Protein AF-0000000070300425 (afdb_homodimer)

Organism: Porphyromonas gingivalis (strain ATCC BAA-308 / W83) (NCBI:txid242619)

pLDDT: mean 91.88, std 9.67, range [42.88, 98.62]

InterPro domains:
  IPR011990 Tetratricopeptide-like helical domain superfamily [G3DSA:1.25.40.10] (7-82)
  IPR011990 Tetratricopeptide-like helical domain superfamily [G3DSA:1.25.40.10] (100-403)
  IPR011990 Tetratricopeptide-like helical domain superfamily [SSF48452] (38-180)
  IPR011990 Tetratricopeptide-like helical domain superfamily [SSF48452] (193-283)
  IPR011990 Tetratricopeptide-like helical domain superfamily [SSF48452] (254-394)
  IPR019734 Tetratricopeptide repeat [PF13181] (54-85)
  IPR019734 Tetratricopeptide repeat [PS50005] (53-86)
  IPR019734 Tetratricopeptide repeat [SM00028] (53-86)
  IPR019734 Tetratricopeptide repeat [SM00028] (153-186)
  IPR019734 Tetratricopeptide repeat [SM00028] (257-291)
  IPR019734 Tetratricopeptide repeat [SM00028] (292-325)
  IPR019734 Tetratricopeptide repeat [SM00028] (330-363)
  IPR019734 Tetratricopeptide repeat [SM00028] (364-397)

Structure (mmCIF, N/CA/C/O backbone):
data_AF-0000000070300425-model_v1
#
loop_
_entity.id
_entity.type
_entity.pdbx_description
1 polymer 'TPR domain protein'
#
loop_
_atom_site.group_PDB
_atom_site.id
_atom_site.type_symbol
_atom_site.label_atom_id
_atom_site.label_alt_id
_atom_site.label_comp_id
_atom_site.label_asym_id
_atom_site.label_entity_id
_atom_site.label_seq_id
_atom_site.pdbx_PDB_ins_code
_atom_site.Cartn_x
_atom_site.Cartn_y
_atom_site.Cartn_z
_atom_site.occupancy
_atom_site.B_iso_or_equiv
_atom_site.auth_seq_id
_atom_site.auth_comp_id
_atom_site.auth_asym_id
_atom_site.auth_atom_id
_atom_site.pdbx_PDB_model_num
ATOM 1 N N . MET A 1 1 ? -12.008 -69.438 -26.641 1 59 1 MET A N 1
ATOM 2 C CA . MET A 1 1 ? -11.031 -68.812 -25.75 1 59 1 MET A CA 1
ATOM 3 C C . MET A 1 1 ? -10.109 -67.875 -26.531 1 59 1 MET A C 1
ATOM 5 O O . MET A 1 1 ? -9.734 -66.812 -26.047 1 59 1 MET A O 1
ATOM 9 N N . LYS A 1 2 ? -9.711 -68.125 -27.672 1 80.81 2 LYS A N 1
ATOM 10 C CA . LYS A 1 2 ? -8.812 -67.312 -28.5 1 80.81 2 LYS A CA 1
ATOM 11 C C . LYS A 1 2 ? -9.523 -66.062 -29.031 1 80.81 2 LYS A C 1
ATOM 13 O O . LYS A 1 2 ? -8.922 -65 -29.109 1 80.81 2 LYS A O 1
ATOM 18 N N . ARG A 1 3 ? -10.695 -66.188 -29.328 1 83.44 3 ARG A N 1
ATOM 19 C CA . ARG A 1 3 ? -11.43 -65 -29.859 1 83.44 3 ARG A CA 1
ATOM 20 C C . ARG A 1 3 ? -11.703 -64 -28.781 1 83.44 3 ARG A C 1
ATOM 22 O O . ARG A 1 3 ? -11.602 -62.781 -29.031 1 83.44 3 ARG A O 1
ATOM 29 N N . LEU A 1 4 ? -11.977 -64.438 -27.609 1 71.38 4 LEU A N 1
ATOM 30 C CA . LEU A 1 4 ? -12.203 -63.562 -26.484 1 71.38 4 LEU A CA 1
ATOM 31 C C . LEU A 1 4 ? -10.922 -62.844 -26.094 1 71.38 4 LEU A C 1
ATOM 33 O O . LEU A 1 4 ? -10.945 -61.656 -25.75 1 71.38 4 LEU A O 1
ATOM 37 N N . LEU A 1 5 ? -9.867 -63.625 -26.234 1 73.94 5 LEU A N 1
ATOM 38 C CA . LEU A 1 5 ? -8.57 -63.031 -25.891 1 73.94 5 LEU A CA 1
ATOM 39 C C . LEU A 1 5 ? -8.172 -61.969 -26.922 1 73.94 5 LEU A C 1
ATOM 41 O O . LEU A 1 5 ? -7.625 -60.938 -26.562 1 73.94 5 LEU A O 1
ATOM 45 N N . LEU A 1 6 ? -8.469 -62.281 -28.156 1 74.88 6 LEU A N 1
ATOM 46 C CA . LEU A 1 6 ? -8.156 -61.312 -29.219 1 74.88 6 LEU A CA 1
ATOM 47 C C . LEU A 1 6 ? -9 -60.062 -29.078 1 74.88 6 LEU A C 1
ATOM 49 O O . LEU A 1 6 ? -8.508 -58.938 -29.297 1 74.88 6 LEU A O 1
ATOM 53 N N . CYS A 1 7 ? -10.211 -60.188 -28.672 1 73.94 7 CYS A N 1
ATOM 54 C CA . CYS A 1 7 ? -11.094 -59.031 -28.453 1 73.94 7 CYS A CA 1
ATOM 55 C C . CYS A 1 7 ? -10.617 -58.219 -27.266 1 73.94 7 CYS A C 1
ATOM 57 O O . CYS A 1 7 ? -10.664 -56.969 -27.312 1 73.94 7 CYS A O 1
ATOM 59 N N . LEU A 1 8 ? -10.109 -58.875 -26.297 1 73.06 8 LEU A N 1
ATOM 60 C CA . LEU A 1 8 ? -9.594 -58.156 -25.125 1 73.06 8 LEU A CA 1
ATOM 61 C C . LEU A 1 8 ? -8.32 -57.406 -25.469 1 73.06 8 LEU A C 1
ATOM 63 O O . LEU A 1 8 ? -8.109 -56.281 -24.969 1 73.06 8 LEU A O 1
ATOM 67 N N . ILE A 1 9 ? -7.605 -57.969 -26.344 1 71.38 9 ILE A N 1
ATOM 68 C CA . ILE A 1 9 ? -6.375 -57.344 -26.766 1 71.38 9 ILE A CA 1
ATOM 69 C C . ILE A 1 9 ? -6.703 -56.125 -27.625 1 71.38 9 ILE A C 1
ATOM 71 O O . ILE A 1 9 ? -6.09 -55.062 -27.469 1 71.38 9 ILE A O 1
ATOM 75 N N . VAL A 1 10 ? -7.688 -56.188 -28.484 1 70 10 VAL A N 1
ATOM 76 C CA . VAL A 1 10 ? -8.086 -55.094 -29.344 1 70 10 VAL A CA 1
ATOM 77 C C . VAL A 1 10 ? -8.703 -53.969 -28.5 1 70 10 VAL A C 1
ATOM 79 O O . VAL A 1 10 ? -8.422 -52.781 -28.719 1 70 10 VAL A O 1
ATOM 82 N N . ILE A 1 11 ? -9.414 -54.312 -27.5 1 67.75 11 ILE A N 1
ATOM 83 C CA . ILE A 1 11 ? -10.031 -53.344 -26.609 1 67.75 11 ILE A CA 1
ATOM 84 C C . ILE A 1 11 ? -8.953 -52.656 -25.766 1 67.75 11 ILE A C 1
ATOM 86 O O . ILE A 1 11 ? -8.977 -51.438 -25.594 1 67.75 11 ILE A O 1
ATOM 90 N N . ALA A 1 12 ? -8.055 -53.438 -25.359 1 70.12 12 ALA A N 1
ATOM 91 C CA . ALA A 1 12 ? -6.957 -52.875 -24.578 1 70.12 12 ALA A CA 1
ATOM 92 C C . ALA A 1 12 ? -6.09 -51.969 -25.438 1 70.12 12 ALA A C 1
ATOM 94 O O . ALA A 1 12 ? -5.66 -50.906 -24.984 1 70.12 12 ALA A O 1
ATOM 95 N N . GLN A 1 13 ? -5.922 -52.312 -26.641 1 66.75 13 GLN A N 1
ATOM 96 C CA . GLN A 1 13 ? -5.137 -51.5 -27.547 1 66.75 13 GLN A CA 1
ATOM 97 C C . GLN A 1 13 ? -5.887 -50.219 -27.922 1 66.75 13 GLN A C 1
ATOM 99 O O . GLN A 1 13 ? -5.289 -49.156 -28.031 1 66.75 13 GLN A O 1
ATOM 104 N N . THR A 1 14 ? -7.148 -50.312 -28.078 1 65.19 14 THR A N 1
ATOM 105 C CA . THR A 1 14 ? -7.965 -49.156 -28.375 1 65.19 14 THR A CA 1
ATOM 106 C C . THR A 1 14 ? -8.016 -48.188 -27.172 1 65.19 14 THR A C 1
ATOM 108 O O . THR A 1 14 ? -7.941 -46.969 -27.344 1 65.19 14 THR A O 1
ATOM 111 N N . ILE A 1 15 ? -8.102 -48.75 -26.031 1 62.78 15 ILE A N 1
ATOM 112 C CA . ILE A 1 15 ? -8.109 -47.938 -24.828 1 62.78 15 ILE A CA 1
ATOM 113 C C . ILE A 1 15 ? -6.75 -47.281 -24.641 1 62.78 15 ILE A C 1
ATOM 115 O O . ILE A 1 15 ? -6.68 -46.094 -24.312 1 62.78 15 ILE A O 1
ATOM 119 N N . LEU A 1 16 ? -5.762 -48 -24.891 1 64.5 16 LEU A N 1
ATOM 120 C CA . LEU A 1 16 ? -4.418 -47.438 -24.781 1 64.5 16 LEU A CA 1
ATOM 121 C C . LEU A 1 16 ? -4.199 -46.344 -25.812 1 64.5 16 LEU A C 1
ATOM 123 O O . LEU A 1 16 ? -3.582 -45.312 -25.531 1 64.5 16 LEU A O 1
ATOM 127 N N . SER A 1 17 ? -4.715 -46.562 -27.031 1 66.75 17 SER A N 1
ATOM 128 C CA . SER A 1 17 ? -4.586 -45.562 -28.078 1 66.75 17 SER A CA 1
ATOM 129 C C . SER A 1 17 ? -5.414 -44.344 -27.781 1 66.75 17 SER A C 1
ATOM 131 O O . SER A 1 17 ? -4.973 -43.219 -28.016 1 66.75 17 SER A O 1
ATOM 133 N N . LEU A 1 18 ? -6.582 -44.562 -27.188 1 64.5 18 LEU A N 1
ATOM 134 C CA . LEU A 1 18 ? -7.441 -43.438 -26.844 1 64.5 18 LEU A CA 1
ATOM 135 C C . LEU A 1 18 ? -6.848 -42.656 -25.672 1 64.5 18 LEU A C 1
ATOM 137 O O . LEU A 1 18 ? -6.91 -41.438 -25.656 1 64.5 18 LEU A O 1
ATOM 141 N N . THR A 1 19 ? -6.25 -43.375 -24.797 1 70 19 THR A N 1
ATOM 142 C CA . THR A 1 19 ? -5.605 -42.719 -23.672 1 70 19 THR A CA 1
ATOM 143 C C . THR A 1 19 ? -4.387 -41.938 -24.141 1 70 19 THR A C 1
ATOM 145 O O . THR A 1 19 ? -4.145 -40.812 -23.656 1 70 19 THR A O 1
ATOM 148 N N . ALA A 1 20 ? -3.768 -42.5 -25.062 1 74.69 20 ALA A N 1
ATOM 149 C CA . ALA A 1 20 ? -2.596 -41.812 -25.594 1 74.69 20 ALA A CA 1
ATOM 150 C C . ALA A 1 20 ? -3 -40.562 -26.375 1 74.69 20 ALA A C 1
ATOM 152 O O . ALA A 1 20 ? -2.346 -39.531 -26.266 1 74.69 20 ALA A O 1
ATOM 153 N N . GLN A 1 21 ? -4.074 -40.656 -27.062 1 72.38 21 GLN A N 1
ATOM 154 C CA . GLN A 1 21 ? -4.551 -39.5 -27.812 1 72.38 21 GLN A CA 1
ATOM 155 C C . GLN A 1 21 ? -5.016 -38.375 -26.875 1 72.38 21 GLN A C 1
ATOM 157 O O . GLN A 1 21 ? -4.707 -37.219 -27.094 1 72.38 21 GLN A O 1
ATOM 162 N N . THR A 1 22 ? -5.637 -38.844 -25.906 1 79.75 22 THR A N 1
ATOM 163 C CA . THR A 1 22 ? -6.121 -37.844 -24.938 1 79.75 22 THR A CA 1
ATOM 164 C C . THR A 1 22 ? -4.957 -37.156 -24.234 1 79.75 22 THR A C 1
ATOM 166 O O . THR A 1 22 ? -4.992 -35.938 -24.016 1 79.75 22 THR A O 1
ATOM 169 N N . THR A 1 23 ? -3.971 -37.938 -24.031 1 84.19 23 THR A N 1
ATOM 170 C CA . THR A 1 23 ? -2.801 -37.375 -23.359 1 84.19 23 THR A CA 1
ATOM 171 C C . THR A 1 23 ? -2.1 -36.344 -24.281 1 84.19 23 THR A C 1
ATOM 173 O O . THR A 1 23 ? -1.625 -35.312 -23.812 1 84.19 23 THR A O 1
ATOM 176 N N . GLU A 1 24 ? -2.16 -36.688 -25.5 1 87.31 24 GLU A N 1
ATOM 177 C CA . GLU A 1 24 ? -1.528 -35.781 -26.453 1 87.31 24 GLU A CA 1
ATOM 178 C C . GLU A 1 24 ? -2.332 -34.5 -26.609 1 87.31 24 GLU A C 1
ATOM 180 O O . GLU A 1 24 ? -1.759 -33.406 -26.703 1 87.31 24 GLU A O 1
ATOM 185 N N . GLU A 1 25 ? -3.596 -34.688 -26.672 1 90.31 25 GLU A N 1
ATOM 186 C CA . GLU A 1 25 ? -4.465 -33.531 -26.797 1 90.31 25 GLU A CA 1
ATOM 187 C C . GLU A 1 25 ? -4.363 -32.625 -25.562 1 90.31 25 GLU A C 1
ATOM 189 O O . GLU A 1 25 ? -4.328 -31.406 -25.688 1 90.31 25 GLU A O 1
ATOM 194 N N . LEU A 1 26 ? -4.266 -33.25 -24.484 1 92.75 26 LEU A N 1
ATOM 195 C CA . LEU A 1 26 ? -4.113 -32.469 -23.234 1 92.75 26 LEU A CA 1
ATOM 196 C C . LEU A 1 26 ? -2.77 -31.766 -23.203 1 92.75 26 LEU A C 1
ATOM 198 O O . LEU A 1 26 ? -2.682 -30.625 -22.734 1 92.75 26 LEU A O 1
ATOM 202 N N . SER A 1 27 ? -1.812 -32.438 -23.656 1 92.94 27 SER A N 1
ATOM 203 C CA . SER A 1 27 ? -0.477 -31.859 -23.672 1 92.94 27 SER A CA 1
ATOM 204 C C . SER A 1 27 ? -0.431 -30.625 -24.578 1 92.94 27 SER A C 1
ATOM 206 O O . SER A 1 27 ? 0.225 -29.625 -24.25 1 92.94 27 SER A O 1
ATOM 208 N N . ARG A 1 28 ? -1.103 -30.734 -25.672 1 94.5 28 ARG A N 1
ATOM 209 C CA . ARG A 1 28 ? -1.159 -29.578 -26.562 1 94.5 28 ARG A CA 1
ATOM 210 C C . ARG A 1 28 ? -1.884 -28.406 -25.906 1 94.5 28 ARG A C 1
ATOM 212 O O . ARG A 1 28 ? -1.443 -27.266 -26 1 94.5 28 ARG A O 1
ATOM 219 N N . MET A 1 29 ? -2.998 -28.703 -25.297 1 95.31 29 MET A N 1
ATOM 220 C CA . MET A 1 29 ? -3.73 -27.656 -24.578 1 95.31 29 MET A CA 1
ATOM 221 C C . MET A 1 29 ? -2.844 -26.984 -23.531 1 95.31 29 MET A C 1
ATOM 223 O O . MET A 1 29 ? -2.816 -25.766 -23.438 1 95.31 29 MET A O 1
ATOM 227 N N . GLN A 1 30 ? -2.117 -27.781 -22.828 1 95.31 30 GLN A N 1
ATOM 228 C CA . GLN A 1 30 ? -1.201 -27.281 -21.812 1 95.31 30 GLN A CA 1
ATOM 229 C C . GLN A 1 30 ? -0.129 -26.391 -22.438 1 95.31 30 GLN A C 1
ATOM 231 O O . GLN A 1 30 ? 0.205 -25.344 -21.875 1 95.31 30 GLN A O 1
ATOM 236 N N . THR A 1 31 ? 0.365 -26.844 -23.5 1 95 31 THR A N 1
ATOM 237 C CA . THR A 1 31 ? 1.398 -26.078 -24.188 1 95 31 THR A CA 1
ATOM 238 C C . THR A 1 31 ? 0.866 -24.703 -24.609 1 95 31 THR A C 1
ATOM 240 O O . THR A 1 31 ? 1.552 -23.688 -24.453 1 95 31 THR A O 1
ATOM 243 N N . LEU A 1 32 ? -0.324 -24.688 -25.172 1 95.5 32 LEU A N 1
ATOM 244 C CA . LEU A 1 32 ? -0.948 -23.422 -25.562 1 95.5 32 LEU A CA 1
ATOM 245 C C . LEU A 1 32 ? -1.099 -22.5 -24.359 1 95.5 32 LEU A C 1
ATOM 247 O O . LEU A 1 32 ? -0.808 -21.297 -24.453 1 95.5 32 LEU A O 1
ATOM 251 N N . ILE A 1 33 ? -1.466 -23.016 -23.219 1 96.44 33 ILE A N 1
ATOM 252 C CA . ILE A 1 33 ? -1.649 -22.234 -22 1 96.44 33 ILE A CA 1
ATOM 253 C C . ILE A 1 33 ? -0.299 -21.703 -21.516 1 96.44 33 ILE A C 1
ATOM 255 O O . ILE A 1 33 ? -0.18 -20.531 -21.141 1 96.44 33 ILE A O 1
ATOM 259 N N . ASP A 1 34 ? 0.705 -22.547 -21.578 1 94.12 34 ASP A N 1
ATOM 260 C CA . ASP A 1 34 ? 2.041 -22.172 -21.141 1 94.12 34 ASP A CA 1
ATOM 261 C C . ASP A 1 34 ? 2.604 -21.031 -22 1 94.12 34 ASP A C 1
ATOM 263 O O . ASP A 1 34 ? 3.453 -20.266 -21.531 1 94.12 34 ASP A O 1
ATOM 267 N N . HIS A 1 35 ? 2.1 -20.922 -23.219 1 93.06 35 HIS A N 1
ATOM 268 C CA . HIS A 1 35 ? 2.549 -19.875 -24.125 1 93.06 35 HIS A CA 1
ATOM 269 C C . HIS A 1 35 ? 1.586 -18.688 -24.125 1 93.06 35 HIS A C 1
ATOM 271 O O . HIS A 1 35 ? 1.656 -17.828 -25 1 93.06 35 HIS A O 1
ATOM 277 N N . MET A 1 36 ? 0.632 -18.688 -23.25 1 95.25 36 MET A N 1
ATOM 278 C CA . MET A 1 36 ? -0.341 -17.625 -23.016 1 95.25 36 MET A CA 1
ATOM 279 C C . MET A 1 36 ? -1.354 -17.562 -24.141 1 95.25 36 MET A C 1
ATOM 281 O O . MET A 1 36 ? -2.023 -16.531 -24.312 1 95.25 36 MET A O 1
ATOM 285 N N . ALA A 1 37 ? -1.356 -18.594 -24.969 1 95.38 37 ALA A N 1
ATOM 286 C CA . ALA A 1 37 ? -2.346 -18.656 -26.047 1 95.38 37 ALA A CA 1
ATOM 287 C C . ALA A 1 37 ? -3.672 -19.203 -25.531 1 95.38 37 ALA A C 1
ATOM 289 O O . ALA A 1 37 ? -4.125 -20.266 -25.969 1 95.38 37 ALA A O 1
ATOM 290 N N . TYR A 1 38 ? -4.367 -18.469 -24.734 1 96.62 38 TYR A N 1
ATOM 291 C CA . TYR A 1 38 ? -5.512 -18.938 -23.969 1 96.62 38 TYR A CA 1
ATOM 292 C C . TYR A 1 38 ? -6.727 -19.156 -24.859 1 96.62 38 TYR A C 1
ATOM 294 O O . TYR A 1 38 ? -7.434 -20.156 -24.734 1 96.62 38 TYR A O 1
ATOM 302 N N . THR A 1 39 ? -6.977 -18.188 -25.766 1 94.94 39 THR A N 1
ATOM 303 C CA . THR A 1 39 ? -8.117 -18.297 -26.656 1 94.94 39 THR A CA 1
ATOM 304 C C . THR A 1 39 ? -7.98 -19.531 -27.547 1 94.94 39 THR A C 1
ATOM 306 O O . THR A 1 39 ? -8.938 -20.297 -27.719 1 94.94 39 THR A O 1
ATOM 309 N N . GLU A 1 40 ? -6.805 -19.734 -28.031 1 95.5 40 GLU A N 1
ATOM 310 C CA . GLU A 1 40 ? -6.535 -20.906 -28.859 1 95.5 40 GLU A CA 1
ATOM 311 C C . GLU A 1 40 ? -6.672 -22.203 -28.047 1 95.5 40 GLU A C 1
ATOM 313 O O . GLU A 1 40 ? -7.156 -23.219 -28.562 1 95.5 40 GLU A O 1
ATOM 318 N N . ALA A 1 41 ? -6.211 -22.141 -26.828 1 96.88 41 ALA A N 1
ATOM 319 C CA . ALA A 1 41 ? -6.316 -23.328 -25.969 1 96.88 41 ALA A CA 1
ATOM 320 C C . ALA A 1 41 ? -7.777 -23.719 -25.766 1 96.88 41 ALA A C 1
ATOM 322 O O . ALA A 1 41 ? -8.117 -24.906 -25.812 1 96.88 41 ALA A O 1
ATOM 323 N N . LEU A 1 42 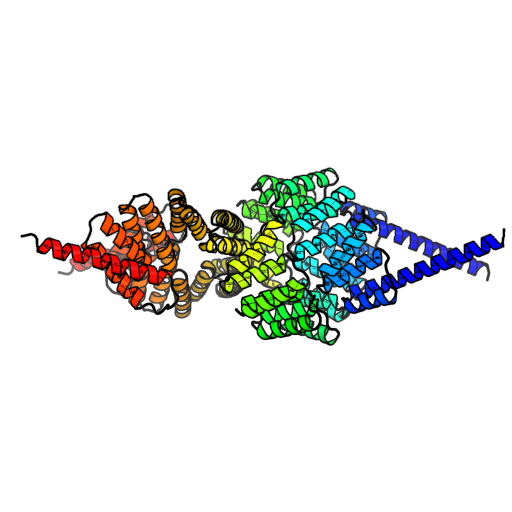? -8.641 -22.75 -25.547 1 96.25 42 LEU A N 1
ATOM 324 C CA . LEU A 1 42 ? -10.062 -23.031 -25.359 1 96.25 42 LEU A CA 1
ATOM 325 C C . LEU A 1 42 ? -10.68 -23.578 -26.641 1 96.25 42 LEU A C 1
ATOM 327 O O . LEU A 1 42 ? -11.461 -24.531 -26.594 1 96.25 42 LEU A O 1
ATOM 331 N N . ALA A 1 43 ? -10.305 -22.953 -27.781 1 95.81 43 ALA A N 1
ATOM 332 C CA . ALA A 1 43 ? -10.797 -23.438 -29.062 1 95.81 43 ALA A CA 1
ATOM 333 C C . ALA A 1 43 ? -10.344 -24.875 -29.312 1 95.81 43 ALA A C 1
ATOM 335 O O . ALA A 1 43 ? -11.125 -25.703 -29.812 1 95.81 43 ALA A O 1
ATOM 336 N N . TRP A 1 44 ? -9.102 -25.125 -28.984 1 95.5 44 TRP A N 1
ATOM 337 C CA . TRP A 1 44 ? -8.555 -26.469 -29.141 1 95.5 44 TRP A CA 1
ATOM 338 C C . TRP A 1 44 ? -9.32 -27.469 -28.266 1 95.5 44 TRP A C 1
ATOM 340 O O . TRP A 1 44 ? -9.719 -28.531 -28.75 1 95.5 44 TRP A O 1
ATOM 350 N N . ALA A 1 45 ? -9.547 -27.188 -27.016 1 95.19 45 ALA A N 1
ATOM 351 C CA . ALA A 1 45 ? -10.289 -28.047 -26.094 1 95.19 45 ALA A CA 1
ATOM 352 C C . ALA A 1 45 ? -11.688 -28.344 -26.625 1 95.19 45 ALA A C 1
ATOM 354 O O . ALA A 1 45 ? -12.172 -29.469 -26.531 1 95.19 45 ALA A O 1
ATOM 355 N N . ASP A 1 46 ? -12.336 -27.344 -27.219 1 94.44 46 ASP A N 1
ATOM 356 C CA . ASP A 1 46 ? -13.68 -27.5 -27.766 1 94.44 46 ASP A CA 1
ATOM 357 C C . ASP A 1 46 ? -13.664 -28.391 -29 1 94.44 46 ASP A C 1
ATOM 359 O O . ASP A 1 46 ? -14.547 -29.234 -29.172 1 94.44 46 ASP A O 1
ATOM 363 N N . SER A 1 47 ? -12.672 -28.156 -29.812 1 94.69 47 SER A N 1
ATOM 364 C CA . SER A 1 47 ? -12.578 -28.953 -31.031 1 94.69 47 SER A CA 1
ATOM 365 C C . SER A 1 47 ? -12.359 -30.422 -30.734 1 94.69 47 SER A C 1
ATOM 367 O O . SER A 1 47 ? -12.859 -31.297 -31.453 1 94.69 47 SER A O 1
ATOM 369 N N . CYS A 1 48 ? -11.672 -30.734 -29.594 1 93 48 CYS A N 1
ATOM 370 C CA . CYS A 1 48 ? -11.359 -32.094 -29.219 1 93 48 CYS A CA 1
ATOM 371 C C . CYS A 1 48 ? -12.375 -32.656 -28.234 1 93 48 CYS A C 1
ATOM 373 O O . CYS A 1 48 ? -12.281 -33.812 -27.797 1 93 48 CYS A O 1
ATOM 375 N N . SER A 1 49 ? -13.328 -31.812 -27.859 1 90.06 49 SER A N 1
ATOM 376 C CA . SER A 1 49 ? -14.352 -32.188 -26.891 1 90.06 49 SER A CA 1
ATOM 377 C C . SER A 1 49 ? -13.734 -32.75 -25.609 1 90.06 49 SER A C 1
ATOM 379 O O . SER A 1 49 ? -14.141 -33.812 -25.125 1 90.06 49 SER A O 1
ATOM 381 N N . LEU A 1 50 ? -12.672 -32.188 -25.156 1 87.5 50 LEU A N 1
ATOM 382 C CA . LEU A 1 50 ? -11.992 -32.594 -23.922 1 87.5 50 LEU A CA 1
ATOM 383 C C . LEU A 1 50 ? -12.82 -32.219 -22.703 1 87.5 50 LEU A C 1
ATOM 385 O O . LEU A 1 50 ? -13.086 -31.016 -22.469 1 87.5 50 LEU A O 1
ATOM 389 N N . GLN A 1 51 ? -13.211 -33.219 -21.875 1 87.19 51 GLN A N 1
ATOM 390 C CA . GLN A 1 51 ? -14.086 -32.906 -20.75 1 87.19 51 GLN A CA 1
ATOM 391 C C . GLN A 1 51 ? -13.617 -33.625 -19.484 1 87.19 51 GLN A C 1
ATOM 393 O O . GLN A 1 51 ? -14.305 -33.594 -18.453 1 87.19 51 GLN A O 1
ATOM 398 N N . ASP A 1 52 ? -12.453 -34.188 -19.594 1 90.56 52 ASP A N 1
ATOM 399 C CA . ASP A 1 52 ? -11.984 -34.844 -18.375 1 90.56 52 ASP A CA 1
ATOM 400 C C . ASP A 1 52 ? -11.5 -33.812 -17.344 1 90.56 52 ASP A C 1
ATOM 402 O O . ASP A 1 52 ? -11.461 -32.625 -17.641 1 90.56 52 ASP A O 1
ATOM 406 N N . GLU A 1 53 ? -11.266 -34.281 -16.188 1 93.69 53 GLU A N 1
ATOM 407 C CA . GLU A 1 53 ? -10.961 -33.406 -15.047 1 93.69 53 GLU A CA 1
ATOM 408 C C . GLU A 1 53 ? -9.75 -32.531 -15.328 1 93.69 53 GLU A C 1
ATOM 410 O O . GLU A 1 53 ? -9.766 -31.328 -15.039 1 93.69 53 GLU A O 1
ATOM 415 N N . GLN A 1 54 ? -8.711 -33.125 -15.891 1 94.19 54 GLN A N 1
ATOM 416 C CA . GLN A 1 54 ? -7.5 -32.375 -16.188 1 94.19 54 GLN A CA 1
ATOM 417 C C . GLN A 1 54 ? -7.77 -31.297 -17.234 1 94.19 54 GLN A C 1
ATOM 419 O O . GLN A 1 54 ? -7.285 -30.172 -17.125 1 94.19 54 GLN A O 1
ATOM 424 N N . ALA A 1 55 ? -8.516 -31.656 -18.219 1 95.88 55 ALA A N 1
ATOM 425 C CA . ALA A 1 55 ? -8.875 -30.688 -19.25 1 95.88 55 ALA A CA 1
ATOM 426 C C . ALA A 1 55 ? -9.695 -29.547 -18.672 1 95.88 55 ALA A C 1
ATOM 428 O O . ALA A 1 55 ? -9.523 -28.391 -19.078 1 95.88 55 ALA A O 1
ATOM 429 N N . LEU A 1 56 ? -10.578 -29.875 -17.781 1 97.19 56 LEU A N 1
ATOM 430 C CA . LEU A 1 56 ? -11.406 -28.859 -17.141 1 97.19 56 LEU A CA 1
ATOM 431 C C . LEU A 1 56 ? -10.555 -27.891 -16.328 1 97.19 56 LEU A C 1
ATOM 433 O O . LEU A 1 56 ? -10.805 -26.688 -16.328 1 97.19 56 LEU A O 1
ATOM 437 N N . HIS A 1 57 ? -9.57 -28.391 -15.609 1 97.56 57 HIS A N 1
ATOM 438 C CA . HIS A 1 57 ? -8.641 -27.531 -14.891 1 97.56 57 HIS A CA 1
ATOM 439 C C . HIS A 1 57 ? -7.949 -26.562 -15.844 1 97.56 57 HIS A C 1
ATOM 441 O O . HIS A 1 57 ? -7.848 -25.359 -15.555 1 97.56 57 HIS A O 1
ATOM 447 N N . LEU A 1 58 ? -7.523 -27.094 -16.953 1 97.81 58 LEU A N 1
ATOM 448 C CA . LEU A 1 58 ? -6.84 -26.266 -17.938 1 97.81 58 LEU A CA 1
ATOM 449 C C . LEU A 1 58 ? -7.793 -25.234 -18.531 1 97.81 58 LEU A C 1
ATOM 451 O O . LEU A 1 58 ? -7.406 -24.094 -18.766 1 97.81 58 LEU A O 1
ATOM 455 N N . ARG A 1 59 ? -8.984 -25.688 -18.797 1 97.81 59 ARG A N 1
ATOM 456 C CA . ARG A 1 59 ? -10 -24.766 -19.297 1 97.81 59 ARG A CA 1
ATOM 457 C C . ARG A 1 59 ? -10.234 -23.625 -18.328 1 97.81 59 ARG A C 1
ATOM 459 O O . ARG A 1 59 ? -10.258 -22.453 -18.719 1 97.81 59 ARG A O 1
ATOM 466 N N . ALA A 1 60 ? -10.414 -23.938 -17.016 1 98.25 60 ALA A N 1
ATOM 467 C CA . ALA A 1 60 ? -10.641 -22.922 -15.992 1 98.25 60 ALA A CA 1
ATOM 468 C C . ALA A 1 60 ? -9.461 -21.953 -15.906 1 98.25 60 ALA A C 1
ATOM 470 O O . ALA A 1 60 ? -9.656 -20.75 -15.742 1 98.25 60 ALA A O 1
ATOM 471 N N . LYS A 1 61 ? -8.273 -22.469 -16.031 1 97.94 61 LYS A N 1
ATOM 472 C CA . LYS A 1 61 ? -7.078 -21.625 -16 1 97.94 61 LYS A CA 1
ATOM 473 C C . LYS A 1 61 ? -7.07 -20.641 -17.156 1 97.94 61 LYS A C 1
ATOM 475 O O . LYS A 1 61 ? -6.816 -19.453 -16.969 1 97.94 61 LYS A O 1
ATOM 480 N N . ALA A 1 62 ? -7.32 -21.141 -18.344 1 97.88 62 ALA A N 1
ATOM 481 C CA . ALA A 1 62 ? -7.363 -20.281 -19.516 1 97.88 62 ALA A CA 1
ATOM 482 C C . ALA A 1 62 ? -8.414 -19.188 -19.359 1 97.88 62 ALA A C 1
ATOM 484 O O . ALA A 1 62 ? -8.148 -18.016 -19.641 1 97.88 62 ALA A O 1
ATOM 485 N N . LEU A 1 63 ? -9.625 -19.578 -18.891 1 97.94 63 LEU A N 1
ATOM 486 C CA . LEU A 1 63 ? -10.703 -18.625 -18.672 1 97.94 63 LEU A CA 1
ATOM 487 C C . LEU A 1 63 ? -10.297 -17.562 -17.656 1 97.94 63 LEU A C 1
ATOM 489 O O . LEU A 1 63 ? -10.586 -16.375 -17.844 1 97.94 63 LEU A O 1
ATOM 493 N N . SER A 1 64 ? -9.633 -17.969 -16.562 1 97.88 64 SER A N 1
ATOM 494 C CA . SER A 1 64 ? -9.18 -17.062 -15.516 1 97.88 64 SER A CA 1
ATOM 495 C C . SER A 1 64 ? -8.211 -16.016 -16.062 1 97.88 64 SER A C 1
ATOM 497 O O . SER A 1 64 ? -8.344 -14.828 -15.781 1 97.88 64 SER A O 1
ATOM 499 N N . GLU A 1 65 ? -7.293 -16.469 -16.938 1 96.5 65 GLU A N 1
ATOM 500 C CA . GLU A 1 65 ? -6.281 -15.562 -17.469 1 96.5 65 GLU A CA 1
ATOM 501 C C . GLU A 1 65 ? -6.887 -14.586 -18.484 1 96.5 65 GLU A C 1
ATOM 503 O O . GLU A 1 65 ? -6.375 -13.484 -18.672 1 96.5 65 GLU A O 1
ATOM 508 N N . LEU A 1 66 ? -8.008 -14.961 -19.062 1 96.31 66 LEU A N 1
ATOM 509 C CA . LEU A 1 66 ? -8.711 -14.109 -20.016 1 96.31 66 LEU A CA 1
ATOM 510 C C . LEU A 1 66 ? -9.641 -13.141 -19.281 1 96.31 66 LEU A C 1
ATOM 512 O O . LEU A 1 66 ? -10.266 -12.281 -19.922 1 96.31 66 LEU A O 1
ATOM 516 N N . GLY A 1 67 ? -9.727 -13.289 -17.984 1 95.81 67 GLY A N 1
ATOM 517 C CA . GLY A 1 67 ? -10.555 -12.406 -17.188 1 95.81 67 GLY A CA 1
ATOM 518 C C . GLY A 1 67 ? -12 -12.867 -17.078 1 95.81 67 GLY A C 1
ATOM 519 O O . GLY A 1 67 ? -12.836 -12.18 -16.5 1 95.81 67 GLY A O 1
ATOM 520 N N . ARG A 1 68 ? -12.281 -13.984 -17.688 1 96.69 68 ARG A N 1
ATOM 521 C CA . ARG A 1 68 ? -13.641 -14.523 -17.641 1 96.69 68 ARG A CA 1
ATOM 522 C C . ARG A 1 68 ? -13.867 -15.297 -16.344 1 96.69 68 ARG A C 1
ATOM 524 O O . ARG A 1 68 ? -14.141 -16.5 -16.375 1 96.69 68 ARG A O 1
ATOM 531 N N . HIS A 1 69 ? -13.797 -14.633 -15.188 1 96.81 69 HIS A N 1
ATOM 532 C CA . HIS A 1 69 ? -13.734 -15.195 -13.844 1 96.81 69 HIS A CA 1
ATOM 533 C C . HIS A 1 69 ? -15.016 -15.945 -13.492 1 96.81 69 HIS A C 1
ATOM 535 O O . HIS A 1 69 ? -14.961 -17.062 -12.969 1 96.81 69 HIS A O 1
ATOM 541 N N . PRO A 1 70 ? -16.219 -15.398 -13.883 1 94.94 70 PRO A N 1
ATOM 542 C CA . PRO A 1 70 ? -17.438 -16.156 -13.539 1 94.94 70 PRO A CA 1
ATOM 543 C C . PRO A 1 70 ? -17.5 -17.5 -14.242 1 94.94 70 PRO A C 1
ATOM 545 O O . PRO A 1 70 ? -17.891 -18.516 -13.633 1 94.94 70 PRO A O 1
ATOM 548 N N . GLU A 1 71 ? -17.094 -17.484 -15.531 1 96.75 71 GLU A N 1
ATOM 549 C CA . GLU A 1 71 ? -17.094 -18.75 -16.281 1 96.75 71 GLU A CA 1
ATOM 550 C C . GLU A 1 71 ? -16.062 -19.719 -15.703 1 96.75 71 GLU A C 1
ATOM 552 O O . GLU A 1 71 ? -16.328 -20.922 -15.586 1 96.75 71 GLU A O 1
ATOM 557 N N . ALA A 1 72 ? -14.852 -19.188 -15.406 1 98.06 72 ALA A N 1
ATOM 558 C CA . ALA A 1 72 ? -13.805 -20.016 -14.805 1 98.06 72 ALA A CA 1
ATOM 559 C C . ALA A 1 72 ? -14.289 -20.625 -13.492 1 98.06 72 ALA A C 1
ATOM 561 O O . ALA A 1 72 ? -14.078 -21.812 -13.25 1 98.06 72 ALA A O 1
ATOM 562 N N . PHE A 1 73 ? -14.961 -19.859 -12.68 1 97.38 73 PHE A N 1
ATOM 563 C CA . PHE A 1 73 ? -15.469 -20.328 -11.398 1 97.38 73 PHE A CA 1
ATOM 564 C C . PHE A 1 73 ? -16.5 -21.422 -11.594 1 97.38 73 PHE A C 1
ATOM 566 O O . PHE A 1 73 ? -16.5 -22.422 -10.859 1 97.38 73 PHE A O 1
ATOM 573 N N . ALA A 1 74 ? -17.375 -21.25 -12.578 1 97.19 74 ALA A N 1
ATOM 574 C CA . ALA A 1 74 ? -18.375 -22.266 -12.875 1 97.19 74 ALA A CA 1
ATOM 575 C C . ALA A 1 74 ? -17.719 -23.594 -13.234 1 97.19 74 ALA A C 1
ATOM 577 O O . ALA A 1 74 ? -18.219 -24.672 -12.875 1 97.19 74 ALA A O 1
ATOM 578 N N . VAL A 1 75 ? -16.625 -23.5 -13.961 1 98.31 75 VAL A N 1
ATOM 579 C CA . VAL A 1 75 ? -15.898 -24.703 -14.328 1 98.31 75 VAL A CA 1
ATOM 580 C C . VAL A 1 75 ? -15.328 -25.375 -13.07 1 98.31 75 VAL A C 1
ATOM 582 O O . VAL A 1 75 ? -15.43 -26.594 -12.906 1 98.31 75 VAL A O 1
ATOM 585 N N . TYR A 1 76 ? -14.742 -24.625 -12.148 1 98.25 76 TYR A N 1
ATOM 586 C CA . TYR A 1 76 ? -14.219 -25.203 -10.914 1 98.25 76 TYR A CA 1
ATOM 587 C C . TYR A 1 76 ? -15.336 -25.812 -10.078 1 98.25 76 TYR A C 1
ATOM 589 O O . TYR A 1 76 ? -15.141 -26.844 -9.438 1 98.25 76 TYR A O 1
ATOM 597 N N . GLN A 1 77 ? -16.516 -25.172 -10.094 1 97.5 77 GLN A N 1
ATOM 598 C CA . GLN A 1 77 ? -17.672 -25.75 -9.398 1 97.5 77 GLN A CA 1
ATOM 599 C C . GLN A 1 77 ? -18.047 -27.109 -10 1 97.5 77 GLN A C 1
ATOM 601 O O . GLN A 1 77 ? -18.391 -28.047 -9.281 1 97.5 77 GLN A O 1
ATOM 606 N N . ARG A 1 78 ? -18 -27.156 -11.281 1 97.69 78 ARG A N 1
ATOM 607 C CA . ARG A 1 78 ? -18.281 -28.422 -11.961 1 97.69 78 ARG A CA 1
ATOM 608 C C . ARG A 1 78 ? -17.281 -29.484 -11.547 1 97.69 78 ARG A C 1
ATOM 610 O O . ARG A 1 78 ? -17.656 -30.641 -11.297 1 97.69 78 ARG A O 1
ATOM 617 N N . ILE A 1 79 ? -16.016 -29.172 -11.453 1 98.12 79 ILE A N 1
ATOM 618 C CA . ILE A 1 79 ? -14.977 -30.109 -11.047 1 98.12 79 ILE A CA 1
ATOM 619 C C . ILE A 1 79 ? -15.273 -30.625 -9.641 1 98.12 79 ILE A C 1
ATOM 621 O O . ILE A 1 79 ? -15.18 -31.828 -9.383 1 98.12 79 ILE A O 1
ATOM 625 N N . VAL A 1 80 ? -15.656 -29.781 -8.734 1 97.5 80 VAL A N 1
ATOM 626 C CA . VAL A 1 80 ? -15.93 -30.156 -7.352 1 97.5 80 VAL A CA 1
ATOM 627 C C . VAL A 1 80 ? -17.125 -31.094 -7.301 1 97.5 80 VAL A C 1
ATOM 629 O O . VAL A 1 80 ? -17.156 -32.031 -6.5 1 97.5 80 VAL A O 1
ATOM 632 N N . ARG A 1 81 ? -18.125 -30.828 -8.172 1 96.75 81 ARG A N 1
ATOM 633 C CA . ARG A 1 81 ? -19.281 -31.719 -8.227 1 96.75 81 ARG A CA 1
ATOM 634 C C . ARG A 1 81 ? -18.875 -33.094 -8.742 1 96.75 81 ARG A C 1
ATOM 636 O O . ARG A 1 81 ? -19.375 -34.125 -8.242 1 96.75 81 ARG A O 1
ATOM 643 N N . MET A 1 82 ? -17.953 -33.094 -9.68 1 96.19 82 MET A N 1
ATOM 644 C CA . MET A 1 82 ? -17.484 -34.344 -10.258 1 96.19 82 MET A CA 1
ATOM 645 C C . MET A 1 82 ? -16.562 -35.094 -9.281 1 96.19 82 MET A C 1
ATOM 647 O O . MET A 1 82 ? -16.641 -36.312 -9.164 1 96.19 82 MET A O 1
ATOM 651 N N . ASP A 1 83 ? -15.727 -34.375 -8.617 1 96.75 83 ASP A N 1
ATOM 652 C CA . ASP A 1 83 ? -14.781 -34.938 -7.645 1 96.75 83 ASP A CA 1
ATOM 653 C C . ASP A 1 83 ? -14.672 -34.031 -6.418 1 96.75 83 ASP A C 1
ATOM 655 O O . ASP A 1 83 ? -13.828 -33.156 -6.367 1 96.75 83 ASP A O 1
ATOM 659 N N . PRO A 1 84 ? -15.398 -34.344 -5.449 1 96.12 84 PRO A N 1
ATOM 660 C CA . PRO A 1 84 ? -15.422 -33.5 -4.242 1 96.12 84 PRO A CA 1
ATOM 661 C C . PRO A 1 84 ? -14.102 -33.562 -3.475 1 96.12 84 PRO A C 1
ATOM 663 O O . PRO A 1 84 ? -13.906 -32.812 -2.52 1 96.12 84 PRO A O 1
ATOM 666 N N . HIS A 1 85 ? -13.195 -34.375 -3.887 1 96.5 85 HIS A N 1
ATOM 667 C CA . HIS A 1 85 ? -11.922 -34.469 -3.174 1 96.5 85 HIS A CA 1
ATOM 668 C C . HIS A 1 85 ? -10.812 -33.781 -3.943 1 96.5 85 HIS A C 1
ATOM 670 O O . HIS A 1 85 ? -9.633 -33.906 -3.594 1 96.5 85 HIS A O 1
ATOM 676 N N . ASP A 1 86 ? -11.164 -33.094 -4.973 1 96.94 86 ASP A N 1
ATOM 677 C CA . ASP A 1 86 ? -10.188 -32.312 -5.719 1 96.94 86 ASP A CA 1
ATOM 678 C C . ASP A 1 86 ? -9.844 -31.016 -4.984 1 96.94 86 ASP A C 1
ATOM 680 O O . ASP A 1 86 ? -10.5 -30 -5.195 1 96.94 86 ASP A O 1
ATOM 684 N N . ALA A 1 87 ? -8.82 -31 -4.18 1 97.31 87 ALA A N 1
ATOM 685 C CA . ALA A 1 87 ? -8.43 -29.859 -3.352 1 97.31 87 ALA A CA 1
ATOM 686 C C . ALA A 1 87 ? -8.008 -28.672 -4.211 1 97.31 87 ALA A C 1
ATOM 688 O O . ALA A 1 87 ? -8.227 -27.516 -3.838 1 97.31 87 ALA A O 1
ATOM 689 N N . VAL A 1 88 ? -7.406 -28.953 -5.344 1 97.5 88 VAL A N 1
ATOM 690 C CA . VAL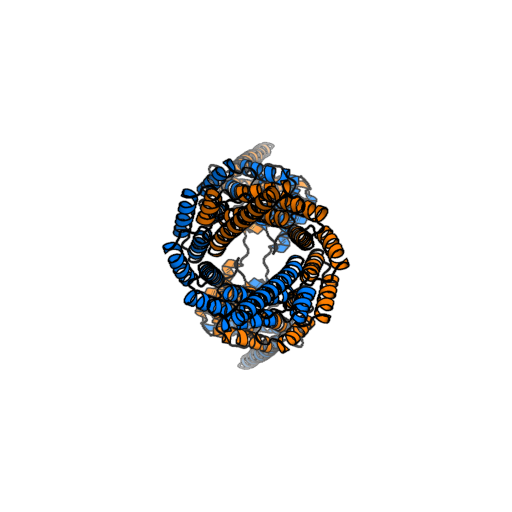 A 1 88 ? -6.895 -27.922 -6.23 1 97.5 88 VAL A CA 1
ATOM 691 C C . VAL A 1 88 ? -8.047 -27.078 -6.758 1 97.5 88 VAL A C 1
ATOM 693 O O . VAL A 1 88 ? -7.941 -25.844 -6.828 1 97.5 88 VAL A O 1
ATOM 696 N N . ALA A 1 89 ? -9.164 -27.688 -7.066 1 98.31 89 ALA A N 1
ATOM 697 C CA . ALA A 1 89 ? -10.328 -26.984 -7.582 1 98.31 89 ALA A CA 1
ATOM 698 C C . ALA A 1 89 ? -10.891 -26.016 -6.539 1 98.31 89 ALA A C 1
ATOM 700 O O . ALA A 1 89 ? -11.297 -24.906 -6.867 1 98.31 89 ALA A O 1
ATOM 701 N N . TYR A 1 90 ? -10.898 -26.406 -5.25 1 98.38 90 TYR A N 1
ATOM 702 C CA . TYR A 1 90 ? -11.336 -25.531 -4.176 1 98.38 90 TYR A CA 1
ATOM 703 C C . TYR A 1 90 ? -10.43 -24.297 -4.078 1 98.38 90 TYR A C 1
ATOM 705 O O . TYR A 1 90 ? -10.906 -23.172 -3.996 1 98.38 90 TYR A O 1
ATOM 713 N N . ARG A 1 91 ? -9.156 -24.531 -4.125 1 98.25 91 ARG A N 1
ATOM 714 C CA . ARG A 1 91 ? -8.172 -23.469 -3.936 1 98.25 91 ARG A CA 1
ATOM 715 C C . ARG A 1 91 ? -8.219 -22.469 -5.086 1 98.25 91 ARG A C 1
ATOM 717 O O . ARG A 1 91 ? -8.266 -21.25 -4.859 1 98.25 91 ARG A O 1
ATOM 724 N N . LEU A 1 92 ? -8.25 -23.016 -6.281 1 98.31 92 LEU A N 1
ATOM 725 C CA . LEU A 1 92 ? -8.211 -22.125 -7.441 1 98.31 92 LEU A CA 1
ATOM 726 C C . LEU A 1 92 ? -9.547 -21.422 -7.629 1 98.31 92 LEU A C 1
ATOM 728 O O . LEU A 1 92 ? -9.594 -20.266 -8.062 1 98.31 92 LEU A O 1
ATOM 732 N N . GLY A 1 93 ? -10.656 -22.156 -7.328 1 98.38 93 GLY A N 1
ATOM 733 C CA . GLY A 1 93 ? -11.945 -21.484 -7.312 1 98.38 93 GLY A CA 1
ATOM 734 C C . GLY A 1 93 ? -12.008 -20.344 -6.312 1 98.38 93 GLY A C 1
ATOM 735 O O . GLY A 1 93 ? -12.516 -19.266 -6.629 1 98.38 93 GLY A O 1
ATOM 736 N N . ALA A 1 94 ? -11.492 -20.547 -5.109 1 98.44 94 ALA A N 1
ATOM 737 C CA . ALA A 1 94 ? -11.461 -19.531 -4.066 1 98.44 94 ALA A CA 1
ATOM 738 C C . ALA A 1 94 ? -10.602 -18.344 -4.488 1 98.44 94 ALA A C 1
ATOM 740 O O . ALA A 1 94 ? -10.938 -17.188 -4.191 1 98.44 94 ALA A O 1
ATOM 741 N N . ALA A 1 95 ? -9.492 -18.625 -5.141 1 98.31 95 ALA A N 1
ATOM 742 C CA . ALA A 1 95 ? -8.609 -17.547 -5.594 1 98.31 95 ALA A CA 1
ATOM 743 C C . ALA A 1 95 ? -9.336 -16.594 -6.531 1 98.31 95 ALA A C 1
ATOM 745 O O . ALA A 1 95 ? -9.109 -15.383 -6.492 1 98.31 95 ALA A O 1
ATOM 746 N N . LEU A 1 96 ? -10.203 -17.109 -7.395 1 97.94 96 LEU A N 1
ATOM 747 C CA . LEU A 1 96 ? -10.992 -16.281 -8.289 1 97.94 96 LEU A CA 1
ATOM 748 C C . LEU A 1 96 ? -11.938 -15.375 -7.496 1 97.94 96 LEU A C 1
ATOM 750 O O . LEU A 1 96 ? -12.125 -14.211 -7.848 1 97.94 96 LEU A O 1
ATOM 754 N N . GLN A 1 97 ? -12.516 -15.961 -6.434 1 96.44 97 GLN A N 1
ATOM 755 C CA . GLN A 1 97 ? -13.414 -15.18 -5.594 1 96.44 97 GLN A CA 1
ATOM 756 C C . GLN A 1 97 ? -12.656 -14.07 -4.859 1 96.44 97 GLN A C 1
ATOM 758 O O . GLN A 1 97 ? -13.195 -12.984 -4.648 1 96.44 97 GLN A O 1
ATOM 763 N N . VAL A 1 98 ? -11.414 -14.312 -4.445 1 96.44 98 VAL A N 1
ATOM 764 C CA . VAL A 1 98 ? -10.578 -13.305 -3.816 1 96.44 98 VAL A CA 1
ATOM 765 C C . VAL A 1 98 ? -10.305 -12.164 -4.801 1 96.44 98 VAL A C 1
ATOM 767 O O . VAL A 1 98 ? -10.406 -10.992 -4.445 1 96.44 98 VAL A O 1
ATOM 770 N N . ASP A 1 99 ? -10.023 -12.523 -6.051 1 95.81 99 ASP A N 1
ATOM 771 C CA . ASP A 1 99 ? -9.805 -11.523 -7.086 1 95.81 99 ASP A CA 1
ATOM 772 C C . ASP A 1 99 ? -11.016 -10.594 -7.223 1 95.81 99 ASP A C 1
ATOM 774 O O . ASP A 1 99 ? -10.859 -9.391 -7.426 1 95.81 99 ASP A O 1
ATOM 778 N N . MET A 1 100 ? -12.172 -11.227 -7.094 1 94.75 100 MET A N 1
ATOM 779 C CA . MET A 1 100 ? -13.406 -10.469 -7.258 1 94.75 100 MET A CA 1
ATOM 780 C C . MET A 1 100 ? -13.852 -9.859 -5.934 1 94.75 100 MET A C 1
ATOM 782 O O . MET A 1 100 ? -14.961 -9.336 -5.824 1 94.75 100 MET A O 1
ATOM 786 N N . GLN A 1 101 ? -13.016 -10.023 -4.852 1 93.62 101 GLN A N 1
ATOM 787 C CA . GLN A 1 101 ? -13.172 -9.438 -3.525 1 93.62 101 GLN A CA 1
ATOM 788 C C . GLN A 1 101 ? -14.367 -10.039 -2.791 1 93.62 101 GLN A C 1
ATOM 790 O O . GLN A 1 101 ? -14.969 -9.391 -1.935 1 93.62 101 GLN A O 1
ATOM 795 N N . ASP A 1 102 ? -14.828 -11.133 -3.256 1 93.44 102 ASP A N 1
ATOM 796 C CA . ASP A 1 102 ? -15.828 -11.898 -2.516 1 93.44 102 ASP A CA 1
ATOM 797 C C . ASP A 1 102 ? -15.164 -12.836 -1.51 1 93.44 102 ASP A C 1
ATOM 799 O O . ASP A 1 102 ? -15.156 -14.055 -1.707 1 93.44 102 ASP A O 1
ATOM 803 N N . TYR A 1 103 ? -14.711 -12.32 -0.477 1 94 103 TYR A N 1
ATOM 804 C CA . TYR A 1 103 ? -13.906 -13.039 0.502 1 94 103 TYR A CA 1
ATOM 805 C C . TYR A 1 103 ? -14.742 -14.062 1.256 1 94 103 TYR A C 1
ATOM 807 O O . TYR A 1 103 ? -14.234 -15.109 1.666 1 94 103 TYR A O 1
ATOM 815 N N . ALA A 1 104 ? -16.016 -13.781 1.427 1 91.19 104 ALA A N 1
ATOM 816 C CA . ALA A 1 104 ? -16.891 -14.711 2.137 1 91.19 104 ALA A CA 1
ATOM 817 C C . ALA A 1 104 ? -17 -16.031 1.398 1 91.19 104 ALA A C 1
ATOM 819 O O . ALA A 1 104 ? -16.797 -17.094 1.985 1 91.19 104 ALA A O 1
ATOM 820 N N . THR A 1 105 ? -17.344 -15.914 0.121 1 93.94 105 THR A N 1
ATOM 821 C CA . THR A 1 105 ? -17.469 -17.125 -0.687 1 93.94 105 THR A CA 1
ATOM 822 C C . THR A 1 105 ? -16.125 -17.859 -0.769 1 93.94 105 THR A C 1
ATOM 824 O O . THR A 1 105 ? -16.078 -19.078 -0.712 1 93.94 105 THR A O 1
ATOM 827 N N . ALA A 1 106 ? -15.039 -17.109 -0.931 1 96.69 106 ALA A N 1
ATOM 828 C CA . ALA A 1 106 ? -13.703 -17.703 -0.973 1 96.69 106 ALA A CA 1
ATOM 829 C C . ALA A 1 106 ? -13.422 -18.484 0.304 1 96.69 106 ALA A C 1
ATOM 831 O O . ALA A 1 106 ? -12.961 -19.625 0.248 1 96.69 106 ALA A O 1
ATOM 832 N N . ALA A 1 107 ? -13.695 -17.906 1.453 1 95.88 107 ALA A N 1
ATOM 833 C CA . ALA A 1 107 ? -13.445 -18.562 2.736 1 95.88 107 ALA A CA 1
ATOM 834 C C . ALA A 1 107 ? -14.281 -19.828 2.883 1 95.88 107 ALA A C 1
ATOM 836 O O . ALA A 1 107 ? -13.789 -20.859 3.354 1 95.88 107 ALA A O 1
ATOM 837 N N . GLU A 1 108 ? -15.5 -19.719 2.473 1 95.44 108 GLU A N 1
ATOM 838 C CA . GLU A 1 108 ? -16.375 -20.891 2.553 1 95.44 108 GLU A CA 1
ATOM 839 C C . GLU A 1 108 ? -15.875 -22.031 1.685 1 95.44 108 GLU A C 1
ATOM 841 O O . GLU A 1 108 ? -15.852 -23.188 2.119 1 95.44 108 GLU A O 1
ATOM 846 N N . MET A 1 109 ? -15.492 -21.656 0.491 1 97.44 109 MET A N 1
ATOM 847 C CA . MET A 1 109 ? -14.984 -22.672 -0.425 1 97.44 109 MET A CA 1
ATOM 848 C C . MET A 1 109 ? -13.742 -23.344 0.145 1 97.44 109 MET A C 1
ATOM 850 O O . MET A 1 109 ? -13.617 -24.578 0.113 1 97.44 109 MET A O 1
ATOM 854 N N . LEU A 1 110 ? -12.852 -22.609 0.654 1 98.56 110 LEU A N 1
ATOM 855 C CA . LEU A 1 110 ? -11.625 -23.156 1.224 1 98.56 110 LEU A CA 1
ATOM 856 C C . LEU A 1 110 ? -11.922 -23.969 2.471 1 98.56 110 LEU A C 1
ATOM 858 O O . LEU A 1 110 ? -11.297 -25.016 2.693 1 98.56 110 LEU A O 1
ATOM 862 N N . HIS A 1 111 ? -12.875 -23.5 3.277 1 97.94 111 HIS A N 1
ATOM 863 C CA . HIS A 1 111 ? -13.266 -24.25 4.461 1 97.94 111 HIS A CA 1
ATOM 864 C C . HIS A 1 111 ? -13.82 -25.625 4.086 1 97.94 111 HIS A C 1
ATOM 866 O O . HIS A 1 111 ? -13.406 -26.641 4.645 1 97.94 111 HIS A O 1
ATOM 872 N N . GLN A 1 112 ? -14.703 -25.594 3.133 1 97.62 112 GLN A N 1
ATOM 873 C CA . GLN A 1 112 ? -15.281 -26.859 2.66 1 97.62 112 GLN A CA 1
ATOM 874 C C . GLN A 1 112 ? -14.203 -27.781 2.107 1 97.62 112 GLN A C 1
ATOM 876 O O . GLN A 1 112 ? -14.172 -28.969 2.439 1 97.62 112 GLN A O 1
ATOM 881 N N . GLY A 1 113 ? -13.383 -27.203 1.253 1 98.38 113 GLY A N 1
ATOM 882 C CA . GLY A 1 113 ? -12.297 -28 0.695 1 98.38 113 GLY A CA 1
ATOM 883 C C . GLY A 1 113 ? -11.375 -28.578 1.753 1 98.38 113 GLY A C 1
ATOM 884 O O . GLY A 1 113 ? -11.008 -29.75 1.683 1 98.38 113 GLY A O 1
ATOM 885 N N . TYR A 1 114 ? -11.016 -27.828 2.721 1 97.88 114 TYR A N 1
ATOM 886 C CA . TYR A 1 114 ? -10.109 -28.266 3.773 1 97.88 114 TYR A CA 1
ATOM 887 C C . TYR A 1 114 ? -10.758 -29.359 4.633 1 97.88 114 TYR A C 1
ATOM 889 O O . TYR A 1 114 ? -10.109 -30.328 5.004 1 97.88 114 TYR A O 1
ATOM 897 N N . GLU A 1 115 ? -12.031 -29.203 4.926 1 96.56 115 GLU A N 1
ATOM 898 C CA . GLU A 1 115 ? -12.758 -30.188 5.734 1 96.56 115 GLU A CA 1
ATOM 899 C C . GLU A 1 115 ? -12.875 -31.516 5.012 1 96.56 115 GLU A C 1
ATOM 901 O O . GLU A 1 115 ? -12.742 -32.594 5.629 1 96.56 115 GLU A O 1
ATOM 906 N N . ARG A 1 116 ? -13.07 -31.422 3.766 1 96.62 116 ARG A N 1
ATOM 907 C CA . ARG A 1 116 ? -13.305 -32.625 2.98 1 96.62 116 ARG A CA 1
ATOM 908 C C . ARG A 1 116 ? -12 -33.344 2.664 1 96.62 116 ARG A C 1
ATOM 910 O O . ARG A 1 116 ? -11.945 -34.562 2.637 1 96.62 116 ARG A O 1
ATOM 917 N N . THR A 1 117 ? -10.984 -32.562 2.438 1 96.5 117 THR A N 1
ATOM 918 C CA . THR A 1 117 ? -9.781 -33.188 1.875 1 96.5 117 THR A CA 1
ATOM 919 C C . THR A 1 117 ? -8.656 -33.188 2.902 1 96.5 117 THR A C 1
ATOM 921 O O . THR A 1 117 ? -7.676 -33.906 2.74 1 96.5 117 THR A O 1
ATOM 924 N N . SER A 1 118 ? -8.672 -32.406 3.908 1 94.75 118 SER A N 1
ATOM 925 C CA . SER A 1 118 ? -7.59 -32.219 4.871 1 94.75 118 SER A CA 1
ATOM 926 C C . SER A 1 118 ? -6.281 -31.859 4.168 1 94.75 118 SER A C 1
ATOM 928 O O . SER A 1 118 ? -5.203 -32.219 4.637 1 94.75 118 SER A O 1
ATOM 930 N N . ASP A 1 119 ? -6.438 -31.281 2.992 1 95.38 119 ASP A N 1
ATOM 931 C CA . ASP A 1 119 ? -5.289 -30.891 2.18 1 95.38 119 ASP A CA 1
ATOM 932 C C . ASP A 1 119 ? -4.559 -29.703 2.803 1 95.38 119 ASP A C 1
ATOM 934 O O . ASP A 1 119 ? -5.156 -28.641 3.023 1 95.38 119 ASP A O 1
ATOM 938 N N . ILE A 1 120 ? -3.244 -29.844 3.057 1 96.62 120 ILE A N 1
ATOM 939 C CA . ILE A 1 120 ? -2.465 -28.844 3.781 1 96.62 120 ILE A CA 1
ATOM 940 C C . ILE A 1 120 ? -2.434 -27.531 2.992 1 96.62 120 ILE A C 1
ATOM 942 O O . ILE A 1 120 ? -2.699 -26.469 3.543 1 96.62 120 ILE A O 1
ATOM 946 N N . PRO A 1 121 ? -2.184 -27.531 1.664 1 97.31 121 PRO A N 1
ATOM 947 C CA . PRO A 1 121 ? -2.199 -26.281 0.903 1 97.31 121 PRO A CA 1
ATOM 948 C C . PRO A 1 121 ? -3.541 -25.547 0.985 1 97.31 121 PRO A C 1
ATOM 950 O O . PRO A 1 121 ? -3.58 -24.312 1.042 1 97.31 121 PRO A O 1
ATOM 953 N N . THR A 1 122 ? -4.621 -26.312 0.987 1 98.19 122 THR A N 1
ATOM 954 C CA . THR A 1 122 ? -5.938 -25.703 1.117 1 98.19 122 THR A CA 1
ATOM 955 C C . THR A 1 122 ? -6.078 -25.016 2.469 1 98.19 122 THR A C 1
ATOM 957 O O . THR A 1 122 ? -6.586 -23.891 2.549 1 98.19 122 THR A O 1
ATOM 960 N N . GLY A 1 123 ? -5.652 -25.734 3.479 1 98.12 123 GLY A N 1
ATOM 961 C CA . GLY A 1 123 ? -5.652 -25.125 4.797 1 98.12 123 GLY A CA 1
ATOM 962 C C . GLY A 1 123 ? -4.797 -23.875 4.871 1 98.12 123 GLY A C 1
ATOM 963 O O . GLY A 1 123 ? -5.184 -22.891 5.504 1 98.12 123 GLY A O 1
ATOM 964 N N . TYR A 1 124 ? -3.639 -23.891 4.27 1 98.25 124 TYR A N 1
ATOM 965 C CA . TYR A 1 124 ? -2.732 -22.75 4.219 1 98.25 124 TYR A CA 1
ATOM 966 C C . TYR A 1 124 ? -3.395 -21.562 3.541 1 98.25 124 TYR A C 1
ATOM 968 O O . TYR A 1 124 ? -3.344 -20.438 4.051 1 98.25 124 TYR A O 1
ATOM 976 N N . ASP A 1 125 ? -4.035 -21.797 2.396 1 98.56 125 ASP A N 1
ATOM 977 C CA . ASP A 1 125 ? -4.719 -20.719 1.67 1 98.56 125 ASP A CA 1
ATOM 978 C C . ASP A 1 125 ? -5.871 -20.156 2.49 1 98.56 125 ASP A C 1
ATOM 980 O O . ASP A 1 125 ? -6.129 -18.953 2.453 1 98.56 125 ASP A O 1
ATOM 984 N N . LEU A 1 126 ? -6.566 -21.047 3.172 1 98.62 126 LEU A N 1
ATOM 985 C CA . LEU A 1 126 ? -7.641 -20.594 4.051 1 98.62 126 LEU A CA 1
ATOM 986 C C . LEU A 1 126 ? -7.098 -19.672 5.141 1 98.62 126 LEU A C 1
ATOM 988 O O . LEU A 1 126 ? -7.621 -18.578 5.355 1 98.62 126 LEU A O 1
ATOM 992 N N . ALA A 1 127 ? -6.031 -20.125 5.809 1 98.62 127 ALA A N 1
ATOM 993 C CA . ALA A 1 127 ? -5.434 -19.312 6.871 1 98.62 127 ALA A CA 1
ATOM 994 C C . ALA A 1 127 ? -4.953 -17.969 6.332 1 98.62 127 ALA A C 1
ATOM 996 O O . ALA A 1 127 ? -5.141 -16.938 6.977 1 98.62 127 ALA A O 1
ATOM 997 N N . LYS A 1 128 ? -4.312 -18 5.227 1 98.25 128 LYS A N 1
ATOM 998 C CA . LYS A 1 128 ? -3.824 -16.781 4.59 1 98.25 128 LYS A CA 1
ATOM 999 C C . LYS A 1 128 ? -4.965 -15.805 4.324 1 98.25 128 LYS A C 1
ATOM 1001 O O . LYS A 1 128 ? -4.844 -14.609 4.602 1 98.25 128 LYS A O 1
ATOM 1006 N N . LEU A 1 129 ? -6.086 -16.281 3.77 1 97.62 129 LEU A N 1
ATOM 1007 C CA . LEU A 1 129 ? -7.254 -15.453 3.512 1 97.62 129 LEU A CA 1
ATOM 1008 C C . LEU A 1 129 ? -7.82 -14.898 4.812 1 97.62 129 LEU A C 1
ATOM 1010 O O . LEU A 1 129 ? -8.188 -13.719 4.883 1 97.62 129 LEU A O 1
ATOM 1014 N N . LEU A 1 130 ? -7.855 -15.758 5.809 1 97.06 130 LEU A N 1
ATOM 1015 C CA . LEU A 1 130 ? -8.414 -15.352 7.094 1 97.06 130 LEU A CA 1
ATOM 1016 C C . LEU A 1 130 ? -7.586 -14.227 7.719 1 97.06 130 LEU A C 1
ATOM 1018 O O . LEU A 1 130 ? -8.141 -13.297 8.305 1 97.06 130 LEU A O 1
ATOM 1022 N N . VAL A 1 131 ? -6.246 -14.273 7.586 1 96.44 131 VAL A N 1
ATOM 1023 C CA . VAL A 1 131 ? -5.383 -13.195 8.047 1 96.44 131 VAL A CA 1
ATOM 1024 C C . VAL A 1 131 ? -5.688 -11.914 7.273 1 96.44 131 VAL A C 1
ATOM 1026 O O . VAL A 1 131 ? -5.781 -10.828 7.855 1 96.44 131 VAL A O 1
ATOM 1029 N N . HIS A 1 132 ? -5.906 -12.016 6.008 1 93.38 132 HIS A N 1
ATOM 1030 C CA . HIS A 1 132 ? -6.16 -10.883 5.125 1 93.38 132 HIS A CA 1
ATOM 1031 C C . HIS A 1 132 ? -7.449 -10.164 5.508 1 93.38 132 HIS A C 1
ATOM 1033 O O . HIS A 1 132 ? -7.508 -8.93 5.48 1 93.38 132 HIS A O 1
ATOM 1039 N N . ILE A 1 133 ? -8.453 -10.898 5.957 1 90.19 133 ILE A N 1
ATOM 1040 C CA . ILE A 1 133 ? -9.75 -10.273 6.215 1 90.19 133 ILE A CA 1
ATOM 1041 C C . ILE A 1 133 ? -9.898 -10.008 7.711 1 90.19 133 ILE A C 1
ATOM 1043 O O . ILE A 1 133 ? -11 -9.727 8.188 1 90.19 133 ILE A O 1
ATOM 1047 N N . GLY A 1 134 ? -8.859 -10.281 8.547 1 88.94 134 GLY A N 1
ATOM 1048 C CA . GLY A 1 134 ? -8.828 -9.867 9.945 1 88.94 134 GLY A CA 1
ATOM 1049 C C . GLY A 1 134 ? -9.359 -10.93 10.891 1 88.94 134 GLY A C 1
ATOM 1050 O O . GLY A 1 134 ? -9.719 -10.625 12.031 1 88.94 134 GLY A O 1
ATOM 1051 N N . GLN A 1 135 ? -9.555 -12.031 10.422 1 93.44 135 GLN A N 1
ATOM 1052 C CA . GLN A 1 135 ? -9.961 -13.141 11.281 1 93.44 135 GLN A CA 1
ATOM 1053 C C . GLN A 1 135 ? -8.758 -13.945 11.742 1 93.44 135 GLN A C 1
ATOM 1055 O O . GLN A 1 135 ? -8.688 -15.156 11.516 1 93.44 135 GLN A O 1
ATOM 1060 N N . ASP A 1 136 ? -7.918 -13.32 12.445 1 96.31 136 ASP A N 1
ATOM 1061 C CA . ASP A 1 136 ? -6.605 -13.828 12.828 1 96.31 136 ASP A CA 1
ATOM 1062 C C . ASP A 1 136 ? -6.727 -14.969 13.828 1 96.31 136 ASP A C 1
ATOM 1064 O O . ASP A 1 136 ? -5.934 -15.914 13.797 1 96.31 136 ASP A O 1
ATOM 1068 N N . SER A 1 137 ? -7.727 -14.906 14.742 1 96.88 137 SER A N 1
ATOM 1069 C CA . SER A 1 137 ? -7.891 -15.969 15.734 1 96.88 137 SER A CA 1
ATOM 1070 C C . SER A 1 137 ? -8.172 -17.312 15.062 1 96.88 137 SER A C 1
ATOM 1072 O O . SER A 1 137 ? -7.57 -18.328 15.422 1 96.88 137 SER A O 1
ATOM 1074 N N . THR A 1 138 ? -9.062 -17.266 14.102 1 97.31 138 THR A N 1
ATOM 1075 C CA . THR A 1 138 ? -9.375 -18.5 13.383 1 97.31 138 THR A CA 1
ATOM 1076 C C . THR A 1 138 ? -8.18 -18.969 12.562 1 97.31 138 THR A C 1
ATOM 1078 O O . THR A 1 138 ? -7.93 -20.172 12.445 1 97.31 138 THR A O 1
ATOM 1081 N N . ALA A 1 139 ? -7.441 -18.031 11.945 1 98.38 139 ALA A N 1
ATOM 1082 C CA . ALA A 1 139 ? -6.227 -18.375 11.211 1 98.38 139 ALA A CA 1
ATOM 1083 C C . ALA A 1 139 ? -5.227 -19.094 12.102 1 98.38 139 ALA A C 1
ATOM 1085 O O . ALA A 1 139 ? -4.57 -20.047 11.672 1 98.38 139 ALA A O 1
ATOM 1086 N N . LEU A 1 140 ? -5.121 -18.703 13.375 1 98.31 140 LEU A N 1
ATOM 1087 C CA . LEU A 1 140 ? -4.199 -19.312 14.32 1 98.31 140 LEU A CA 1
ATOM 1088 C C . LEU A 1 140 ? -4.602 -20.766 14.602 1 98.31 140 LEU A C 1
ATOM 1090 O O . LEU A 1 140 ? -3.744 -21.641 14.734 1 98.31 140 LEU A O 1
ATOM 1094 N N . VAL A 1 141 ? -5.887 -21 14.688 1 97.88 141 VAL A N 1
ATOM 1095 C CA . VAL A 1 141 ? -6.375 -22.344 14.93 1 97.88 141 VAL A CA 1
ATOM 1096 C C . VAL A 1 141 ? -5.992 -23.25 13.766 1 97.88 141 VAL A C 1
ATOM 1098 O O . VAL A 1 141 ? -5.477 -24.359 13.961 1 97.88 141 VAL A O 1
ATOM 1101 N N . ILE A 1 142 ? -6.203 -22.766 12.578 1 98.12 142 ILE A N 1
ATOM 1102 C CA . ILE A 1 142 ? -5.922 -23.547 11.383 1 98.12 142 ILE A CA 1
ATOM 1103 C C . ILE A 1 142 ? -4.418 -23.797 11.273 1 98.12 142 ILE A C 1
ATOM 1105 O O . ILE A 1 142 ? -3.984 -24.922 11.016 1 98.12 142 ILE A O 1
ATOM 1109 N N . THR A 1 143 ? -3.602 -22.75 11.414 1 98.25 143 THR A N 1
ATOM 1110 C CA . THR A 1 143 ? -2.154 -22.922 11.32 1 98.25 143 THR A CA 1
ATOM 1111 C C . THR A 1 143 ? -1.645 -23.859 12.406 1 98.25 143 THR A C 1
ATOM 1113 O O . THR A 1 143 ? -0.712 -24.641 12.172 1 98.25 143 THR A O 1
ATOM 1116 N N . ASP A 1 144 ? -2.217 -23.828 13.625 1 97.44 144 ASP A N 1
ATOM 1117 C CA . ASP A 1 144 ? -1.846 -24.75 14.695 1 97.44 144 ASP A CA 1
ATOM 1118 C C . ASP A 1 144 ? -2.119 -26.203 14.297 1 97.44 144 ASP A C 1
ATOM 1120 O O . ASP A 1 144 ? -1.284 -27.078 14.516 1 97.44 144 ASP A O 1
ATOM 1124 N N . ARG A 1 145 ? -3.254 -26.391 13.758 1 96.62 145 ARG A N 1
ATOM 1125 C CA . ARG A 1 145 ? -3.621 -27.734 13.305 1 96.62 145 ARG A CA 1
ATOM 1126 C C . ARG A 1 145 ? -2.615 -28.266 12.281 1 96.62 145 ARG A C 1
ATOM 1128 O O . ARG A 1 145 ? -2.189 -29.406 12.359 1 96.62 145 ARG A O 1
ATOM 1135 N N . ILE A 1 146 ? -2.227 -27.438 11.328 1 97.25 146 ILE A N 1
ATOM 1136 C CA . ILE A 1 146 ? -1.281 -27.844 10.297 1 97.25 146 ILE A CA 1
ATOM 1137 C C . ILE A 1 146 ? 0.086 -28.125 10.922 1 97.25 146 ILE A C 1
ATOM 1139 O O . ILE A 1 146 ? 0.716 -29.141 10.633 1 97.25 146 ILE A O 1
ATOM 1143 N N . LEU A 1 147 ? 0.545 -27.25 11.828 1 96.25 147 LEU A N 1
ATOM 1144 C CA . LEU A 1 147 ? 1.894 -27.297 12.383 1 96.25 147 LEU A CA 1
ATOM 1145 C C . LEU A 1 147 ? 2.029 -28.453 13.367 1 96.25 147 LEU A C 1
ATOM 1147 O O . LEU A 1 147 ? 3.143 -28.875 13.688 1 96.25 147 LEU A O 1
ATOM 1151 N N . ARG A 1 148 ? 0.952 -28.969 13.883 1 94.69 148 ARG A N 1
ATOM 1152 C CA . ARG A 1 148 ? 0.994 -30.172 14.719 1 94.69 148 ARG A CA 1
ATOM 1153 C C . ARG A 1 148 ? 1.368 -31.391 13.898 1 94.69 148 ARG A C 1
ATOM 1155 O O . ARG A 1 148 ? 1.941 -32.344 14.43 1 94.69 148 ARG A O 1
ATOM 1162 N N . GLN A 1 149 ? 1.03 -31.266 12.664 1 88.88 149 GLN A N 1
ATOM 1163 C CA . GLN A 1 149 ? 1.319 -32.406 11.773 1 88.88 149 GLN A CA 1
ATOM 1164 C C . GLN A 1 149 ? 2.734 -32.312 11.211 1 88.88 149 GLN A C 1
ATOM 1166 O O . GLN A 1 149 ? 3.428 -33.312 11.094 1 88.88 149 GLN A O 1
ATOM 1171 N N . ASP A 1 150 ? 3.121 -31.172 10.875 1 87.25 150 ASP A N 1
ATOM 1172 C CA . ASP A 1 150 ? 4.43 -30.953 10.266 1 87.25 150 ASP A CA 1
ATOM 1173 C C . ASP A 1 150 ? 4.906 -29.516 10.461 1 87.25 150 ASP A C 1
ATOM 1175 O O . ASP A 1 150 ? 4.094 -28.594 10.516 1 87.25 150 ASP A O 1
ATOM 1179 N N . SER A 1 151 ? 6.242 -29.484 10.617 1 89.69 151 SER A N 1
ATOM 1180 C CA . SER A 1 151 ? 6.836 -28.156 10.719 1 89.69 151 SER A CA 1
ATOM 1181 C C . SER A 1 151 ? 7.086 -27.562 9.336 1 89.69 151 SER A C 1
ATOM 1183 O O . SER A 1 151 ? 7.977 -28.016 8.617 1 89.69 151 SER A O 1
ATOM 1185 N N . LEU A 1 152 ? 6.273 -26.625 8.938 1 95.44 152 LEU A N 1
ATOM 1186 C CA . LEU A 1 152 ? 6.348 -26.031 7.613 1 95.44 152 LEU A CA 1
ATOM 1187 C C . LEU A 1 152 ? 6.652 -24.531 7.711 1 95.44 152 LEU A C 1
ATOM 1189 O O . LEU A 1 152 ? 5.832 -23.766 8.203 1 95.44 152 LEU A O 1
ATOM 1193 N N . PRO A 1 153 ? 7.816 -24.062 7.164 1 96.38 153 PRO A N 1
ATOM 1194 C CA . PRO A 1 153 ? 8.242 -22.672 7.305 1 96.38 153 PRO A CA 1
ATOM 1195 C C . PRO A 1 153 ? 7.207 -21.672 6.785 1 96.38 153 PRO A C 1
ATOM 1197 O O . PRO A 1 153 ? 6.914 -20.688 7.445 1 96.38 153 PRO A O 1
ATOM 1200 N N . PRO A 1 154 ? 6.547 -21.922 5.578 1 97.12 154 PRO A N 1
ATOM 1201 C CA . PRO A 1 154 ? 5.527 -20.969 5.121 1 97.12 154 PRO A CA 1
ATOM 1202 C C . PRO A 1 154 ? 4.383 -20.797 6.117 1 97.12 154 PRO A C 1
ATOM 1204 O O . PRO A 1 154 ? 3.879 -19.688 6.305 1 97.12 154 PRO A O 1
ATOM 1207 N N . VAL A 1 155 ? 4 -21.922 6.742 1 98.12 155 VAL A N 1
ATOM 1208 C CA . VAL A 1 155 ? 2.9 -21.875 7.699 1 98.12 155 VAL A CA 1
ATOM 1209 C C . VAL A 1 155 ? 3.352 -21.188 8.977 1 98.12 155 VAL A C 1
ATOM 1211 O O . VAL A 1 155 ? 2.576 -20.453 9.602 1 98.12 155 VAL A O 1
ATOM 1214 N N . ILE A 1 156 ? 4.617 -21.422 9.383 1 98.25 156 ILE A N 1
ATOM 1215 C CA . ILE A 1 156 ? 5.191 -20.75 10.547 1 98.25 156 ILE A CA 1
ATOM 1216 C C . ILE A 1 156 ? 5.18 -19.234 10.328 1 98.25 156 ILE A C 1
ATOM 1218 O O . ILE A 1 156 ? 4.762 -18.484 11.211 1 98.25 156 ILE A O 1
ATOM 1222 N N . ARG A 1 157 ? 5.605 -18.766 9.164 1 98.12 157 ARG A N 1
ATOM 1223 C CA . ARG A 1 157 ? 5.621 -17.344 8.844 1 98.12 157 ARG A CA 1
ATOM 1224 C C . ARG A 1 157 ? 4.211 -16.766 8.836 1 98.12 157 ARG A C 1
ATOM 1226 O O . ARG A 1 157 ? 3.984 -15.656 9.336 1 98.12 157 ARG A O 1
ATOM 1233 N N . LEU A 1 158 ? 3.271 -17.547 8.312 1 98.38 158 LEU A N 1
ATOM 1234 C CA . LEU A 1 158 ? 1.883 -17.094 8.281 1 98.38 158 LEU A CA 1
ATOM 1235 C C . LEU A 1 158 ? 1.324 -16.984 9.695 1 98.38 158 LEU A C 1
ATOM 1237 O O . LEU A 1 158 ? 0.613 -16.016 10.008 1 98.38 158 LEU A O 1
ATOM 1241 N N . ARG A 1 159 ? 1.635 -17.984 10.531 1 98.25 159 ARG A N 1
ATOM 1242 C CA . ARG A 1 159 ? 1.2 -17.922 11.922 1 98.25 159 ARG A CA 1
ATOM 1243 C C . ARG A 1 159 ? 1.789 -16.719 12.633 1 98.25 159 ARG A C 1
ATOM 1245 O O . ARG A 1 159 ? 1.099 -16.031 13.398 1 98.25 159 ARG A O 1
ATOM 1252 N N . ALA A 1 160 ? 3.074 -16.438 12.367 1 98.5 160 ALA A N 1
ATOM 1253 C CA . ALA A 1 160 ? 3.719 -15.273 12.953 1 98.5 160 ALA A CA 1
ATOM 1254 C C . ALA A 1 160 ? 3.01 -13.992 12.531 1 98.5 160 ALA A C 1
ATOM 1256 O O . ALA A 1 160 ? 2.814 -13.078 13.344 1 98.5 160 ALA A O 1
ATOM 1257 N N . LYS A 1 161 ? 2.648 -13.898 11.273 1 97.94 161 LYS A N 1
ATOM 1258 C CA . LYS A 1 161 ? 1.915 -12.734 10.781 1 97.94 161 LYS A CA 1
ATOM 1259 C C . LYS A 1 161 ? 0.583 -12.57 11.508 1 97.94 161 LYS A C 1
ATOM 1261 O O . LYS A 1 161 ? 0.21 -11.461 11.891 1 97.94 161 LYS A O 1
ATOM 1266 N N . ALA A 1 162 ? -0.143 -13.641 11.68 1 98.06 162 ALA A N 1
ATOM 1267 C CA . ALA A 1 162 ? -1.421 -13.625 12.391 1 98.06 162 ALA A CA 1
ATOM 1268 C C . ALA A 1 162 ? -1.242 -13.156 13.828 1 98.06 162 ALA A C 1
ATOM 1270 O O . ALA A 1 162 ? -2.031 -12.344 14.328 1 98.06 162 ALA A O 1
ATOM 1271 N N . LEU A 1 163 ? -0.194 -13.633 14.492 1 98.19 163 LEU A N 1
ATOM 1272 C CA . LEU A 1 163 ? 0.095 -13.242 15.867 1 98.19 163 LEU A CA 1
ATOM 1273 C C . LEU A 1 163 ? 0.391 -11.742 15.961 1 98.19 163 LEU A C 1
ATOM 1275 O O . LEU A 1 163 ? -0.087 -11.062 16.875 1 98.19 163 LEU A O 1
ATOM 1279 N N . ASN A 1 164 ? 1.188 -11.234 15.031 1 96.69 164 ASN A N 1
ATOM 1280 C CA . ASN A 1 164 ? 1.509 -9.812 15.008 1 96.69 164 ASN A CA 1
ATOM 1281 C C . ASN A 1 164 ? 0.257 -8.953 14.82 1 96.69 164 ASN A C 1
ATOM 1283 O O . ASN A 1 164 ? 0.1 -7.926 15.484 1 96.69 164 ASN A O 1
ATOM 1287 N N . LYS A 1 165 ? -0.639 -9.383 13.969 1 93.25 165 LYS A N 1
ATOM 1288 C CA . LYS A 1 165 ? -1.884 -8.664 13.719 1 93.25 165 LYS A CA 1
ATOM 1289 C C . LYS A 1 165 ? -2.756 -8.633 14.977 1 93.25 165 LYS A C 1
ATOM 1291 O O . LYS A 1 165 ? -3.502 -7.672 15.195 1 93.25 165 LYS A O 1
ATOM 1296 N N . ARG A 1 166 ? -2.605 -9.617 15.805 1 94.25 166 ARG A N 1
ATOM 1297 C CA . ARG A 1 166 ? -3.34 -9.68 17.062 1 94.25 166 ARG A CA 1
ATOM 1298 C C . ARG A 1 166 ? -2.596 -8.945 18.172 1 94.25 166 ARG A C 1
ATOM 1300 O O . ARG A 1 166 ? -2.877 -9.141 19.359 1 94.25 166 ARG A O 1
ATOM 1307 N N . GLN A 1 167 ? -1.574 -8.227 17.844 1 92.81 167 GLN A N 1
ATOM 1308 C CA . GLN A 1 167 ? -0.788 -7.402 18.75 1 92.81 167 GLN A CA 1
ATOM 1309 C C . GLN A 1 167 ? -0.02 -8.273 19.75 1 92.81 167 GLN A C 1
ATOM 1311 O O . GLN A 1 167 ? 0.034 -7.957 20.938 1 92.81 167 GLN A O 1
ATOM 1316 N N . GLN A 1 168 ? 0.349 -9.352 19.266 1 96.12 168 GLN A N 1
ATOM 1317 C CA . GLN A 1 168 ? 1.228 -10.227 20.031 1 96.12 168 GLN A CA 1
ATOM 1318 C C . GLN A 1 168 ? 2.568 -10.414 19.328 1 96.12 168 GLN A C 1
ATOM 1320 O O . GLN A 1 168 ? 2.957 -11.539 19.016 1 96.12 168 GLN A O 1
ATOM 1325 N N . PRO A 1 169 ? 3.266 -9.359 19.125 1 96.88 169 PRO A N 1
ATOM 1326 C CA . PRO A 1 169 ? 4.508 -9.445 18.344 1 96.88 169 PRO A CA 1
ATOM 1327 C C . PRO A 1 169 ? 5.582 -10.273 19.047 1 96.88 169 PRO A C 1
ATOM 1329 O O . PRO A 1 169 ? 6.418 -10.891 18.375 1 96.88 169 PRO A O 1
ATOM 1332 N N . SER A 1 170 ? 5.586 -10.32 20.422 1 97.56 170 SER A N 1
ATOM 1333 C CA . SER A 1 170 ? 6.594 -11.094 21.141 1 97.56 170 SER A CA 1
ATOM 1334 C C . SER A 1 170 ? 6.504 -12.578 20.797 1 97.56 170 SER A C 1
ATOM 1336 O O . SER A 1 170 ? 7.523 -13.234 20.578 1 97.56 170 SER A O 1
ATOM 1338 N N . GLN A 1 171 ? 5.262 -13.055 20.734 1 98 171 GLN A N 1
ATOM 1339 C CA . GLN A 1 171 ? 5.07 -14.453 20.375 1 98 171 GLN A CA 1
ATOM 1340 C C . GLN A 1 171 ? 5.457 -14.703 18.922 1 98 171 GLN A C 1
ATOM 1342 O O . GLN A 1 171 ? 6.027 -15.742 18.594 1 98 171 GLN A O 1
ATOM 1347 N N . ALA A 1 172 ? 5.113 -13.805 18 1 98.56 172 ALA A N 1
ATOM 1348 C CA . ALA A 1 172 ? 5.496 -13.898 16.594 1 98.56 172 ALA A CA 1
ATOM 1349 C C . ALA A 1 172 ? 7.016 -13.953 16.438 1 98.56 172 ALA A C 1
ATOM 1351 O O . ALA A 1 172 ? 7.543 -14.797 15.719 1 98.56 172 ALA A O 1
ATOM 1352 N N . ILE A 1 173 ? 7.691 -13.078 17.188 1 98.62 173 ILE A N 1
ATOM 1353 C CA . ILE A 1 173 ? 9.148 -13 17.141 1 98.62 173 ILE A CA 1
ATOM 1354 C C . ILE A 1 173 ? 9.75 -14.32 17.625 1 98.62 173 ILE A C 1
ATOM 1356 O O . ILE A 1 173 ? 10.656 -14.867 17 1 98.62 173 ILE A O 1
ATOM 1360 N N . ALA A 1 174 ? 9.234 -14.859 18.734 1 98.38 174 ALA A N 1
ATOM 1361 C CA . ALA A 1 174 ? 9.734 -16.125 19.266 1 98.38 174 ALA A CA 1
ATOM 1362 C C . ALA A 1 174 ? 9.609 -17.25 18.234 1 98.38 174 ALA A C 1
ATOM 1364 O O . ALA A 1 174 ? 10.523 -18.047 18.078 1 98.38 174 ALA A O 1
ATOM 1365 N N . LEU A 1 175 ? 8.484 -17.297 17.578 1 98 175 LEU A N 1
ATOM 1366 C CA . LEU A 1 175 ? 8.242 -18.328 16.562 1 98 175 LEU A CA 1
ATOM 1367 C C . LEU A 1 175 ? 9.242 -18.203 15.414 1 98 175 LEU A C 1
ATOM 1369 O O . LEU A 1 175 ? 9.805 -19.219 14.977 1 98 175 LEU A O 1
ATOM 1373 N N . LEU A 1 176 ? 9.477 -17.047 14.922 1 98.56 176 LEU A N 1
ATOM 1374 C CA . LEU A 1 176 ? 10.383 -16.812 13.805 1 98.56 176 LEU A CA 1
ATOM 1375 C C . LEU A 1 176 ? 11.828 -17.062 14.219 1 98.56 176 LEU A C 1
ATOM 1377 O O . LEU A 1 176 ? 12.633 -17.562 13.43 1 98.56 176 LEU A O 1
ATOM 1381 N N . GLU A 1 177 ? 12.164 -16.672 15.469 1 98.44 177 GLU A N 1
ATOM 1382 C CA . GLU A 1 177 ? 13.508 -16.953 15.977 1 98.44 177 GLU A CA 1
ATOM 1383 C C . GLU A 1 177 ? 13.789 -18.453 16.031 1 98.44 177 GLU A C 1
ATOM 1385 O O . GLU A 1 177 ? 14.883 -18.891 15.688 1 98.44 177 GLU A O 1
ATOM 1390 N N . GLU A 1 178 ? 12.805 -19.156 16.484 1 97.81 178 GLU A N 1
ATOM 1391 C CA . GLU A 1 178 ? 12.953 -20.609 16.516 1 97.81 178 GLU A CA 1
ATOM 1392 C C . GLU A 1 178 ? 13.188 -21.156 15.117 1 97.81 178 GLU A C 1
ATOM 1394 O O . GLU A 1 178 ? 14.031 -22.031 14.922 1 97.81 178 GLU A O 1
ATOM 1399 N N . GLN A 1 179 ? 12.406 -20.656 14.156 1 97.62 179 GLN A N 1
ATOM 1400 C CA . GLN A 1 179 ? 12.586 -21.109 12.781 1 97.62 179 GLN A CA 1
ATOM 1401 C C . GLN A 1 179 ? 13.984 -20.75 12.266 1 97.62 179 GLN A C 1
ATOM 1403 O O . GLN A 1 179 ? 14.609 -21.531 11.555 1 97.62 179 GLN A O 1
ATOM 1408 N N . MET A 1 180 ? 14.531 -19.594 12.641 1 96.94 180 MET A N 1
ATOM 1409 C CA . MET A 1 180 ? 15.875 -19.172 12.227 1 96.94 180 MET A CA 1
ATOM 1410 C C . MET A 1 180 ? 16.938 -20.062 12.852 1 96.94 180 MET A C 1
ATOM 1412 O O . MET A 1 180 ? 17.984 -20.297 12.25 1 96.94 180 MET A O 1
ATOM 1416 N N . LEU A 1 181 ? 16.656 -20.516 14.086 1 96.31 181 LEU A N 1
ATOM 1417 C CA . LEU A 1 181 ? 17.578 -21.453 14.727 1 96.31 181 LEU A CA 1
ATOM 1418 C C . LEU A 1 181 ? 17.594 -22.781 13.992 1 96.31 181 LEU A C 1
ATOM 1420 O O . LEU A 1 181 ? 18.656 -23.406 13.867 1 96.31 181 LEU A O 1
ATOM 1424 N N . ARG A 1 182 ? 16.469 -23.188 13.516 1 95 182 ARG A N 1
ATOM 1425 C CA . ARG A 1 182 ? 16.359 -24.438 12.766 1 95 182 ARG A CA 1
ATOM 1426 C C . ARG A 1 182 ? 17.031 -24.328 11.398 1 95 182 ARG A C 1
ATOM 1428 O O . ARG A 1 182 ? 17.703 -25.25 10.953 1 95 182 ARG A O 1
ATOM 1435 N N . ASP A 1 183 ? 16.797 -23.203 10.734 1 95.06 183 ASP A N 1
ATOM 1436 C CA . ASP A 1 183 ? 17.391 -22.938 9.422 1 95.06 183 ASP A CA 1
ATOM 1437 C C . ASP A 1 183 ? 17.797 -21.469 9.289 1 95.06 183 ASP A C 1
ATOM 1439 O O . ASP A 1 183 ? 16.984 -20.625 8.945 1 95.06 183 ASP A O 1
ATOM 1443 N N . SER A 1 184 ? 19.078 -21.219 9.375 1 94.19 184 SER A N 1
ATOM 1444 C CA . SER A 1 184 ? 19.594 -19.859 9.383 1 94.19 184 SER A CA 1
ATOM 1445 C C . SER A 1 184 ? 19.656 -19.281 7.973 1 94.19 184 SER A C 1
ATOM 1447 O O . SER A 1 184 ? 19.859 -18.078 7.801 1 94.19 184 SER A O 1
ATOM 1449 N N . THR A 1 185 ? 19.375 -20.078 6.953 1 93.56 185 THR A N 1
ATOM 1450 C CA . THR A 1 185 ? 19.469 -19.594 5.578 1 93.56 185 THR A CA 1
ATOM 1451 C C . THR A 1 185 ? 18.094 -19.25 5.031 1 93.56 185 THR A C 1
ATOM 1453 O O . THR A 1 185 ? 17.953 -18.891 3.861 1 93.56 185 THR A O 1
ATOM 1456 N N . ASP A 1 186 ? 17.062 -19.391 5.875 1 96.19 186 ASP A N 1
ATOM 1457 C CA . ASP A 1 186 ? 15.688 -19.078 5.508 1 96.19 186 ASP A CA 1
ATOM 1458 C C . ASP A 1 186 ? 15.492 -17.562 5.352 1 96.19 186 ASP A C 1
ATOM 1460 O O . ASP A 1 186 ? 15.133 -16.875 6.312 1 96.19 186 ASP A O 1
ATOM 1464 N N . PHE A 1 187 ? 15.664 -17.031 4.16 1 96.75 187 PHE A N 1
ATOM 1465 C CA . PHE A 1 187 ? 15.625 -15.609 3.82 1 96.75 187 PHE A CA 1
ATOM 1466 C C . PHE A 1 187 ? 14.258 -15.016 4.141 1 96.75 187 PHE A C 1
ATOM 1468 O O . PHE A 1 187 ? 14.164 -13.93 4.707 1 96.75 187 PHE A O 1
ATOM 1475 N N . LEU A 1 188 ? 13.18 -15.719 3.814 1 97.62 188 LEU A N 1
ATOM 1476 C CA . LEU A 1 188 ? 11.828 -15.203 3.986 1 97.62 188 LEU A CA 1
ATOM 1477 C C . LEU A 1 188 ? 11.508 -15 5.465 1 97.62 188 LEU A C 1
ATOM 1479 O O . LEU A 1 188 ? 10.93 -13.984 5.848 1 97.62 188 LEU A O 1
ATOM 1483 N N . THR A 1 189 ? 11.906 -15.969 6.266 1 98.06 189 THR A N 1
ATOM 1484 C CA . THR A 1 189 ? 11.711 -15.852 7.703 1 98.06 189 THR A CA 1
ATOM 1485 C C . THR A 1 189 ? 12.555 -14.703 8.266 1 98.06 189 THR A C 1
ATOM 1487 O O . THR A 1 189 ? 12.094 -13.961 9.133 1 98.06 189 THR A O 1
ATOM 1490 N N . LEU A 1 190 ? 13.781 -14.594 7.75 1 98.31 190 LEU A N 1
ATOM 1491 C CA . LEU A 1 190 ? 14.688 -13.555 8.219 1 98.31 190 LEU A CA 1
ATOM 1492 C C . LEU A 1 190 ? 14.094 -12.172 7.973 1 98.31 190 LEU A C 1
ATOM 1494 O O . LEU A 1 190 ? 14.141 -11.305 8.852 1 98.31 190 LEU A O 1
ATOM 1498 N N . ILE A 1 191 ? 13.547 -11.898 6.812 1 97.94 191 ILE A N 1
ATOM 1499 C CA . ILE A 1 191 ? 13.008 -10.594 6.469 1 97.94 191 ILE A CA 1
ATOM 1500 C C . ILE A 1 191 ? 11.797 -10.289 7.348 1 97.94 191 ILE A C 1
ATOM 1502 O O . ILE A 1 191 ? 11.633 -9.164 7.824 1 97.94 191 ILE A O 1
ATOM 1506 N N . ASP A 1 192 ? 10.945 -11.32 7.59 1 98.06 192 ASP A N 1
ATOM 1507 C CA . ASP A 1 192 ? 9.805 -11.141 8.484 1 98.06 192 ASP A CA 1
ATOM 1508 C C . ASP A 1 192 ? 10.266 -10.789 9.898 1 98.06 192 ASP A C 1
ATOM 1510 O O . ASP A 1 192 ? 9.703 -9.898 10.539 1 98.06 192 ASP A O 1
ATOM 1514 N N . LEU A 1 193 ? 11.266 -11.508 10.336 1 98.56 193 LEU A N 1
ATOM 1515 C CA . LEU A 1 193 ? 11.797 -11.305 11.68 1 98.56 193 LEU A CA 1
ATOM 1516 C C . LEU A 1 193 ? 12.406 -9.906 11.82 1 98.56 193 LEU A C 1
ATOM 1518 O O . LEU A 1 193 ? 12.125 -9.195 12.789 1 98.56 193 LEU A O 1
ATOM 1522 N N . ALA A 1 194 ? 13.203 -9.523 10.836 1 98.31 194 ALA A N 1
ATOM 1523 C CA . ALA A 1 194 ? 13.828 -8.203 10.844 1 98.31 194 ALA A CA 1
ATOM 1524 C C . ALA A 1 194 ? 12.773 -7.098 10.867 1 98.31 194 ALA A C 1
ATOM 1526 O O . ALA A 1 194 ? 12.898 -6.125 11.609 1 98.31 194 ALA A O 1
ATOM 1527 N N . THR A 1 195 ? 11.75 -7.238 10.102 1 97.06 195 THR A N 1
ATOM 1528 C CA . THR A 1 195 ? 10.664 -6.27 10.039 1 97.06 195 THR A CA 1
ATOM 1529 C C . THR A 1 195 ? 9.969 -6.145 11.391 1 97.06 195 THR A C 1
ATOM 1531 O O . THR A 1 195 ? 9.688 -5.035 11.852 1 97.06 195 THR A O 1
ATOM 1534 N N . LEU A 1 196 ? 9.75 -7.25 12.055 1 97.88 196 LEU A N 1
ATOM 1535 C CA . LEU A 1 196 ? 9.078 -7.242 13.352 1 97.88 196 LEU A CA 1
ATOM 1536 C C . LEU A 1 196 ? 9.953 -6.574 14.414 1 97.88 196 LEU A C 1
ATOM 1538 O O . LEU A 1 196 ? 9.453 -5.832 15.258 1 97.88 196 LEU A O 1
ATOM 1542 N N . TYR A 1 197 ? 11.266 -6.875 14.383 1 98.38 197 TYR A N 1
ATOM 1543 C CA . TYR A 1 197 ? 12.188 -6.199 15.297 1 98.38 197 TYR A CA 1
ATOM 1544 C C . TYR A 1 197 ? 12.086 -4.688 15.148 1 98.38 197 TYR A C 1
ATOM 1546 O O . TYR A 1 197 ? 12.07 -3.959 16.141 1 98.38 197 TYR A O 1
ATOM 1554 N N . GLY A 1 198 ? 11.992 -4.219 13.883 1 96.38 198 GLY A N 1
ATOM 1555 C CA . GLY A 1 198 ? 11.836 -2.793 13.641 1 96.38 198 GLY A CA 1
ATOM 1556 C C . GLY A 1 198 ? 10.547 -2.23 14.195 1 96.38 198 GLY A C 1
ATOM 1557 O O . GLY A 1 198 ? 10.531 -1.142 14.773 1 96.38 198 GLY A O 1
ATOM 1558 N N . GLN A 1 199 ? 9.531 -2.984 14.062 1 94.19 199 GLN A N 1
ATOM 1559 C CA . GLN A 1 199 ? 8.203 -2.559 14.508 1 94.19 199 GLN A CA 1
ATOM 1560 C C . GLN A 1 199 ? 8.164 -2.398 16.031 1 94.19 199 GLN A C 1
ATOM 1562 O O . GLN A 1 199 ? 7.539 -1.467 16.547 1 94.19 199 GLN A O 1
ATOM 1567 N N . VAL A 1 200 ? 8.836 -3.258 16.781 1 96 200 VAL A N 1
ATOM 1568 C CA . VAL A 1 200 ? 8.797 -3.219 18.234 1 96 200 VAL A CA 1
ATOM 1569 C C . VAL A 1 200 ? 10 -2.447 18.766 1 96 200 VAL A C 1
ATOM 1571 O O . VAL A 1 200 ? 10.32 -2.516 19.953 1 96 200 VAL A O 1
ATOM 1574 N N . GLU A 1 201 ? 10.797 -1.813 17.953 1 95.56 201 GLU A N 1
ATOM 1575 C CA . GLU A 1 201 ? 11.914 -0.925 18.266 1 95.56 201 GLU A CA 1
ATOM 1576 C C . GLU A 1 201 ? 13.07 -1.695 18.891 1 95.56 201 GLU A C 1
ATOM 1578 O O . GLU A 1 201 ? 13.742 -1.192 19.797 1 95.56 201 GLU A O 1
ATOM 1583 N N . GLU A 1 202 ? 13.102 -2.904 18.609 1 97.19 202 GLU A N 1
ATOM 1584 C CA . GLU A 1 202 ? 14.297 -3.684 18.953 1 97.19 202 GLU A CA 1
ATOM 1585 C C . GLU A 1 202 ? 15.344 -3.58 17.844 1 97.19 202 GLU A C 1
ATOM 1587 O O . GLU A 1 202 ? 15.695 -4.582 17.219 1 97.19 202 GLU A O 1
ATOM 1592 N N . THR A 1 203 ? 15.93 -2.496 17.734 1 97.94 203 THR A N 1
ATOM 1593 C CA . THR A 1 203 ? 16.766 -2.115 16.609 1 97.94 203 THR A CA 1
ATOM 1594 C C . THR A 1 203 ? 18.094 -2.889 16.625 1 97.94 203 THR A C 1
ATOM 1596 O O . THR A 1 203 ? 18.594 -3.295 15.578 1 97.94 203 THR A O 1
ATOM 1599 N N . ARG A 1 204 ? 18.672 -3 17.797 1 98.06 204 ARG A N 1
ATOM 1600 C CA . ARG A 1 204 ? 19.938 -3.699 17.891 1 98.06 204 ARG A CA 1
ATOM 1601 C C . ARG A 1 204 ? 19.797 -5.152 17.453 1 98.06 204 ARG A C 1
ATOM 1603 O O . ARG A 1 204 ? 20.688 -5.688 16.781 1 98.06 204 ARG A O 1
ATOM 1610 N N . ARG A 1 205 ? 18.734 -5.797 17.844 1 98.12 205 ARG A N 1
ATOM 1611 C CA . ARG A 1 205 ? 18.5 -7.172 17.422 1 98.12 205 ARG A CA 1
ATOM 1612 C C . ARG A 1 205 ? 18.266 -7.242 15.906 1 98.12 205 ARG A C 1
ATOM 1614 O O . ARG A 1 205 ? 18.734 -8.18 15.258 1 98.12 205 ARG A O 1
ATOM 1621 N N . GLN A 1 206 ? 17.5 -6.305 15.336 1 98.44 206 GLN A N 1
ATOM 1622 C CA . GLN A 1 206 ? 17.328 -6.203 13.883 1 98.44 206 GLN A CA 1
ATOM 1623 C C . GLN A 1 206 ? 18.688 -6.141 13.18 1 98.44 206 GLN A C 1
ATOM 1625 O O . GLN A 1 206 ? 18.922 -6.867 12.219 1 98.44 206 GLN A O 1
ATOM 1630 N N . GLU A 1 207 ? 19.531 -5.289 13.719 1 98.5 207 GLU A N 1
ATOM 1631 C CA . GLU A 1 207 ? 20.859 -5.125 13.148 1 98.5 207 GLU A CA 1
ATOM 1632 C C . GLU A 1 207 ? 21.656 -6.422 13.227 1 98.5 207 GLU A C 1
ATOM 1634 O O . GLU A 1 207 ? 22.281 -6.836 12.242 1 98.5 207 GLU A O 1
ATOM 1639 N N . GLN A 1 208 ? 21.625 -7.074 14.32 1 98.06 208 GLN A N 1
ATOM 1640 C CA . GLN A 1 208 ? 22.438 -8.273 14.547 1 98.06 208 GLN A CA 1
ATOM 1641 C C . GLN A 1 208 ? 22 -9.406 13.617 1 98.06 208 GLN A C 1
ATOM 1643 O O . GLN A 1 208 ? 22.844 -10.039 12.977 1 98.06 208 GLN A O 1
ATOM 1648 N N . VAL A 1 209 ? 20.719 -9.641 13.539 1 98 209 VAL A N 1
ATOM 1649 C CA . VAL A 1 209 ? 20.234 -10.773 12.758 1 98 209 VAL A CA 1
ATOM 1650 C C . VAL A 1 209 ? 20.5 -10.523 11.273 1 98 209 VAL A C 1
ATOM 1652 O O . VAL A 1 209 ? 20.844 -11.445 10.531 1 98 209 VAL A O 1
ATOM 1655 N N . THR A 1 210 ? 20.297 -9.328 10.758 1 98.25 210 THR A N 1
ATOM 1656 C CA . THR A 1 210 ? 20.562 -9 9.359 1 98.25 210 THR A CA 1
ATOM 1657 C C . THR A 1 210 ? 22.047 -9.062 9.055 1 98.25 210 THR A C 1
ATOM 1659 O O . THR A 1 210 ? 22.453 -9.594 8.023 1 98.25 210 THR A O 1
ATOM 1662 N N . ALA A 1 211 ? 22.859 -8.523 9.984 1 97.94 211 ALA A N 1
ATOM 1663 C CA . ALA A 1 211 ? 24.312 -8.578 9.812 1 97.94 211 ALA A CA 1
ATOM 1664 C C . ALA A 1 211 ? 24.797 -10.016 9.703 1 97.94 211 ALA A C 1
ATOM 1666 O O . ALA A 1 211 ? 25.641 -10.336 8.867 1 97.94 211 ALA A O 1
ATOM 1667 N N . ARG A 1 212 ? 24.281 -10.828 10.555 1 97.31 212 ARG A N 1
ATOM 1668 C CA . ARG A 1 212 ? 24.656 -12.242 10.539 1 97.31 212 ARG A CA 1
ATOM 1669 C C . ARG A 1 212 ? 24.281 -12.891 9.211 1 97.31 212 ARG A C 1
ATOM 1671 O O . ARG A 1 212 ? 25.078 -13.625 8.625 1 97.31 212 ARG A O 1
ATOM 1678 N N . TYR A 1 213 ? 23.078 -12.641 8.719 1 97.69 213 TYR A N 1
ATOM 1679 C CA . TYR A 1 213 ? 22.625 -13.234 7.457 1 97.69 213 TYR A CA 1
ATOM 1680 C C . TYR A 1 213 ? 23.5 -12.758 6.297 1 97.69 213 TYR A C 1
ATOM 1682 O O . TYR A 1 213 ? 23.781 -13.523 5.375 1 97.69 213 TYR A O 1
ATOM 1690 N N . LEU A 1 214 ? 23.969 -11.555 6.309 1 96.81 214 LEU A N 1
ATOM 1691 C CA . LEU A 1 214 ? 24.75 -10.961 5.23 1 96.81 214 LEU A CA 1
ATOM 1692 C C . LEU A 1 214 ? 26.141 -11.586 5.148 1 96.81 214 LEU A C 1
ATOM 1694 O O . LEU A 1 214 ? 26.844 -11.422 4.148 1 96.81 214 LEU A O 1
ATOM 1698 N N . GLN A 1 215 ? 26.516 -12.281 6.191 1 95.38 215 GLN A N 1
ATOM 1699 C CA . GLN A 1 215 ? 27.766 -13.023 6.125 1 95.38 215 GLN A CA 1
ATOM 1700 C C . GLN A 1 215 ? 27.672 -14.188 5.137 1 95.38 215 GLN A C 1
ATOM 1702 O O . GLN A 1 215 ? 28.672 -14.562 4.516 1 95.38 215 GLN A O 1
ATOM 1707 N N . THR A 1 216 ? 26.484 -14.727 5.027 1 91.5 216 THR A N 1
ATOM 1708 C CA . THR A 1 216 ? 26.234 -15.867 4.148 1 91.5 216 THR A CA 1
ATOM 1709 C C . THR A 1 216 ? 25.844 -15.391 2.748 1 91.5 216 THR A C 1
ATOM 1711 O O . THR A 1 216 ? 26.266 -15.984 1.75 1 91.5 216 THR A O 1
ATOM 1714 N N . ASP A 1 217 ? 25.094 -14.398 2.635 1 93.12 217 ASP A N 1
ATOM 1715 C CA . ASP A 1 217 ? 24.625 -13.805 1.393 1 93.12 217 ASP A CA 1
ATOM 1716 C C . ASP A 1 217 ? 24.812 -12.289 1.405 1 93.12 217 ASP A C 1
ATOM 1718 O O . ASP A 1 217 ? 23.859 -11.539 1.626 1 93.12 217 ASP A O 1
ATOM 1722 N N . SER A 1 218 ? 26 -11.859 0.965 1 92.62 218 SER A N 1
ATOM 1723 C CA . SER A 1 218 ? 26.469 -10.5 1.23 1 92.62 218 SER A CA 1
ATOM 1724 C C . SER A 1 218 ? 25.828 -9.5 0.273 1 92.62 218 SER A C 1
ATOM 1726 O O . SER A 1 218 ? 25.859 -8.297 0.519 1 92.62 218 SER A O 1
ATOM 1728 N N . LEU A 1 219 ? 25.188 -9.93 -0.747 1 90.81 219 LEU A N 1
ATOM 1729 C CA . LEU A 1 219 ? 24.703 -8.984 -1.746 1 90.81 219 LEU A CA 1
ATOM 1730 C C . LEU A 1 219 ? 23.172 -9.039 -1.843 1 90.81 219 LEU A C 1
ATOM 1732 O O . LEU A 1 219 ? 22.594 -8.562 -2.82 1 90.81 219 LEU A O 1
ATOM 1736 N N . ASN A 1 220 ? 22.578 -9.711 -0.812 1 94.62 220 ASN A N 1
ATOM 1737 C CA . ASN A 1 220 ? 21.125 -9.727 -0.771 1 94.62 220 ASN A CA 1
ATOM 1738 C C . ASN A 1 220 ? 20.547 -8.328 -0.544 1 94.62 220 ASN A C 1
ATOM 1740 O O . ASN A 1 220 ? 20.625 -7.797 0.565 1 94.62 220 ASN A O 1
ATOM 1744 N N . VAL A 1 221 ? 19.906 -7.762 -1.54 1 95.62 221 VAL A N 1
ATOM 1745 C CA . VAL A 1 221 ? 19.516 -6.355 -1.53 1 95.62 221 VAL A CA 1
ATOM 1746 C C . VAL A 1 221 ? 18.469 -6.125 -0.436 1 95.62 221 VAL A C 1
ATOM 1748 O O . VAL A 1 221 ? 18.562 -5.16 0.325 1 95.62 221 VAL A O 1
ATOM 1751 N N . ALA A 1 222 ? 17.469 -6.988 -0.299 1 96.25 222 ALA A N 1
ATOM 1752 C CA . ALA A 1 222 ? 16.422 -6.844 0.705 1 96.25 222 ALA A CA 1
ATOM 1753 C C . ALA A 1 222 ? 17.016 -6.805 2.113 1 96.25 222 ALA A C 1
ATOM 1755 O O . ALA A 1 222 ? 16.578 -6.008 2.951 1 96.25 222 ALA A O 1
ATOM 1756 N N . VAL A 1 223 ? 17.984 -7.66 2.338 1 97.5 223 VAL A N 1
ATOM 1757 C CA . VAL A 1 223 ? 18.594 -7.738 3.668 1 97.5 223 VAL A CA 1
ATOM 1758 C C . VAL A 1 223 ? 19.5 -6.539 3.898 1 97.5 223 VAL A C 1
ATOM 1760 O O . VAL A 1 223 ? 19.562 -6.008 5.012 1 97.5 223 VAL A O 1
ATOM 1763 N N . LEU A 1 224 ? 20.234 -6.121 2.84 1 97.25 224 LEU A N 1
ATOM 1764 C CA . LEU A 1 224 ? 21.047 -4.91 2.936 1 97.25 224 LEU A CA 1
ATOM 1765 C C . LEU A 1 224 ? 20.172 -3.707 3.309 1 97.25 224 LEU A C 1
ATOM 1767 O O . LEU A 1 224 ? 20.578 -2.893 4.148 1 97.25 224 LEU A O 1
ATOM 1771 N N . LEU A 1 225 ? 19.031 -3.588 2.707 1 97.19 225 LEU A N 1
ATOM 1772 C CA . LEU A 1 225 ? 18.109 -2.488 2.998 1 97.19 225 LEU A CA 1
ATOM 1773 C C . LEU A 1 225 ? 17.625 -2.551 4.441 1 97.19 225 LEU A C 1
ATOM 1775 O O . LEU A 1 225 ? 17.594 -1.529 5.133 1 97.19 225 LEU A O 1
ATOM 1779 N N . ALA A 1 226 ? 17.297 -3.756 4.906 1 97.69 226 ALA A N 1
ATOM 1780 C CA . ALA A 1 226 ? 16.844 -3.924 6.289 1 97.69 226 ALA A CA 1
ATOM 1781 C C . ALA A 1 226 ? 17.969 -3.572 7.27 1 97.69 226 ALA A C 1
ATOM 1783 O O . ALA A 1 226 ? 17.719 -2.93 8.289 1 97.69 226 ALA A O 1
ATOM 1784 N N . HIS A 1 227 ? 19.172 -3.998 6.945 1 98.31 227 HIS A N 1
ATOM 1785 C CA . HIS A 1 227 ? 20.328 -3.678 7.789 1 98.31 227 HIS A CA 1
ATOM 1786 C C . HIS A 1 227 ? 20.594 -2.178 7.809 1 98.31 227 HIS A C 1
ATOM 1788 O O . HIS A 1 227 ? 20.812 -1.596 8.875 1 98.31 227 HIS A O 1
ATOM 1794 N N . ALA A 1 228 ? 20.547 -1.6 6.648 1 97.88 228 ALA A N 1
ATOM 1795 C CA . ALA A 1 228 ? 20.766 -0.159 6.547 1 97.88 228 ALA A CA 1
ATOM 1796 C C . ALA A 1 228 ? 19.734 0.61 7.363 1 97.88 228 ALA A C 1
ATOM 1798 O O . ALA A 1 228 ? 20.062 1.601 8.016 1 97.88 228 ALA A O 1
ATOM 1799 N N . GLU A 1 229 ? 18.531 0.2 7.312 1 97.12 229 GLU A N 1
ATOM 1800 C CA . GLU A 1 229 ? 17.484 0.818 8.102 1 97.12 229 GLU A CA 1
ATOM 1801 C C . GLU A 1 229 ? 17.797 0.757 9.594 1 97.12 229 GLU A C 1
ATOM 1803 O O . GLU A 1 229 ? 17.641 1.749 10.312 1 97.12 229 GLU A O 1
ATOM 1808 N N . SER A 1 230 ? 18.203 -0.39 10.055 1 98.12 230 SER A N 1
ATOM 1809 C CA . SER A 1 230 ? 18.562 -0.535 11.469 1 98.12 230 SER A CA 1
ATOM 1810 C C . SER A 1 230 ? 19.719 0.382 11.844 1 98.12 230 SER A C 1
ATOM 1812 O O . SER A 1 230 ? 19.734 0.968 12.922 1 98.12 230 SER A O 1
ATOM 1814 N N . MET A 1 231 ? 20.688 0.534 10.953 1 98.12 231 MET A N 1
ATOM 1815 C CA . MET A 1 231 ? 21.828 1.408 11.203 1 98.12 231 MET A CA 1
ATOM 1816 C C . MET A 1 231 ? 21.391 2.867 11.289 1 98.12 231 MET A C 1
ATOM 1818 O O . MET A 1 231 ? 21.906 3.629 12.102 1 98.12 231 MET A O 1
ATOM 1822 N N . MET A 1 232 ? 20.453 3.209 10.445 1 97.12 232 MET A N 1
ATOM 1823 C CA . MET A 1 232 ? 19.922 4.566 10.508 1 97.12 232 MET A CA 1
ATOM 1824 C C . MET A 1 232 ? 19.219 4.816 11.844 1 97.12 232 MET A C 1
ATOM 1826 O O . MET A 1 232 ? 19.391 5.883 12.438 1 97.12 232 MET A O 1
ATOM 1830 N N . MET A 1 233 ? 18.516 3.865 12.359 1 96.44 233 MET A N 1
ATOM 1831 C CA . MET A 1 233 ? 17.812 3.986 13.633 1 96.44 233 MET A CA 1
ATOM 1832 C C . MET A 1 233 ? 18.812 4.07 14.789 1 96.44 233 MET A C 1
ATOM 1834 O O . MET A 1 233 ? 18.531 4.703 15.812 1 96.44 233 MET A O 1
ATOM 1838 N N . LEU A 1 234 ? 19.922 3.469 14.609 1 96.06 234 LEU A N 1
ATOM 1839 C CA . LEU A 1 234 ? 20.969 3.506 15.617 1 96.06 234 LEU A CA 1
ATOM 1840 C C . LEU A 1 234 ? 21.859 4.738 15.438 1 96.06 234 LEU A C 1
ATOM 1842 O O . LEU A 1 234 ? 22.875 4.887 16.125 1 96.06 234 LEU A O 1
ATOM 1846 N N . GLN A 1 235 ? 21.5 5.551 14.5 1 94.62 235 GLN A N 1
ATOM 1847 C CA . GLN A 1 235 ? 22.188 6.801 14.219 1 94.62 235 GLN A CA 1
ATOM 1848 C C . GLN A 1 235 ? 23.609 6.547 13.719 1 94.62 235 GLN A C 1
ATOM 1850 O O . GLN A 1 235 ? 24.531 7.305 14.039 1 94.62 235 GLN A O 1
ATOM 1855 N N . GLU A 1 236 ? 23.734 5.445 13.117 1 96.62 236 GLU A N 1
ATOM 1856 C CA . GLU A 1 236 ? 25 5.105 12.477 1 96.62 236 GLU A CA 1
ATOM 1857 C C . GLU A 1 236 ? 24.922 5.301 10.961 1 96.62 236 GLU A C 1
ATOM 1859 O O . GLU A 1 236 ? 24.953 4.328 10.203 1 96.62 236 GLU A O 1
ATOM 1864 N N . ALA A 1 237 ? 24.969 6.445 10.562 1 96.62 237 ALA A N 1
ATOM 1865 C CA . ALA A 1 237 ? 24.719 6.828 9.172 1 96.62 237 ALA A CA 1
ATOM 1866 C C . ALA A 1 237 ? 25.812 6.293 8.25 1 96.62 237 ALA A C 1
ATOM 1868 O O . ALA A 1 237 ? 25.547 5.902 7.117 1 96.62 237 ALA A O 1
ATOM 1869 N N . ASP A 1 238 ? 27.031 6.301 8.75 1 97.19 238 ASP A N 1
ATOM 1870 C CA . ASP A 1 238 ? 28.141 5.824 7.922 1 97.19 238 ASP A CA 1
ATOM 1871 C C . ASP A 1 238 ? 27.969 4.348 7.582 1 97.19 238 ASP A C 1
ATOM 1873 O O . ASP A 1 238 ? 28.172 3.943 6.434 1 97.19 238 ASP A O 1
ATOM 1877 N N . SER A 1 239 ? 27.641 3.627 8.578 1 97.31 239 SER A N 1
ATOM 1878 C CA . SER A 1 239 ? 27.422 2.203 8.359 1 97.31 239 SER A CA 1
ATOM 1879 C C . SER A 1 239 ? 26.25 1.973 7.402 1 97.31 239 SER A C 1
ATOM 1881 O O . SER A 1 239 ? 26.312 1.111 6.523 1 97.31 239 SER A O 1
ATOM 1883 N N . ALA A 1 240 ? 25.172 2.658 7.566 1 98.06 240 ALA A N 1
ATOM 1884 C CA . ALA A 1 240 ? 24.031 2.566 6.66 1 98.06 240 ALA A CA 1
ATOM 1885 C C . ALA A 1 240 ? 24.438 2.896 5.227 1 98.06 240 ALA A C 1
ATOM 1887 O O . ALA A 1 240 ? 24.016 2.223 4.285 1 98.06 240 ALA A O 1
ATOM 1888 N N . LEU A 1 241 ? 25.234 3.908 5.125 1 97.31 241 LEU A N 1
ATOM 1889 C CA . LEU A 1 241 ? 25.672 4.355 3.811 1 97.31 241 LEU A CA 1
ATOM 1890 C C . LEU A 1 241 ? 26.469 3.262 3.104 1 97.31 241 LEU A C 1
ATOM 1892 O O . LEU A 1 241 ? 26.359 3.092 1.888 1 97.31 241 LEU A O 1
ATOM 1896 N N . HIS A 1 242 ? 27.312 2.586 3.832 1 96.81 242 HIS A N 1
ATOM 1897 C CA . HIS A 1 242 ? 28.062 1.472 3.258 1 96.81 242 HIS A CA 1
ATOM 1898 C C . HIS A 1 242 ? 27.125 0.46 2.605 1 96.81 242 HIS A C 1
ATOM 1900 O O . HIS A 1 242 ? 27.359 0.014 1.482 1 96.81 242 HIS A O 1
ATOM 1906 N N . ASP A 1 243 ? 26.031 0.09 3.271 1 97.12 243 ASP A N 1
ATOM 1907 C CA . ASP A 1 243 ? 25.047 -0.83 2.73 1 97.12 243 ASP A CA 1
ATOM 1908 C C . ASP A 1 243 ? 24.391 -0.253 1.479 1 97.12 243 ASP A C 1
ATOM 1910 O O . ASP A 1 243 ? 24.281 -0.936 0.458 1 97.12 243 ASP A O 1
ATOM 1914 N N . TYR A 1 244 ? 23.938 0.996 1.53 1 96.75 244 TYR A N 1
ATOM 1915 C CA . TYR A 1 244 ? 23.281 1.633 0.4 1 96.75 244 TYR A CA 1
ATOM 1916 C C . TYR A 1 244 ? 24.203 1.717 -0.804 1 96.75 244 TYR A C 1
ATOM 1918 O O . TYR A 1 244 ? 23.781 1.525 -1.943 1 96.75 244 TYR A O 1
ATOM 1926 N N . GLU A 1 245 ? 25.422 2.016 -0.567 1 95.75 245 GLU A N 1
ATOM 1927 C CA . GLU A 1 245 ? 26.391 2.137 -1.662 1 95.75 245 GLU A CA 1
ATOM 1928 C C . GLU A 1 245 ? 26.641 0.786 -2.324 1 95.75 245 GLU A C 1
ATOM 1930 O O . GLU A 1 245 ? 26.891 0.716 -3.529 1 95.75 245 GLU A O 1
ATOM 1935 N N . ARG A 1 246 ? 26.641 -0.244 -1.544 1 94.06 246 ARG A N 1
ATOM 1936 C CA . ARG A 1 246 ? 26.719 -1.584 -2.115 1 94.06 246 ARG A CA 1
ATOM 1937 C C . ARG A 1 246 ? 25.547 -1.856 -3.057 1 94.06 246 ARG A C 1
ATOM 1939 O O . ARG A 1 246 ? 25.719 -2.521 -4.082 1 94.06 246 ARG A O 1
ATOM 1946 N N . ILE A 1 247 ? 24.359 -1.376 -2.738 1 94.12 247 ILE A N 1
ATOM 1947 C CA . ILE A 1 247 ? 23.156 -1.559 -3.541 1 94.12 247 ILE A CA 1
ATOM 1948 C C . ILE A 1 247 ? 23.234 -0.686 -4.793 1 94.12 247 ILE A C 1
ATOM 1950 O O . ILE A 1 247 ? 23.078 -1.181 -5.91 1 94.12 247 ILE A O 1
ATOM 1954 N N . ILE A 1 248 ? 23.531 0.593 -4.594 1 92.19 248 ILE A N 1
ATOM 1955 C CA . ILE A 1 248 ? 23.531 1.568 -5.68 1 92.19 248 ILE A CA 1
ATOM 1956 C C . ILE A 1 248 ? 24.672 1.266 -6.645 1 92.19 248 ILE A C 1
ATOM 1958 O O . ILE A 1 248 ? 24.531 1.461 -7.855 1 92.19 248 ILE A O 1
ATOM 1962 N N . GLY A 1 249 ? 25.734 0.815 -6.113 1 89.25 249 GLY A N 1
ATOM 1963 C CA . GLY A 1 249 ? 26.875 0.474 -6.941 1 89.25 249 GLY A CA 1
ATOM 1964 C C . GLY A 1 249 ? 26.578 -0.598 -7.969 1 89.25 249 GLY A C 1
ATOM 1965 O O . GLY A 1 249 ? 27.266 -0.699 -8.992 1 89.25 249 GLY A O 1
ATOM 1966 N N . ARG A 1 250 ? 25.578 -1.331 -7.75 1 84.56 250 ARG A N 1
ATOM 1967 C CA . ARG A 1 250 ? 25.188 -2.393 -8.672 1 84.56 250 ARG A CA 1
ATOM 1968 C C . ARG A 1 250 ? 24.188 -1.882 -9.703 1 84.56 250 ARG A C 1
ATOM 1970 O O . ARG A 1 250 ? 23.688 -2.654 -10.523 1 84.56 250 ARG A O 1
ATOM 1977 N N . GLY A 1 251 ? 23.922 -0.589 -9.641 1 76.56 251 GLY A N 1
ATOM 1978 C CA . GLY A 1 251 ? 23.25 0.046 -10.758 1 76.56 251 GLY A CA 1
ATOM 1979 C C . GLY A 1 251 ? 21.812 0.427 -10.453 1 76.56 251 GLY A C 1
ATOM 1980 O O . GLY A 1 251 ? 21.078 0.882 -11.336 1 76.56 251 GLY A O 1
ATOM 1981 N N . HIS A 1 252 ? 21.281 0.08 -9.305 1 78.25 252 HIS A N 1
ATOM 1982 C CA . HIS A 1 252 ? 19.891 0.489 -9.109 1 78.25 252 HIS A CA 1
ATOM 1983 C C . HIS A 1 252 ? 19.688 1.06 -7.711 1 78.25 252 HIS A C 1
ATOM 1985 O O . HIS A 1 252 ? 20.312 0.613 -6.75 1 78.25 252 HIS A O 1
ATOM 1991 N N . PHE A 1 253 ? 18.844 2.109 -7.691 1 83.5 253 PHE A N 1
ATOM 1992 C CA . PHE A 1 253 ? 18.391 2.688 -6.43 1 83.5 253 PHE A CA 1
ATOM 1993 C C . PHE A 1 253 ? 17.281 1.839 -5.812 1 83.5 253 PHE A C 1
ATOM 1995 O O . PHE A 1 253 ? 16.625 1.056 -6.504 1 83.5 253 PHE A O 1
ATOM 2002 N N . PRO A 1 254 ? 17.203 1.961 -4.461 1 90.06 254 PRO A N 1
ATOM 2003 C CA . PRO A 1 254 ? 15.992 1.381 -3.879 1 90.06 254 PRO A CA 1
ATOM 2004 C C . PRO A 1 254 ? 14.719 1.907 -4.531 1 90.06 254 PRO A C 1
ATOM 2006 O O . PRO A 1 254 ? 14.75 2.9 -5.262 1 90.06 254 PRO A O 1
ATOM 2009 N N . THR A 1 255 ? 13.617 1.225 -4.301 1 87.94 255 THR A N 1
ATOM 2010 C CA . THR A 1 255 ? 12.414 1.608 -5.031 1 87.94 255 THR A CA 1
ATOM 2011 C C . THR A 1 255 ? 11.336 2.117 -4.074 1 87.94 255 THR A C 1
ATOM 2013 O O . THR A 1 255 ? 10.523 2.969 -4.445 1 87.94 255 THR A O 1
ATOM 2016 N N . SER A 1 256 ? 11.297 1.682 -2.938 1 90.25 256 SER A N 1
ATOM 2017 C CA . SER A 1 256 ? 10.25 2.078 -2.002 1 90.25 256 SER A CA 1
ATOM 2018 C C . SER A 1 256 ? 10.523 3.463 -1.424 1 90.25 256 SER A C 1
ATOM 2020 O O . SER A 1 256 ? 11.68 3.869 -1.288 1 90.25 256 SER A O 1
ATOM 2022 N N . PHE A 1 257 ? 9.484 4.215 -1.024 1 92.44 257 PHE A N 1
ATOM 2023 C CA . PHE A 1 257 ? 9.609 5.531 -0.405 1 92.44 257 PHE A CA 1
ATOM 2024 C C . PHE A 1 257 ? 10.508 5.465 0.824 1 92.44 257 PHE A C 1
ATOM 2026 O O . PHE A 1 257 ? 11.453 6.246 0.951 1 92.44 257 PHE A O 1
ATOM 2033 N N . LYS A 1 258 ? 10.234 4.57 1.658 1 92 258 LYS A N 1
ATOM 2034 C CA . LYS A 1 258 ? 10.945 4.461 2.928 1 92 258 LYS A CA 1
ATOM 2035 C C . LYS A 1 258 ? 12.438 4.277 2.707 1 92 258 LYS A C 1
ATOM 2037 O O . LYS A 1 258 ? 13.25 4.988 3.305 1 92 258 LYS A O 1
ATOM 2042 N N . ASP A 1 259 ? 12.758 3.363 1.838 1 94.69 259 ASP A N 1
ATOM 2043 C CA . ASP A 1 259 ? 14.164 3.059 1.594 1 94.69 259 ASP A CA 1
ATOM 2044 C C . ASP A 1 259 ? 14.875 4.23 0.917 1 94.69 259 ASP A C 1
ATOM 2046 O O . ASP A 1 259 ? 16.016 4.547 1.246 1 94.69 259 ASP A O 1
ATOM 2050 N N . LEU A 1 260 ? 14.195 4.836 -0.032 1 95.19 260 LEU A N 1
ATOM 2051 C CA . LEU A 1 260 ? 14.758 6 -0.704 1 95.19 260 LEU A CA 1
ATOM 2052 C C . LEU A 1 260 ? 14.977 7.141 0.282 1 95.19 260 LEU A C 1
ATOM 2054 O O . LEU A 1 260 ? 16.016 7.816 0.234 1 95.19 260 LEU A O 1
ATOM 2058 N N . PHE A 1 261 ? 14.062 7.332 1.162 1 96.38 261 PHE A N 1
ATOM 2059 C CA . PHE A 1 261 ? 14.156 8.406 2.139 1 96.38 261 PHE A CA 1
ATOM 2060 C C . PHE A 1 261 ? 15.328 8.18 3.082 1 96.38 261 PHE A C 1
ATOM 2062 O O . PHE A 1 261 ? 16.141 9.086 3.293 1 96.38 261 PHE A O 1
ATOM 2069 N N . TYR A 1 262 ? 15.469 7.02 3.613 1 96.56 262 TYR A N 1
ATOM 2070 C CA . TYR A 1 262 ? 16.562 6.727 4.539 1 96.56 262 TYR A CA 1
ATOM 2071 C C . TYR A 1 262 ? 17.906 6.766 3.824 1 96.56 262 TYR A C 1
ATOM 2073 O O . TYR A 1 262 ? 18.906 7.176 4.406 1 96.56 262 TYR A O 1
ATOM 2081 N N . CYS A 1 263 ? 17.875 6.266 2.637 1 97.12 263 CYS A N 1
ATOM 2082 C CA . CYS A 1 263 ? 19.078 6.383 1.836 1 97.12 263 CYS A CA 1
ATOM 2083 C C . CYS A 1 263 ? 19.5 7.84 1.689 1 97.12 263 CYS A C 1
ATOM 2085 O O . CYS A 1 263 ? 20.672 8.18 1.904 1 97.12 263 CYS A O 1
ATOM 2087 N N . GLY A 1 264 ? 18.531 8.68 1.345 1 97.5 264 GLY A N 1
ATOM 2088 C CA . GLY A 1 264 ? 18.797 10.109 1.264 1 97.5 264 GLY A CA 1
ATOM 2089 C C . GLY A 1 264 ? 19.297 10.695 2.566 1 97.5 264 GLY A C 1
ATOM 2090 O O . GLY A 1 264 ? 20.25 11.484 2.572 1 97.5 264 GLY A O 1
ATOM 2091 N N . LEU A 1 265 ? 18.688 10.297 3.621 1 97.56 265 LEU A N 1
ATOM 2092 C CA . LEU A 1 265 ? 19.094 10.781 4.938 1 97.56 265 LEU A CA 1
ATOM 2093 C C . LEU A 1 265 ? 20.531 10.367 5.254 1 97.56 265 LEU A C 1
ATOM 2095 O O . LEU A 1 265 ? 21.281 11.141 5.84 1 97.56 265 LEU A O 1
ATOM 2099 N N . ALA A 1 266 ? 20.891 9.172 4.945 1 97.75 266 ALA A N 1
ATOM 2100 C CA . ALA A 1 266 ? 22.25 8.695 5.172 1 97.75 266 ALA A CA 1
ATOM 2101 C C . ALA A 1 266 ? 23.266 9.547 4.406 1 97.75 266 ALA A C 1
ATOM 2103 O O . ALA A 1 266 ? 24.25 10 4.973 1 97.75 266 ALA A O 1
ATOM 2104 N N . TYR A 1 267 ? 23.031 9.773 3.141 1 97.75 267 TYR A N 1
ATOM 2105 C CA . TYR A 1 267 ? 23.906 10.617 2.332 1 97.75 267 TYR A CA 1
ATOM 2106 C C . TYR A 1 267 ? 23.953 12.039 2.877 1 97.75 267 TYR A C 1
ATOM 2108 O O . TYR A 1 267 ? 25 12.672 2.895 1 97.75 267 TYR A O 1
ATOM 2116 N N . TYR A 1 268 ? 22.766 12.531 3.295 1 97.56 268 TYR A N 1
ATOM 2117 C CA . TYR A 1 268 ? 22.672 13.891 3.826 1 97.56 268 TYR A CA 1
ATOM 2118 C C . TYR A 1 268 ? 23.547 14.047 5.066 1 97.56 268 TYR A C 1
ATOM 2120 O O . TYR A 1 268 ? 24.328 15 5.172 1 97.56 268 TYR A O 1
ATOM 2128 N N . LYS A 1 269 ? 23.453 13.117 6 1 95.88 269 LYS A N 1
ATOM 2129 C CA . LYS A 1 269 ? 24.172 13.172 7.27 1 95.88 269 LYS A CA 1
ATOM 2130 C C . LYS A 1 269 ? 25.672 13.039 7.055 1 95.88 269 LYS A C 1
ATOM 2132 O O . LYS A 1 269 ? 26.469 13.547 7.852 1 95.88 269 LYS A O 1
ATOM 2137 N N . THR A 1 270 ? 26.047 12.414 5.965 1 95.69 270 THR A N 1
ATOM 2138 C CA . THR A 1 270 ? 27.469 12.211 5.695 1 95.69 270 THR A CA 1
ATOM 2139 C C . THR A 1 270 ? 28 13.312 4.785 1 95.69 270 THR A C 1
ATOM 2141 O O . THR A 1 270 ? 29.156 13.25 4.34 1 95.69 270 THR A O 1
ATOM 2144 N N . GLY A 1 271 ? 27.172 14.227 4.426 1 95.94 271 GLY A N 1
ATOM 2145 C CA . GLY A 1 271 ? 27.625 15.43 3.742 1 95.94 271 GLY A CA 1
ATOM 2146 C C . GLY A 1 271 ? 27.562 15.312 2.23 1 95.94 271 GLY A C 1
ATOM 2147 O O . GLY A 1 271 ? 28.031 16.203 1.517 1 95.94 271 GLY A O 1
ATOM 2148 N N . ARG A 1 272 ? 27.156 14.273 1.727 1 96.12 272 ARG A N 1
ATOM 2149 C CA . ARG A 1 272 ? 27 14.094 0.286 1 96.12 272 ARG A CA 1
ATOM 2150 C C . ARG A 1 272 ? 25.625 14.562 -0.18 1 96.12 272 ARG A C 1
ATOM 2152 O O . ARG A 1 272 ? 24.797 13.75 -0.566 1 96.12 272 ARG A O 1
ATOM 2159 N N . TRP A 1 273 ? 25.438 15.781 -0.269 1 97.62 273 TRP A N 1
ATOM 2160 C CA . TRP A 1 273 ? 24.109 16.406 -0.362 1 97.62 273 TRP A CA 1
ATOM 2161 C C . TRP A 1 273 ? 23.547 16.266 -1.771 1 97.62 273 TRP A C 1
ATOM 2163 O O . TRP A 1 273 ? 22.328 16.203 -1.954 1 97.62 273 TRP A O 1
ATOM 2173 N N . ALA A 1 274 ? 24.438 16.188 -2.797 1 96.38 274 ALA A N 1
ATOM 2174 C CA . ALA A 1 274 ? 23.938 16.047 -4.164 1 96.38 274 ALA A CA 1
ATOM 2175 C C . ALA A 1 274 ? 23.234 14.711 -4.363 1 96.38 274 ALA A C 1
ATOM 2177 O O . ALA A 1 274 ? 22.141 14.664 -4.922 1 96.38 274 ALA A O 1
ATOM 2178 N N . VAL A 1 275 ? 23.938 13.695 -3.893 1 95.81 275 VAL A N 1
ATOM 2179 C CA . VAL A 1 275 ? 23.344 12.367 -4.02 1 95.81 275 VAL A CA 1
ATOM 2180 C C . VAL A 1 275 ? 22.109 12.266 -3.127 1 95.81 275 VAL A C 1
ATOM 2182 O O . VAL A 1 275 ? 21.109 11.648 -3.508 1 95.81 275 VAL A O 1
ATOM 2185 N N . ALA A 1 276 ? 22.141 12.828 -1.966 1 97.75 276 ALA A N 1
ATOM 2186 C CA . ALA A 1 276 ? 20.984 12.859 -1.067 1 97.75 276 ALA A CA 1
ATOM 2187 C C . ALA A 1 276 ? 19.781 13.477 -1.755 1 97.75 276 ALA A C 1
ATOM 2189 O O . ALA A 1 276 ? 18.656 12.953 -1.653 1 97.75 276 ALA A O 1
ATOM 2190 N N . GLU A 1 277 ? 20.031 14.586 -2.389 1 97.56 277 GLU A N 1
ATOM 2191 C CA . GLU A 1 277 ? 18.969 15.281 -3.096 1 97.56 277 GLU A CA 1
ATOM 2192 C C . GLU A 1 277 ? 18.281 14.359 -4.109 1 97.56 277 GLU A C 1
ATOM 2194 O O . GLU A 1 277 ? 17.062 14.352 -4.23 1 97.56 277 GLU A O 1
ATOM 2199 N N . GLU A 1 278 ? 19.156 13.688 -4.84 1 95.5 278 GLU A N 1
ATOM 2200 C CA . GLU A 1 278 ? 18.609 12.758 -5.82 1 95.5 278 GLU A CA 1
ATOM 2201 C C . GLU A 1 278 ? 17.75 11.695 -5.148 1 95.5 278 GLU A C 1
ATOM 2203 O O . GLU A 1 278 ? 16.656 11.375 -5.645 1 95.5 278 GLU A O 1
ATOM 2208 N N . CYS A 1 279 ? 18.125 11.133 -4.066 1 96.25 279 CYS A N 1
ATOM 2209 C CA . CYS A 1 279 ? 17.359 10.148 -3.309 1 96.25 279 CYS A CA 1
ATOM 2210 C C . CYS A 1 279 ? 16.031 10.727 -2.848 1 96.25 279 CYS A C 1
ATOM 2212 O O . CYS A 1 279 ? 14.992 10.102 -3.006 1 96.25 279 CYS A O 1
ATOM 2214 N N . PHE A 1 280 ? 16.047 11.945 -2.305 1 96.81 280 PHE A N 1
ATOM 2215 C CA . PHE A 1 280 ? 14.836 12.57 -1.806 1 96.81 280 PHE A CA 1
ATOM 2216 C C . PHE A 1 280 ? 13.875 12.875 -2.949 1 96.81 280 PHE A C 1
ATOM 2218 O O . PHE A 1 280 ? 12.656 12.781 -2.785 1 96.81 280 PHE A O 1
ATOM 2225 N N . ARG A 1 281 ? 14.453 13.344 -4.059 1 95.06 281 ARG A N 1
ATOM 2226 C CA . ARG A 1 281 ? 13.617 13.594 -5.227 1 95.06 281 ARG A CA 1
ATOM 2227 C C . ARG A 1 281 ? 12.859 12.336 -5.641 1 95.06 281 ARG A C 1
ATOM 2229 O O . ARG A 1 281 ? 11.648 12.383 -5.859 1 95.06 281 ARG A O 1
ATOM 2236 N N . ARG A 1 282 ? 13.562 11.25 -5.711 1 92.5 282 ARG A N 1
ATOM 2237 C CA . ARG A 1 282 ? 12.945 9.977 -6.062 1 92.5 282 ARG A CA 1
ATOM 2238 C C . ARG A 1 282 ? 11.922 9.555 -5.008 1 92.5 282 ARG A C 1
ATOM 2240 O O . ARG A 1 282 ? 10.867 9.016 -5.34 1 92.5 282 ARG A O 1
ATOM 2247 N N . ALA A 1 283 ? 12.242 9.711 -3.762 1 94.31 283 ALA A N 1
ATOM 2248 C CA . ALA A 1 283 ? 11.312 9.406 -2.678 1 94.31 283 ALA A CA 1
ATOM 2249 C C . ALA A 1 283 ? 10.031 10.219 -2.809 1 94.31 283 ALA A C 1
ATOM 2251 O O . ALA A 1 283 ? 8.93 9.688 -2.643 1 94.31 283 ALA A O 1
ATOM 2252 N N . ASP A 1 284 ? 10.156 11.523 -3.088 1 92.62 284 ASP A N 1
ATOM 2253 C CA . ASP A 1 284 ? 9.008 12.414 -3.246 1 92.62 284 ASP A CA 1
ATOM 2254 C C . ASP A 1 284 ? 8.109 11.945 -4.383 1 92.62 284 ASP A C 1
ATOM 2256 O O . ASP A 1 284 ? 6.879 12.008 -4.277 1 92.62 284 ASP A O 1
ATOM 2260 N N . GLU A 1 285 ? 8.711 11.477 -5.414 1 86.94 285 GLU A N 1
ATOM 2261 C CA . GLU A 1 285 ? 7.973 10.992 -6.578 1 86.94 285 GLU A CA 1
ATOM 2262 C C . GLU A 1 285 ? 7.23 9.695 -6.258 1 86.94 285 GLU A C 1
ATOM 2264 O O . GLU A 1 285 ? 6.164 9.43 -6.82 1 86.94 285 GLU A O 1
ATOM 2269 N N . SER A 1 286 ? 7.793 8.922 -5.395 1 85.44 286 SER A N 1
ATOM 2270 C CA . SER A 1 286 ? 7.234 7.613 -5.09 1 85.44 286 SER A CA 1
ATOM 2271 C C . SER A 1 286 ? 6.195 7.695 -3.977 1 85.44 286 SER A C 1
ATOM 2273 O O . SER A 1 286 ? 5.461 6.738 -3.732 1 85.44 286 SER A O 1
ATOM 2275 N N . ALA A 1 287 ? 6.137 8.82 -3.373 1 80.44 287 ALA A N 1
ATOM 2276 C CA . ALA A 1 287 ? 5.246 8.961 -2.223 1 80.44 287 ALA A CA 1
ATOM 2277 C C . ALA A 1 287 ? 3.787 9.023 -2.666 1 80.44 287 ALA A C 1
ATOM 2279 O O . ALA A 1 287 ? 3.475 9.602 -3.709 1 80.44 287 ALA A O 1
ATOM 2280 N N . PHE A 1 288 ? 2.949 8.336 -1.912 1 67 288 PHE A N 1
ATOM 2281 C CA . PHE A 1 288 ? 1.518 8.359 -2.191 1 67 288 PHE A CA 1
ATOM 2282 C C . PHE A 1 288 ? 0.94 9.75 -1.948 1 67 288 PHE A C 1
ATOM 2284 O O . PHE A 1 288 ? 0.099 10.219 -2.715 1 67 288 PHE A O 1
ATOM 2291 N N . GLN A 1 289 ? 1.334 10.336 -0.872 1 70.44 289 GLN A N 1
ATOM 2292 C CA . GLN A 1 289 ? 0.924 11.688 -0.512 1 70.44 289 GLN A CA 1
ATOM 2293 C C . GLN A 1 289 ? 2.135 12.57 -0.214 1 70.44 289 GLN A C 1
ATOM 2295 O O . GLN A 1 289 ? 3.238 12.062 -0 1 70.44 289 GLN A O 1
ATOM 2300 N N . GLN A 1 290 ? 1.82 13.773 -0.289 1 74.44 290 GLN A N 1
ATOM 2301 C CA . GLN A 1 290 ? 2.887 14.719 0.034 1 74.44 290 GLN A CA 1
ATOM 2302 C C . GLN A 1 290 ? 3.436 14.469 1.436 1 74.44 290 GLN A C 1
ATOM 2304 O O . GLN A 1 290 ? 2.67 14.258 2.379 1 74.44 290 GLN A O 1
ATOM 2309 N N . ASN A 1 291 ? 4.773 14.344 1.411 1 83.56 291 ASN A N 1
ATOM 2310 C CA . ASN A 1 291 ? 5.461 14.047 2.666 1 83.56 291 ASN A CA 1
ATOM 2311 C C . ASN A 1 291 ? 6.289 15.242 3.141 1 83.56 291 ASN A C 1
ATOM 2313 O O . ASN A 1 291 ? 7.168 15.719 2.422 1 83.56 291 ASN A O 1
ATOM 2317 N N . TYR A 1 292 ? 6 15.766 4.285 1 87.5 292 TYR A N 1
ATOM 2318 C CA . TYR A 1 292 ? 6.668 16.938 4.863 1 87.5 292 TYR A CA 1
ATOM 2319 C C . TYR A 1 292 ? 8.18 16.734 4.883 1 87.5 292 TYR A C 1
ATOM 2321 O O . TYR A 1 292 ? 8.93 17.609 4.445 1 87.5 292 TYR A O 1
ATOM 2329 N N . LEU A 1 293 ? 8.633 15.602 5.359 1 91.81 293 LEU A N 1
ATOM 2330 C CA . LEU A 1 293 ? 10.055 15.383 5.602 1 91.81 293 LEU A CA 1
ATOM 2331 C C . LEU A 1 293 ? 10.836 15.367 4.293 1 91.81 293 LEU A C 1
ATOM 2333 O O . LEU A 1 293 ? 11.93 15.93 4.207 1 91.81 293 LEU A O 1
ATOM 2337 N N . THR A 1 294 ? 10.25 14.695 3.377 1 94.25 294 THR A N 1
ATOM 2338 C CA . THR A 1 294 ? 10.938 14.625 2.09 1 94.25 294 THR A CA 1
ATOM 2339 C C . THR A 1 294 ? 11.109 16.016 1.492 1 94.25 294 THR A C 1
ATOM 2341 O O . THR A 1 294 ? 12.195 16.375 1.029 1 94.25 294 THR A O 1
ATOM 2344 N N . LYS A 1 295 ? 10.109 16.828 1.489 1 94.5 295 LYS A N 1
ATOM 2345 C CA . LYS A 1 295 ? 10.172 18.188 0.953 1 94.5 295 LYS A CA 1
ATOM 2346 C C . LYS A 1 295 ? 11.109 19.062 1.778 1 94.5 295 LYS A C 1
ATOM 2348 O O . LYS A 1 295 ? 11.852 19.891 1.227 1 94.5 295 LYS A O 1
ATOM 2353 N N . TYR A 1 296 ? 11.023 18.875 3.051 1 95.44 296 TYR A N 1
ATOM 2354 C CA . TYR A 1 296 ? 11.914 19.609 3.941 1 95.44 296 TYR A CA 1
ATOM 2355 C C . TYR A 1 296 ? 13.375 19.328 3.615 1 95.44 296 TYR A C 1
ATOM 2357 O O . TYR A 1 296 ? 14.18 20.25 3.451 1 95.44 296 TYR A O 1
ATOM 2365 N N . TYR A 1 297 ? 13.742 18.109 3.436 1 96.81 297 TYR A N 1
ATOM 2366 C CA . TYR A 1 297 ? 15.133 17.734 3.213 1 96.81 297 TYR A CA 1
ATOM 2367 C C . TYR A 1 297 ? 15.578 18.109 1.801 1 96.81 297 TYR A C 1
ATOM 2369 O O . TYR A 1 297 ? 16.766 18.344 1.561 1 96.81 297 TYR A O 1
ATOM 2377 N N . LEU A 1 298 ? 14.656 18.141 0.893 1 96.69 298 LEU A N 1
ATOM 2378 C CA . LEU A 1 298 ? 14.992 18.672 -0.42 1 96.69 298 LEU A CA 1
ATOM 2379 C C . LEU A 1 298 ? 15.445 20.125 -0.31 1 96.69 298 LEU A C 1
ATOM 2381 O O . LEU A 1 298 ? 16.438 20.516 -0.919 1 96.69 298 LEU A O 1
ATOM 2385 N N . GLY A 1 299 ? 14.664 20.875 0.473 1 96.75 299 GLY A N 1
ATOM 2386 C CA . GLY A 1 299 ? 15.086 22.234 0.736 1 96.75 299 GLY A CA 1
ATOM 2387 C C . GLY A 1 299 ? 16.422 22.328 1.44 1 96.75 299 GLY A C 1
ATOM 2388 O O . GLY A 1 299 ? 17.266 23.156 1.081 1 96.75 299 GLY A O 1
ATOM 2389 N N . MET A 1 300 ? 16.641 21.422 2.367 1 96.75 300 MET A N 1
ATOM 2390 C CA . MET A 1 300 ? 17.891 21.406 3.143 1 96.75 300 MET A CA 1
ATOM 2391 C C . MET A 1 300 ? 19.078 21.062 2.254 1 96.75 300 MET A C 1
ATOM 2393 O O . MET A 1 300 ? 20.172 21.609 2.441 1 96.75 300 MET A O 1
ATOM 2397 N N . CYS A 1 301 ? 18.891 20.156 1.387 1 97.56 301 CYS A N 1
ATOM 2398 C CA . CYS A 1 301 ? 19.969 19.812 0.468 1 97.56 301 CYS A CA 1
ATOM 2399 C C . CYS A 1 301 ? 20.391 21.016 -0.351 1 97.56 301 CYS A C 1
ATOM 2401 O O . CYS A 1 301 ? 21.594 21.281 -0.518 1 97.56 301 CYS A O 1
ATOM 2403 N N . ALA A 1 302 ? 19.438 21.719 -0.895 1 97.31 302 ALA A N 1
ATOM 2404 C CA . ALA A 1 302 ? 19.75 22.938 -1.634 1 97.31 302 ALA A CA 1
ATOM 2405 C C . ALA A 1 302 ? 20.5 23.938 -0.755 1 97.31 302 ALA A C 1
ATOM 2407 O O . ALA A 1 302 ? 21.484 24.547 -1.191 1 97.31 302 ALA A O 1
ATOM 2408 N N . TYR A 1 303 ? 20.062 24.078 0.457 1 96.44 303 TYR A N 1
ATOM 2409 C CA . TYR A 1 303 ? 20.703 24.984 1.401 1 96.44 303 TYR A CA 1
ATOM 2410 C C . TYR A 1 303 ? 22.141 24.578 1.646 1 96.44 303 TYR A C 1
ATOM 2412 O O . TYR A 1 303 ? 23.047 25.422 1.604 1 96.44 303 TYR A O 1
ATOM 2420 N N . ARG A 1 304 ? 22.375 23.312 1.881 1 96.44 304 ARG A N 1
ATOM 2421 C CA . ARG A 1 304 ? 23.719 22.812 2.178 1 96.44 304 ARG A CA 1
ATOM 2422 C C . ARG A 1 304 ? 24.641 22.984 0.978 1 96.44 304 ARG A C 1
ATOM 2424 O O . ARG A 1 304 ? 25.859 23.141 1.139 1 96.44 304 ARG A O 1
ATOM 2431 N N . GLN A 1 305 ? 24.078 22.984 -0.159 1 96.62 305 GLN A N 1
ATOM 2432 C CA . GLN A 1 305 ? 24.844 23.172 -1.388 1 96.62 305 GLN A CA 1
ATOM 2433 C C . GLN A 1 305 ? 25 24.656 -1.724 1 96.62 305 GLN A C 1
ATOM 2435 O O . GLN A 1 305 ? 25.453 25 -2.814 1 96.62 305 GLN A O 1
ATOM 2440 N N . LYS A 1 306 ? 24.453 25.484 -0.848 1 96 306 LYS A N 1
ATOM 2441 C CA . LYS A 1 306 ? 24.578 26.938 -0.916 1 96 306 LYS A CA 1
ATOM 2442 C C . LYS A 1 306 ? 23.766 27.516 -2.08 1 96 306 LYS A C 1
ATOM 2444 O O . LYS A 1 306 ? 24.172 28.5 -2.691 1 96 306 LYS A O 1
ATOM 2449 N N . LEU A 1 307 ? 22.875 26.781 -2.521 1 96.25 307 LEU A N 1
ATOM 2450 C CA . LEU A 1 307 ? 21.891 27.266 -3.477 1 96.25 307 LEU A CA 1
ATOM 2451 C C . LEU A 1 307 ? 20.719 27.938 -2.758 1 96.25 307 LEU A C 1
ATOM 2453 O O . LEU A 1 307 ? 19.594 27.422 -2.768 1 96.25 307 LEU A O 1
ATOM 2457 N N . TRP A 1 308 ? 20.922 29.094 -2.211 1 94.62 308 TRP A N 1
ATOM 2458 C CA . TRP A 1 308 ? 20.031 29.766 -1.26 1 94.62 308 TRP A CA 1
ATOM 2459 C C . TRP A 1 308 ? 18.703 30.094 -1.906 1 94.62 308 TRP A C 1
ATOM 2461 O O . TRP A 1 308 ? 17.641 29.922 -1.287 1 94.62 308 TRP A O 1
ATOM 2471 N N . GLU A 1 309 ? 18.734 30.531 -3.107 1 94.69 309 GLU A N 1
ATOM 2472 C CA . GLU A 1 309 ? 17.5 30.906 -3.791 1 94.69 309 GLU A CA 1
ATOM 2473 C C . GLU A 1 309 ? 16.594 29.672 -4 1 94.69 309 GLU A C 1
ATOM 2475 O O . GLU A 1 309 ? 15.391 29.734 -3.76 1 94.69 309 GLU A O 1
ATOM 2480 N N . GLU A 1 310 ? 17.297 28.656 -4.457 1 96.31 310 GLU A N 1
ATOM 2481 C CA . GLU A 1 310 ? 16.547 27.422 -4.676 1 96.31 310 GLU A CA 1
ATOM 2482 C C . GLU A 1 310 ? 16.031 26.859 -3.361 1 96.31 310 GLU A C 1
ATOM 2484 O O . GLU A 1 310 ? 14.898 26.359 -3.301 1 96.31 310 GLU A O 1
ATOM 2489 N N . ALA A 1 311 ? 16.75 26.812 -2.326 1 96.88 311 ALA A N 1
ATOM 2490 C CA . ALA A 1 311 ? 16.328 26.359 -1.005 1 96.88 311 ALA A CA 1
ATOM 2491 C C . ALA A 1 311 ? 15.117 27.141 -0.515 1 96.88 311 ALA A C 1
ATOM 2493 O O . ALA A 1 311 ? 14.148 26.547 -0.032 1 96.88 311 ALA A O 1
ATOM 2494 N N . GLU A 1 312 ? 15.164 28.453 -0.669 1 95.56 312 GLU A N 1
ATOM 2495 C CA . GLU A 1 312 ? 14.07 29.328 -0.253 1 95.56 312 GLU A CA 1
ATOM 2496 C C . GLU A 1 312 ? 12.789 29 -1.008 1 95.56 312 GLU A C 1
ATOM 2498 O O . GLU A 1 312 ? 11.711 28.922 -0.412 1 95.56 312 GLU A O 1
ATOM 2503 N N . LYS A 1 313 ? 12.969 28.875 -2.27 1 96 313 LYS A N 1
ATOM 2504 C CA . LYS A 1 313 ? 11.812 28.547 -3.094 1 96 313 LYS A CA 1
ATOM 2505 C C . LYS A 1 313 ? 11.164 27.25 -2.633 1 96 313 LYS A C 1
ATOM 2507 O O . LYS A 1 313 ? 9.938 27.188 -2.473 1 96 313 LYS A O 1
ATOM 2512 N N . ARG A 1 314 ? 11.914 26.219 -2.381 1 96.12 314 ARG A N 1
ATOM 2513 C CA . ARG A 1 314 ? 11.422 24.906 -1.958 1 96.12 314 ARG A CA 1
ATOM 2514 C C . ARG A 1 314 ? 10.797 24.984 -0.568 1 96.12 314 ARG A C 1
ATOM 2516 O O . ARG A 1 314 ? 9.727 24.406 -0.329 1 96.12 314 ARG A O 1
ATOM 2523 N N . LEU A 1 315 ? 11.391 25.672 0.276 1 95.88 315 LEU A N 1
ATOM 2524 C CA . LEU A 1 315 ? 10.906 25.781 1.647 1 95.88 315 LEU A CA 1
ATOM 2525 C C . LEU A 1 315 ? 9.633 26.609 1.708 1 95.88 315 LEU A C 1
ATOM 2527 O O . LEU A 1 315 ? 8.758 26.359 2.539 1 95.88 315 LEU A O 1
ATOM 2531 N N . GLN A 1 316 ? 9.562 27.625 0.847 1 94.38 316 GLN A N 1
ATOM 2532 C CA . GLN A 1 316 ? 8.336 28.422 0.771 1 94.38 316 GLN A CA 1
ATOM 2533 C C . GLN A 1 316 ? 7.156 27.547 0.328 1 94.38 316 GLN A C 1
ATOM 2535 O O . GLN A 1 316 ? 6.062 27.656 0.882 1 94.38 316 GLN A O 1
ATOM 2540 N N . LYS A 1 317 ? 7.426 26.781 -0.687 1 93.25 317 LYS A N 1
ATOM 2541 C CA . LYS A 1 317 ? 6.387 25.859 -1.13 1 93.25 317 LYS A CA 1
ATOM 2542 C C . LYS A 1 317 ? 5.98 24.906 -0.005 1 93.25 317 LYS A C 1
ATOM 2544 O O . LYS A 1 317 ? 4.797 24.594 0.153 1 93.25 317 LYS A O 1
ATOM 2549 N N . LEU A 1 318 ? 6.926 24.406 0.737 1 92.88 318 LEU A N 1
ATOM 2550 C CA . LEU A 1 318 ? 6.66 23.547 1.885 1 92.88 318 LEU A CA 1
ATOM 2551 C C . LEU A 1 318 ? 5.828 24.281 2.932 1 92.88 318 LEU A C 1
ATOM 2553 O O . LEU A 1 318 ? 4.898 23.703 3.5 1 92.88 318 LEU A O 1
ATOM 2557 N N . LEU A 1 319 ? 6.195 25.531 3.217 1 90.75 319 LEU A N 1
ATOM 2558 C CA . LEU A 1 319 ? 5.453 26.344 4.18 1 90.75 319 LEU A CA 1
ATOM 2559 C C . LEU A 1 319 ? 3.986 26.453 3.783 1 90.75 319 LEU A C 1
ATOM 2561 O O . LEU A 1 319 ? 3.098 26.312 4.625 1 90.75 319 LEU A O 1
ATOM 2565 N N . ASP A 1 320 ? 3.766 26.641 2.529 1 86.88 320 ASP A N 1
ATOM 2566 C CA . ASP A 1 320 ? 2.404 26.734 2.014 1 86.88 320 ASP A CA 1
ATOM 2567 C C . ASP A 1 320 ? 1.631 25.453 2.256 1 86.88 320 ASP A C 1
ATOM 2569 O O . ASP A 1 320 ? 0.425 25.484 2.51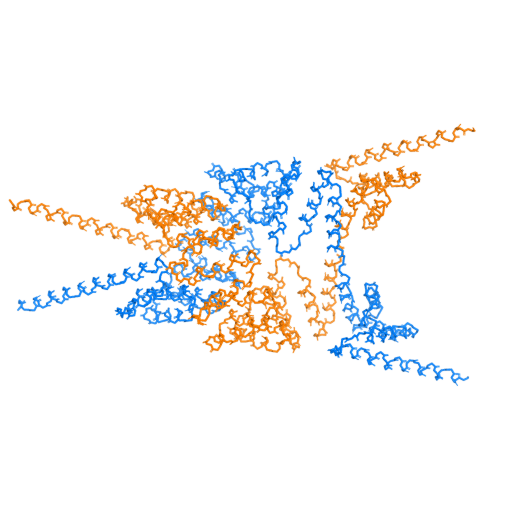 1 86.88 320 ASP A O 1
ATOM 2573 N N . LEU A 1 321 ? 2.367 24.406 2.154 1 83.25 321 LEU A N 1
ATOM 2574 C CA . LEU A 1 321 ? 1.751 23.094 2.297 1 83.25 321 LEU A CA 1
ATOM 2575 C C . LEU A 1 321 ? 1.375 22.812 3.75 1 83.25 321 LEU A C 1
ATOM 2577 O O . LEU A 1 321 ? 0.344 22.203 4.023 1 83.25 321 LEU A O 1
ATOM 2581 N N . ILE A 1 322 ? 2.166 23.203 4.707 1 83.19 322 ILE A N 1
ATOM 2582 C CA . ILE A 1 322 ? 1.97 22.766 6.082 1 83.19 322 ILE A CA 1
ATOM 2583 C C . ILE A 1 322 ? 1.202 23.828 6.863 1 83.19 322 ILE A C 1
ATOM 2585 O O . ILE A 1 322 ? 0.794 23.594 8.008 1 83.19 322 ILE A O 1
ATOM 2589 N N . GLU A 1 323 ? 1.052 24.922 6.367 1 80.31 323 GLU A N 1
ATOM 2590 C CA . GLU A 1 323 ? 0.236 25.938 7.027 1 80.31 323 GLU A CA 1
ATOM 2591 C C . GLU A 1 323 ? -1.167 25.422 7.32 1 80.31 323 GLU A C 1
ATOM 2593 O O . GLU A 1 323 ? -1.714 24.625 6.547 1 80.31 323 GLU A O 1
ATOM 2598 N N . PRO A 1 324 ? -1.53 25.703 8.523 1 73.19 324 PRO A N 1
ATOM 2599 C CA . PRO A 1 324 ? -2.83 25.188 8.961 1 73.19 324 PRO A CA 1
ATOM 2600 C C . PRO A 1 324 ? -3.938 25.438 7.941 1 73.19 324 PRO A C 1
ATOM 2602 O O . PRO A 1 324 ? -3.98 26.5 7.324 1 73.19 324 PRO A O 1
ATOM 2605 N N . LYS A 1 325 ? -4.57 24.328 7.699 1 73.81 325 LYS A N 1
ATOM 2606 C CA . LYS A 1 325 ? -5.758 24.453 6.863 1 73.81 325 LYS A CA 1
ATOM 2607 C C . LYS A 1 325 ? -6.93 25.016 7.652 1 73.81 325 LYS A C 1
ATOM 2609 O O . LYS A 1 325 ? -7.625 24.297 8.367 1 73.81 325 LYS A O 1
ATOM 2614 N N . THR A 1 326 ? -7.176 26.25 7.527 1 81.44 326 THR A N 1
ATOM 2615 C CA . THR A 1 326 ? -8.133 27 8.336 1 81.44 326 THR A CA 1
ATOM 2616 C C . THR A 1 326 ? -9.547 26.453 8.141 1 81.44 326 THR A C 1
ATOM 2618 O O . THR A 1 326 ? -10.383 26.547 9.047 1 81.44 326 THR A O 1
ATOM 2621 N N . ASP A 1 327 ? -9.758 25.797 7.094 1 86.38 327 ASP A N 1
ATOM 2622 C CA . ASP A 1 327 ? -11.086 25.25 6.828 1 86.38 327 ASP A CA 1
ATOM 2623 C C . ASP A 1 327 ? -11.406 24.094 7.773 1 86.38 327 ASP A C 1
ATOM 2625 O O . ASP A 1 327 ? -12.5 24.047 8.344 1 86.38 327 ASP A O 1
ATOM 2629 N N . ARG A 1 328 ? -10.43 23.203 7.988 1 87.5 328 ARG A N 1
ATOM 2630 C CA . ARG A 1 328 ? -10.633 22.062 8.875 1 87.5 328 ARG A CA 1
ATOM 2631 C C . ARG A 1 328 ? -10.828 22.516 10.32 1 87.5 328 ARG A C 1
ATOM 2633 O O . ARG A 1 328 ? -11.695 22 11.023 1 87.5 328 ARG A O 1
ATOM 2640 N N . LEU A 1 329 ? -10.031 23.484 10.711 1 90.12 329 LEU A N 1
ATOM 2641 C CA . LEU A 1 329 ? -10.156 24.016 12.062 1 90.12 329 LEU A CA 1
ATOM 2642 C C . LEU A 1 329 ? -11.523 24.672 12.266 1 90.12 329 LEU A C 1
ATOM 2644 O O . LEU A 1 329 ? -12.148 24.484 13.305 1 90.12 329 LEU A O 1
ATOM 2648 N N . THR A 1 330 ? -11.945 25.375 11.25 1 93.62 330 THR A N 1
ATOM 2649 C CA . THR A 1 330 ? -13.25 26.031 11.297 1 93.62 330 THR A CA 1
ATOM 2650 C C . THR A 1 330 ? -14.359 25 11.492 1 93.62 330 THR A C 1
ATOM 2652 O O . THR A 1 330 ? -15.219 25.156 12.367 1 93.62 330 THR A O 1
ATOM 2655 N N . ASP A 1 331 ? -14.32 23.938 10.742 1 93 331 ASP A N 1
ATOM 2656 C CA . ASP A 1 331 ? -15.352 22.891 10.789 1 93 331 ASP A CA 1
ATOM 2657 C C . ASP A 1 331 ? -15.391 22.234 12.164 1 93 331 ASP A C 1
ATOM 2659 O O . ASP A 1 331 ? -16.469 22.062 12.75 1 93 331 ASP A O 1
ATOM 2663 N N . VAL A 1 332 ? -14.242 21.891 12.664 1 94.69 332 VAL A N 1
ATOM 2664 C CA . VAL A 1 332 ? -14.172 21.172 13.922 1 94.69 332 VAL A CA 1
ATOM 2665 C C . VAL A 1 332 ? -14.633 22.062 15.07 1 94.69 332 VAL A C 1
ATOM 2667 O O . VAL A 1 332 ? -15.445 21.656 15.898 1 94.69 332 VAL A O 1
ATOM 2670 N N . HIS A 1 333 ? -14.18 23.328 15.086 1 95.25 333 HIS A N 1
ATOM 2671 C CA . HIS A 1 333 ? -14.617 24.266 16.125 1 95.25 333 HIS A CA 1
ATOM 2672 C C . HIS A 1 333 ? -16.109 24.516 16.031 1 95.25 333 HIS A C 1
ATOM 2674 O O . HIS A 1 333 ? -16.781 24.656 17.062 1 95.25 333 HIS A O 1
ATOM 2680 N N . THR A 1 334 ? -16.609 24.641 14.844 1 95.94 334 THR A N 1
ATOM 2681 C CA . THR A 1 334 ? -18.031 24.844 14.672 1 95.94 334 THR A CA 1
ATOM 2682 C C . THR A 1 334 ? -18.812 23.688 15.281 1 95.94 334 THR A C 1
ATOM 2684 O O . THR A 1 334 ? -19.781 23.891 16.016 1 95.94 334 THR A O 1
ATOM 2687 N N . MET A 1 335 ? -18.391 22.516 15.008 1 95.81 335 MET A N 1
ATOM 2688 C CA . MET A 1 335 ? -19.094 21.344 15.508 1 95.81 335 MET A CA 1
ATOM 2689 C C . MET A 1 335 ? -18.938 21.219 17.016 1 95.81 335 MET A C 1
ATOM 2691 O O . MET A 1 335 ? -19.859 20.797 17.703 1 95.81 335 MET A O 1
ATOM 2695 N N . LEU A 1 336 ? -17.734 21.516 17.531 1 96.19 336 LEU A N 1
ATOM 2696 C CA . LEU A 1 336 ? -17.547 21.531 18.969 1 96.19 336 LEU A CA 1
ATOM 2697 C C . LEU A 1 336 ? -18.5 22.531 19.641 1 96.19 336 LEU A C 1
ATOM 2699 O O . LEU A 1 336 ? -19.078 22.234 20.688 1 96.19 336 LEU A O 1
ATOM 2703 N N . GLY A 1 337 ? -18.562 23.688 18.984 1 96.38 337 GLY A N 1
ATOM 2704 C CA . GLY A 1 337 ? -19.516 24.672 19.469 1 96.38 337 GLY A CA 1
ATOM 2705 C C . GLY A 1 337 ? -20.938 24.172 19.484 1 96.38 337 GLY A C 1
ATOM 2706 O O . GLY A 1 337 ? -21.672 24.406 20.453 1 96.38 337 GLY A O 1
ATOM 2707 N N . ARG A 1 338 ? -21.375 23.484 18.453 1 95.06 338 ARG A N 1
ATOM 2708 C CA . ARG A 1 338 ? -22.703 22.906 18.375 1 95.06 338 ARG A CA 1
ATOM 2709 C C . ARG A 1 338 ? -22.938 21.891 19.5 1 95.06 338 ARG A C 1
ATOM 2711 O O . ARG A 1 338 ? -23.984 21.906 20.141 1 95.06 338 ARG A O 1
ATOM 2718 N N . CYS A 1 339 ? -22.016 21.016 19.688 1 95.56 339 CYS A N 1
ATOM 2719 C CA . CYS A 1 339 ? -22.125 20 20.719 1 95.56 339 CYS A CA 1
ATOM 2720 C C . CYS A 1 339 ? -22.25 20.625 22.094 1 95.56 339 CYS A C 1
ATOM 2722 O O . CYS A 1 339 ? -23.094 20.234 22.891 1 95.56 339 CYS A O 1
ATOM 2724 N N . ALA A 1 340 ? -21.422 21.641 22.359 1 95.94 340 ALA A N 1
ATOM 2725 C CA . ALA A 1 340 ? -21.453 22.312 23.656 1 95.94 340 ALA A CA 1
ATOM 2726 C C . ALA A 1 340 ? -22.797 23 23.875 1 95.94 340 ALA A C 1
ATOM 2728 O O . ALA A 1 340 ? -23.359 22.953 24.969 1 95.94 340 ALA A O 1
ATOM 2729 N N . ASN A 1 341 ? -23.266 23.625 22.844 1 94.88 341 ASN A N 1
ATOM 2730 C CA . ASN A 1 341 ? -24.531 24.344 22.938 1 94.88 341 ASN A CA 1
ATOM 2731 C C . ASN A 1 341 ? -25.688 23.391 23.234 1 94.88 341 ASN A C 1
ATOM 2733 O O . ASN A 1 341 ? -26.562 23.688 24.047 1 94.88 341 ASN A O 1
ATOM 2737 N N . GLU A 1 342 ? -25.703 22.234 22.594 1 94.12 342 GLU A N 1
ATOM 2738 C CA . GLU A 1 342 ? -26.75 21.25 22.812 1 94.12 342 GLU A CA 1
ATOM 2739 C C . GLU A 1 342 ? -26.719 20.688 24.234 1 94.12 342 GLU A C 1
ATOM 2741 O O . GLU A 1 342 ? -27.734 20.266 24.766 1 94.12 342 GLU A O 1
ATOM 2746 N N . GLN A 1 343 ? -25.609 20.766 24.828 1 95.12 343 GLN A N 1
ATOM 2747 C CA . GLN A 1 343 ? -25.422 20.281 26.203 1 95.12 343 GLN A CA 1
ATOM 2748 C C . GLN A 1 343 ? -25.703 21.391 27.219 1 95.12 343 GLN A C 1
ATOM 2750 O O . GLN A 1 343 ? -25.562 21.188 28.422 1 95.12 343 GLN A O 1
ATOM 2755 N N . GLY A 1 344 ? -25.984 22.578 26.75 1 93.69 344 GLY A N 1
ATOM 2756 C CA . GLY A 1 344 ? -26.297 23.703 27.609 1 93.69 344 GLY A CA 1
ATOM 2757 C C . GLY A 1 344 ? -25.078 24.469 28.078 1 93.69 344 GLY A C 1
ATOM 2758 O O . GLY A 1 344 ? -25.188 25.375 28.906 1 93.69 344 GLY A O 1
ATOM 2759 N N . ARG A 1 345 ? -23.969 24.109 27.641 1 95.81 345 ARG A N 1
ATOM 2760 C CA . ARG A 1 345 ? -22.734 24.812 27.969 1 95.81 345 ARG A CA 1
ATOM 2761 C C . ARG A 1 345 ? -22.469 25.953 27 1 95.81 345 ARG A C 1
ATOM 2763 O O . ARG A 1 345 ? -21.516 25.906 26.219 1 95.81 345 ARG A O 1
ATOM 2770 N N . THR A 1 346 ? -23.156 27.016 27.078 1 96 346 THR A N 1
ATOM 2771 C CA . THR A 1 346 ? -23.219 28.094 26.094 1 96 346 THR A CA 1
ATOM 2772 C C . THR A 1 346 ? -21.906 28.875 26.047 1 96 346 THR A C 1
ATOM 2774 O O . THR A 1 346 ? -21.469 29.312 24.984 1 96 346 THR A O 1
ATOM 2777 N N . GLU A 1 347 ? -21.25 29.047 27.141 1 94.44 347 GLU A N 1
ATOM 2778 C CA . GLU A 1 347 ? -20 29.797 27.156 1 94.44 347 GLU A CA 1
ATOM 2779 C C . GLU A 1 347 ? -18.906 29.062 26.391 1 94.44 347 GLU A C 1
ATOM 2781 O O . GLU A 1 347 ? -18.141 29.688 25.641 1 94.44 347 GLU A O 1
ATOM 2786 N N . THR A 1 348 ? -18.891 27.797 26.688 1 95.44 348 THR A N 1
ATOM 2787 C CA . THR A 1 348 ? -17.938 26.984 25.953 1 95.44 348 THR A CA 1
ATOM 2788 C C . THR A 1 348 ? -18.234 27.016 24.453 1 95.44 348 THR A C 1
ATOM 2790 O O . THR A 1 348 ? -17.312 27.078 23.625 1 95.44 348 THR A O 1
ATOM 2793 N N . ALA A 1 349 ? -19.453 26.969 24.094 1 97 349 ALA A N 1
ATOM 2794 C CA . ALA A 1 349 ? -19.875 27.031 22.703 1 97 349 ALA A CA 1
ATOM 2795 C C . ALA A 1 349 ? -19.406 28.344 22.062 1 97 349 ALA A C 1
ATOM 2797 O O . ALA A 1 349 ? -18.875 28.328 20.953 1 97 349 ALA A O 1
ATOM 2798 N N . ILE A 1 350 ? -19.641 29.438 22.781 1 96.12 350 ILE A N 1
ATOM 2799 C CA . ILE A 1 350 ? -19.25 30.75 22.281 1 96.12 350 ILE A CA 1
ATOM 2800 C C . ILE A 1 350 ? -17.75 30.781 22.016 1 96.12 350 ILE A C 1
ATOM 2802 O O . ILE A 1 350 ? -17.312 31.297 20.984 1 96.12 350 ILE A O 1
ATOM 2806 N N . SER A 1 351 ? -17.016 30.219 22.906 1 95.88 351 SER A N 1
ATOM 2807 C CA . SER A 1 351 ? -15.57 30.188 22.75 1 95.88 351 SER A CA 1
ATOM 2808 C C . SER A 1 351 ? -15.164 29.469 21.469 1 95.88 351 SER A C 1
ATOM 2810 O O . SER A 1 351 ? -14.375 30 20.688 1 95.88 351 SER A O 1
ATOM 2812 N N . HIS A 1 352 ? -15.672 28.297 21.234 1 96.38 352 HIS A N 1
ATOM 2813 C CA . HIS A 1 352 ? -15.367 27.531 20.031 1 96.38 352 HIS A CA 1
ATOM 2814 C C . HIS A 1 352 ? -15.82 28.266 18.781 1 96.38 352 HIS A C 1
ATOM 2816 O O . HIS A 1 352 ? -15.102 28.281 17.781 1 96.38 352 HIS A O 1
ATOM 2822 N N . LEU A 1 353 ? -16.922 28.859 18.812 1 96.88 353 LEU A N 1
ATOM 2823 C CA . LEU A 1 353 ? -17.484 29.531 17.641 1 96.88 353 LEU A CA 1
ATOM 2824 C C . LEU A 1 353 ? -16.688 30.797 17.312 1 96.88 353 LEU A C 1
ATOM 2826 O O . LEU A 1 353 ? -16.562 31.156 16.141 1 96.88 353 LEU A O 1
ATOM 2830 N N . ARG A 1 354 ? -16.172 31.406 18.312 1 95.06 354 ARG A N 1
ATOM 2831 C CA . ARG A 1 354 ? -15.289 32.531 18.078 1 95.06 354 ARG A CA 1
ATOM 2832 C C . ARG A 1 354 ? -14.023 32.125 17.359 1 95.06 354 ARG A C 1
ATOM 2834 O O . ARG A 1 354 ? -13.57 32.781 16.438 1 95.06 354 ARG A O 1
ATOM 2841 N N . TYR A 1 355 ? -13.523 30.969 17.812 1 92.5 355 TYR A N 1
ATOM 2842 C CA . TYR A 1 355 ? -12.359 30.438 17.125 1 92.5 355 TYR A CA 1
ATOM 2843 C C . TYR A 1 355 ? -12.688 30.109 15.672 1 92.5 355 TYR A C 1
ATOM 2845 O O . TYR A 1 355 ? -11.906 30.438 14.773 1 92.5 355 TYR A O 1
ATOM 2853 N N . ALA A 1 356 ? -13.812 29.531 15.406 1 94.44 356 ALA A N 1
ATOM 2854 C CA . ALA A 1 356 ? -14.227 29.188 14.055 1 94.44 356 ALA A CA 1
ATOM 2855 C C . ALA A 1 356 ? -14.297 30.422 13.164 1 94.44 356 ALA A C 1
ATOM 2857 O O . ALA A 1 356 ? -13.828 30.422 12.031 1 94.44 356 ALA A O 1
ATOM 2858 N N . ILE A 1 357 ? -14.805 31.5 13.711 1 93.44 357 ILE A N 1
ATOM 2859 C CA . ILE A 1 357 ? -15 32.719 12.961 1 93.44 357 ILE A CA 1
ATOM 2860 C C . ILE A 1 357 ? -13.648 33.406 12.75 1 93.44 357 ILE A C 1
ATOM 2862 O O . ILE A 1 357 ? -13.422 34.062 11.719 1 93.44 357 ILE A O 1
ATOM 2866 N N . GLU A 1 358 ? -12.797 33.219 13.734 1 90.94 358 GLU A N 1
ATOM 2867 C CA . GLU A 1 358 ? -11.445 33.75 13.586 1 90.94 358 GLU A CA 1
ATOM 2868 C C . GLU A 1 358 ? -10.727 33.125 12.398 1 90.94 358 GLU A C 1
ATOM 2870 O O . GLU A 1 358 ? -9.992 33.781 11.672 1 90.94 358 GLU A O 1
ATOM 2875 N N . TYR A 1 359 ? -10.945 31.891 12.258 1 88.75 359 TYR A N 1
ATOM 2876 C CA . TYR A 1 359 ? -10.297 31.156 11.18 1 88.75 359 TYR A CA 1
ATOM 2877 C C . TYR A 1 359 ? -10.977 31.438 9.844 1 88.75 359 TYR A C 1
ATOM 2879 O O . TYR A 1 359 ? -10.312 31.516 8.805 1 88.75 359 TYR A O 1
ATOM 2887 N N . ASP A 1 360 ? -12.266 31.562 9.852 1 90.5 360 ASP A N 1
ATOM 2888 C CA . ASP A 1 360 ? -13.055 31.875 8.664 1 90.5 360 ASP A CA 1
ATOM 2889 C C . ASP A 1 360 ? -14.195 32.844 9 1 90.5 360 ASP A C 1
ATOM 2891 O O . ASP A 1 360 ? -15.305 32.406 9.32 1 90.5 360 ASP A O 1
ATOM 2895 N N . SER A 1 361 ? -13.914 34.031 8.789 1 87.38 361 SER A N 1
ATOM 2896 C CA . SER A 1 361 ? -14.844 35.062 9.188 1 87.38 361 SER A CA 1
ATOM 2897 C C . SER A 1 361 ? -16.156 34.969 8.406 1 87.38 361 SER A C 1
ATOM 2899 O O . SER A 1 361 ? -17.188 35.469 8.844 1 87.38 361 SER A O 1
ATOM 2901 N N . GLY A 1 362 ? -16.156 34.312 7.293 1 83.31 362 GLY A N 1
ATOM 2902 C CA . GLY A 1 362 ? -17.328 34.188 6.449 1 83.31 362 GLY A CA 1
ATOM 2903 C C . GLY A 1 362 ? -18.125 32.938 6.672 1 83.31 362 GLY A C 1
ATOM 2904 O O . GLY A 1 362 ? -19.062 32.625 5.934 1 83.31 362 GLY A O 1
ATOM 2905 N N . ASN A 1 363 ? -17.766 32.188 7.641 1 91.25 363 ASN A N 1
ATOM 2906 C CA . ASN A 1 363 ? -18.484 30.922 7.883 1 91.25 363 ASN A CA 1
ATOM 2907 C C . ASN A 1 363 ? -19.875 31.188 8.445 1 91.25 363 ASN A C 1
ATOM 2909 O O . ASN A 1 363 ? -20.031 31.391 9.648 1 91.25 363 ASN A O 1
ATOM 2913 N N . SER A 1 364 ? -20.859 31.062 7.602 1 92.12 364 SER A N 1
ATOM 2914 C CA . SER A 1 364 ? -22.219 31.438 7.934 1 92.12 364 SER A CA 1
ATOM 2915 C C . SER A 1 364 ? -22.797 30.531 9.023 1 92.12 364 SER A C 1
ATOM 2917 O O . SER A 1 364 ? -23.609 30.969 9.836 1 92.12 364 SER A O 1
ATOM 2919 N N . GLU A 1 365 ? -22.344 29.359 9 1 92.56 365 GLU A N 1
ATOM 2920 C CA . GLU A 1 365 ? -22.859 28.438 10.008 1 92.56 365 GLU A CA 1
ATOM 2921 C C . GLU A 1 365 ? -22.375 28.812 11.398 1 92.56 365 GLU A C 1
ATOM 2923 O O . GLU A 1 365 ? -23.156 28.844 12.344 1 92.56 365 GLU A O 1
ATOM 2928 N N . ALA A 1 366 ? -21.156 29.062 11.523 1 95.31 366 ALA A N 1
ATOM 2929 C CA . ALA A 1 366 ? -20.594 29.484 12.805 1 95.31 366 ALA A CA 1
ATOM 2930 C C . ALA A 1 366 ? -21.203 30.797 13.273 1 95.31 366 ALA A C 1
ATOM 2932 O O . ALA A 1 366 ? -21.516 30.953 14.461 1 95.31 366 ALA A O 1
ATOM 2933 N N . CYS A 1 367 ? -21.391 31.672 12.312 1 95.62 367 CYS A N 1
ATOM 2934 C CA . CYS A 1 367 ? -22 32.969 12.648 1 95.62 367 CYS A CA 1
ATOM 2935 C C . CYS A 1 367 ? -23.422 32.781 13.164 1 95.62 367 CYS A C 1
ATOM 2937 O O . CYS A 1 367 ? -23.812 33.406 14.148 1 95.62 367 CYS A O 1
ATOM 2939 N N . LEU A 1 368 ? -24.156 31.984 12.516 1 95.62 368 LEU A N 1
ATOM 2940 C CA . LEU A 1 368 ? -25.531 31.719 12.93 1 95.62 368 LEU A CA 1
ATOM 2941 C C . LEU A 1 368 ? -25.578 31.125 14.328 1 95.62 368 LEU A C 1
ATOM 2943 O O . LEU A 1 368 ? -26.375 31.547 15.172 1 95.62 368 LEU A O 1
ATOM 2947 N N . LEU A 1 369 ? -24.781 30.203 14.57 1 95.69 369 LEU A N 1
ATOM 2948 C CA . LEU A 1 369 ? -24.75 29.531 15.867 1 95.69 369 LEU A CA 1
ATOM 2949 C C . LEU A 1 369 ? -24.328 30.5 16.969 1 95.69 369 LEU A C 1
ATOM 2951 O O . LEU A 1 369 ? -24.859 30.453 18.078 1 95.69 369 LEU A O 1
ATOM 2955 N N . LEU A 1 370 ? -23.328 31.281 16.641 1 96.75 370 LEU A N 1
ATOM 2956 C CA . LEU A 1 370 ? -22.875 32.25 17.625 1 96.75 370 LEU A CA 1
ATOM 2957 C C . LEU A 1 370 ? -23.969 33.281 17.938 1 96.75 370 LEU A C 1
ATOM 2959 O O . LEU A 1 370 ? -24.141 33.656 19.094 1 96.75 370 LEU A O 1
ATOM 2963 N N . ALA A 1 371 ? -24.719 33.656 16.922 1 96.44 371 ALA A N 1
ATOM 2964 C CA . ALA A 1 371 ? -25.859 34.531 17.141 1 96.44 371 ALA A CA 1
ATOM 2965 C C . ALA A 1 371 ? -26.875 33.906 18.078 1 96.44 371 ALA A C 1
ATOM 2967 O O . ALA A 1 371 ? -27.391 34.594 18.984 1 96.44 371 ALA A O 1
ATOM 2968 N N . GLN A 1 372 ? -27.156 32.75 17.844 1 95.31 372 GLN A N 1
ATOM 2969 C CA . GLN A 1 372 ? -28.109 32 18.688 1 95.31 372 GLN A CA 1
ATOM 2970 C C . GLN A 1 372 ? -27.609 31.938 20.125 1 95.31 372 GLN A C 1
ATOM 2972 O O . GLN A 1 372 ? -28.406 32.094 21.062 1 95.31 372 GLN A O 1
ATOM 2977 N N . CYS A 1 373 ? -26.391 31.672 20.281 1 96.44 373 CYS A N 1
ATOM 2978 C CA . CYS A 1 373 ? -25.812 31.625 21.625 1 96.44 373 CYS A CA 1
ATOM 2979 C C . CYS A 1 373 ? -25.906 32.969 22.297 1 96.44 373 CYS A C 1
ATOM 2981 O O . CYS A 1 373 ? -26.188 33.062 23.5 1 96.44 373 CYS A O 1
ATOM 2983 N N . PHE A 1 374 ? -25.656 34 21.547 1 96.19 374 PHE A N 1
ATOM 2984 C CA . PHE A 1 374 ? -25.75 35.344 22.078 1 96.19 374 PHE A CA 1
ATOM 2985 C C . PHE A 1 374 ? -27.188 35.656 22.5 1 96.19 374 PHE A C 1
ATOM 2987 O O . PHE A 1 374 ? -27.406 36.312 23.531 1 96.19 374 PHE A O 1
ATOM 2994 N N . GLU A 1 375 ? -28.125 35.188 21.734 1 94.44 375 GLU A N 1
ATOM 2995 C CA . GLU A 1 375 ? -29.516 35.375 22.125 1 94.44 375 GLU A CA 1
ATOM 2996 C C . GLU A 1 375 ? -29.812 34.688 23.453 1 94.44 375 GLU A C 1
ATOM 2998 O O . GLU A 1 375 ? -30.484 35.25 24.328 1 94.44 375 GLU A O 1
ATOM 3003 N N . LYS A 1 376 ? -29.312 33.531 23.578 1 93.88 376 LYS A N 1
ATOM 3004 C CA . LYS A 1 376 ? -29.531 32.719 24.781 1 93.88 376 LYS A CA 1
ATOM 3005 C C . LYS A 1 376 ? -28.922 33.406 26 1 93.88 376 LYS A C 1
ATOM 3007 O O . LYS A 1 376 ? -29.422 33.25 27.109 1 93.88 376 LYS A O 1
ATOM 3012 N N . THR A 1 377 ? -27.828 34.062 25.812 1 94.56 377 THR A N 1
ATOM 3013 C CA . THR A 1 377 ? -27.109 34.688 26.922 1 94.56 377 THR A CA 1
ATOM 3014 C C . THR A 1 377 ? -27.516 36.125 27.094 1 94.56 377 THR A C 1
ATOM 3016 O O . THR A 1 377 ? -27 36.844 27.984 1 94.56 377 THR A O 1
ATOM 3019 N N . GLY A 1 378 ? -28.328 36.688 26.25 1 92 378 GLY A N 1
ATOM 3020 C CA . GLY A 1 378 ? -28.875 38.031 26.391 1 92 378 GLY A CA 1
ATOM 3021 C C . GLY A 1 378 ? -28.016 39.094 25.719 1 92 378 GLY A C 1
ATOM 3022 O O . GLY A 1 378 ? -28.25 40.281 25.922 1 92 378 GLY A O 1
ATOM 3023 N N . ASN A 1 379 ? -27.016 38.656 25.016 1 94.19 379 ASN A N 1
ATOM 3024 C CA . ASN A 1 379 ? -26.203 39.594 24.266 1 94.19 379 ASN A CA 1
ATOM 3025 C C . ASN A 1 379 ? -26.875 39.969 22.938 1 94.19 379 ASN A C 1
ATOM 3027 O O . ASN A 1 379 ? -26.469 39.5 21.875 1 94.19 379 ASN A O 1
ATOM 3031 N N . ARG A 1 380 ? -27.719 40.875 23.031 1 93.06 380 ARG A N 1
ATOM 3032 C CA . ARG A 1 380 ? -28.562 41.25 21.906 1 93.06 380 ARG A CA 1
ATOM 3033 C C . ARG A 1 380 ? -27.734 41.875 20.781 1 93.06 380 ARG A C 1
ATOM 3035 O O . ARG A 1 380 ? -27.922 41.562 19.609 1 93.06 380 ARG A O 1
ATOM 3042 N N . THR A 1 381 ? -26.844 42.812 21.109 1 94.25 381 THR A N 1
ATOM 3043 C CA . THR A 1 381 ? -26.016 43.5 20.109 1 94.25 381 THR A CA 1
ATOM 3044 C C . THR A 1 381 ? -25.172 42.5 19.344 1 94.25 381 THR A C 1
ATOM 3046 O O . THR A 1 381 ? -25.047 42.562 18.125 1 94.25 381 THR A O 1
ATOM 3049 N N . GLY A 1 382 ? -24.609 41.625 20.125 1 94.94 382 GLY A N 1
ATOM 3050 C CA . GLY A 1 382 ? -23.797 40.594 19.484 1 94.94 382 GLY A CA 1
ATOM 3051 C C . GLY A 1 382 ? -24.594 39.719 18.531 1 94.94 382 GLY A C 1
ATOM 3052 O O . GLY A 1 382 ? -24.125 39.344 17.453 1 94.94 382 GLY A O 1
ATOM 3053 N N . ALA A 1 383 ? -25.734 39.344 18.922 1 96 383 ALA A N 1
ATOM 3054 C CA . ALA A 1 383 ? -26.609 38.5 18.109 1 96 383 ALA A CA 1
ATOM 3055 C C . ALA A 1 383 ? -26.953 39.188 16.781 1 96 383 ALA A C 1
ATOM 3057 O O . ALA A 1 383 ? -26.859 38.562 15.719 1 96 383 ALA A O 1
ATOM 3058 N N . ILE A 1 384 ? -27.375 40.406 16.906 1 94.62 384 ILE A N 1
ATOM 3059 C CA . ILE A 1 384 ? -27.75 41.188 15.719 1 94.62 384 ILE A CA 1
ATOM 3060 C C . ILE A 1 384 ? -26.562 41.281 14.758 1 94.62 384 ILE A C 1
ATOM 3062 O O . ILE A 1 384 ? -26.719 41.062 13.555 1 94.62 384 ILE A O 1
ATOM 3066 N N . HIS A 1 385 ? -25.422 41.562 15.305 1 95 385 HIS A N 1
ATOM 3067 C CA . HIS A 1 385 ? -24.203 41.656 14.492 1 95 385 HIS A CA 1
ATOM 3068 C C . HIS A 1 385 ? -23.938 40.344 13.734 1 95 385 HIS A C 1
ATOM 3070 O O . HIS A 1 385 ? -23.641 40.375 12.539 1 95 385 HIS A O 1
ATOM 3076 N N . MET A 1 386 ? -24.062 39.312 14.414 1 95.44 386 MET A N 1
ATOM 3077 C CA . MET A 1 386 ? -23.75 38 13.812 1 95.44 386 MET A CA 1
ATOM 3078 C C . MET A 1 386 ? -24.812 37.594 12.789 1 95.44 386 MET A C 1
ATOM 3080 O O . MET A 1 386 ? -24.5 37.031 11.75 1 95.44 386 MET A O 1
ATOM 3084 N N . TYR A 1 387 ? -26.047 37.844 13.055 1 94.69 387 TYR A N 1
ATOM 3085 C CA . TYR A 1 387 ? -27.094 37.562 12.078 1 94.69 387 TYR A CA 1
ATOM 3086 C C . TYR A 1 387 ? -26.891 38.375 10.805 1 94.69 387 TYR A C 1
ATOM 3088 O O . TYR A 1 387 ? -27.141 37.875 9.703 1 94.69 387 TYR A O 1
ATOM 3096 N N . ARG A 1 388 ? -26.484 39.562 10.93 1 93.44 388 ARG A N 1
ATOM 3097 C CA . ARG A 1 388 ? -26.203 40.375 9.766 1 93.44 388 ARG A CA 1
ATOM 3098 C C . ARG A 1 388 ? -25.078 39.812 8.922 1 93.44 388 ARG A C 1
ATOM 3100 O O . ARG A 1 388 ? -25.125 39.844 7.691 1 93.44 388 ARG A O 1
ATOM 3107 N N . ARG A 1 389 ? -24.156 39.312 9.594 1 93.38 389 ARG A N 1
ATOM 3108 C CA . ARG A 1 389 ? -23.047 38.688 8.891 1 93.38 389 ARG A CA 1
ATOM 3109 C C . ARG A 1 389 ? -23.516 37.469 8.07 1 93.38 389 ARG A C 1
ATOM 3111 O O . ARG A 1 389 ? -23.016 37.25 6.965 1 93.38 389 ARG A O 1
ATOM 3118 N N . VAL A 1 390 ? -24.391 36.719 8.609 1 93.62 390 VAL A N 1
ATOM 3119 C CA . VAL A 1 390 ? -24.953 35.562 7.902 1 93.62 390 VAL A CA 1
ATOM 3120 C C . VAL A 1 390 ? -25.672 36.062 6.641 1 93.62 390 VAL A C 1
ATOM 3122 O O . VAL A 1 390 ? -25.5 35.469 5.566 1 93.62 390 VAL A O 1
ATOM 3125 N N . LEU A 1 391 ? -26.422 37.094 6.773 1 90.69 391 LEU A N 1
ATOM 3126 C CA . LEU A 1 391 ? -27.172 37.656 5.648 1 90.69 391 LEU A CA 1
ATOM 3127 C C . LEU A 1 391 ? -26.234 38.125 4.547 1 90.69 391 LEU A C 1
ATOM 3129 O O . LEU A 1 391 ? -26.469 37.844 3.369 1 90.69 391 LEU A O 1
ATOM 3133 N N . ASP A 1 392 ? -25.25 38.781 4.953 1 88.81 392 ASP A N 1
ATOM 3134 C CA . ASP A 1 392 ? -24.312 39.344 3.99 1 88.81 392 ASP A CA 1
ATOM 3135 C C . ASP A 1 392 ? -23.594 38.219 3.227 1 88.81 392 ASP A C 1
ATOM 3137 O O . ASP A 1 392 ? -23.438 38.312 2.006 1 88.81 392 ASP A O 1
ATOM 3141 N N . LYS A 1 393 ? -23.234 37.219 3.945 1 87.56 393 LYS A N 1
ATOM 3142 C CA . LYS A 1 393 ? -22.469 36.125 3.334 1 87.56 393 LYS A CA 1
ATOM 3143 C C . LYS A 1 393 ? -23.359 35.281 2.406 1 87.56 393 LYS A C 1
ATOM 3145 O O . LYS A 1 393 ? -22.969 34.969 1.285 1 87.56 393 LYS A O 1
ATOM 3150 N N . GLU A 1 394 ? -24.484 34.969 2.838 1 85.19 394 GLU A N 1
ATOM 3151 C CA . GLU A 1 394 ? -25.359 34.094 2.082 1 85.19 394 GLU A CA 1
ATOM 3152 C C . GLU A 1 394 ? -25.984 34.812 0.881 1 85.19 394 GLU A C 1
ATOM 3154 O O . GLU A 1 394 ? -26.281 34.188 -0.135 1 85.19 394 GLU A O 1
ATOM 3159 N N . ARG A 1 395 ? -26.141 36 1.026 1 78.69 395 ARG A N 1
ATOM 3160 C CA . ARG A 1 395 ? -26.625 36.781 -0.115 1 78.69 395 ARG A CA 1
ATOM 3161 C C . ARG A 1 395 ? -25.578 36.812 -1.227 1 78.69 395 ARG A C 1
ATOM 3163 O O . ARG A 1 395 ? -25.922 36.812 -2.41 1 78.69 395 ARG A O 1
ATOM 3170 N N . ALA A 1 396 ? -24.422 36.812 -0.751 1 76.25 396 ALA A N 1
ATOM 3171 C CA . ALA A 1 396 ? -23.328 36.875 -1.714 1 76.25 396 ALA A CA 1
ATOM 3172 C C . ALA A 1 396 ? -23.078 35.5 -2.336 1 76.25 396 ALA A C 1
ATOM 3174 O O . ALA A 1 396 ? -22.516 35.406 -3.432 1 76.25 396 ALA A O 1
ATOM 3175 N N . SER A 1 397 ? -23.484 34.562 -1.617 1 73.31 397 SER A N 1
ATOM 3176 C CA . SER A 1 397 ? -23.203 33.219 -2.096 1 73.31 397 SER A CA 1
ATOM 3177 C C . SER A 1 397 ? -24.078 32.844 -3.289 1 73.31 397 SER A C 1
ATOM 3179 O O . SER A 1 397 ? -25.25 33.188 -3.33 1 73.31 397 SER A O 1
ATOM 3181 N N . THR A 1 398 ? -23.516 32.625 -4.336 1 59.78 398 THR A N 1
ATOM 3182 C CA . THR A 1 398 ? -24.156 32.312 -5.609 1 59.78 398 THR A CA 1
ATOM 3183 C C . THR A 1 398 ? -24.609 30.859 -5.645 1 59.78 398 THR A C 1
ATOM 3185 O O . THR A 1 398 ? -25.156 30.391 -6.648 1 59.78 398 THR A O 1
ATOM 3188 N N . ALA A 1 399 ? -24.328 30.172 -4.543 1 62.09 399 ALA A N 1
ATOM 3189 C CA . ALA A 1 399 ? -24.625 28.75 -4.688 1 62.09 399 ALA A CA 1
ATOM 3190 C C . ALA A 1 399 ? -26.125 28.5 -4.688 1 62.09 399 ALA A C 1
ATOM 3192 O O . ALA A 1 399 ? -26.766 28.547 -3.639 1 62.09 399 ALA A O 1
ATOM 3193 N N . LYS A 1 400 ? -26.844 28.734 -5.766 1 54.66 400 LYS A N 1
ATOM 3194 C CA . LYS A 1 400 ? -28.281 28.625 -6.02 1 54.66 400 LYS A CA 1
ATOM 3195 C C . LYS A 1 400 ? -28.859 27.344 -5.398 1 54.66 400 LYS A C 1
ATOM 3197 O O . LYS A 1 400 ? -30 27.328 -4.953 1 54.66 400 LYS A O 1
ATOM 3202 N N . ASN A 1 401 ? -27.984 26.312 -5.238 1 60.47 401 ASN A N 1
ATOM 3203 C CA . ASN A 1 401 ? -28.594 25.031 -4.863 1 60.47 401 ASN A CA 1
ATOM 3204 C C . ASN A 1 401 ? -28.109 24.562 -3.496 1 60.47 401 ASN A C 1
ATOM 3206 O O . ASN A 1 401 ? -28.172 23.375 -3.184 1 60.47 401 ASN A O 1
ATOM 3210 N N . ASP A 1 402 ? -27.75 25.531 -2.672 1 73.5 402 ASP A N 1
ATOM 3211 C CA . ASP A 1 402 ? -27.312 25.188 -1.322 1 73.5 402 ASP A CA 1
ATOM 3212 C C . ASP A 1 402 ? -28.484 25.281 -0.333 1 73.5 402 ASP A C 1
ATOM 3214 O O . ASP A 1 402 ? -28.734 26.344 0.236 1 73.5 402 ASP A O 1
ATOM 3218 N N . ILE A 1 403 ? -29.219 24.172 -0.108 1 77.38 403 ILE A N 1
ATOM 3219 C CA . ILE A 1 403 ? -30.406 24.141 0.732 1 77.38 403 ILE A CA 1
ATOM 3220 C C . ILE A 1 403 ? -30.062 24.594 2.146 1 77.38 403 ILE A C 1
ATOM 3222 O O . ILE A 1 403 ? -30.812 25.344 2.768 1 77.38 403 ILE A O 1
ATOM 3226 N N . GLU A 1 404 ? -28.891 24.203 2.5 1 81.56 404 GLU A N 1
ATOM 3227 C CA . GLU A 1 404 ? -28.5 24.578 3.857 1 81.56 404 GLU A CA 1
ATOM 3228 C C . GLU A 1 404 ? -28.219 26.078 3.957 1 81.56 404 GLU A C 1
ATOM 3230 O O . GLU A 1 404 ? -28.547 26.703 4.961 1 81.56 404 GLU A O 1
ATOM 3235 N N . GLY A 1 405 ? -27.719 26.578 2.865 1 82.69 405 GLY A N 1
ATOM 3236 C CA . GLY A 1 405 ? -27.469 28.016 2.834 1 82.69 405 GLY A CA 1
ATOM 3237 C C . GLY A 1 405 ? -28.75 28.828 2.865 1 82.69 405 GLY A C 1
ATOM 3238 O O . GLY A 1 405 ? -28.828 29.844 3.57 1 82.69 405 GLY A O 1
ATOM 3239 N N . PHE A 1 406 ? -29.734 28.344 2.266 1 83.38 406 PHE A N 1
ATOM 3240 C CA . PHE A 1 406 ? -31.016 29.016 2.238 1 83.38 406 PHE A CA 1
ATOM 3241 C C . PHE A 1 406 ? -31.688 28.984 3.611 1 83.38 406 PHE A C 1
ATOM 3243 O O . PHE A 1 406 ? -32.312 29.953 4.039 1 83.38 406 PHE A O 1
ATOM 3250 N N . ARG A 1 407 ? -31.562 27.891 4.203 1 86.75 407 ARG A N 1
ATOM 3251 C CA . ARG A 1 407 ? -32.125 27.734 5.531 1 86.75 407 ARG A CA 1
ATOM 3252 C C . ARG A 1 407 ? -31.484 28.703 6.523 1 86.75 407 ARG A C 1
ATOM 3254 O O . ARG A 1 407 ? -32.188 29.328 7.332 1 86.75 407 ARG A O 1
ATOM 3261 N N . ARG A 1 408 ? -30.188 28.844 6.426 1 89.62 408 ARG A N 1
ATOM 3262 C CA . ARG A 1 408 ? -29.469 29.75 7.316 1 89.62 408 ARG A CA 1
ATOM 3263 C C . ARG A 1 408 ? -29.891 31.203 7.059 1 89.62 408 ARG A C 1
ATOM 3265 O O . ARG A 1 408 ? -30.047 31.969 8 1 89.62 408 ARG A O 1
ATOM 3272 N N . LEU A 1 409 ? -30.062 31.469 5.812 1 89.19 409 LEU A N 1
ATOM 3273 C CA . LEU A 1 409 ? -30.484 32.812 5.418 1 89.19 409 LEU A CA 1
ATOM 3274 C C . LEU A 1 409 ? -31.875 33.125 5.969 1 89.19 409 LEU A C 1
ATOM 3276 O O . LEU A 1 409 ? -32.094 34.219 6.523 1 89.19 409 LEU A O 1
ATOM 3280 N N . ALA A 1 410 ? -32.75 32.219 5.824 1 90.81 410 ALA A N 1
ATOM 3281 C CA . ALA A 1 410 ? -34.125 32.406 6.285 1 90.81 410 ALA A CA 1
ATOM 3282 C C . ALA A 1 410 ? -34.188 32.562 7.801 1 90.81 410 ALA A C 1
ATOM 3284 O O . ALA A 1 410 ? -34.906 33.406 8.312 1 90.81 410 ALA A O 1
ATOM 3285 N N . GLU A 1 411 ? -33.438 31.781 8.43 1 91.94 411 GLU A N 1
ATOM 3286 C CA . GLU A 1 411 ? -33.438 31.844 9.891 1 91.94 411 GLU A CA 1
ATOM 3287 C C . GLU A 1 411 ? -32.844 33.156 10.391 1 91.94 411 GLU A C 1
ATOM 3289 O O . GLU A 1 411 ? -33.406 33.781 11.297 1 91.94 411 GLU A O 1
ATOM 3294 N N . ALA A 1 412 ? -31.75 33.562 9.812 1 92.94 412 ALA A N 1
ATOM 3295 C CA . ALA A 1 412 ? -31.109 34.812 10.219 1 92.94 412 ALA A CA 1
ATOM 3296 C C . ALA A 1 412 ? -32.031 36 9.977 1 92.94 412 ALA A C 1
ATOM 3298 O O . ALA A 1 412 ? -32.125 36.906 10.812 1 92.94 412 ALA A O 1
ATOM 3299 N N . ARG A 1 413 ? -32.719 35.969 8.906 1 91.5 413 ARG A N 1
ATOM 3300 C CA . ARG A 1 413 ? -33.656 37.062 8.57 1 91.5 413 ARG A CA 1
ATOM 3301 C C . ARG A 1 413 ? -34.812 37.094 9.555 1 91.5 413 ARG A C 1
ATOM 3303 O O . ARG A 1 413 ? -35.188 38.188 10.008 1 91.5 413 ARG A O 1
ATOM 3310 N N . SER A 1 414 ? -35.344 35.969 9.758 1 93.69 414 SER A N 1
ATOM 3311 C CA . SER A 1 414 ? -36.469 35.906 10.672 1 93.69 414 SER A CA 1
ATOM 3312 C C . SER A 1 414 ? -36.062 36.375 12.07 1 93.69 414 SER A C 1
ATOM 3314 O O . SER A 1 414 ? -36.781 37.156 12.688 1 93.69 414 SER A O 1
ATOM 3316 N N . ARG A 1 415 ? -35 35.969 12.57 1 93.12 415 ARG A N 1
ATOM 3317 C CA . ARG A 1 415 ? -34.562 36.312 13.914 1 93.12 415 ARG A CA 1
ATOM 3318 C C . ARG A 1 415 ? -34.188 37.781 14.023 1 93.12 415 ARG A C 1
ATOM 3320 O O . ARG A 1 415 ? -34.438 38.438 15.039 1 93.12 415 ARG A O 1
ATOM 3327 N N . LEU A 1 416 ? -33.562 38.25 12.992 1 91.88 416 LEU A N 1
ATOM 3328 C CA . LEU A 1 416 ? -33.188 39.656 12.969 1 91.88 416 LEU A CA 1
ATOM 3329 C C . LEU A 1 416 ? -34.438 40.531 13.016 1 91.88 416 LEU A C 1
ATOM 3331 O O . LEU A 1 416 ? -34.438 41.594 13.688 1 91.88 416 LEU A O 1
ATOM 3335 N N . SER A 1 417 ? -35.469 40.094 12.328 1 90.81 417 SER A N 1
ATOM 3336 C CA . SER A 1 417 ? -36.719 40.844 12.328 1 90.81 417 SER A CA 1
ATOM 3337 C C . SER A 1 417 ? -37.344 40.844 13.711 1 90.81 417 SER A C 1
ATOM 3339 O O . SER A 1 417 ? -37.875 41.875 14.148 1 90.81 417 SER A O 1
ATOM 3341 N N . LEU A 1 418 ? -37.25 39.781 14.383 1 90.38 418 LEU A N 1
ATOM 3342 C CA . LEU A 1 418 ? -37.844 39.656 15.711 1 90.38 418 LEU A CA 1
ATOM 3343 C C . LEU A 1 418 ? -37.062 40.469 16.734 1 90.38 418 LEU A C 1
ATOM 3345 O O . LEU A 1 418 ? -37.656 41.094 17.609 1 90.38 418 LEU A O 1
ATOM 3349 N N . LEU A 1 419 ? -35.812 40.5 16.625 1 90.69 419 LEU A N 1
ATOM 3350 C CA . LEU A 1 419 ? -34.938 41.219 17.578 1 90.69 419 LEU A CA 1
ATOM 3351 C C . LEU A 1 419 ? -35.062 42.719 17.375 1 90.69 419 LEU A C 1
ATOM 3353 O O . LEU A 1 419 ? -34.938 43.5 18.328 1 90.69 419 LEU A O 1
ATOM 3357 N N . LYS A 1 420 ? -35.25 43.125 16.172 1 84.56 420 LYS A N 1
ATOM 3358 C CA . LYS A 1 420 ? -35.438 44.562 15.883 1 84.56 420 LYS A CA 1
ATOM 3359 C C . LYS A 1 420 ? -36.812 45.031 16.297 1 84.56 420 LYS A C 1
ATOM 3361 O O . LYS A 1 420 ? -36.969 46.188 16.719 1 84.56 420 LYS A O 1
ATOM 3366 N N . ALA A 1 421 ? -37.812 44.219 16.188 1 78.81 421 ALA A N 1
ATOM 3367 C CA . ALA A 1 421 ? -39.156 44.562 16.609 1 78.81 421 ALA A CA 1
ATOM 3368 C C . ALA A 1 421 ? -39.219 44.75 18.109 1 78.81 421 ALA A C 1
ATOM 3370 O O . ALA A 1 421 ? -39.906 45.688 18.594 1 78.81 421 ALA A O 1
ATOM 3371 N N . ASP A 1 422 ? -38.469 44.094 18.812 1 72.19 422 ASP A N 1
ATOM 3372 C CA . ASP A 1 422 ? -38.438 44.219 20.266 1 72.19 422 ASP A CA 1
ATOM 3373 C C . ASP A 1 422 ? -37.781 45.531 20.688 1 72.19 422 ASP A C 1
ATOM 3375 O O . ASP A 1 422 ? -38.188 46.094 21.703 1 72.19 422 ASP A O 1
ATOM 3379 N N . ASP A 1 423 ? -36.969 46.062 19.891 1 66.25 423 ASP A N 1
ATOM 3380 C CA . ASP A 1 423 ? -36.344 47.344 20.188 1 66.25 423 ASP A CA 1
ATOM 3381 C C . ASP A 1 423 ? -37.312 48.5 19.969 1 66.25 423 ASP A C 1
ATOM 3383 O O . ASP A 1 423 ? -37.312 49.469 20.719 1 66.25 423 ASP A O 1
ATOM 3387 N N . SER A 1 424 ? -38.156 48.344 18.906 1 63 424 SER A N 1
ATOM 3388 C CA . SER A 1 424 ? -39.156 49.375 18.656 1 63 424 SER A CA 1
ATOM 3389 C C . SER A 1 424 ? -40.219 49.406 19.734 1 63 424 SER A C 1
ATOM 3391 O O . SER A 1 424 ? -40.75 50.469 20.094 1 63 424 SER A O 1
ATOM 3393 N N . GLU A 1 425 ? -40.531 48.281 20.266 1 57.41 425 GLU A N 1
ATOM 3394 C CA . GLU A 1 425 ? -41.531 48.25 21.312 1 57.41 425 GLU A CA 1
ATOM 3395 C C . GLU A 1 425 ? -40.969 48.75 22.641 1 57.41 425 GLU A C 1
ATOM 3397 O O . GLU A 1 425 ? -41.656 49.406 23.422 1 57.41 425 GLU A O 1
ATOM 3402 N N . ASP A 1 426 ? -39.75 48.5 22.859 1 55.66 426 ASP A N 1
ATOM 3403 C CA . ASP A 1 426 ? -39.156 48.969 24.109 1 55.66 426 ASP A CA 1
ATOM 3404 C C . ASP A 1 426 ? -38.938 50.5 24.094 1 55.66 426 ASP A C 1
ATOM 3406 O O . ASP A 1 426 ? -38.906 51.125 25.141 1 55.66 426 ASP A O 1
ATOM 3410 N N . GLU A 1 427 ? -38.75 51.094 22.984 1 52.06 427 GLU A N 1
ATOM 3411 C CA . GLU A 1 427 ? -38.656 52.562 22.906 1 52.06 427 GLU A CA 1
ATOM 3412 C C . GLU A 1 427 ? -40.031 53.219 23.109 1 52.06 427 GLU A C 1
ATOM 3414 O O . GLU A 1 427 ? -40.125 54.406 23.422 1 52.06 427 GLU A O 1
ATOM 3419 N N . GLU A 1 428 ? -41.094 52.469 22.859 1 48.22 428 GLU A N 1
ATOM 3420 C CA . GLU A 1 428 ? -42.406 53.125 23.031 1 48.22 428 GLU A CA 1
ATOM 3421 C C . GLU A 1 428 ? -42.875 53 24.469 1 48.22 428 GLU A C 1
ATOM 342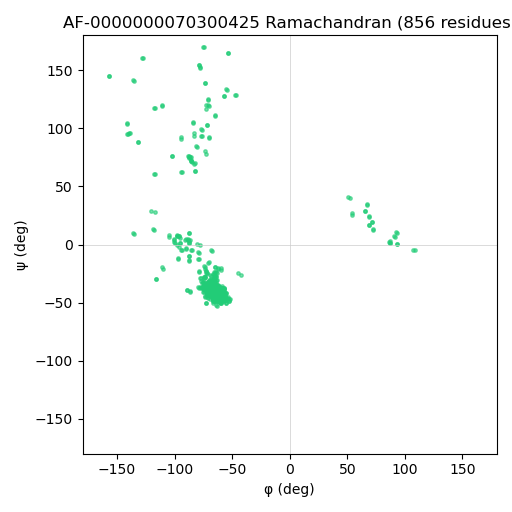3 O O . GLU A 1 428 ? -43.938 53.531 24.812 1 48.22 428 GLU A O 1
ATOM 3428 N N . THR A 1 429 ? -42.312 52.188 25.281 1 43.84 429 THR A N 1
ATOM 3429 C CA . THR A 1 429 ? -42.781 52.312 26.656 1 43.84 429 THR A CA 1
ATOM 3430 C C . THR A 1 429 ? -42.062 53.438 27.375 1 43.84 429 THR A C 1
ATOM 3432 O O . THR A 1 429 ? -40.844 53.406 27.578 1 43.84 429 THR A O 1
ATOM 3435 N N . PRO A 1 430 ? -42.75 54.75 27.406 1 44.25 430 PRO A N 1
ATOM 3436 C CA . PRO A 1 430 ? -42.312 55.844 28.266 1 44.25 430 PRO A CA 1
ATOM 3437 C C . PRO A 1 430 ? -42.375 55.469 29.75 1 44.25 430 PRO A C 1
ATOM 3439 O O . PRO A 1 430 ? -43.156 54.625 30.156 1 44.25 430 PRO A O 1
ATOM 3442 N N . MET B 1 1 ? 22.484 -62.5 -35.781 1 58.41 1 MET B N 1
ATOM 3443 C CA . MET B 1 1 ? 21.375 -61.562 -35.938 1 58.41 1 MET B CA 1
ATOM 3444 C C . MET B 1 1 ? 20.391 -61.688 -34.781 1 58.41 1 MET B C 1
ATOM 3446 O O . MET B 1 1 ? 19.859 -60.688 -34.281 1 58.41 1 MET B O 1
ATOM 3450 N N . LYS B 1 2 ? 20.109 -62.781 -34.25 1 80.88 2 LYS B N 1
ATOM 3451 C CA . LYS B 1 2 ? 19.172 -63.031 -33.156 1 80.88 2 LYS B CA 1
ATOM 3452 C C . LYS B 1 2 ? 19.75 -62.562 -31.828 1 80.88 2 LYS B C 1
ATOM 3454 O O . LYS B 1 2 ? 19.031 -62 -30.984 1 80.88 2 LYS B O 1
ATOM 3459 N N . ARG B 1 3 ? 20.938 -62.656 -31.641 1 81.19 3 ARG B N 1
ATOM 3460 C CA . ARG B 1 3 ? 21.547 -62.25 -30.375 1 81.19 3 ARG B CA 1
ATOM 3461 C C . ARG B 1 3 ? 21.625 -60.75 -30.266 1 81.19 3 ARG B C 1
ATOM 3463 O O . ARG B 1 3 ? 21.391 -60.188 -29.188 1 81.19 3 ARG B O 1
ATOM 3470 N N . LEU B 1 4 ? 21.891 -60.094 -31.359 1 70.62 4 LEU B N 1
ATOM 3471 C CA . LEU B 1 4 ? 21.922 -58.625 -31.391 1 70.62 4 LEU B CA 1
ATOM 3472 C C . LEU B 1 4 ? 20.531 -58.062 -31.172 1 70.62 4 LEU B C 1
ATOM 3474 O O . LEU B 1 4 ? 20.391 -57.031 -30.484 1 70.62 4 LEU B O 1
ATOM 3478 N N . LEU B 1 5 ? 19.609 -58.781 -31.719 1 72.88 5 LEU B N 1
ATOM 3479 C CA . LEU B 1 5 ? 18.234 -58.344 -31.562 1 72.88 5 LEU B CA 1
ATOM 3480 C C . LEU B 1 5 ? 17.766 -58.5 -30.125 1 72.88 5 LEU B C 1
ATOM 3482 O O . LEU B 1 5 ? 17.062 -57.656 -29.594 1 72.88 5 LEU B O 1
ATOM 3486 N N . LEU B 1 6 ? 18.172 -59.594 -29.547 1 74.06 6 LEU B N 1
ATOM 3487 C CA . LEU B 1 6 ? 17.812 -59.812 -28.141 1 74.06 6 LEU B CA 1
ATOM 3488 C C . LEU B 1 6 ? 18.469 -58.812 -27.234 1 74.06 6 LEU B C 1
ATOM 3490 O O . LEU B 1 6 ? 17.859 -58.344 -26.266 1 74.06 6 LEU B O 1
ATOM 3494 N N . CYS B 1 7 ? 19.656 -58.438 -27.516 1 73.31 7 CYS B N 1
ATOM 3495 C CA . CYS B 1 7 ? 20.375 -57.406 -26.75 1 73.31 7 CYS B CA 1
ATOM 3496 C C . CYS B 1 7 ? 19.719 -56.062 -26.891 1 73.31 7 CYS B C 1
ATOM 3498 O O . CYS B 1 7 ? 19.609 -55.281 -25.922 1 73.31 7 CYS B O 1
ATOM 3500 N N . LEU B 1 8 ? 19.25 -55.781 -28.047 1 72.31 8 LEU B N 1
ATOM 3501 C CA . LEU B 1 8 ? 18.578 -54.531 -28.312 1 72.31 8 LEU B CA 1
ATOM 3502 C C . LEU B 1 8 ? 17.234 -54.469 -27.578 1 72.31 8 LEU B C 1
ATOM 3504 O O . LEU B 1 8 ? 16.859 -53.406 -27.062 1 72.31 8 LEU B O 1
ATOM 3508 N N . ILE B 1 9 ? 16.641 -55.594 -27.5 1 70.69 9 ILE B N 1
ATOM 3509 C CA . ILE B 1 9 ? 15.375 -55.656 -26.797 1 70.69 9 ILE B CA 1
ATOM 3510 C C . ILE B 1 9 ? 15.602 -55.5 -25.297 1 70.69 9 ILE B C 1
ATOM 3512 O O . ILE B 1 9 ? 14.852 -54.781 -24.609 1 70.69 9 ILE B O 1
ATOM 3516 N N . VAL B 1 10 ? 16.641 -56.094 -24.75 1 69.31 10 VAL B N 1
ATOM 3517 C CA . VAL B 1 10 ? 16.953 -56 -23.328 1 69.31 10 VAL B CA 1
ATOM 3518 C C . VAL B 1 10 ? 17.375 -54.562 -22.984 1 69.31 10 VAL B C 1
ATOM 3520 O O . VAL B 1 10 ? 16.953 -54 -21.953 1 69.31 10 VAL B O 1
ATOM 3523 N N . ILE B 1 11 ? 18.047 -53.906 -23.828 1 66.38 11 ILE B N 1
ATOM 3524 C CA . ILE B 1 11 ? 18.484 -52.531 -23.625 1 66.38 11 ILE B CA 1
ATOM 3525 C C . ILE B 1 11 ? 17.281 -51.594 -23.703 1 66.38 11 ILE B C 1
ATOM 3527 O O . ILE B 1 11 ? 17.141 -50.688 -22.875 1 66.38 11 ILE B O 1
ATOM 3531 N N . ALA B 1 12 ? 16.453 -51.875 -24.625 1 69.25 12 ALA B N 1
ATOM 3532 C CA . ALA B 1 12 ? 15.25 -51.062 -24.75 1 69.25 12 ALA B CA 1
ATOM 3533 C C . ALA B 1 12 ? 14.328 -51.281 -23.547 1 69.25 12 ALA B C 1
ATOM 3535 O O . ALA B 1 12 ? 13.742 -50.312 -23.047 1 69.25 12 ALA B O 1
ATOM 3536 N N . GLN B 1 13 ? 14.281 -52.469 -23.062 1 66.31 13 GLN B N 1
ATOM 3537 C CA . GLN B 1 13 ? 13.453 -52.719 -21.891 1 66.31 13 GLN B CA 1
ATOM 3538 C C . GLN B 1 13 ? 14.062 -52.125 -20.641 1 66.31 13 GLN B C 1
ATOM 3540 O O . GLN B 1 13 ? 13.344 -51.594 -19.781 1 66.31 13 GLN B O 1
ATOM 3545 N N . THR B 1 14 ? 15.336 -52.125 -20.531 1 64.56 14 THR B N 1
ATOM 3546 C CA . THR B 1 14 ? 16.016 -51.531 -19.406 1 64.56 14 THR B CA 1
ATOM 3547 C C . THR B 1 14 ? 15.875 -50 -19.438 1 64.56 14 THR B C 1
ATOM 3549 O O . THR B 1 14 ? 15.664 -49.375 -18.406 1 64.56 14 THR B O 1
ATOM 3552 N N . ILE B 1 15 ? 15.969 -49.469 -20.594 1 61.91 15 ILE B N 1
ATOM 3553 C CA . ILE B 1 15 ? 15.797 -48.031 -20.766 1 61.91 15 ILE B CA 1
ATOM 3554 C C . ILE B 1 15 ? 14.359 -47.625 -20.438 1 61.91 15 ILE B C 1
ATOM 3556 O O . ILE B 1 15 ? 14.117 -46.625 -19.75 1 61.91 15 ILE B O 1
ATOM 3560 N N . LEU B 1 16 ? 13.5 -48.406 -20.891 1 63.88 16 LEU B N 1
ATOM 3561 C CA . LEU B 1 16 ? 12.086 -48.156 -20.609 1 63.88 16 LEU B CA 1
ATOM 3562 C C . LEU B 1 16 ? 11.797 -48.281 -19.125 1 63.88 16 LEU B C 1
ATOM 3564 O O . LEU B 1 16 ? 11.039 -47.469 -18.562 1 63.88 16 LEU B O 1
ATOM 3568 N N . SER B 1 17 ? 12.406 -49.281 -18.5 1 66.25 17 SER B N 1
ATOM 3569 C CA . SER B 1 17 ? 12.219 -49.469 -17.062 1 66.25 17 SER B CA 1
ATOM 3570 C C . SER B 1 17 ? 12.867 -48.344 -16.266 1 66.25 17 SER B C 1
ATOM 3572 O O . SER B 1 17 ? 12.297 -47.875 -15.273 1 66.25 17 SER B O 1
ATOM 3574 N N . LEU B 1 18 ? 14.008 -47.906 -16.75 1 64.06 18 LEU B N 1
ATOM 3575 C CA . LEU B 1 18 ? 14.695 -46.812 -16.062 1 64.06 18 LEU B CA 1
ATOM 3576 C C . LEU B 1 18 ? 13.938 -45.5 -16.234 1 64.06 18 LEU B C 1
ATOM 3578 O O . LEU B 1 18 ? 13.844 -44.688 -15.289 1 64.06 18 LEU B O 1
ATOM 3582 N N . THR B 1 19 ? 13.383 -45.344 -17.375 1 69.69 19 THR B N 1
ATOM 3583 C CA . THR B 1 19 ? 12.594 -44.156 -17.625 1 69.69 19 THR B CA 1
ATOM 3584 C C . THR B 1 19 ? 11.312 -44.156 -16.797 1 69.69 19 THR B C 1
ATOM 3586 O O . THR B 1 19 ? 10.906 -43.125 -16.266 1 69.69 19 THR B O 1
ATOM 3589 N N . ALA B 1 20 ? 10.82 -45.312 -16.703 1 74 20 ALA B N 1
ATOM 3590 C CA . ALA B 1 20 ? 9.602 -45.438 -15.898 1 74 20 ALA B CA 1
ATOM 3591 C C . ALA B 1 20 ? 9.891 -45.188 -14.422 1 74 20 ALA B C 1
ATOM 3593 O O . ALA B 1 20 ? 9.102 -44.562 -13.727 1 74 20 ALA B O 1
ATOM 3594 N N . GLN B 1 21 ? 11.023 -45.656 -13.984 1 72.38 21 GLN B N 1
ATOM 3595 C CA . GLN B 1 21 ? 11.391 -45.438 -12.594 1 72.38 21 GLN B CA 1
ATOM 3596 C C . GLN B 1 21 ? 11.656 -43.969 -12.305 1 72.38 21 GLN B C 1
ATOM 3598 O O . GLN B 1 21 ? 11.203 -43.438 -11.281 1 72.38 21 GLN B O 1
ATOM 3603 N N . THR B 1 22 ? 12.266 -43.406 -13.227 1 79.88 22 THR B N 1
ATOM 3604 C CA . THR B 1 22 ? 12.562 -42 -13.055 1 79.88 22 THR B CA 1
ATOM 3605 C C . THR B 1 22 ? 11.281 -41.188 -13.039 1 79.88 22 THR B C 1
ATOM 3607 O O . THR B 1 22 ? 11.148 -40.25 -12.258 1 79.88 22 THR B O 1
ATOM 3610 N N . THR B 1 23 ? 10.391 -41.625 -13.836 1 84.06 23 THR B N 1
ATOM 3611 C CA . THR B 1 23 ? 9.117 -40.906 -13.898 1 84.06 23 THR B CA 1
ATOM 3612 C C . THR B 1 23 ? 8.352 -41.062 -12.586 1 84.06 23 THR B C 1
ATOM 3614 O O . THR B 1 23 ? 7.719 -40.125 -12.117 1 84.06 23 THR B O 1
ATOM 3617 N N . GLU B 1 24 ? 8.531 -42.219 -12.062 1 87.25 24 GLU B N 1
ATOM 3618 C CA . GLU B 1 24 ? 7.84 -42.469 -10.797 1 87.25 24 GLU B CA 1
ATOM 3619 C C . GLU B 1 24 ? 8.477 -41.688 -9.664 1 87.25 24 GLU B C 1
ATOM 3621 O O . GLU B 1 24 ? 7.777 -41.125 -8.805 1 87.25 24 GLU B O 1
ATOM 3626 N N . GLU B 1 25 ? 9.758 -41.688 -9.688 1 90.38 25 GLU B N 1
ATOM 3627 C CA . GLU B 1 25 ? 10.477 -40.938 -8.656 1 90.38 25 GLU B CA 1
ATOM 3628 C C . GLU B 1 25 ? 10.188 -39.438 -8.766 1 90.38 25 GLU B C 1
ATOM 3630 O O . GLU B 1 25 ? 10 -38.781 -7.746 1 90.38 25 GLU B O 1
ATOM 3635 N N . LEU B 1 26 ? 10.109 -39 -9.93 1 92.75 26 LEU B N 1
ATOM 3636 C CA . LEU B 1 26 ? 9.781 -37.594 -10.148 1 92.75 26 LEU B CA 1
ATOM 3637 C C . LEU B 1 26 ? 8.359 -37.281 -9.703 1 92.75 26 LEU B C 1
ATOM 3639 O O . LEU B 1 26 ? 8.102 -36.219 -9.125 1 92.75 26 LEU B O 1
ATOM 3643 N N . SER B 1 27 ? 7.527 -38.188 -10 1 92.81 27 SER B N 1
ATOM 3644 C CA . SER B 1 27 ? 6.133 -38 -9.617 1 92.81 27 SER B CA 1
ATOM 3645 C C . SER B 1 27 ? 5.98 -37.938 -8.102 1 92.81 27 SER B C 1
ATOM 3647 O O . SER B 1 27 ? 5.188 -37.125 -7.586 1 92.81 27 SER B O 1
ATOM 3649 N N . ARG B 1 28 ? 6.719 -38.75 -7.445 1 94.44 28 ARG B N 1
ATOM 3650 C CA . ARG B 1 28 ? 6.68 -38.688 -5.988 1 94.44 28 ARG B CA 1
ATOM 3651 C C . ARG B 1 28 ? 7.207 -37.375 -5.465 1 94.44 28 ARG B C 1
ATOM 3653 O O . ARG B 1 28 ? 6.629 -36.781 -4.547 1 94.44 28 ARG B O 1
ATOM 3660 N N . MET B 1 29 ? 8.312 -36.938 -6.008 1 95.31 29 MET B N 1
ATOM 3661 C CA . MET B 1 29 ? 8.859 -35.656 -5.613 1 95.31 29 MET B CA 1
ATOM 3662 C C . MET B 1 29 ? 7.836 -34.531 -5.816 1 95.31 29 MET B C 1
ATOM 3664 O O . MET B 1 29 ? 7.648 -33.688 -4.941 1 95.31 29 MET B O 1
ATOM 3668 N N . GLN B 1 30 ? 7.176 -34.594 -6.926 1 95.31 30 GLN B N 1
ATOM 3669 C CA . GLN B 1 30 ? 6.145 -33.594 -7.242 1 95.31 30 GLN B CA 1
ATOM 3670 C C . GLN B 1 30 ? 5.004 -33.656 -6.227 1 95.31 30 GLN B C 1
ATOM 3672 O O . GLN B 1 30 ? 4.508 -32.625 -5.789 1 95.31 30 GLN B O 1
ATOM 3677 N N . THR B 1 31 ? 4.645 -34.812 -5.922 1 94.94 31 THR B N 1
ATOM 3678 C CA . THR B 1 31 ? 3.562 -35 -4.961 1 94.94 31 THR B CA 1
ATOM 3679 C C . THR B 1 31 ? 3.939 -34.406 -3.609 1 94.94 31 THR B C 1
ATOM 3681 O O . THR B 1 31 ? 3.121 -33.719 -2.973 1 94.94 31 THR B O 1
ATOM 3684 N N . LEU B 1 32 ? 5.141 -34.656 -3.164 1 95.5 32 LEU B N 1
ATOM 3685 C CA . LEU B 1 32 ? 5.621 -34.094 -1.907 1 95.5 32 LEU B CA 1
ATOM 3686 C C . LEU B 1 32 ? 5.582 -32.562 -1.947 1 95.5 32 LEU B C 1
ATOM 3688 O O . LEU B 1 32 ? 5.148 -31.938 -0.986 1 95.5 32 LEU B O 1
ATOM 3692 N N . ILE B 1 33 ? 5.945 -31.984 -3.045 1 96.5 33 ILE B N 1
ATOM 3693 C CA . ILE B 1 33 ? 5.953 -30.531 -3.205 1 96.5 33 ILE B CA 1
ATOM 3694 C C . ILE B 1 33 ? 4.523 -30 -3.191 1 96.5 33 ILE B C 1
ATOM 3696 O O . ILE B 1 33 ? 4.234 -28.984 -2.539 1 96.5 33 ILE B O 1
ATOM 3700 N N . ASP B 1 34 ? 3.645 -30.703 -3.857 1 94.19 34 ASP B N 1
ATOM 3701 C CA . ASP B 1 34 ? 2.246 -30.281 -3.93 1 94.19 34 ASP B CA 1
ATOM 3702 C C . ASP B 1 34 ? 1.596 -30.312 -2.549 1 94.19 34 ASP B C 1
ATOM 3704 O O . ASP B 1 34 ? 0.633 -29.578 -2.299 1 94.19 34 ASP B O 1
ATOM 3708 N N . HIS B 1 35 ? 2.146 -31.109 -1.65 1 93.06 35 HIS B N 1
ATOM 3709 C CA . HIS B 1 35 ? 1.621 -31.219 -0.293 1 93.06 35 HIS B CA 1
ATOM 3710 C C . HIS B 1 35 ? 2.424 -30.344 0.673 1 93.06 35 HIS B C 1
ATOM 3712 O O . HIS B 1 35 ? 2.295 -30.484 1.891 1 93.06 35 HIS B O 1
ATOM 3718 N N . MET B 1 36 ? 3.309 -29.562 0.17 1 95.31 36 MET B N 1
ATOM 3719 C CA . MET B 1 36 ? 4.125 -28.578 0.893 1 95.31 36 MET B CA 1
ATOM 3720 C C . MET B 1 36 ? 5.184 -29.281 1.737 1 95.31 36 MET B C 1
ATOM 3722 O O . MET B 1 36 ? 5.73 -28.688 2.67 1 95.31 36 MET B O 1
ATOM 3726 N N . ALA B 1 37 ? 5.379 -30.562 1.469 1 95.31 37 ALA B N 1
ATOM 3727 C CA . ALA B 1 37 ? 6.426 -31.312 2.158 1 95.31 37 ALA B CA 1
ATOM 3728 C C . ALA B 1 37 ? 7.781 -31.094 1.49 1 95.31 37 ALA B C 1
ATOM 3730 O O . ALA B 1 37 ? 8.391 -32.062 0.99 1 95.31 37 ALA B O 1
ATOM 3731 N N . TYR B 1 38 ? 8.328 -29.953 1.588 1 96.56 38 TYR B N 1
ATOM 3732 C CA . TYR B 1 38 ? 9.477 -29.5 0.807 1 96.56 38 TYR B CA 1
ATOM 3733 C C . TYR B 1 38 ? 10.758 -30.172 1.295 1 96.56 38 TYR B C 1
ATOM 3735 O O . TYR B 1 38 ? 11.578 -30.609 0.49 1 96.56 38 TYR B O 1
ATOM 3743 N N . THR B 1 39 ? 10.938 -30.219 2.627 1 94.88 39 THR B N 1
ATOM 3744 C CA . THR B 1 39 ? 12.133 -30.844 3.178 1 94.88 39 THR B CA 1
ATOM 3745 C C . THR B 1 39 ? 12.211 -32.312 2.783 1 94.88 39 THR B C 1
ATOM 3747 O O . THR B 1 39 ? 13.266 -32.812 2.377 1 94.88 39 THR B O 1
ATOM 3750 N N . GLU B 1 40 ? 11.102 -32.969 2.863 1 95.5 40 GLU B N 1
ATOM 3751 C CA . GLU B 1 40 ? 11.031 -34.375 2.473 1 95.5 40 GLU B CA 1
ATOM 3752 C C . GLU B 1 40 ? 11.281 -34.531 0.977 1 95.5 40 GLU B C 1
ATOM 3754 O O . GLU B 1 40 ? 11.922 -35.5 0.555 1 95.5 40 GLU B O 1
ATOM 3759 N N . ALA B 1 41 ? 10.75 -33.625 0.212 1 96.81 41 ALA B N 1
ATOM 3760 C CA . ALA B 1 41 ? 10.953 -33.688 -1.233 1 96.81 41 ALA B CA 1
ATOM 3761 C C . ALA B 1 41 ? 12.438 -33.594 -1.583 1 96.81 41 ALA B C 1
ATOM 3763 O O . ALA B 1 41 ? 12.922 -34.344 -2.441 1 96.81 41 ALA B O 1
ATOM 3764 N N . LEU B 1 42 ? 13.164 -32.719 -0.922 1 96.25 42 LEU B N 1
ATOM 3765 C CA . LEU B 1 42 ? 14.594 -32.562 -1.168 1 96.25 42 LEU B CA 1
ATOM 3766 C C . LEU B 1 42 ? 15.352 -33.812 -0.739 1 96.25 42 LEU B C 1
ATOM 3768 O O . LEU B 1 42 ? 16.25 -34.281 -1.453 1 96.25 42 LEU B O 1
ATOM 3772 N N . ALA B 1 43 ? 14.969 -34.344 0.434 1 95.81 43 ALA B N 1
ATOM 3773 C CA . ALA B 1 43 ? 15.586 -35.562 0.908 1 95.81 43 ALA B CA 1
ATOM 3774 C C . ALA B 1 43 ? 15.344 -36.719 -0.067 1 95.81 43 ALA B C 1
ATOM 3776 O O . ALA B 1 43 ? 16.25 -37.5 -0.339 1 95.81 43 ALA B O 1
ATOM 3777 N N . TRP B 1 44 ? 14.117 -36.781 -0.53 1 95.44 44 TRP B N 1
ATOM 3778 C CA . TRP B 1 44 ? 13.758 -37.812 -1.504 1 95.44 44 TRP B CA 1
ATOM 3779 C C . TRP B 1 44 ? 14.594 -37.656 -2.773 1 95.44 44 TRP B C 1
ATOM 3781 O O . TRP B 1 44 ? 15.148 -38.656 -3.27 1 95.44 44 TRP B O 1
ATOM 3791 N N . ALA B 1 45 ? 14.711 -36.469 -3.338 1 95.06 45 ALA B N 1
ATOM 3792 C CA . ALA B 1 45 ? 15.492 -36.219 -4.543 1 95.06 45 ALA B CA 1
ATOM 3793 C C . ALA B 1 45 ? 16.953 -36.625 -4.348 1 95.06 45 ALA B C 1
ATOM 3795 O O . ALA B 1 45 ? 17.562 -37.219 -5.25 1 95.06 45 ALA B O 1
ATOM 3796 N N . ASP B 1 46 ? 17.5 -36.375 -3.162 1 94.38 46 ASP B N 1
ATOM 3797 C CA . ASP B 1 46 ? 18.875 -36.719 -2.857 1 94.38 46 ASP B CA 1
ATOM 3798 C C . ASP B 1 46 ? 19.062 -38.25 -2.756 1 94.38 46 ASP B C 1
ATOM 3800 O O . ASP B 1 46 ? 20.047 -38.781 -3.238 1 94.38 46 ASP B O 1
ATOM 3804 N N . SER B 1 47 ? 18.109 -38.844 -2.131 1 94.56 47 SER B N 1
ATOM 3805 C CA . SER B 1 47 ? 18.188 -40.281 -1.958 1 94.56 47 SER B CA 1
ATOM 3806 C C . SER B 1 47 ? 18.141 -41 -3.301 1 94.56 47 SER B C 1
ATOM 3808 O O . SER B 1 47 ? 18.781 -42.031 -3.482 1 94.56 47 SER B O 1
ATOM 3810 N N . CYS B 1 48 ? 17.438 -40.406 -4.301 1 92.94 48 CYS B N 1
ATOM 3811 C CA . CYS B 1 48 ? 17.281 -41.031 -5.613 1 92.94 48 CYS B CA 1
ATOM 3812 C C . CYS B 1 48 ? 18.281 -40.469 -6.602 1 92.94 48 CYS B C 1
ATOM 3814 O O . CYS B 1 48 ? 18.312 -40.875 -7.77 1 92.94 48 CYS B O 1
ATOM 3816 N N . SER B 1 49 ? 19.094 -39.531 -6.133 1 90 49 SER B N 1
ATOM 3817 C CA . SER B 1 49 ? 20.094 -38.875 -6.965 1 90 49 SER B CA 1
ATOM 3818 C C . SER B 1 49 ? 19.484 -38.344 -8.25 1 90 49 SER B C 1
ATOM 3820 O O . SER B 1 49 ? 20 -38.562 -9.336 1 90 49 SER B O 1
ATOM 3822 N N . LEU B 1 50 ? 18.328 -37.781 -8.172 1 87.56 50 LEU B N 1
ATOM 3823 C CA . LEU B 1 50 ? 17.641 -37.156 -9.305 1 87.56 50 LEU B CA 1
ATOM 3824 C C . LEU B 1 50 ? 18.328 -35.875 -9.742 1 87.56 50 LEU B C 1
ATOM 3826 O O . LEU B 1 50 ? 18.438 -34.938 -8.969 1 87.56 50 LEU B O 1
ATOM 3830 N N . GLN B 1 51 ? 18.797 -35.844 -11.031 1 87.06 51 GLN B N 1
ATOM 3831 C CA . GLN B 1 51 ? 19.562 -34.656 -11.453 1 87.06 51 GLN B CA 1
ATOM 3832 C C . GLN B 1 51 ? 19.109 -34.188 -12.828 1 87.06 51 GLN B C 1
ATOM 3834 O O . GLN B 1 51 ? 19.734 -33.281 -13.414 1 87.06 51 GLN B O 1
ATOM 3839 N N . ASP B 1 52 ? 18.047 -34.781 -13.281 1 90.44 52 ASP B N 1
ATOM 3840 C CA . ASP B 1 52 ? 17.594 -34.312 -14.586 1 90.44 52 ASP B CA 1
ATOM 3841 C C . ASP B 1 52 ? 16.922 -32.938 -14.469 1 90.44 52 ASP B C 1
ATOM 3843 O O . ASP B 1 52 ? 16.75 -32.406 -13.367 1 90.44 52 ASP B O 1
ATOM 3847 N N . GLU B 1 53 ? 16.672 -32.344 -15.586 1 93.69 53 GLU B N 1
ATOM 3848 C CA . GLU B 1 53 ? 16.188 -30.984 -15.664 1 93.69 53 GLU B CA 1
ATOM 3849 C C . GLU B 1 53 ? 14.891 -30.797 -14.875 1 93.69 53 GLU B C 1
ATOM 3851 O O . GLU B 1 53 ? 14.742 -29.828 -14.133 1 93.69 53 GLU B O 1
ATOM 3856 N N . GLN B 1 54 ? 13.977 -31.734 -15.039 1 94.12 54 GLN B N 1
ATOM 3857 C CA . GLN B 1 54 ? 12.703 -31.656 -14.344 1 94.12 54 GLN B CA 1
ATOM 3858 C C . GLN B 1 54 ? 12.891 -31.75 -12.828 1 94.12 54 GLN B C 1
ATOM 3860 O O . GLN B 1 54 ? 12.258 -31.016 -12.07 1 94.12 54 GLN B O 1
ATOM 3865 N N . ALA B 1 55 ? 13.734 -32.625 -12.438 1 95.81 55 ALA B N 1
ATOM 3866 C CA . ALA B 1 55 ? 14.031 -32.781 -11.016 1 95.81 55 ALA B CA 1
ATOM 3867 C C . ALA B 1 55 ? 14.656 -31.516 -10.453 1 95.81 55 ALA B C 1
ATOM 3869 O O . ALA B 1 55 ? 14.367 -31.125 -9.312 1 95.81 55 ALA B O 1
ATOM 3870 N N . LEU B 1 56 ? 15.523 -30.922 -11.234 1 97.19 56 LEU B N 1
ATOM 3871 C CA . LEU B 1 56 ? 16.172 -29.688 -10.797 1 97.19 56 LEU B CA 1
ATOM 3872 C C . LEU B 1 56 ? 15.156 -28.578 -10.625 1 97.19 56 LEU B C 1
ATOM 3874 O O . LEU B 1 56 ? 15.25 -27.781 -9.68 1 97.19 56 LEU B O 1
ATOM 3878 N N . HIS B 1 57 ? 14.203 -28.469 -11.531 1 97.56 57 HIS B N 1
ATOM 3879 C CA . HIS B 1 57 ? 13.133 -27.484 -11.375 1 97.56 57 HIS B CA 1
ATOM 3880 C C . HIS B 1 57 ? 12.375 -27.703 -10.062 1 97.56 57 HIS B C 1
ATOM 3882 O O . HIS B 1 57 ? 12.102 -26.75 -9.336 1 97.56 57 HIS B O 1
ATOM 3888 N N . LEU B 1 58 ? 12.094 -28.938 -9.805 1 97.75 58 LEU B N 1
ATOM 3889 C CA . LEU B 1 58 ? 11.367 -29.266 -8.578 1 97.75 58 LEU B CA 1
ATOM 3890 C C . LEU B 1 58 ? 12.211 -28.969 -7.352 1 97.75 58 LEU B C 1
ATOM 3892 O O . LEU B 1 58 ? 11.703 -28.469 -6.344 1 97.75 58 LEU B O 1
ATOM 3896 N N . ARG B 1 59 ? 13.469 -29.297 -7.457 1 97.81 59 ARG B N 1
ATOM 3897 C CA . ARG B 1 59 ? 14.391 -28.984 -6.367 1 97.81 59 ARG B CA 1
ATOM 3898 C C . ARG B 1 59 ? 14.414 -27.484 -6.09 1 97.81 59 ARG B C 1
ATOM 3900 O O . ARG B 1 59 ? 14.312 -27.062 -4.938 1 97.81 59 ARG B O 1
ATOM 3907 N N . ALA B 1 60 ? 14.547 -26.641 -7.156 1 98.25 60 ALA B N 1
ATOM 3908 C CA . ALA B 1 60 ? 14.586 -25.188 -7.012 1 98.25 60 ALA B CA 1
ATOM 3909 C C . ALA B 1 60 ? 13.289 -24.672 -6.395 1 98.25 60 ALA B C 1
ATOM 3911 O O . ALA B 1 60 ? 13.305 -23.766 -5.555 1 98.25 60 ALA B O 1
ATOM 3912 N N . LYS B 1 61 ? 12.18 -25.234 -6.789 1 97.94 61 LYS B N 1
ATOM 3913 C CA . LYS B 1 61 ? 10.891 -24.844 -6.238 1 97.94 61 LYS B CA 1
ATOM 3914 C C . LYS B 1 61 ? 10.828 -25.125 -4.738 1 97.94 61 LYS B C 1
ATOM 3916 O O . LYS B 1 61 ? 10.406 -24.266 -3.957 1 97.94 61 LYS B O 1
ATOM 3921 N N . ALA B 1 62 ? 11.211 -26.312 -4.359 1 97.94 62 ALA B N 1
ATOM 3922 C CA . ALA B 1 62 ? 11.211 -26.688 -2.943 1 97.94 62 ALA B CA 1
ATOM 3923 C C . ALA B 1 62 ? 12.102 -25.75 -2.137 1 97.94 62 ALA B C 1
ATOM 3925 O O . ALA B 1 62 ? 11.703 -25.25 -1.076 1 97.94 62 ALA B O 1
ATOM 3926 N N . LEU B 1 63 ? 13.32 -25.469 -2.664 1 97.88 63 LEU B N 1
ATOM 3927 C CA . LEU B 1 63 ? 14.258 -24.562 -1.997 1 97.88 63 LEU B CA 1
ATOM 3928 C C . LEU B 1 63 ? 13.656 -23.172 -1.854 1 97.88 63 LEU B C 1
ATOM 3930 O O . LEU B 1 63 ? 13.797 -22.531 -0.807 1 97.88 63 LEU B O 1
ATOM 3934 N N . SER B 1 64 ? 12.984 -22.672 -2.912 1 97.81 64 SER B N 1
ATOM 3935 C CA . SER B 1 64 ? 12.359 -21.344 -2.9 1 97.81 64 SER B CA 1
ATOM 3936 C C . SER B 1 64 ? 11.297 -21.25 -1.805 1 97.81 64 SER B C 1
ATOM 3938 O O . SER B 1 64 ? 11.258 -20.266 -1.062 1 97.81 64 SER B O 1
ATOM 3940 N N . GLU B 1 65 ? 10.5 -22.312 -1.649 1 96.44 65 GLU B N 1
ATOM 3941 C CA . GLU B 1 65 ? 9.406 -22.297 -0.675 1 96.44 65 GLU B CA 1
ATOM 3942 C C . GLU B 1 65 ? 9.945 -22.375 0.751 1 96.44 65 GLU B C 1
ATOM 3944 O O . GLU B 1 65 ? 9.312 -21.891 1.689 1 96.44 65 GLU B O 1
ATOM 3949 N N . LEU B 1 66 ? 11.133 -22.922 0.903 1 96.31 66 LEU B N 1
ATOM 3950 C CA . LEU B 1 66 ? 11.781 -23.031 2.205 1 96.31 66 LEU B CA 1
ATOM 3951 C C . LEU B 1 66 ? 12.531 -21.75 2.543 1 96.31 66 LEU B C 1
ATOM 3953 O O . LEU B 1 66 ? 13.078 -21.609 3.639 1 96.31 66 LEU B O 1
ATOM 3957 N N . GLY B 1 67 ? 12.555 -20.828 1.61 1 95.75 67 GLY B N 1
ATOM 3958 C CA . GLY B 1 67 ? 13.219 -19.547 1.833 1 95.75 67 GLY B CA 1
ATOM 3959 C C . GLY B 1 67 ? 14.695 -19.578 1.494 1 95.75 67 GLY B C 1
ATOM 3960 O O . GLY B 1 67 ? 15.406 -18.594 1.703 1 95.75 67 GLY B O 1
ATOM 3961 N N . ARG B 1 68 ? 15.164 -20.703 1.042 1 96.62 68 ARG B N 1
ATOM 3962 C CA . ARG B 1 68 ? 16.578 -20.828 0.677 1 96.62 68 ARG B CA 1
ATOM 3963 C C . ARG B 1 68 ? 16.828 -20.297 -0.728 1 96.62 68 ARG B C 1
ATOM 3965 O O . ARG B 1 68 ? 17.25 -21.031 -1.614 1 96.62 68 ARG B O 1
ATOM 3972 N N . HIS B 1 69 ? 16.594 -19 -0.953 1 96.75 69 HIS B N 1
ATOM 3973 C CA . HIS B 1 69 ? 16.516 -18.328 -2.244 1 96.75 69 HIS B CA 1
ATOM 3974 C C . HIS B 1 69 ? 17.859 -18.359 -2.965 1 96.75 69 HIS B C 1
ATOM 3976 O O . HIS B 1 69 ? 17.922 -18.656 -4.16 1 96.75 69 HIS B O 1
ATOM 3982 N N . PRO B 1 70 ? 19.031 -18.156 -2.223 1 94.81 70 PRO B N 1
ATOM 3983 C CA . PRO B 1 70 ? 20.297 -18.219 -2.945 1 94.81 70 PRO B CA 1
ATOM 3984 C C . PRO B 1 70 ? 20.594 -19.594 -3.535 1 94.81 70 PRO B C 1
ATOM 3986 O O . PRO B 1 70 ? 21.062 -19.703 -4.668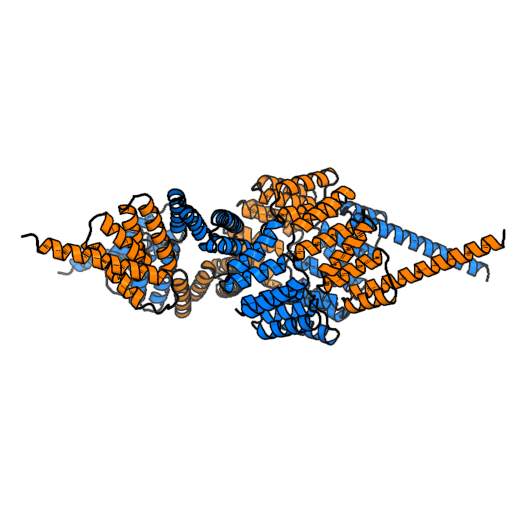 1 94.81 70 PRO B O 1
ATOM 3989 N N . GLU B 1 71 ? 20.25 -20.625 -2.725 1 96.69 71 GLU B N 1
ATOM 3990 C CA . GLU B 1 71 ? 20.453 -21.984 -3.227 1 96.69 71 GLU B CA 1
ATOM 3991 C C . GLU B 1 71 ? 19.516 -22.281 -4.398 1 96.69 71 GLU B C 1
ATOM 3993 O O . GLU B 1 71 ? 19.922 -22.906 -5.379 1 96.69 71 GLU B O 1
ATOM 3998 N N . ALA B 1 72 ? 18.234 -21.875 -4.25 1 98.06 72 ALA B N 1
ATOM 3999 C CA . ALA B 1 72 ? 17.266 -22.062 -5.336 1 98.06 72 ALA B CA 1
ATOM 4000 C C . ALA B 1 72 ? 17.75 -21.375 -6.613 1 98.06 72 ALA B C 1
ATOM 4002 O O . ALA B 1 72 ? 17.672 -21.953 -7.699 1 98.06 72 ALA B O 1
ATOM 4003 N N . PHE B 1 73 ? 18.266 -20.172 -6.492 1 97.31 73 PHE B N 1
ATOM 4004 C CA . PHE B 1 73 ? 18.75 -19.406 -7.637 1 97.31 73 PHE B CA 1
ATOM 4005 C C . PHE B 1 73 ? 19.922 -20.125 -8.297 1 97.31 73 PHE B C 1
ATOM 4007 O O . PHE B 1 73 ? 20.016 -20.172 -9.523 1 97.31 73 PHE B O 1
ATOM 4014 N N . ALA B 1 74 ? 20.828 -20.672 -7.484 1 97.12 74 ALA B N 1
ATOM 4015 C CA . ALA B 1 74 ? 21.969 -21.406 -8.016 1 97.12 74 ALA B CA 1
ATOM 4016 C C . ALA B 1 74 ? 21.5 -22.594 -8.852 1 97.12 74 ALA B C 1
ATOM 4018 O O . ALA B 1 74 ? 22.109 -22.922 -9.875 1 97.12 74 ALA B O 1
ATOM 4019 N N . VAL B 1 75 ? 20.453 -23.234 -8.375 1 98.25 75 VAL B N 1
ATOM 4020 C CA . VAL B 1 75 ? 19.906 -24.359 -9.125 1 98.25 75 VAL B CA 1
ATOM 4021 C C . VAL B 1 75 ? 19.359 -23.875 -10.469 1 98.25 75 VAL B C 1
ATOM 4023 O O . VAL B 1 75 ? 19.609 -24.5 -11.508 1 98.25 75 VAL B O 1
ATOM 4026 N N . TYR B 1 76 ? 18.625 -22.781 -10.516 1 98.25 76 TYR B N 1
ATOM 4027 C CA . TYR B 1 76 ? 18.109 -22.25 -11.773 1 98.25 76 TYR B CA 1
ATOM 4028 C C . TYR B 1 76 ? 19.25 -21.844 -12.711 1 98.25 76 TYR B C 1
ATOM 4030 O O . TYR B 1 76 ? 19.156 -22.016 -13.922 1 98.25 76 TYR B O 1
ATOM 4038 N N . GLN B 1 77 ? 20.344 -21.312 -12.141 1 97.44 77 GLN B N 1
ATOM 4039 C CA . GLN B 1 77 ? 21.516 -20.984 -12.953 1 97.44 77 GLN B CA 1
ATOM 4040 C C . GLN B 1 77 ? 22.094 -22.25 -13.586 1 97.44 77 GLN B C 1
ATOM 4042 O O . GLN B 1 77 ? 22.516 -22.234 -14.742 1 97.44 77 GLN B O 1
ATOM 4047 N N . ARG B 1 78 ? 22.125 -23.266 -12.812 1 97.69 78 ARG B N 1
ATOM 4048 C CA . ARG B 1 78 ? 22.609 -24.547 -13.336 1 97.69 78 ARG B CA 1
ATOM 4049 C C . ARG B 1 78 ? 21.734 -25.031 -14.484 1 97.69 78 ARG B C 1
ATOM 4051 O O . ARG B 1 78 ? 22.25 -25.516 -15.5 1 97.69 78 ARG B O 1
ATOM 4058 N N . ILE B 1 79 ? 20.438 -24.922 -14.367 1 98.06 79 ILE B N 1
ATOM 4059 C CA . ILE B 1 79 ? 19.5 -25.328 -15.422 1 98.06 79 ILE B CA 1
ATOM 4060 C C . ILE B 1 79 ? 19.781 -24.531 -16.688 1 98.06 79 ILE B C 1
ATOM 4062 O O . ILE B 1 79 ? 19.828 -25.094 -17.781 1 98.06 79 ILE B O 1
ATOM 4066 N N . VAL B 1 80 ? 20 -23.25 -16.594 1 97.5 80 VAL B N 1
ATOM 4067 C CA . VAL B 1 80 ? 20.234 -22.375 -17.734 1 97.5 80 VAL B CA 1
ATOM 4068 C C . VAL B 1 80 ? 21.547 -22.781 -18.422 1 97.5 80 VAL B C 1
ATOM 4070 O O . VAL B 1 80 ? 21.641 -22.734 -19.656 1 97.5 80 VAL B O 1
ATOM 4073 N N . ARG B 1 81 ? 22.531 -23.172 -17.609 1 96.69 81 ARG B N 1
ATOM 4074 C CA . ARG B 1 81 ? 23.797 -23.609 -18.172 1 96.69 81 ARG B CA 1
ATOM 4075 C C . ARG B 1 81 ? 23.609 -24.922 -18.938 1 96.69 81 ARG B C 1
ATOM 4077 O O . ARG B 1 81 ? 24.203 -25.109 -20 1 96.69 81 ARG B O 1
ATOM 4084 N N . MET B 1 82 ? 22.75 -25.75 -18.406 1 96.19 82 MET B N 1
ATOM 4085 C CA . MET B 1 82 ? 22.484 -27.047 -19.031 1 96.19 82 MET B CA 1
ATOM 4086 C C . MET B 1 82 ? 21.609 -26.875 -20.281 1 96.19 82 MET B C 1
ATOM 4088 O O . MET B 1 82 ? 21.844 -27.531 -21.281 1 96.19 82 MET B O 1
ATOM 4092 N N . ASP B 1 83 ? 20.641 -26.031 -20.203 1 96.62 83 ASP B N 1
ATOM 4093 C CA . ASP B 1 83 ? 19.719 -25.75 -21.312 1 96.62 83 ASP B CA 1
ATOM 4094 C C . ASP B 1 83 ? 19.422 -24.25 -21.406 1 96.62 83 ASP B C 1
ATOM 4096 O O . ASP B 1 83 ? 18.469 -23.766 -20.797 1 96.62 83 ASP B O 1
ATOM 4100 N N . PRO B 1 84 ? 20.125 -23.609 -22.219 1 96.06 84 PRO B N 1
ATOM 4101 C CA . PRO B 1 84 ? 19.953 -22.156 -22.344 1 96.06 84 PRO B CA 1
ATOM 4102 C C . PRO B 1 84 ? 18.609 -21.766 -22.938 1 96.06 84 PRO B C 1
ATOM 4104 O O . PRO B 1 84 ? 18.266 -20.578 -22.969 1 96.06 84 PRO B O 1
ATOM 4107 N N . HIS B 1 85 ? 17.844 -22.703 -23.359 1 96.5 85 HIS B N 1
ATOM 4108 C CA . HIS B 1 85 ? 16.562 -22.375 -23.969 1 96.5 85 HIS B CA 1
ATOM 4109 C C . HIS B 1 85 ? 15.414 -22.672 -23 1 96.5 85 HIS B C 1
ATOM 4111 O O . HIS B 1 85 ? 14.242 -22.641 -23.391 1 96.5 85 HIS B O 1
ATOM 4117 N N . ASP B 1 86 ? 15.75 -23.016 -21.812 1 96.94 86 ASP B N 1
ATOM 4118 C CA . ASP B 1 86 ? 14.719 -23.219 -20.797 1 96.94 86 ASP B CA 1
ATOM 4119 C C . ASP B 1 86 ? 14.172 -21.891 -20.281 1 96.94 86 ASP B C 1
ATOM 4121 O O . ASP B 1 86 ? 14.703 -21.328 -19.328 1 96.94 86 ASP B O 1
ATOM 4125 N N . ALA B 1 87 ? 13.102 -21.391 -20.844 1 97.31 87 ALA B N 1
ATOM 4126 C CA . ALA B 1 87 ? 12.516 -20.094 -20.516 1 97.31 87 ALA B CA 1
ATOM 4127 C C . ALA B 1 87 ? 12 -20.062 -19.078 1 97.31 87 ALA B C 1
ATOM 4129 O O . ALA B 1 87 ? 12.047 -19.031 -18.422 1 97.31 87 ALA B O 1
ATOM 4130 N N . VAL B 1 88 ? 11.516 -21.188 -18.625 1 97.44 88 VAL B N 1
ATOM 4131 C CA . VAL B 1 88 ? 10.93 -21.281 -17.297 1 97.44 88 VAL B CA 1
ATOM 4132 C C . VAL B 1 88 ? 11.992 -21.016 -16.234 1 97.44 88 VAL B C 1
ATOM 4134 O O . VAL B 1 88 ? 11.734 -20.312 -15.25 1 97.44 88 VAL B O 1
ATOM 4137 N N . ALA B 1 89 ? 13.203 -21.5 -16.438 1 98.31 89 ALA B N 1
ATOM 4138 C CA . ALA B 1 89 ? 14.297 -21.297 -15.492 1 98.31 89 ALA B CA 1
ATOM 4139 C C . ALA B 1 89 ? 14.664 -19.812 -15.383 1 98.31 89 ALA B C 1
ATOM 4141 O O . ALA B 1 89 ? 14.938 -19.328 -14.289 1 98.31 89 ALA B O 1
ATOM 4142 N N . TYR B 1 90 ? 14.633 -19.062 -16.516 1 98.38 90 TYR B N 1
ATOM 4143 C CA . TYR B 1 90 ? 14.883 -17.625 -16.484 1 98.38 90 TYR B CA 1
ATOM 4144 C C . TYR B 1 90 ? 13.82 -16.906 -15.664 1 98.38 90 TYR B C 1
ATOM 4146 O O . TYR B 1 90 ? 14.148 -16.078 -14.812 1 98.38 90 TYR B O 1
ATOM 4154 N N . ARG B 1 91 ? 12.594 -17.25 -15.883 1 98.25 91 ARG B N 1
ATOM 4155 C CA . ARG B 1 91 ? 11.469 -16.578 -15.242 1 98.25 91 ARG B CA 1
ATOM 4156 C C . ARG B 1 91 ? 11.461 -16.828 -13.742 1 98.25 91 ARG B C 1
ATOM 4158 O O . ARG B 1 91 ? 11.336 -15.891 -12.945 1 98.25 91 ARG B O 1
ATOM 4165 N N . LEU B 1 92 ? 11.633 -18.094 -13.406 1 98.31 92 LEU B N 1
ATOM 4166 C CA . LEU B 1 92 ? 11.555 -18.438 -11.984 1 98.31 92 LEU B CA 1
ATOM 4167 C C . LEU B 1 92 ? 12.797 -17.953 -11.242 1 98.31 92 LEU B C 1
ATOM 4169 O O . LEU B 1 92 ? 12.719 -17.562 -10.078 1 98.31 92 LEU B O 1
ATOM 4173 N N . GLY B 1 93 ? 13.984 -18.047 -11.93 1 98.38 93 GLY B N 1
ATOM 4174 C CA . GLY B 1 93 ? 15.164 -17.453 -11.344 1 98.38 93 GLY B CA 1
ATOM 4175 C C . GLY B 1 93 ? 15.023 -15.953 -11.094 1 98.38 93 GLY B C 1
ATOM 4176 O O . GLY B 1 93 ? 15.406 -15.453 -10.039 1 98.38 93 GLY B O 1
ATOM 4177 N N . ALA B 1 94 ? 14.453 -15.227 -12.055 1 98.44 94 ALA B N 1
ATOM 4178 C CA . ALA B 1 94 ? 14.234 -13.789 -11.93 1 98.44 94 ALA B CA 1
ATOM 4179 C C . ALA B 1 94 ? 13.258 -13.477 -10.805 1 98.44 94 ALA B C 1
ATOM 4181 O O . ALA B 1 94 ? 13.422 -12.492 -10.086 1 98.44 94 ALA B O 1
ATOM 4182 N N . ALA B 1 95 ? 12.242 -14.312 -10.672 1 98.25 95 ALA B N 1
ATOM 4183 C CA . ALA B 1 95 ? 11.25 -14.109 -9.617 1 98.25 95 ALA B CA 1
ATOM 4184 C C . ALA B 1 95 ? 11.906 -14.133 -8.234 1 98.25 95 ALA B C 1
ATOM 4186 O O . ALA B 1 95 ? 11.531 -13.375 -7.344 1 98.25 95 ALA B O 1
ATOM 4187 N N . LEU B 1 96 ? 12.883 -15.016 -8.039 1 97.94 96 LEU B N 1
ATOM 4188 C CA . LEU B 1 96 ? 13.617 -15.078 -6.777 1 97.94 96 LEU B CA 1
ATOM 4189 C C . LEU B 1 96 ? 14.383 -13.781 -6.531 1 97.94 96 LEU B C 1
ATOM 4191 O O . LEU B 1 96 ? 14.445 -13.297 -5.398 1 97.94 96 LEU B O 1
ATOM 4195 N N . GLN B 1 97 ? 14.977 -13.25 -7.625 1 96.38 97 GLN B N 1
ATOM 4196 C CA . GLN B 1 97 ? 15.711 -12 -7.5 1 96.38 97 GLN B CA 1
ATOM 4197 C C . GLN B 1 97 ? 14.781 -10.844 -7.16 1 96.38 97 GLN B C 1
ATOM 4199 O O . GLN B 1 97 ? 15.156 -9.93 -6.418 1 96.38 97 GLN B O 1
ATOM 4204 N N . VAL B 1 98 ? 13.555 -10.836 -7.676 1 96.38 98 VAL B N 1
ATOM 4205 C CA . VAL B 1 98 ? 12.555 -9.82 -7.348 1 96.38 98 VAL B CA 1
ATOM 4206 C C . VAL B 1 98 ? 12.203 -9.906 -5.863 1 96.38 98 VAL B C 1
ATOM 4208 O O . VAL B 1 98 ? 12.125 -8.883 -5.18 1 96.38 98 VAL B O 1
ATOM 4211 N N . ASP B 1 99 ? 12.039 -11.125 -5.367 1 95.75 99 ASP B N 1
ATOM 4212 C CA . ASP B 1 99 ? 11.758 -11.32 -3.949 1 95.75 99 ASP B CA 1
ATOM 4213 C C . ASP B 1 99 ? 12.844 -10.695 -3.08 1 95.75 99 ASP B C 1
ATOM 4215 O O . ASP B 1 99 ? 12.555 -10.117 -2.031 1 95.75 99 ASP B O 1
ATOM 4219 N N . MET B 1 100 ? 14.062 -10.836 -3.576 1 94.69 100 MET B N 1
ATOM 4220 C CA . MET B 1 100 ? 15.203 -10.336 -2.816 1 94.69 100 MET B CA 1
ATOM 4221 C C . MET B 1 100 ? 15.484 -8.875 -3.156 1 94.69 100 MET B C 1
ATOM 4223 O O . MET B 1 100 ? 16.516 -8.32 -2.754 1 94.69 100 MET B O 1
ATOM 4227 N N . GLN B 1 101 ? 14.609 -8.25 -4.02 1 93.56 101 GLN B N 1
ATOM 4228 C CA . GLN B 1 101 ? 14.609 -6.844 -4.398 1 93.56 101 GLN B CA 1
ATOM 4229 C C . GLN B 1 101 ? 15.82 -6.504 -5.254 1 93.56 101 GLN B C 1
ATOM 4231 O O . GLN B 1 101 ? 16.281 -5.359 -5.258 1 93.56 101 GLN B O 1
ATOM 4236 N N . ASP B 1 102 ? 16.438 -7.484 -5.781 1 93.38 102 ASP B N 1
ATOM 4237 C CA . ASP B 1 102 ? 17.484 -7.262 -6.781 1 93.38 102 ASP B CA 1
ATOM 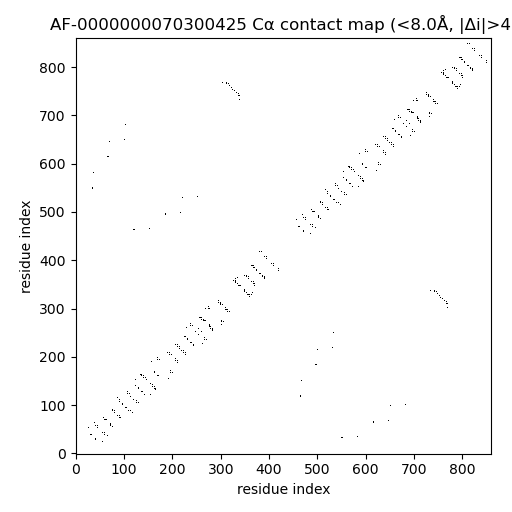4238 C C . ASP B 1 102 ? 16.891 -7.164 -8.188 1 93.38 102 ASP B C 1
ATOM 4240 O O . ASP B 1 102 ? 17.031 -8.086 -8.992 1 93.38 102 ASP B O 1
ATOM 4244 N N . TYR B 1 103 ? 16.312 -6.102 -8.469 1 93.94 103 TYR B N 1
ATOM 4245 C CA . TYR B 1 103 ? 15.547 -5.898 -9.695 1 93.94 103 TYR B CA 1
ATOM 4246 C C . TYR B 1 103 ? 16.469 -5.852 -10.906 1 93.94 103 TYR B C 1
ATOM 4248 O O . TYR B 1 103 ? 16.062 -6.25 -12.008 1 93.94 103 TYR B O 1
ATOM 4256 N N . ALA B 1 104 ? 17.688 -5.383 -10.719 1 91.12 104 ALA B N 1
ATOM 4257 C CA . ALA B 1 104 ? 18.625 -5.297 -11.828 1 91.12 104 ALA B CA 1
ATOM 4258 C C . ALA B 1 104 ? 18.953 -6.684 -12.375 1 91.12 104 ALA B C 1
ATOM 4260 O O . ALA B 1 104 ? 18.844 -6.926 -13.578 1 91.12 104 ALA B O 1
ATOM 4261 N N . THR B 1 105 ? 19.344 -7.551 -11.453 1 93.88 105 THR B N 1
ATOM 4262 C CA . THR B 1 105 ? 19.672 -8.914 -11.859 1 93.88 105 THR B CA 1
ATOM 4263 C C . THR B 1 105 ? 18.453 -9.602 -12.453 1 93.88 105 THR B C 1
ATOM 4265 O O . THR B 1 105 ? 18.562 -10.336 -13.438 1 93.88 105 THR B O 1
ATOM 4268 N N . ALA B 1 106 ? 17.281 -9.398 -11.836 1 96.62 106 ALA B N 1
ATOM 4269 C CA . ALA B 1 106 ? 16.047 -9.977 -12.352 1 96.62 106 ALA B CA 1
ATOM 4270 C C . ALA B 1 106 ? 15.781 -9.523 -13.781 1 96.62 106 ALA B C 1
ATOM 4272 O O . ALA B 1 106 ? 15.477 -10.344 -14.656 1 96.62 106 ALA B O 1
ATOM 4273 N N . ALA B 1 107 ? 15.914 -8.234 -14.055 1 95.88 107 ALA B N 1
ATOM 4274 C CA . ALA B 1 107 ? 15.672 -7.688 -15.383 1 95.88 107 ALA B CA 1
ATOM 4275 C C . ALA B 1 107 ? 16.656 -8.258 -16.406 1 95.88 107 ALA B C 1
ATOM 4277 O O . ALA B 1 107 ? 16.266 -8.602 -17.516 1 95.88 107 ALA B O 1
ATOM 4278 N N . GLU B 1 108 ? 17.875 -8.352 -15.992 1 95.31 108 GLU B N 1
ATOM 4279 C CA . GLU B 1 108 ? 18.891 -8.906 -16.875 1 95.31 108 GLU B CA 1
ATOM 4280 C C . GLU B 1 108 ? 18.578 -10.352 -17.234 1 95.31 108 GLU B C 1
ATOM 4282 O O . GLU B 1 108 ? 18.688 -10.742 -18.406 1 95.31 108 GLU B O 1
ATOM 4287 N N . MET B 1 109 ? 18.234 -11.094 -16.219 1 97.44 109 MET B N 1
ATOM 4288 C CA . MET B 1 109 ? 17.906 -12.5 -16.453 1 97.44 109 MET B CA 1
ATOM 4289 C C . MET B 1 109 ? 16.734 -12.641 -17.406 1 97.44 109 MET B C 1
ATOM 4291 O O . MET B 1 109 ? 16.766 -13.445 -18.344 1 97.44 109 MET B O 1
ATOM 4295 N N . LEU B 1 110 ? 15.727 -11.898 -17.219 1 98.56 110 LEU B N 1
ATOM 4296 C CA . LEU B 1 110 ? 14.547 -11.953 -18.078 1 98.56 110 LEU B CA 1
ATOM 4297 C C . LEU B 1 110 ? 14.875 -11.477 -19.484 1 98.56 110 LEU B C 1
ATOM 4299 O O . LEU B 1 110 ? 14.375 -12.031 -20.469 1 98.56 110 LEU B O 1
ATOM 4303 N N . HIS B 1 111 ? 15.703 -10.422 -19.562 1 97.88 111 HIS B N 1
ATOM 4304 C CA . HIS B 1 111 ? 16.125 -9.93 -20.875 1 97.88 111 HIS B CA 1
ATOM 4305 C C . HIS B 1 111 ? 16.875 -11.008 -21.656 1 97.88 111 HIS B C 1
ATOM 4307 O O . HIS B 1 111 ? 16.547 -11.266 -22.828 1 97.88 111 HIS B O 1
ATOM 4313 N N . GLN B 1 112 ? 17.797 -11.625 -20.984 1 97.56 112 GLN B N 1
ATOM 4314 C CA . GLN B 1 112 ? 18.562 -12.703 -21.609 1 97.56 112 GLN B CA 1
ATOM 4315 C C . GLN B 1 112 ? 17.656 -13.844 -22.047 1 97.56 112 GLN B C 1
ATOM 4317 O O . GLN B 1 112 ? 17.75 -14.336 -23.172 1 97.56 112 GLN B O 1
ATOM 4322 N N . GLY B 1 113 ? 16.797 -14.25 -21.109 1 98.31 113 GLY B N 1
ATOM 4323 C CA . GLY B 1 113 ? 15.867 -15.312 -21.438 1 98.31 113 GLY B CA 1
ATOM 4324 C C . GLY B 1 113 ? 14.969 -14.977 -22.609 1 98.31 113 GLY B C 1
ATOM 4325 O O . GLY B 1 113 ? 14.75 -15.812 -23.484 1 98.31 113 GLY B O 1
ATOM 4326 N N . TYR B 1 114 ? 14.461 -13.812 -22.656 1 97.88 114 TYR B N 1
ATOM 4327 C CA . TYR B 1 114 ? 13.555 -13.391 -23.734 1 97.88 114 TYR B CA 1
ATOM 4328 C C . TYR B 1 114 ? 14.289 -13.328 -25.062 1 97.88 114 TYR B C 1
ATOM 4330 O O . TYR B 1 114 ? 13.75 -13.742 -26.094 1 97.88 114 TYR B O 1
ATOM 4338 N N . GLU B 1 115 ? 15.508 -12.836 -25.062 1 96.56 115 GLU B N 1
ATOM 4339 C CA . GLU B 1 115 ? 16.297 -12.734 -26.281 1 96.56 115 GLU B CA 1
ATOM 4340 C C . GLU B 1 115 ? 16.625 -14.117 -26.844 1 96.56 115 GLU B C 1
ATOM 4342 O O . GLU B 1 115 ? 16.594 -14.32 -28.062 1 96.56 115 GLU B O 1
ATOM 4347 N N . ARG B 1 116 ? 16.891 -14.992 -25.969 1 96.56 116 ARG B N 1
ATOM 4348 C CA . ARG B 1 116 ? 17.328 -16.328 -26.375 1 96.56 116 ARG B CA 1
ATOM 4349 C C . ARG B 1 116 ? 16.141 -17.172 -26.812 1 96.56 116 ARG B C 1
ATOM 4351 O O . ARG B 1 116 ? 16.25 -17.969 -27.75 1 96.56 116 ARG B O 1
ATOM 4358 N N . THR B 1 117 ? 15.055 -17 -26.141 1 96.44 117 THR B N 1
ATOM 4359 C CA . THR B 1 117 ? 13.977 -17.969 -26.312 1 96.44 117 THR B CA 1
ATOM 4360 C C . THR B 1 117 ? 12.797 -17.328 -27.062 1 96.44 117 THR B C 1
ATOM 4362 O O . THR B 1 117 ? 11.93 -18.047 -27.578 1 96.44 117 THR B O 1
ATOM 4365 N N . SER B 1 118 ? 12.656 -16.062 -27.094 1 94.75 118 SER B N 1
ATOM 4366 C CA . SER B 1 118 ? 11.508 -15.328 -27.625 1 94.75 118 SER B CA 1
ATOM 4367 C C . SER B 1 118 ? 10.211 -15.82 -26.984 1 94.75 118 SER B C 1
ATOM 4369 O O . SER B 1 118 ? 9.164 -15.836 -27.641 1 94.75 118 SER B O 1
ATOM 4371 N N . ASP B 1 119 ? 10.352 -16.328 -25.781 1 95.38 119 ASP B N 1
ATOM 4372 C CA . ASP B 1 119 ? 9.211 -16.859 -25.031 1 95.38 119 ASP B CA 1
ATOM 4373 C C . ASP B 1 119 ? 8.297 -15.734 -24.562 1 95.38 119 ASP B C 1
ATOM 4375 O O . ASP B 1 119 ? 8.742 -14.82 -23.844 1 95.38 119 ASP B O 1
ATOM 4379 N N . ILE B 1 120 ? 7 -15.805 -24.906 1 96.62 120 ILE B N 1
ATOM 4380 C CA . ILE B 1 120 ? 6.055 -14.719 -24.641 1 96.62 120 ILE B CA 1
ATOM 4381 C C . ILE B 1 120 ? 5.902 -14.516 -23.141 1 96.62 120 ILE B C 1
ATOM 4383 O O . ILE B 1 120 ? 5.992 -13.391 -22.641 1 96.62 120 ILE B O 1
ATOM 4387 N N . PRO B 1 121 ? 5.738 -15.57 -22.312 1 97.31 121 PRO B N 1
ATOM 4388 C CA . PRO B 1 121 ? 5.633 -15.367 -20.859 1 97.31 121 PRO B CA 1
ATOM 4389 C C . PRO B 1 121 ? 6.863 -14.68 -20.281 1 97.31 121 PRO B C 1
ATOM 4391 O O . PRO B 1 121 ? 6.738 -13.859 -19.359 1 97.31 121 PRO B O 1
ATOM 4394 N N . THR B 1 122 ? 8.031 -15.016 -20.797 1 98.12 122 THR B N 1
ATOM 4395 C CA . THR B 1 122 ? 9.25 -14.367 -20.328 1 98.12 122 THR B CA 1
ATOM 4396 C C . THR B 1 122 ? 9.219 -12.875 -20.641 1 98.12 122 THR B C 1
ATOM 4398 O O . THR B 1 122 ? 9.578 -12.047 -19.797 1 98.12 122 THR B O 1
ATOM 4401 N N . GLY B 1 123 ? 8.836 -12.602 -21.859 1 98.12 123 GLY B N 1
ATOM 4402 C CA . GLY B 1 123 ? 8.68 -11.203 -22.234 1 98.12 123 GLY B CA 1
ATOM 4403 C C . GLY B 1 123 ? 7.668 -10.469 -21.375 1 98.12 123 GLY B C 1
ATOM 4404 O O . GLY B 1 123 ? 7.887 -9.312 -20.984 1 98.12 123 GLY B O 1
ATOM 4405 N N . TYR B 1 124 ? 6.562 -11.102 -21.078 1 98.25 124 TYR B N 1
ATOM 4406 C CA . TYR B 1 124 ? 5.523 -10.539 -20.219 1 98.25 124 TYR B CA 1
ATOM 4407 C C . TYR B 1 124 ? 6.066 -10.234 -18.828 1 98.25 124 TYR B C 1
ATOM 4409 O O . TYR B 1 124 ? 5.844 -9.141 -18.297 1 98.25 124 TYR B O 1
ATOM 4417 N N . ASP B 1 125 ? 6.793 -11.172 -18.234 1 98.56 125 ASP B N 1
ATOM 4418 C CA . ASP B 1 125 ? 7.375 -10.977 -16.906 1 98.56 125 ASP B CA 1
ATOM 4419 C C . ASP B 1 125 ? 8.398 -9.844 -16.922 1 98.56 125 ASP B C 1
ATOM 4421 O O . ASP B 1 125 ? 8.5 -9.086 -15.953 1 98.56 125 ASP B O 1
ATOM 4425 N N . LEU B 1 126 ? 9.148 -9.789 -18 1 98.62 126 LEU B N 1
ATOM 4426 C CA . LEU B 1 126 ? 10.102 -8.695 -18.141 1 98.62 126 LEU B CA 1
ATOM 4427 C C . LEU B 1 126 ? 9.383 -7.348 -18.172 1 98.62 126 LEU B C 1
ATOM 4429 O O . LEU B 1 126 ? 9.75 -6.434 -17.422 1 98.62 126 LEU B O 1
ATOM 4433 N N . ALA B 1 127 ? 8.344 -7.25 -19 1 98.62 127 ALA B N 1
ATOM 4434 C CA . ALA B 1 127 ? 7.586 -6.004 -19.094 1 98.62 127 ALA B CA 1
ATOM 4435 C C . ALA B 1 127 ? 6.973 -5.637 -17.75 1 98.62 127 ALA B C 1
ATOM 4437 O O . ALA B 1 127 ? 6.988 -4.469 -17.344 1 98.62 127 ALA B O 1
ATOM 4438 N N . LYS B 1 128 ? 6.41 -6.582 -17.094 1 98.25 128 LYS B N 1
ATOM 4439 C CA . LYS B 1 128 ? 5.809 -6.375 -15.789 1 98.25 128 LYS B CA 1
ATOM 4440 C C . LYS B 1 128 ? 6.828 -5.82 -14.797 1 98.25 128 LYS B C 1
ATOM 4442 O O . LYS B 1 128 ? 6.539 -4.875 -14.062 1 98.25 128 LYS B O 1
ATOM 4447 N N . LEU B 1 129 ? 8.031 -6.41 -14.742 1 97.62 129 LEU B N 1
ATOM 4448 C CA . LEU B 1 129 ? 9.102 -5.938 -13.867 1 97.62 129 LEU B CA 1
ATOM 4449 C C . LEU B 1 129 ? 9.516 -4.516 -14.234 1 97.62 129 LEU B C 1
ATOM 4451 O O . LEU B 1 129 ? 9.719 -3.68 -13.352 1 97.62 129 LEU B O 1
ATOM 4455 N N . LEU B 1 130 ? 9.594 -4.281 -15.523 1 97.06 130 LEU B N 1
ATOM 4456 C CA . LEU B 1 130 ? 10.023 -2.965 -15.992 1 97.06 130 LEU B CA 1
ATOM 4457 C C . LEU B 1 130 ? 9.016 -1.892 -15.586 1 97.06 130 LEU B C 1
ATOM 4459 O O . LEU B 1 130 ? 9.406 -0.784 -15.211 1 97.06 130 LEU B O 1
ATOM 4463 N N . VAL B 1 131 ? 7.703 -2.193 -15.609 1 96.44 131 VAL B N 1
ATOM 4464 C CA . VAL B 1 131 ? 6.68 -1.269 -15.133 1 96.44 131 VAL B CA 1
ATOM 4465 C C . VAL B 1 131 ? 6.867 -1.027 -13.633 1 96.44 131 VAL B C 1
ATOM 4467 O O . VAL B 1 131 ? 6.789 0.112 -13.172 1 96.44 131 VAL B O 1
ATOM 4470 N N . HIS B 1 132 ? 7.172 -2.051 -12.898 1 93.38 132 HIS B N 1
ATOM 4471 C CA . HIS B 1 132 ? 7.332 -1.986 -11.453 1 93.38 132 HIS B CA 1
ATOM 4472 C C . HIS B 1 132 ? 8.492 -1.073 -11.062 1 93.38 132 HIS B C 1
ATOM 4474 O O . HIS B 1 132 ? 8.391 -0.32 -10.094 1 93.38 132 HIS B O 1
ATOM 4480 N N . ILE B 1 133 ? 9.555 -1.058 -11.844 1 90.06 133 ILE B N 1
ATOM 4481 C CA . ILE B 1 133 ? 10.734 -0.3 -11.453 1 90.06 133 ILE B CA 1
ATOM 4482 C C . ILE B 1 133 ? 10.766 1.036 -12.195 1 90.06 133 ILE B C 1
ATOM 4484 O O . ILE B 1 133 ? 11.781 1.727 -12.203 1 90.06 133 ILE B O 1
ATOM 4488 N N . GLY B 1 134 ? 9.719 1.373 -12.992 1 88.94 134 GLY B N 1
ATOM 4489 C CA . GLY B 1 134 ? 9.547 2.699 -13.562 1 88.94 134 GLY B CA 1
ATOM 4490 C C . GLY B 1 134 ? 10.156 2.834 -14.945 1 88.94 134 GLY B C 1
ATOM 4491 O O . GLY B 1 134 ? 10.406 3.945 -15.414 1 88.94 134 GLY B O 1
ATOM 4492 N N . GLN B 1 135 ? 10.508 1.81 -15.477 1 93.38 135 GLN B N 1
ATOM 4493 C CA . GLN B 1 135 ? 11.008 1.828 -16.859 1 93.38 135 GLN B CA 1
ATOM 4494 C C . GLN B 1 135 ? 9.883 1.53 -17.844 1 93.38 135 GLN B C 1
ATOM 4496 O O . GLN B 1 135 ? 9.984 0.592 -18.641 1 93.38 135 GLN B O 1
ATOM 4501 N N . ASP B 1 136 ? 8.93 2.352 -17.875 1 96.31 136 ASP B N 1
ATOM 4502 C CA . ASP B 1 136 ? 7.672 2.162 -18.578 1 96.31 136 ASP B CA 1
ATOM 4503 C C . ASP B 1 136 ? 7.883 2.232 -20.094 1 96.31 136 ASP B C 1
ATOM 4505 O O . ASP B 1 136 ? 7.219 1.52 -20.844 1 96.31 136 ASP B O 1
ATOM 4509 N N . SER B 1 137 ? 8.812 3.105 -20.562 1 96.88 137 SER B N 1
ATOM 4510 C CA . SER B 1 137 ? 9.047 3.227 -22 1 96.88 137 SER B CA 1
ATOM 4511 C C . SER B 1 137 ? 9.539 1.91 -22.594 1 96.88 137 SER B C 1
ATOM 4513 O O . SER B 1 137 ? 9.055 1.475 -23.641 1 96.88 137 SER B O 1
ATOM 4515 N N . THR B 1 138 ? 10.477 1.311 -21.891 1 97.31 138 THR B N 1
ATOM 4516 C CA . THR B 1 138 ? 10.992 0.027 -22.344 1 97.31 138 THR B CA 1
ATOM 4517 C C . THR B 1 138 ? 9.914 -1.052 -22.266 1 97.31 138 THR B C 1
ATOM 4519 O O . THR B 1 138 ? 9.828 -1.92 -23.125 1 97.31 138 THR B O 1
ATOM 4522 N N . ALA B 1 139 ? 9.094 -1.042 -21.203 1 98.38 139 ALA B N 1
ATOM 4523 C CA . ALA B 1 139 ? 7.98 -1.976 -21.062 1 98.38 139 ALA B CA 1
ATOM 4524 C C . ALA B 1 139 ? 7.027 -1.871 -22.25 1 98.38 139 ALA B C 1
ATOM 4526 O O . ALA B 1 139 ? 6.531 -2.885 -22.75 1 98.38 139 ALA B O 1
ATOM 4527 N N . LEU B 1 140 ? 6.801 -0.644 -22.766 1 98.31 140 LEU B N 1
ATOM 4528 C CA . LEU B 1 140 ? 5.906 -0.423 -23.891 1 98.31 140 LEU B CA 1
ATOM 4529 C C . LEU B 1 140 ? 6.473 -1.051 -25.156 1 98.31 140 LEU B C 1
ATOM 4531 O O . LEU B 1 140 ? 5.727 -1.604 -25.969 1 98.31 140 LEU B O 1
ATOM 4535 N N . VAL B 1 141 ? 7.766 -0.958 -25.328 1 97.88 141 VAL B N 1
ATOM 4536 C CA . VAL B 1 141 ? 8.406 -1.556 -26.484 1 97.88 141 VAL B CA 1
ATOM 4537 C C . VAL B 1 141 ? 8.219 -3.07 -26.469 1 97.88 141 VAL B C 1
ATOM 4539 O O . VAL B 1 141 ? 7.836 -3.668 -27.484 1 97.88 141 VAL B O 1
ATOM 4542 N N . ILE B 1 142 ? 8.438 -3.662 -25.328 1 98.12 142 ILE B N 1
ATOM 4543 C CA . ILE B 1 142 ? 8.328 -5.109 -25.203 1 98.12 142 ILE B CA 1
ATOM 4544 C C . ILE B 1 142 ? 6.883 -5.543 -25.406 1 98.12 142 ILE B C 1
ATOM 4546 O O . ILE B 1 142 ? 6.613 -6.5 -26.125 1 98.12 142 ILE B O 1
ATOM 4550 N N . THR B 1 143 ? 5.938 -4.887 -24.734 1 98.25 143 THR B N 1
ATOM 4551 C CA . THR B 1 143 ? 4.531 -5.25 -24.891 1 98.25 143 THR B CA 1
ATOM 4552 C C . THR B 1 143 ? 4.078 -5.066 -26.344 1 98.25 143 THR B C 1
ATOM 4554 O O . THR B 1 143 ? 3.266 -5.848 -26.844 1 98.25 143 THR B O 1
ATOM 4557 N N . ASP B 1 144 ? 4.562 -4.027 -27.047 1 97.44 144 ASP B N 1
ATOM 4558 C CA . ASP B 1 144 ? 4.25 -3.824 -28.453 1 97.44 144 ASP B CA 1
ATOM 4559 C C . ASP B 1 144 ? 4.727 -5 -29.297 1 97.44 144 ASP B C 1
ATOM 4561 O O . ASP B 1 144 ? 3.996 -5.488 -30.172 1 97.44 144 ASP B O 1
ATOM 4565 N N . ARG B 1 145 ? 5.914 -5.391 -29.047 1 96.69 145 ARG B N 1
ATOM 4566 C CA . ARG B 1 145 ? 6.477 -6.527 -29.766 1 96.69 145 ARG B CA 1
ATOM 4567 C C . ARG B 1 145 ? 5.609 -7.77 -29.578 1 96.69 145 ARG B C 1
ATOM 4569 O O . ARG B 1 145 ? 5.328 -8.484 -30.547 1 96.69 145 ARG B O 1
ATOM 4576 N N . ILE B 1 146 ? 5.172 -8.055 -28.375 1 97.31 146 ILE B N 1
ATOM 4577 C CA . ILE B 1 146 ? 4.352 -9.227 -28.094 1 97.31 146 ILE B CA 1
ATOM 4578 C C . ILE B 1 146 ? 2.992 -9.094 -28.781 1 97.31 146 ILE B C 1
ATOM 4580 O O . ILE B 1 146 ? 2.516 -10.031 -29.422 1 97.31 146 ILE B O 1
ATOM 4584 N N . LEU B 1 147 ? 2.371 -7.91 -28.719 1 96.25 147 LEU B N 1
ATOM 4585 C CA . LEU B 1 147 ? 1.009 -7.691 -29.188 1 96.25 147 LEU B CA 1
ATOM 4586 C C . LEU B 1 147 ? 0.961 -7.668 -30.719 1 96.25 147 LEU B C 1
ATOM 4588 O O . LEU B 1 147 ? -0.106 -7.832 -31.312 1 96.25 147 LEU B O 1
ATOM 4592 N N . ARG B 1 148 ? 2.068 -7.465 -31.375 1 94.75 148 ARG B N 1
ATOM 4593 C CA . ARG B 1 148 ? 2.129 -7.574 -32.812 1 94.75 148 ARG B CA 1
ATOM 4594 C C . ARG B 1 148 ? 1.971 -9.023 -33.281 1 94.75 148 ARG B C 1
ATOM 4596 O O . ARG B 1 148 ? 1.495 -9.289 -34.375 1 94.75 148 ARG B O 1
ATOM 4603 N N . GLN B 1 149 ? 2.361 -9.844 -32.375 1 89 149 GLN B N 1
ATOM 4604 C CA . GLN B 1 149 ? 2.277 -11.266 -32.688 1 89 149 GLN B CA 1
ATOM 4605 C C . GLN B 1 149 ? 0.9 -11.828 -32.344 1 89 149 GLN B C 1
ATOM 4607 O O . GLN B 1 149 ? 0.357 -12.648 -33.094 1 89 149 GLN B O 1
ATOM 4612 N N . ASP B 1 150 ? 0.392 -11.43 -31.281 1 87.31 150 ASP B N 1
ATOM 4613 C CA . ASP B 1 150 ? -0.896 -11.938 -30.812 1 87.31 150 ASP B CA 1
ATOM 4614 C C . ASP B 1 150 ? -1.56 -10.945 -29.859 1 87.31 150 ASP B C 1
ATOM 4616 O O . ASP B 1 150 ? -0.875 -10.227 -29.125 1 87.31 150 ASP B O 1
ATOM 4620 N N . SER B 1 151 ? -2.896 -10.969 -30.016 1 89.69 151 SER B N 1
ATOM 4621 C CA . SER B 1 151 ? -3.656 -10.141 -29.078 1 89.69 151 SER B CA 1
ATOM 4622 C C . SER B 1 151 ? -3.9 -10.859 -27.766 1 89.69 151 SER B C 1
ATOM 4624 O O . SER B 1 151 ? -4.688 -11.805 -27.703 1 89.69 151 SER B O 1
ATOM 4626 N N . LEU B 1 152 ? -3.189 -10.484 -26.75 1 95.5 152 LEU B N 1
ATOM 4627 C CA . LEU B 1 152 ? -3.258 -11.141 -25.438 1 95.5 152 LEU B CA 1
ATOM 4628 C C . LEU B 1 152 ? -3.762 -10.172 -24.375 1 95.5 152 LEU B C 1
ATOM 4630 O O . LEU B 1 152 ? -3.08 -9.203 -24.047 1 95.5 152 LEU B O 1
ATOM 4634 N N . PRO B 1 153 ? -4.934 -10.445 -23.734 1 96.38 153 PRO B N 1
ATOM 4635 C CA . PRO B 1 153 ? -5.547 -9.523 -22.781 1 96.38 153 PRO B CA 1
ATOM 4636 C C . PRO B 1 153 ? -4.613 -9.172 -21.625 1 96.38 153 PRO B C 1
ATOM 4638 O O . PRO B 1 153 ? -4.492 -7.996 -21.25 1 96.38 153 PRO B O 1
ATOM 4641 N N . PRO B 1 154 ? -3.861 -10.164 -21 1 97.12 154 PRO B N 1
ATOM 4642 C CA . PRO B 1 154 ? -2.949 -9.797 -19.906 1 97.12 154 PRO B CA 1
ATOM 4643 C C . PRO B 1 154 ? -1.898 -8.773 -20.344 1 97.12 154 PRO B C 1
ATOM 4645 O O . PRO B 1 154 ? -1.549 -7.875 -19.578 1 97.12 154 PRO B O 1
ATOM 4648 N N . VAL B 1 155 ? -1.417 -8.945 -21.578 1 98.12 155 VAL B N 1
ATOM 4649 C CA . VAL B 1 155 ? -0.39 -8.047 -22.094 1 98.12 155 VAL B CA 1
ATOM 4650 C C . VAL B 1 155 ? -1.005 -6.68 -22.391 1 98.12 155 VAL B C 1
ATOM 4652 O O . VAL B 1 155 ? -0.369 -5.645 -22.188 1 98.12 155 VAL B O 1
ATOM 4655 N N . ILE B 1 156 ? -2.25 -6.68 -22.906 1 98.19 156 ILE B N 1
ATOM 4656 C CA . ILE B 1 156 ? -2.971 -5.438 -23.172 1 98.19 156 ILE B CA 1
ATOM 4657 C C . ILE B 1 156 ? -3.141 -4.66 -21.875 1 98.19 156 ILE B C 1
ATOM 4659 O O . ILE B 1 156 ? -2.877 -3.455 -21.828 1 98.19 156 ILE B O 1
ATOM 4663 N N . ARG B 1 157 ? -3.559 -5.312 -20.797 1 98.06 157 ARG B N 1
ATOM 4664 C CA . ARG B 1 157 ? -3.736 -4.672 -19.484 1 98.06 157 ARG B CA 1
ATOM 4665 C C . ARG B 1 157 ? -2.414 -4.133 -18.953 1 98.06 157 ARG B C 1
ATOM 4667 O O . ARG B 1 157 ? -2.363 -3.031 -18.406 1 98.06 157 ARG B O 1
ATOM 4674 N N . LEU B 1 158 ? -1.35 -4.91 -19.156 1 98.38 158 LEU B N 1
ATOM 4675 C CA . LEU B 1 158 ? -0.03 -4.473 -18.719 1 98.38 158 LEU B CA 1
ATOM 4676 C C . LEU B 1 158 ? 0.42 -3.236 -19.5 1 98.38 158 LEU B C 1
ATOM 4678 O O . LEU B 1 158 ? 0.985 -2.307 -18.906 1 98.38 158 LEU B O 1
ATOM 4682 N N . ARG B 1 159 ? 0.187 -3.262 -20.812 1 98.25 159 ARG B N 1
ATOM 4683 C CA . ARG B 1 159 ? 0.525 -2.098 -21.625 1 98.25 159 ARG B CA 1
ATOM 4684 C C . ARG B 1 159 ? -0.257 -0.869 -21.172 1 98.25 159 ARG B C 1
ATOM 4686 O O . ARG B 1 159 ? 0.294 0.232 -21.109 1 98.25 159 ARG B O 1
ATOM 4693 N N . ALA B 1 160 ? -1.548 -1.076 -20.891 1 98.5 160 ALA B N 1
ATOM 4694 C CA . ALA B 1 160 ? -2.371 0.024 -20.391 1 98.5 160 ALA B CA 1
ATOM 4695 C C . ALA B 1 160 ? -1.805 0.591 -19.094 1 98.5 160 ALA B C 1
ATOM 4697 O O . ALA B 1 160 ? -1.776 1.809 -18.906 1 98.5 160 ALA B O 1
ATOM 4698 N N . LYS B 1 161 ? -1.381 -0.262 -18.203 1 97.94 161 LYS B N 1
ATOM 4699 C CA . LYS B 1 161 ? -0.772 0.174 -16.953 1 97.94 161 LYS B CA 1
ATOM 4700 C C . LYS B 1 161 ? 0.482 1.004 -17.203 1 97.94 161 LYS B C 1
ATOM 4702 O O . LYS B 1 161 ? 0.688 2.041 -16.578 1 97.94 161 LYS B O 1
ATOM 4707 N N . ALA B 1 162 ? 1.322 0.564 -18.094 1 98.06 162 ALA B N 1
ATOM 4708 C CA . ALA B 1 162 ? 2.541 1.285 -18.453 1 98.06 162 ALA B CA 1
ATOM 4709 C C . ALA B 1 162 ? 2.217 2.664 -19.016 1 98.06 162 ALA B C 1
ATOM 4711 O O . ALA B 1 162 ? 2.867 3.652 -18.672 1 98.06 162 ALA B O 1
ATOM 4712 N N . LEU B 1 163 ? 1.206 2.744 -19.875 1 98.12 163 LEU B N 1
ATOM 4713 C CA . LEU B 1 163 ? 0.785 4.012 -20.469 1 98.12 163 LEU B CA 1
ATOM 4714 C C . LEU B 1 163 ? 0.299 4.977 -19.391 1 98.12 163 LEU B C 1
ATOM 4716 O O . LEU B 1 163 ? 0.632 6.164 -19.422 1 98.12 163 LEU B O 1
ATOM 4720 N N . ASN B 1 164 ? -0.503 4.473 -18.453 1 96.69 164 ASN B N 1
ATOM 4721 C CA . ASN B 1 164 ? -1 5.309 -17.359 1 96.69 164 ASN B CA 1
ATOM 4722 C C . ASN B 1 164 ? 0.141 5.855 -16.516 1 96.69 164 ASN B C 1
ATOM 4724 O O . ASN B 1 164 ? 0.125 7.027 -16.125 1 96.69 164 ASN B O 1
ATOM 4728 N N . LYS B 1 165 ? 1.141 5.043 -16.234 1 93.25 165 LYS B N 1
ATOM 4729 C CA . LYS B 1 165 ? 2.295 5.469 -15.453 1 93.25 165 LYS B CA 1
ATOM 4730 C C . LYS B 1 165 ? 3.078 6.562 -16.172 1 93.25 165 LYS B C 1
ATOM 4732 O O . LYS B 1 165 ? 3.682 7.426 -15.531 1 93.25 165 LYS B O 1
ATOM 4737 N N . ARG B 1 166 ? 2.996 6.574 -17.469 1 94.12 166 ARG B N 1
ATOM 4738 C CA . ARG B 1 166 ? 3.654 7.598 -18.281 1 94.12 166 ARG B CA 1
ATOM 4739 C C . ARG B 1 166 ? 2.756 8.812 -18.453 1 94.12 166 ARG B C 1
ATOM 4741 O O . ARG B 1 166 ? 2.984 9.633 -19.344 1 94.12 166 ARG B O 1
ATOM 4748 N N . GLN B 1 167 ? 1.688 8.883 -17.75 1 92.69 167 GLN B N 1
ATOM 4749 C CA . GLN B 1 167 ? 0.749 10 -17.734 1 92.69 167 GLN B CA 1
ATOM 4750 C C . GLN B 1 167 ? 0.041 10.125 -19.094 1 92.69 167 GLN B C 1
ATOM 4752 O O . GLN B 1 167 ? -0.12 11.227 -19.609 1 92.69 167 GLN B O 1
ATOM 4757 N N . GLN B 1 168 ? -0.161 9.031 -19.625 1 96.06 168 GLN B N 1
ATOM 4758 C CA . GLN B 1 168 ? -0.965 8.961 -20.844 1 96.06 168 GLN B CA 1
ATOM 4759 C C . GLN B 1 168 ? -2.227 8.125 -20.625 1 96.06 168 GLN B C 1
ATOM 4761 O O . GLN B 1 168 ? -2.447 7.129 -21.312 1 96.06 168 GLN B O 1
ATOM 4766 N N . PRO B 1 169 ? -3.035 8.531 -19.734 1 96.88 169 PRO B N 1
ATOM 4767 C CA . PRO B 1 169 ? -4.203 7.723 -19.375 1 96.88 169 PRO B CA 1
ATOM 4768 C C . PRO B 1 169 ? -5.203 7.602 -20.531 1 96.88 169 PRO B C 1
ATOM 4770 O O . PRO B 1 169 ? -5.914 6.594 -20.625 1 96.88 169 PRO B O 1
ATOM 4773 N N . SER B 1 170 ? -5.289 8.641 -21.438 1 97.56 170 SER B N 1
ATOM 4774 C CA . SER B 1 170 ? -6.234 8.578 -22.547 1 97.56 170 SER B CA 1
ATOM 4775 C C . SER B 1 170 ? -5.934 7.402 -23.469 1 97.56 170 SER B C 1
ATOM 4777 O O . SER B 1 170 ? -6.848 6.695 -23.891 1 97.56 170 SER B O 1
ATOM 4779 N N . GLN B 1 171 ? -4.641 7.211 -23.719 1 98 171 GLN B N 1
ATOM 4780 C CA . GLN B 1 171 ? -4.25 6.078 -24.547 1 98 171 GLN B CA 1
ATOM 4781 C C . GLN B 1 171 ? -4.516 4.758 -23.844 1 98 171 GLN B C 1
ATOM 4783 O O . GLN B 1 171 ? -4.926 3.777 -24.469 1 98 171 GLN B O 1
ATOM 4788 N N . ALA B 1 172 ? -4.234 4.648 -22.562 1 98.56 172 ALA B N 1
ATOM 4789 C CA . ALA B 1 172 ? -4.52 3.457 -21.766 1 98.56 172 ALA B CA 1
ATOM 4790 C C . ALA B 1 172 ? -6.004 3.113 -21.797 1 98.56 172 ALA B C 1
ATOM 4792 O O . ALA B 1 172 ? -6.375 1.958 -22.016 1 98.56 172 ALA B O 1
ATOM 4793 N N . ILE B 1 173 ? -6.832 4.156 -21.641 1 98.62 173 ILE B N 1
ATOM 4794 C CA . ILE B 1 173 ? -8.281 3.982 -21.641 1 98.62 173 ILE B CA 1
ATOM 4795 C C . ILE B 1 173 ? -8.734 3.449 -23 1 98.62 173 ILE B C 1
ATOM 4797 O O . ILE B 1 173 ? -9.523 2.504 -23.062 1 98.62 173 ILE B O 1
ATOM 4801 N N . ALA B 1 174 ? -8.219 4.035 -24.078 1 98.38 174 ALA B N 1
ATOM 4802 C CA . ALA B 1 174 ? -8.586 3.598 -25.422 1 98.38 174 ALA B CA 1
ATOM 4803 C C . ALA B 1 174 ? -8.258 2.121 -25.625 1 98.38 174 ALA B C 1
ATOM 4805 O O . ALA B 1 174 ? -9.055 1.375 -26.203 1 98.38 174 ALA B O 1
ATOM 4806 N N . LEU B 1 175 ? -7.109 1.71 -25.172 1 98 175 LEU B N 1
ATOM 4807 C CA . LEU B 1 175 ? -6.672 0.323 -25.297 1 98 175 LEU B CA 1
ATOM 4808 C C . LEU B 1 175 ? -7.613 -0.611 -24.547 1 98 175 LEU B C 1
ATOM 4810 O O . LEU B 1 175 ? -8.023 -1.648 -25.078 1 98 175 LEU B O 1
ATOM 4814 N N . LEU B 1 176 ? -7.953 -0.299 -23.359 1 98.56 176 LEU B N 1
ATOM 4815 C CA . LEU B 1 176 ? -8.812 -1.131 -22.531 1 98.56 176 LEU B CA 1
ATOM 4816 C C . LEU B 1 176 ? -10.242 -1.147 -23.062 1 98.56 176 LEU B C 1
ATOM 4818 O O . LEU B 1 176 ? -10.922 -2.174 -23 1 98.56 176 LEU B O 1
ATOM 4822 N N . GLU B 1 177 ? -10.703 0.017 -23.578 1 98.44 177 GLU B N 1
ATOM 4823 C CA . GLU B 1 177 ? -12.023 0.07 -24.203 1 98.44 177 GLU B CA 1
ATOM 4824 C C . GLU B 1 177 ? -12.109 -0.866 -25.406 1 98.44 177 GLU B C 1
ATOM 4826 O O . GLU B 1 177 ? -13.125 -1.547 -25.594 1 98.44 177 GLU B O 1
ATOM 4831 N N . GLU B 1 178 ? -11.086 -0.825 -26.172 1 97.81 178 GLU B N 1
ATOM 4832 C CA . GLU B 1 178 ? -11.047 -1.729 -27.312 1 97.81 178 GLU B CA 1
ATOM 4833 C C . GLU B 1 178 ? -11.125 -3.188 -26.875 1 97.81 178 GLU B C 1
ATOM 4835 O O . GLU B 1 178 ? -11.844 -3.988 -27.484 1 97.81 178 GLU B O 1
ATOM 4840 N N . GLN B 1 179 ? -10.352 -3.512 -25.828 1 97.62 179 GLN B N 1
ATOM 4841 C CA . GLN B 1 179 ? -10.398 -4.875 -25.312 1 97.62 179 GLN B CA 1
ATOM 4842 C C . GLN B 1 179 ? -11.789 -5.223 -24.797 1 97.62 179 GLN B C 1
ATOM 4844 O O . GLN B 1 179 ? -12.266 -6.344 -24.984 1 97.62 179 GLN B O 1
ATOM 4849 N N . MET B 1 180 ? -12.508 -4.285 -24.172 1 96.94 180 MET B N 1
ATOM 4850 C CA . MET B 1 180 ? -13.859 -4.512 -23.672 1 96.94 180 MET B CA 1
ATOM 4851 C C . MET B 1 180 ? -14.836 -4.727 -24.812 1 96.94 180 MET B C 1
ATOM 4853 O O . MET B 1 180 ? -15.82 -5.461 -24.672 1 96.94 180 MET B O 1
ATOM 4857 N N . LEU B 1 181 ? -14.57 -4.023 -25.938 1 96.31 181 LEU B N 1
ATOM 4858 C CA . LEU B 1 181 ? -15.398 -4.227 -27.109 1 96.31 181 LEU B CA 1
ATOM 4859 C C . LEU B 1 181 ? -15.211 -5.629 -27.672 1 96.31 181 LEU B C 1
ATOM 4861 O O . LEU B 1 181 ? -16.172 -6.25 -28.141 1 96.31 181 LEU B O 1
ATOM 4865 N N . ARG B 1 182 ? -14.016 -6.117 -27.609 1 95.06 182 ARG B N 1
ATOM 4866 C CA . ARG B 1 182 ? -13.711 -7.461 -28.094 1 95.06 182 ARG B CA 1
ATOM 4867 C C . ARG B 1 182 ? -14.305 -8.523 -27.172 1 95.06 182 ARG B C 1
ATOM 4869 O O . ARG B 1 182 ? -14.836 -9.531 -27.641 1 95.06 182 ARG B O 1
ATOM 4876 N N . ASP B 1 183 ? -14.18 -8.297 -25.875 1 95.06 183 ASP B N 1
ATOM 4877 C CA . ASP B 1 183 ? -14.711 -9.219 -24.875 1 95.06 183 ASP B CA 1
ATOM 4878 C C . ASP B 1 183 ? -15.297 -8.461 -23.688 1 95.06 183 ASP B C 1
ATOM 4880 O O . ASP B 1 183 ? -14.578 -8.086 -22.766 1 95.06 183 ASP B O 1
ATOM 4884 N N . SER B 1 184 ? -16.594 -8.391 -23.625 1 94.19 184 SER B N 1
ATOM 4885 C CA . SER B 1 184 ? -17.281 -7.602 -22.609 1 94.19 184 SER B CA 1
ATOM 4886 C C . SER B 1 184 ? -17.328 -8.328 -21.281 1 94.19 184 SER B C 1
ATOM 4888 O O . SER B 1 184 ? -17.688 -7.742 -20.25 1 94.19 184 SER B O 1
ATOM 4890 N N . THR B 1 185 ? -16.906 -9.578 -21.219 1 93.5 185 THR B N 1
ATOM 4891 C CA . THR B 1 185 ? -16.969 -10.352 -19.984 1 93.5 185 THR B CA 1
ATOM 4892 C C . THR B 1 185 ? -15.617 -10.375 -19.281 1 93.5 185 THR B C 1
ATOM 4894 O O . THR B 1 185 ? -15.461 -11.039 -18.25 1 93.5 185 THR B O 1
ATOM 4897 N N . ASP B 1 186 ? -14.625 -9.688 -19.859 1 96.12 186 ASP B N 1
ATOM 4898 C CA . ASP B 1 186 ? -13.281 -9.602 -19.297 1 96.12 186 ASP B CA 1
ATOM 4899 C C . ASP B 1 186 ? -13.281 -8.75 -18.031 1 96.12 186 ASP B C 1
ATOM 4901 O O . ASP B 1 186 ? -13.078 -7.531 -18.094 1 96.12 186 ASP B O 1
ATOM 4905 N N . PHE B 1 187 ? -13.438 -9.359 -16.875 1 96.69 187 PHE B N 1
ATOM 4906 C CA . PHE B 1 187 ? -13.555 -8.719 -15.57 1 96.69 187 PHE B CA 1
ATOM 4907 C C . PHE B 1 187 ? -12.297 -7.934 -15.242 1 96.69 187 PHE B C 1
ATOM 4909 O O . PHE B 1 187 ? -12.375 -6.805 -14.75 1 96.69 187 PHE B O 1
ATOM 4916 N N . LEU B 1 188 ? -11.125 -8.484 -15.5 1 97.62 188 LEU B N 1
ATOM 4917 C CA . LEU B 1 188 ? -9.859 -7.859 -15.133 1 97.62 188 LEU B CA 1
ATOM 4918 C C . LEU B 1 188 ? -9.656 -6.559 -15.898 1 97.62 188 LEU B C 1
ATOM 4920 O O . LEU B 1 188 ? -9.242 -5.551 -15.32 1 97.62 188 LEU B O 1
ATOM 4924 N N . THR B 1 189 ? -9.969 -6.598 -17.172 1 98.06 189 THR B N 1
ATOM 4925 C CA . THR B 1 189 ? -9.883 -5.387 -17.984 1 98.06 189 THR B CA 1
ATOM 4926 C C . THR B 1 189 ? -10.891 -4.344 -17.516 1 98.06 189 THR B C 1
ATOM 4928 O O . THR B 1 189 ? -10.578 -3.152 -17.469 1 98.06 189 THR B O 1
ATOM 4931 N N . LEU B 1 190 ? -12.086 -4.828 -17.172 1 98.31 190 LEU B N 1
ATOM 4932 C CA . LEU B 1 190 ? -13.148 -3.93 -16.719 1 98.31 190 LEU B CA 1
ATOM 4933 C C . LEU B 1 190 ? -12.719 -3.176 -15.461 1 98.31 190 LEU B C 1
ATOM 4935 O O . LEU B 1 190 ? -12.93 -1.966 -15.359 1 98.31 190 LEU B O 1
ATOM 4939 N N . ILE B 1 191 ? -12.156 -3.844 -14.484 1 97.94 191 ILE B N 1
ATOM 4940 C CA . ILE B 1 191 ? -11.758 -3.219 -13.227 1 97.94 191 ILE B CA 1
ATOM 4941 C C . ILE B 1 191 ? -10.656 -2.197 -13.484 1 97.94 191 ILE B C 1
ATOM 4943 O O . ILE B 1 191 ? -10.664 -1.104 -12.914 1 97.94 191 ILE B O 1
ATOM 4947 N N . ASP B 1 192 ? -9.703 -2.545 -14.375 1 98 192 ASP B N 1
ATOM 4948 C CA . ASP B 1 192 ? -8.648 -1.601 -14.734 1 98 192 ASP B CA 1
ATOM 4949 C C . ASP B 1 192 ? -9.234 -0.352 -15.391 1 98 192 ASP B C 1
ATOM 4951 O O . ASP B 1 192 ? -8.828 0.769 -15.078 1 98 192 ASP B O 1
ATOM 4955 N N . LEU B 1 193 ? -10.156 -0.586 -16.297 1 98.62 193 LEU B N 1
ATOM 4956 C CA . LEU B 1 193 ? -10.789 0.51 -17.016 1 98.62 193 LEU B CA 1
ATOM 4957 C C . LEU B 1 193 ? -11.57 1.41 -16.078 1 98.62 193 LEU B C 1
ATOM 4959 O O . LEU B 1 193 ? -11.445 2.635 -16.125 1 98.62 193 LEU B O 1
ATOM 4963 N N . ALA B 1 194 ? -12.352 0.792 -15.203 1 98.31 194 ALA B N 1
ATOM 4964 C CA . ALA B 1 194 ? -13.141 1.548 -14.227 1 98.31 194 ALA B CA 1
ATOM 4965 C C . ALA B 1 194 ? -12.234 2.391 -13.328 1 98.31 194 ALA B C 1
ATOM 4967 O O . ALA B 1 194 ? -12.531 3.555 -13.055 1 98.31 194 ALA B O 1
ATOM 4968 N N . THR B 1 195 ? -11.156 1.842 -12.883 1 97.06 195 THR B N 1
ATOM 4969 C CA . THR B 1 195 ? -10.203 2.539 -12.031 1 97.06 195 THR B CA 1
ATOM 4970 C C . THR B 1 195 ? -9.609 3.744 -12.75 1 97.06 195 THR B C 1
ATOM 4972 O O . THR B 1 195 ? -9.492 4.828 -12.172 1 97.06 195 THR B O 1
ATOM 4975 N N . LEU B 1 196 ? -9.297 3.59 -14 1 97.94 196 LEU B N 1
ATOM 4976 C CA . LEU B 1 196 ? -8.711 4.676 -14.781 1 97.94 196 LEU B CA 1
ATOM 4977 C C . LEU B 1 196 ? -9.719 5.797 -14.992 1 97.94 196 LEU B C 1
ATOM 4979 O O . LEU B 1 196 ? -9.367 6.98 -14.93 1 97.94 196 LEU B O 1
ATOM 4983 N N . TYR B 1 197 ? -10.984 5.43 -15.289 1 98.38 197 TYR B N 1
ATOM 4984 C CA . TYR B 1 197 ? -12.031 6.438 -15.406 1 98.38 197 TYR B CA 1
ATOM 4985 C C . TYR B 1 197 ? -12.117 7.281 -14.141 1 98.38 197 TYR B C 1
ATOM 4987 O O . TYR B 1 197 ? -12.258 8.508 -14.211 1 98.38 197 TYR B O 1
ATOM 4995 N N . GLY B 1 198 ? -12.016 6.609 -12.977 1 96.38 198 GLY B N 1
ATOM 4996 C CA . GLY B 1 198 ? -12.031 7.332 -11.711 1 96.38 198 GLY B CA 1
ATOM 4997 C C . GLY B 1 198 ? -10.852 8.273 -11.555 1 96.38 198 GLY B C 1
ATOM 4998 O O . GLY B 1 198 ? -11.016 9.406 -11.078 1 96.38 198 GLY B O 1
ATOM 4999 N N . GLN B 1 199 ? -9.742 7.832 -11.984 1 94.19 199 GLN B N 1
ATOM 5000 C CA . GLN B 1 199 ? -8.516 8.609 -11.859 1 94.19 199 GLN B CA 1
ATOM 5001 C C . GLN B 1 199 ? -8.586 9.883 -12.695 1 94.19 199 GLN B C 1
ATOM 5003 O O . GLN B 1 199 ? -8.117 10.945 -12.266 1 94.19 199 GLN B O 1
ATOM 5008 N N . VAL B 1 200 ? -9.18 9.844 -13.875 1 96.06 200 VAL B N 1
ATOM 5009 C CA . VAL B 1 200 ? -9.234 11 -14.766 1 96.06 200 VAL B CA 1
ATOM 5010 C C . VAL B 1 200 ? -10.562 11.734 -14.586 1 96.06 200 VAL B C 1
ATOM 5012 O O . VAL B 1 200 ? -10.93 12.57 -15.406 1 96.06 200 VAL B O 1
ATOM 5015 N N . GLU B 1 201 ? -11.383 11.391 -13.633 1 95.69 201 GLU B N 1
ATOM 5016 C CA . GLU B 1 201 ? -12.617 12.047 -13.219 1 95.69 201 GLU B CA 1
ATOM 5017 C C . GLU B 1 201 ? -13.703 11.906 -14.289 1 95.69 201 GLU B C 1
ATOM 5019 O O . GLU B 1 201 ? -14.484 12.828 -14.516 1 95.69 201 GLU B O 1
ATOM 5024 N N . GLU B 1 202 ? -13.562 10.938 -15.047 1 97.25 202 GLU B N 1
ATOM 5025 C CA . GLU B 1 202 ? -14.656 10.547 -15.93 1 97.25 202 GLU B CA 1
ATOM 5026 C C . GLU B 1 202 ? -15.648 9.633 -15.211 1 97.25 202 GLU B C 1
ATOM 5028 O O . GLU B 1 202 ? -15.836 8.484 -15.609 1 97.25 202 GLU B O 1
ATOM 5033 N N . THR B 1 203 ? -16.344 10.156 -14.344 1 97.94 203 THR B N 1
ATOM 5034 C CA . THR B 1 203 ? -17.156 9.422 -13.383 1 97.94 203 THR B CA 1
ATOM 5035 C C . THR B 1 203 ? -18.375 8.789 -14.07 1 97.94 203 THR B C 1
ATOM 5037 O O . THR B 1 203 ? -18.75 7.664 -13.742 1 97.94 203 THR B O 1
ATOM 5040 N N . ARG B 1 204 ? -19 9.539 -14.93 1 98.06 204 ARG B N 1
ATOM 5041 C CA . ARG B 1 204 ? -20.172 9.016 -15.609 1 98.06 204 ARG B CA 1
ATOM 5042 C C . ARG B 1 204 ? -19.828 7.789 -16.438 1 98.06 204 ARG B C 1
ATOM 5044 O O . ARG B 1 204 ? -20.594 6.82 -16.484 1 98.06 204 ARG B O 1
ATOM 5051 N N . ARG B 1 205 ? -18.719 7.824 -17.109 1 98.12 205 ARG B N 1
ATOM 5052 C CA . ARG B 1 205 ? -18.281 6.664 -17.875 1 98.12 205 ARG B CA 1
ATOM 5053 C C . ARG B 1 205 ? -17.969 5.488 -16.969 1 98.12 205 ARG B C 1
ATOM 5055 O O . ARG B 1 205 ? -18.25 4.336 -17.297 1 98.12 205 ARG B O 1
ATOM 5062 N N . GLN B 1 206 ? -17.281 5.723 -15.836 1 98.44 206 GLN B N 1
ATOM 5063 C CA . GLN B 1 206 ? -17.047 4.695 -14.828 1 98.44 206 GLN B CA 1
ATOM 5064 C C . GLN B 1 206 ? -18.344 4.023 -14.414 1 98.44 206 GLN B C 1
ATOM 5066 O O . GLN B 1 206 ? -18.438 2.793 -14.375 1 98.44 206 GLN B O 1
ATOM 5071 N N . GLU B 1 207 ? -19.328 4.859 -14.156 1 98.5 207 GLU B N 1
ATOM 5072 C CA . GLU B 1 207 ? -20.641 4.359 -13.75 1 98.5 207 GLU B CA 1
ATOM 5073 C C . GLU B 1 207 ? -21.266 3.502 -14.844 1 98.5 207 GLU B C 1
ATOM 5075 O O . GLU B 1 207 ? -21.766 2.406 -14.57 1 98.5 207 GLU B O 1
ATOM 5080 N N . GLN B 1 208 ? -21.219 3.943 -16.031 1 98.06 208 GLN B N 1
ATOM 5081 C CA . GLN B 1 208 ? -21.875 3.264 -17.156 1 98.06 208 GLN B CA 1
ATOM 5082 C C . GLN B 1 208 ? -21.25 1.894 -17.406 1 98.06 208 GLN B C 1
ATOM 5084 O O . GLN B 1 208 ? -21.969 0.898 -17.531 1 98.06 208 GLN B O 1
ATOM 5089 N N . VAL B 1 209 ? -19.953 1.849 -17.469 1 98 209 VAL B N 1
ATOM 5090 C CA . VAL B 1 209 ? -19.281 0.599 -17.797 1 98 209 VAL B CA 1
ATOM 5091 C C . VAL B 1 209 ? -19.484 -0.419 -16.688 1 98 209 VAL B C 1
ATOM 5093 O O . VAL B 1 209 ? -19.672 -1.61 -16.953 1 98 209 VAL B O 1
ATOM 5096 N N . THR B 1 210 ? -19.406 -0.039 -15.43 1 98.25 210 THR B N 1
ATOM 5097 C CA . THR B 1 210 ? -19.609 -0.945 -14.305 1 98.25 210 THR B CA 1
ATOM 5098 C C . THR B 1 210 ? -21.062 -1.407 -14.25 1 98.25 210 THR B C 1
ATOM 5100 O O . THR B 1 210 ? -21.344 -2.588 -14.031 1 98.25 210 THR B O 1
ATOM 5103 N N . ALA B 1 211 ? -21.984 -0.457 -14.477 1 98 211 ALA B N 1
ATOM 5104 C CA . ALA B 1 211 ? -23.406 -0.811 -14.492 1 98 211 ALA B CA 1
ATOM 5105 C C . ALA B 1 211 ? -23.688 -1.857 -15.57 1 98 211 ALA B C 1
ATOM 5107 O O . ALA B 1 211 ? -24.438 -2.811 -15.328 1 98 211 ALA B O 1
ATOM 5108 N N . ARG B 1 212 ? -23.125 -1.646 -16.688 1 97.38 212 ARG B N 1
ATOM 5109 C CA . ARG B 1 212 ? -23.328 -2.588 -17.797 1 97.38 212 ARG B CA 1
ATOM 5110 C C . ARG B 1 212 ? -22.797 -3.973 -17.422 1 97.38 212 ARG B C 1
ATOM 5112 O O . ARG B 1 212 ? -23.469 -4.98 -17.672 1 97.38 212 ARG B O 1
ATOM 5119 N N . TYR B 1 213 ? -21.609 -4.043 -16.844 1 97.69 213 TYR B N 1
ATOM 5120 C CA . TYR B 1 213 ? -21.016 -5.328 -16.469 1 97.69 213 TYR B CA 1
ATOM 5121 C C . TYR B 1 213 ? -21.875 -6.031 -15.43 1 97.69 213 TYR B C 1
ATOM 5123 O O . TYR B 1 213 ? -22 -7.258 -15.453 1 97.69 213 TYR B O 1
ATOM 5131 N N . LEU B 1 214 ? -22.5 -5.336 -14.539 1 96.88 214 LEU B N 1
ATOM 5132 C CA . LEU B 1 214 ? -23.281 -5.887 -13.438 1 96.88 214 LEU B CA 1
ATOM 5133 C C . LEU B 1 214 ? -24.562 -6.52 -13.953 1 96.88 214 LEU B C 1
ATOM 5135 O O . LEU B 1 214 ? -25.219 -7.277 -13.234 1 96.88 214 LEU B O 1
ATOM 5139 N N . GLN B 1 215 ? -24.906 -6.195 -15.172 1 95.5 215 GLN B N 1
ATOM 5140 C CA . GLN B 1 215 ? -26.062 -6.867 -15.773 1 95.5 215 GLN B CA 1
ATOM 5141 C C . GLN B 1 215 ? -25.766 -8.344 -16.031 1 95.5 215 GLN B C 1
ATOM 5143 O O . GLN B 1 215 ? -26.656 -9.18 -15.984 1 95.5 215 GLN B O 1
ATOM 5148 N N . THR B 1 216 ? -24.5 -8.625 -16.312 1 91.69 216 THR B N 1
ATOM 5149 C CA . THR B 1 216 ? -24.078 -9.992 -16.609 1 91.69 216 THR B CA 1
ATOM 5150 C C . THR B 1 216 ? -23.672 -10.719 -15.328 1 91.69 216 THR B C 1
ATOM 5152 O O . THR B 1 216 ? -23.938 -11.914 -15.172 1 91.69 216 THR B O 1
ATOM 5155 N N . ASP B 1 217 ? -23.047 -10.086 -14.453 1 93.19 217 ASP B N 1
ATOM 5156 C CA . ASP B 1 217 ? -22.578 -10.602 -13.172 1 93.19 217 ASP B CA 1
ATOM 5157 C C . ASP B 1 217 ? -22.953 -9.664 -12.023 1 93.19 217 ASP B C 1
ATOM 5159 O O . ASP B 1 217 ? -22.125 -8.906 -11.531 1 93.19 217 ASP B O 1
ATOM 5163 N N . SER B 1 218 ? -24.156 -9.875 -11.477 1 92.69 218 SER B N 1
ATOM 5164 C CA . SER B 1 218 ? -24.812 -8.883 -10.633 1 92.69 218 SER B CA 1
ATOM 5165 C C . SER B 1 218 ? -24.234 -8.906 -9.219 1 92.69 218 SER B C 1
ATOM 5167 O O . SER B 1 218 ? -24.422 -7.957 -8.445 1 92.69 218 SER B O 1
ATOM 5169 N N . LEU B 1 219 ? -23.484 -9.883 -8.859 1 91.06 219 LEU B N 1
ATOM 5170 C CA . LEU B 1 219 ? -23.062 -9.992 -7.469 1 91.06 219 LEU B CA 1
ATOM 5171 C C . LEU B 1 219 ? -21.547 -9.906 -7.355 1 91.06 219 LEU B C 1
ATOM 5173 O O . LEU B 1 219 ? -20.969 -10.289 -6.332 1 91.06 219 LEU B O 1
ATOM 5177 N N . ASN B 1 220 ? -20.922 -9.477 -8.492 1 94.69 220 ASN B N 1
ATOM 5178 C CA . ASN B 1 220 ? -19.484 -9.273 -8.438 1 94.69 220 ASN B CA 1
ATOM 5179 C C . ASN B 1 220 ? -19.109 -8.148 -7.477 1 94.69 220 ASN B C 1
ATOM 5181 O O . ASN B 1 220 ? -19.328 -6.973 -7.777 1 94.69 220 ASN B O 1
ATOM 5185 N N . VAL B 1 221 ? -18.484 -8.477 -6.379 1 95.69 221 VAL B N 1
ATOM 5186 C CA . VAL B 1 221 ? -18.266 -7.539 -5.285 1 95.69 221 VAL B CA 1
ATOM 5187 C C . VAL B 1 221 ? -17.328 -6.422 -5.738 1 95.69 221 VAL B C 1
ATOM 5189 O O . VAL B 1 221 ? -17.594 -5.242 -5.488 1 95.69 221 VAL B O 1
ATOM 5192 N N . ALA B 1 222 ? -16.25 -6.73 -6.422 1 96.31 222 ALA B N 1
ATOM 5193 C CA . ALA B 1 222 ? -15.281 -5.734 -6.883 1 96.31 222 ALA B CA 1
ATOM 5194 C C . ALA B 1 222 ? -15.953 -4.703 -7.785 1 96.31 222 ALA B C 1
ATOM 5196 O O . ALA B 1 222 ? -15.672 -3.506 -7.684 1 96.31 222 ALA B O 1
ATOM 5197 N N . VAL B 1 223 ? -16.828 -5.188 -8.648 1 97.5 223 VAL B N 1
ATOM 5198 C CA . VAL B 1 223 ? -17.484 -4.289 -9.594 1 97.5 223 VAL B CA 1
ATOM 5199 C C . VAL B 1 223 ? -18.547 -3.475 -8.867 1 97.5 223 VAL B C 1
ATOM 5201 O O . VAL B 1 223 ? -18.75 -2.295 -9.172 1 97.5 223 VAL B O 1
ATOM 5204 N N . LEU B 1 224 ? -19.266 -4.117 -7.914 1 97.25 224 LEU B N 1
ATOM 5205 C CA . LEU B 1 224 ? -20.234 -3.385 -7.094 1 97.25 224 LEU B CA 1
ATOM 5206 C C . LEU B 1 224 ? -19.547 -2.236 -6.355 1 97.25 224 LEU B C 1
ATOM 5208 O O . LEU B 1 224 ? -20.078 -1.131 -6.285 1 97.25 224 LEU B O 1
ATOM 5212 N N . LEU B 1 225 ? -18.391 -2.479 -5.809 1 97.25 225 LEU B N 1
ATOM 5213 C CA . LEU B 1 225 ? -17.641 -1.45 -5.094 1 97.25 225 LEU B CA 1
ATOM 5214 C C . LEU B 1 225 ? -17.234 -0.317 -6.031 1 97.25 225 LEU B C 1
ATOM 5216 O O . LEU B 1 225 ? -17.359 0.858 -5.68 1 97.25 225 LEU B O 1
ATOM 5220 N N . ALA B 1 226 ? -16.781 -0.676 -7.23 1 97.75 226 ALA B N 1
ATOM 5221 C CA . ALA B 1 226 ? -16.406 0.337 -8.211 1 97.75 226 ALA B CA 1
ATOM 5222 C C . ALA B 1 226 ? -17.625 1.171 -8.633 1 97.75 226 ALA B C 1
ATOM 5224 O O . ALA B 1 226 ? -17.516 2.393 -8.773 1 97.75 226 ALA B O 1
ATOM 5225 N N . HIS B 1 227 ? -18.734 0.499 -8.836 1 98.31 227 HIS B N 1
ATOM 5226 C CA . HIS B 1 227 ? -19.969 1.205 -9.195 1 98.31 227 HIS B CA 1
ATOM 5227 C C . HIS B 1 227 ? -20.422 2.129 -8.07 1 98.31 227 HIS B C 1
ATOM 5229 O O . HIS B 1 227 ? -20.766 3.283 -8.32 1 98.31 227 HIS B O 1
ATOM 5235 N N . ALA B 1 228 ? -20.375 1.597 -6.883 1 97.94 228 ALA B N 1
ATOM 5236 C CA . ALA B 1 228 ? -20.766 2.395 -5.723 1 97.94 228 ALA B CA 1
ATOM 5237 C C . ALA B 1 228 ? -19.891 3.635 -5.59 1 97.94 228 ALA B C 1
ATOM 5239 O O . ALA B 1 228 ? -20.375 4.719 -5.266 1 97.94 228 ALA B O 1
ATOM 5240 N N . GLU B 1 229 ? -18.641 3.49 -5.801 1 97.25 229 GLU B N 1
ATOM 5241 C CA . GLU B 1 229 ? -17.719 4.621 -5.77 1 97.25 229 GLU B CA 1
ATOM 5242 C C . GLU B 1 229 ? -18.125 5.691 -6.781 1 97.25 229 GLU B C 1
ATOM 5244 O O . GLU B 1 229 ? -18.141 6.879 -6.465 1 97.25 229 GLU B O 1
ATOM 5249 N N . SER B 1 230 ? -18.422 5.281 -7.973 1 98.19 230 SER B N 1
ATOM 5250 C CA . SER B 1 230 ? -18.828 6.23 -9 1 98.19 230 SER B CA 1
ATOM 5251 C C . SER B 1 230 ? -20.125 6.945 -8.602 1 98.19 230 SER B C 1
ATOM 5253 O O . SER B 1 230 ? -20.266 8.148 -8.836 1 98.19 230 SER B O 1
ATOM 5255 N N . MET B 1 231 ? -21.031 6.238 -7.98 1 98.12 231 MET B N 1
ATOM 5256 C CA . MET B 1 231 ? -22.297 6.828 -7.535 1 98.12 231 MET B CA 1
ATOM 5257 C C . MET B 1 231 ? -22.047 7.863 -6.438 1 98.12 231 MET B C 1
ATOM 5259 O O . MET B 1 231 ? -22.703 8.898 -6.398 1 98.12 231 MET B O 1
ATOM 5263 N N . MET B 1 232 ? -21.125 7.551 -5.586 1 97.19 232 MET B N 1
ATOM 5264 C CA . MET B 1 232 ? -20.766 8.516 -4.547 1 97.19 232 MET B CA 1
ATOM 5265 C C . MET B 1 232 ? -20.188 9.789 -5.16 1 97.19 232 MET B C 1
ATOM 5267 O O . MET B 1 232 ? -20.516 10.891 -4.727 1 97.19 232 MET B O 1
ATOM 5271 N N . MET B 1 233 ? -19.375 9.68 -6.18 1 96.5 233 MET B N 1
ATOM 5272 C CA . MET B 1 233 ? -18.781 10.828 -6.859 1 96.5 233 MET B CA 1
ATOM 5273 C C . MET B 1 233 ? -19.859 11.641 -7.582 1 96.5 233 MET B C 1
ATOM 5275 O O . MET B 1 233 ? -19.719 12.859 -7.727 1 96.5 233 MET B O 1
ATOM 5279 N N . LEU B 1 234 ? -20.875 10.984 -7.988 1 96.19 234 LEU B N 1
ATOM 5280 C CA . LEU B 1 234 ? -21.984 11.648 -8.664 1 96.19 234 LEU B CA 1
ATOM 5281 C C . LEU B 1 234 ? -23 12.164 -7.652 1 96.19 234 LEU B C 1
ATOM 5283 O O . LEU B 1 234 ? -24.062 12.648 -8.031 1 96.19 234 LEU B O 1
ATOM 5287 N N . GLN B 1 235 ? -22.703 11.992 -6.41 1 94.69 235 GLN B N 1
ATOM 5288 C CA . GLN B 1 235 ? -23.516 12.469 -5.305 1 94.69 235 GLN B CA 1
ATOM 5289 C C . GLN B 1 235 ? -24.859 11.75 -5.273 1 94.69 235 GLN B C 1
ATOM 5291 O O . GLN B 1 235 ? -25.891 12.359 -4.949 1 94.69 235 GLN B O 1
ATOM 5296 N N . GLU B 1 236 ? -24.797 10.594 -5.746 1 96.75 236 GLU B N 1
ATOM 5297 C CA . GLU B 1 236 ? -25.969 9.727 -5.676 1 96.75 236 GLU B CA 1
ATOM 5298 C C . GLU B 1 236 ? -25.828 8.688 -4.562 1 96.75 236 GLU B C 1
ATOM 5300 O O . GLU B 1 236 ? -25.688 7.496 -4.828 1 96.75 236 GLU B O 1
ATOM 5305 N N . ALA B 1 237 ? -26 9.078 -3.428 1 96.62 237 ALA B N 1
ATOM 5306 C CA . ALA B 1 237 ? -25.719 8.281 -2.236 1 96.62 237 ALA B CA 1
ATOM 5307 C C . ALA B 1 237 ? -26.688 7.102 -2.127 1 96.62 237 ALA B C 1
ATOM 5309 O O . ALA B 1 237 ? -26.297 6.016 -1.688 1 96.62 237 ALA B O 1
ATOM 5310 N N . ASP B 1 238 ? -27.922 7.332 -2.516 1 97.25 238 ASP B N 1
ATOM 5311 C CA . ASP B 1 238 ? -28.906 6.262 -2.422 1 97.25 238 ASP B CA 1
ATOM 5312 C C . ASP B 1 238 ? -28.531 5.094 -3.334 1 97.25 238 ASP B C 1
ATOM 5314 O O . ASP B 1 238 ? -28.609 3.932 -2.926 1 97.25 238 ASP B O 1
ATOM 5318 N N . SER B 1 239 ? -28.172 5.461 -4.496 1 97.38 239 SER B N 1
ATOM 5319 C CA . SER B 1 239 ? -27.766 4.426 -5.438 1 97.38 239 SER B CA 1
ATOM 5320 C C . SER B 1 239 ? -26.516 3.699 -4.945 1 97.38 239 SER B C 1
ATOM 5322 O O . SER B 1 239 ? -26.422 2.477 -5.055 1 97.38 239 SER B O 1
ATOM 5324 N N . ALA B 1 240 ? -25.547 4.391 -4.457 1 98.06 240 ALA B N 1
ATOM 5325 C CA . ALA B 1 240 ? -24.344 3.785 -3.887 1 98.06 240 ALA B CA 1
ATOM 5326 C C . ALA B 1 240 ? -24.703 2.834 -2.746 1 98.06 240 ALA B C 1
ATOM 5328 O O . ALA B 1 240 ? -24.141 1.742 -2.643 1 98.06 240 ALA B O 1
ATOM 5329 N N . LEU B 1 241 ? -25.625 3.277 -1.954 1 97.38 241 LEU B N 1
ATOM 5330 C CA . LEU B 1 241 ? -26.031 2.486 -0.799 1 97.38 241 LEU B CA 1
ATOM 5331 C C . LEU B 1 241 ? -26.641 1.158 -1.238 1 97.38 241 LEU B C 1
ATOM 5333 O O . LEU B 1 241 ? -26.438 0.131 -0.588 1 97.38 241 LEU B O 1
ATOM 5337 N N . HIS B 1 242 ? -27.422 1.188 -2.27 1 96.88 242 HIS B N 1
ATOM 5338 C CA . HIS B 1 242 ? -27.984 -0.046 -2.807 1 96.88 242 HIS B CA 1
ATOM 5339 C C . HIS B 1 242 ? -26.891 -1.062 -3.115 1 96.88 242 HIS B C 1
ATOM 5341 O O . HIS B 1 242 ? -27.016 -2.236 -2.758 1 96.88 242 HIS B O 1
ATOM 5347 N N . ASP B 1 243 ? -25.828 -0.648 -3.756 1 97.19 243 ASP B N 1
ATOM 5348 C CA . ASP B 1 243 ? -24.688 -1.513 -4.062 1 97.19 243 ASP B CA 1
ATOM 5349 C C . ASP B 1 243 ? -24.031 -2.033 -2.781 1 97.19 243 ASP B C 1
ATOM 5351 O O . ASP B 1 243 ? -23.781 -3.23 -2.652 1 97.19 243 ASP B O 1
ATOM 5355 N N . TYR B 1 244 ? -23.75 -1.153 -1.831 1 96.81 244 TYR B N 1
ATOM 5356 C CA . TYR B 1 244 ? -23.109 -1.541 -0.582 1 96.81 244 TYR B CA 1
ATOM 5357 C C . TYR B 1 244 ? -23.969 -2.535 0.19 1 96.81 244 TYR B C 1
ATOM 5359 O O . TYR B 1 244 ? -23.453 -3.479 0.791 1 96.81 244 TYR B O 1
ATOM 5367 N N . GLU B 1 245 ? -25.219 -2.322 0.193 1 95.81 245 GLU B N 1
ATOM 5368 C CA . GLU B 1 245 ? -26.109 -3.211 0.925 1 95.81 245 GLU B CA 1
ATOM 5369 C C . GLU B 1 245 ? -26.156 -4.598 0.292 1 95.81 245 GLU B C 1
ATOM 5371 O O . GLU B 1 245 ? -26.312 -5.602 0.991 1 95.81 245 GLU B O 1
ATOM 5376 N N . ARG B 1 246 ? -26.078 -4.641 -1 1 94.06 246 ARG B N 1
ATOM 5377 C CA . ARG B 1 246 ? -25.969 -5.93 -1.673 1 94.06 246 ARG B CA 1
ATOM 5378 C C . ARG B 1 246 ? -24.719 -6.676 -1.214 1 94.06 246 ARG B C 1
ATOM 5380 O O . ARG B 1 246 ? -24.734 -7.902 -1.078 1 94.06 246 ARG B O 1
ATOM 5387 N N . ILE B 1 247 ? -23.609 -5.977 -0.984 1 94.19 247 ILE B N 1
ATOM 5388 C CA . ILE B 1 247 ? -22.344 -6.555 -0.541 1 94.19 247 ILE B CA 1
ATOM 5389 C C . ILE B 1 247 ? -22.453 -6.984 0.921 1 94.19 247 ILE B C 1
ATOM 5391 O O . ILE B 1 247 ? -22.188 -8.133 1.26 1 94.19 247 ILE B O 1
ATOM 5395 N N . ILE B 1 248 ? -22.938 -6.07 1.767 1 92.25 248 ILE B N 1
ATOM 5396 C CA . ILE B 1 248 ? -22.984 -6.297 3.207 1 92.25 248 ILE B CA 1
ATOM 5397 C C . ILE B 1 248 ? -24.031 -7.375 3.516 1 92.25 248 ILE B C 1
ATOM 5399 O O . ILE B 1 248 ? -23.844 -8.172 4.441 1 92.25 248 ILE B O 1
ATOM 5403 N N . GLY B 1 249 ? -25.047 -7.371 2.76 1 89.44 249 GLY B N 1
ATOM 5404 C CA . GLY B 1 249 ? -26.094 -8.367 2.953 1 89.44 249 GLY B CA 1
ATOM 5405 C C . GLY B 1 2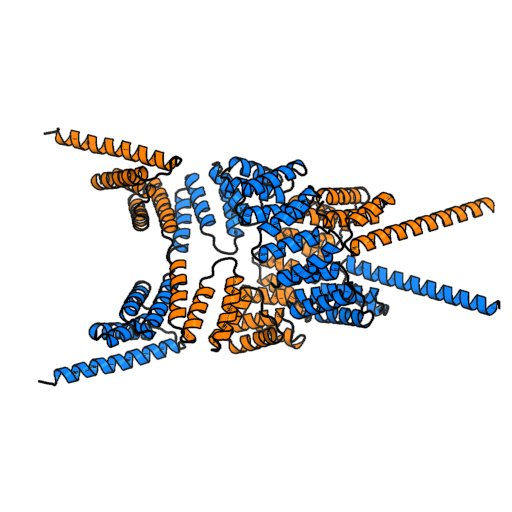49 ? -25.594 -9.789 2.807 1 89.44 249 GLY B C 1
ATOM 5406 O O . GLY B 1 249 ? -26.203 -10.727 3.338 1 89.44 249 GLY B O 1
ATOM 5407 N N . ARG B 1 250 ? -24.547 -9.961 2.162 1 84.69 250 ARG B N 1
ATOM 5408 C CA . ARG B 1 250 ? -23.969 -11.289 1.966 1 84.69 250 ARG B CA 1
ATOM 5409 C C . ARG B 1 250 ? -22.984 -11.633 3.078 1 84.69 250 ARG B C 1
ATOM 5411 O O . ARG B 1 250 ? -22.328 -12.68 3.043 1 84.69 250 ARG B O 1
ATOM 5418 N N . GLY B 1 251 ? -22.906 -10.719 4.047 1 76.56 251 GLY B N 1
ATOM 5419 C CA . GLY B 1 251 ? -22.25 -11.086 5.293 1 76.56 251 GLY B CA 1
ATOM 5420 C C . GLY B 1 251 ? -20.891 -10.445 5.465 1 76.56 251 GLY B C 1
ATOM 5421 O O . GLY B 1 251 ? -20.156 -10.758 6.41 1 76.56 251 GLY B O 1
ATOM 5422 N N . HIS B 1 252 ? -20.375 -9.711 4.5 1 78.44 252 HIS B N 1
ATOM 5423 C CA . HIS B 1 252 ? -19.062 -9.133 4.754 1 78.44 252 HIS B CA 1
ATOM 5424 C C . HIS B 1 252 ? -19 -7.676 4.32 1 78.44 252 HIS B C 1
ATOM 5426 O O . HIS B 1 252 ? -19.625 -7.293 3.326 1 78.44 252 HIS B O 1
ATOM 5432 N N . PHE B 1 253 ? -18.297 -6.902 5.176 1 83.5 253 PHE B N 1
ATOM 5433 C CA . PHE B 1 253 ? -18 -5.516 4.848 1 83.5 253 PHE B CA 1
ATOM 5434 C C . PHE B 1 253 ? -16.828 -5.426 3.867 1 83.5 253 PHE B C 1
ATOM 5436 O O . PHE B 1 253 ? -16.047 -6.367 3.744 1 83.5 253 PHE B O 1
ATOM 5443 N N . PRO B 1 254 ? -16.844 -4.301 3.119 1 90 254 PRO B N 1
ATOM 5444 C CA . PRO B 1 254 ? -15.609 -4.062 2.373 1 90 254 PRO B CA 1
ATOM 5445 C C . PRO B 1 254 ? -14.375 -4.078 3.266 1 90 254 PRO B C 1
ATOM 5447 O O . PRO B 1 254 ? -14.492 -4.023 4.492 1 90 254 PRO B O 1
ATOM 5450 N N . THR B 1 255 ? -13.211 -4.18 2.658 1 87.94 255 THR B N 1
ATOM 5451 C CA . THR B 1 255 ? -12.023 -4.352 3.486 1 87.94 255 THR B CA 1
ATOM 5452 C C . THR B 1 255 ? -11.086 -3.162 3.34 1 87.94 255 THR B C 1
ATOM 5454 O O . THR B 1 255 ? -10.352 -2.82 4.273 1 87.94 255 THR B O 1
ATOM 5457 N N . SER B 1 256 ? -11.07 -2.559 2.295 1 90.38 256 SER B N 1
ATOM 5458 C CA . SER B 1 256 ? -10.141 -1.456 2.07 1 90.38 256 SER B CA 1
ATOM 5459 C C . SER B 1 256 ? -10.625 -0.18 2.754 1 90.38 256 SER B C 1
ATOM 5461 O O . SER B 1 256 ? -11.828 0.036 2.9 1 90.38 256 SER B O 1
ATOM 5463 N N . PHE B 1 257 ? -9.703 0.722 3.139 1 92.31 257 PHE B N 1
ATOM 5464 C CA . PHE B 1 257 ? -10.031 2.004 3.752 1 92.31 257 PHE B CA 1
ATOM 5465 C C . PHE B 1 257 ? -10.984 2.799 2.869 1 92.31 257 PHE B C 1
ATOM 5467 O O . PHE B 1 257 ? -12.023 3.27 3.334 1 92.31 257 PHE B O 1
ATOM 5474 N N . LYS B 1 258 ? -10.648 2.926 1.663 1 92.12 258 LYS B N 1
ATOM 5475 C CA . LYS B 1 258 ? -11.414 3.748 0.73 1 92.12 258 LYS B CA 1
ATOM 5476 C C . LYS B 1 258 ? -12.859 3.273 0.64 1 92.12 258 LYS B C 1
ATOM 5478 O O . LYS B 1 258 ? -13.789 4.074 0.754 1 92.12 258 LYS B O 1
ATOM 5483 N N . ASP B 1 259 ? -13.008 1.992 0.475 1 94.81 259 ASP B N 1
ATOM 5484 C CA . ASP B 1 259 ? -14.344 1.438 0.31 1 94.81 259 ASP B CA 1
ATOM 5485 C C . ASP B 1 259 ? -15.156 1.562 1.6 1 94.81 259 ASP B C 1
ATOM 5487 O O . ASP B 1 259 ? -16.344 1.869 1.564 1 94.81 259 ASP B O 1
ATOM 5491 N N . LEU B 1 260 ? -14.5 1.288 2.705 1 95.25 260 LEU B N 1
ATOM 5492 C CA . LEU B 1 260 ? -15.164 1.428 3.994 1 95.25 260 LEU B CA 1
ATOM 5493 C C . LEU B 1 260 ? -15.586 2.873 4.234 1 95.25 260 LEU B C 1
ATOM 5495 O O . LEU B 1 260 ? -16.688 3.131 4.719 1 95.25 260 LEU B O 1
ATOM 5499 N N . PHE B 1 261 ? -14.742 3.791 3.883 1 96.44 261 PHE B N 1
ATOM 5500 C CA . PHE B 1 261 ? -15.031 5.207 4.086 1 96.44 261 PHE B CA 1
ATOM 5501 C C . PHE B 1 261 ? -16.219 5.645 3.238 1 96.44 261 PHE B C 1
ATOM 5503 O O . PHE B 1 261 ? -17.156 6.27 3.748 1 96.44 261 PHE B O 1
ATOM 5510 N N . TYR B 1 262 ? -16.25 5.312 1.995 1 96.62 262 TYR B N 1
ATOM 5511 C CA . TYR B 1 262 ? -17.344 5.707 1.117 1 96.62 262 TYR B CA 1
ATOM 5512 C C . TYR B 1 262 ? -18.641 5.012 1.518 1 96.62 262 TYR B C 1
ATOM 5514 O O . TYR B 1 262 ? -19.719 5.59 1.401 1 96.62 262 TYR B O 1
ATOM 5522 N N . CYS B 1 263 ? -18.484 3.779 1.891 1 97.19 263 CYS B N 1
ATOM 5523 C CA . CYS B 1 263 ? -19.641 3.084 2.414 1 97.19 263 CYS B CA 1
ATOM 5524 C C . CYS B 1 263 ? -20.234 3.828 3.607 1 97.19 263 CYS B C 1
ATOM 5526 O O . CYS B 1 263 ? -21.438 4.062 3.662 1 97.19 263 CYS B O 1
ATOM 5528 N N . GLY B 1 264 ? -19.359 4.203 4.539 1 97.56 264 GLY B N 1
ATOM 5529 C CA . GLY B 1 264 ? -19.797 4.996 5.672 1 97.56 264 GLY B CA 1
ATOM 5530 C C . GLY B 1 264 ? -20.453 6.305 5.27 1 97.56 264 GLY B C 1
ATOM 5531 O O . GLY B 1 264 ? -21.5 6.68 5.812 1 97.56 264 GLY B O 1
ATOM 5532 N N . LEU B 1 265 ? -19.859 6.953 4.324 1 97.56 265 LEU B N 1
ATOM 5533 C CA . LEU B 1 265 ? -20.406 8.219 3.844 1 97.56 265 LEU B CA 1
ATOM 5534 C C . LEU B 1 265 ? -21.781 8.031 3.234 1 97.56 265 LEU B C 1
ATOM 5536 O O . LEU B 1 265 ? -22.672 8.867 3.41 1 97.56 265 LEU B O 1
ATOM 5540 N N . ALA B 1 266 ? -21.969 6.992 2.492 1 97.81 266 ALA B N 1
ATOM 5541 C CA . ALA B 1 266 ? -23.266 6.699 1.899 1 97.81 266 ALA B CA 1
ATOM 5542 C C . ALA B 1 266 ? -24.328 6.512 2.979 1 97.81 266 ALA B C 1
ATOM 5544 O O . ALA B 1 266 ? -25.406 7.113 2.912 1 97.81 266 ALA B O 1
ATOM 5545 N N . TYR B 1 267 ? -24.062 5.715 3.967 1 97.81 267 TYR B N 1
ATOM 5546 C CA . TYR B 1 267 ? -24.984 5.508 5.074 1 97.81 267 TYR B CA 1
ATOM 5547 C C . TYR B 1 267 ? -25.234 6.809 5.824 1 97.81 267 TYR B C 1
ATOM 5549 O O . TYR B 1 267 ? -26.375 7.086 6.238 1 97.81 267 TYR B O 1
ATOM 5557 N N . TYR B 1 268 ? -24.156 7.582 6.012 1 97.62 268 TYR B N 1
ATOM 5558 C CA . TYR B 1 268 ? -24.266 8.852 6.723 1 97.62 268 TYR B CA 1
ATOM 5559 C C . TYR B 1 268 ? -25.219 9.797 6 1 97.62 268 TYR B C 1
ATOM 5561 O O . TYR B 1 268 ? -26.125 10.367 6.621 1 97.62 268 TYR B O 1
ATOM 5569 N N . LYS B 1 269 ? -25.062 9.953 4.703 1 95.94 269 LYS B N 1
ATOM 5570 C CA . LYS B 1 269 ? -25.859 10.867 3.895 1 95.94 269 LYS B CA 1
ATOM 5571 C C . LYS B 1 269 ? -27.312 10.43 3.838 1 95.94 269 LYS B C 1
ATOM 5573 O O . LYS B 1 269 ? -28.219 11.258 3.672 1 95.94 269 LYS B O 1
ATOM 5578 N N . THR B 1 270 ? -27.547 9.156 4.02 1 95.69 270 THR B N 1
ATOM 5579 C CA . THR B 1 270 ? -28.906 8.648 3.947 1 95.69 270 THR B CA 1
ATOM 5580 C C . THR B 1 270 ? -29.531 8.562 5.34 1 95.69 270 THR B C 1
ATOM 5582 O O . THR B 1 270 ? -30.625 8.031 5.5 1 95.69 270 THR B O 1
ATOM 5585 N N . GLY B 1 271 ? -28.797 8.961 6.328 1 95.94 271 GLY B N 1
ATOM 5586 C CA . GLY B 1 271 ? -29.359 9.125 7.656 1 95.94 271 GLY B CA 1
ATOM 5587 C C . GLY B 1 271 ? -29.203 7.898 8.531 1 95.94 271 GLY B C 1
ATOM 5588 O O . GLY B 1 271 ? -29.75 7.844 9.633 1 95.94 271 GLY B O 1
ATOM 5589 N N . ARG B 1 272 ? -28.641 6.91 8.078 1 96.12 272 ARG B N 1
ATOM 5590 C CA . ARG B 1 272 ? -28.375 5.707 8.859 1 96.12 272 ARG B CA 1
ATOM 5591 C C . ARG B 1 272 ? -27.047 5.809 9.602 1 96.12 272 ARG B C 1
ATOM 5593 O O . ARG B 1 272 ? -26.094 5.105 9.266 1 96.12 272 ARG B O 1
ATOM 5600 N N . TRP B 1 273 ? -27 6.535 10.602 1 97.62 273 TRP B N 1
ATOM 5601 C CA . TRP B 1 273 ? -25.766 7.02 11.219 1 97.62 273 TRP B CA 1
ATOM 5602 C C . TRP B 1 273 ? -25.109 5.922 12.039 1 97.62 273 TRP B C 1
ATOM 5604 O O . TRP B 1 273 ? -23.875 5.895 12.18 1 97.62 273 TRP B O 1
ATOM 5614 N N . ALA B 1 274 ? -25.922 4.969 12.586 1 96.44 274 ALA B N 1
ATOM 5615 C CA . ALA B 1 274 ? -25.344 3.891 13.375 1 96.44 274 ALA B CA 1
ATOM 5616 C C . ALA B 1 274 ? -24.453 2.988 12.516 1 96.44 274 ALA B C 1
ATOM 5618 O O . ALA B 1 274 ? -23.328 2.66 12.898 1 96.44 274 ALA B O 1
ATOM 5619 N N . VAL B 1 275 ? -25.047 2.615 11.383 1 95.81 275 VAL B N 1
ATOM 5620 C CA . VAL B 1 275 ? -24.281 1.763 10.477 1 95.81 275 VAL B CA 1
ATOM 5621 C C . VAL B 1 275 ? -23.109 2.541 9.906 1 95.81 275 VAL B C 1
ATOM 5623 O O . VAL B 1 275 ? -22.016 1.988 9.734 1 95.81 275 VAL B O 1
ATOM 5626 N N . ALA B 1 276 ? -23.281 3.789 9.602 1 97.81 276 ALA B N 1
ATOM 5627 C CA . ALA B 1 276 ? -22.188 4.645 9.133 1 97.81 276 ALA B CA 1
ATOM 5628 C C . ALA B 1 276 ? -21.031 4.652 10.117 1 97.81 276 ALA B C 1
ATOM 5630 O O . ALA B 1 276 ? -19.859 4.543 9.719 1 97.81 276 ALA B O 1
ATOM 5631 N N . GLU B 1 277 ? -21.375 4.828 11.352 1 97.62 277 GLU B N 1
ATOM 5632 C CA . GLU B 1 277 ? -20.359 4.848 12.398 1 97.62 277 GLU B CA 1
ATOM 5633 C C . GLU B 1 277 ? -19.516 3.576 12.375 1 97.62 277 GLU B C 1
ATOM 5635 O O . GLU B 1 277 ? -18.297 3.635 12.523 1 97.62 277 GLU B O 1
ATOM 5640 N N . GLU B 1 278 ? -20.25 2.488 12.266 1 95.5 278 GLU B N 1
ATOM 5641 C CA . GLU B 1 278 ? -19.547 1.218 12.203 1 95.5 278 GLU B CA 1
ATOM 5642 C C . GLU B 1 278 ? -18.578 1.186 11.016 1 95.5 278 GLU B C 1
ATOM 5644 O O . GLU B 1 278 ? -17.438 0.74 11.148 1 95.5 278 GLU B O 1
ATOM 5649 N N . CYS B 1 279 ? -18.969 1.61 9.875 1 96.25 279 CYS B N 1
ATOM 5650 C CA . CYS B 1 279 ? -18.125 1.678 8.68 1 96.25 279 CYS B CA 1
ATOM 5651 C C . CYS B 1 279 ? -16.906 2.566 8.922 1 96.25 279 CYS B C 1
ATOM 5653 O O . CYS B 1 279 ? -15.781 2.182 8.602 1 96.25 279 CYS B O 1
ATOM 5655 N N . PHE B 1 280 ? -17.109 3.742 9.516 1 96.88 280 PHE B N 1
ATOM 5656 C CA . PHE B 1 280 ? -16.016 4.676 9.758 1 96.88 280 PHE B CA 1
ATOM 5657 C C . PHE B 1 280 ? -15.031 4.105 10.781 1 96.88 280 PHE B C 1
ATOM 5659 O O . PHE B 1 280 ? -13.828 4.328 10.68 1 96.88 280 PHE B O 1
ATOM 5666 N N . ARG B 1 281 ? -15.609 3.463 11.797 1 95.06 281 ARG B N 1
ATOM 5667 C CA . ARG B 1 281 ? -14.742 2.826 12.781 1 95.06 281 ARG B CA 1
ATOM 5668 C C . ARG B 1 281 ? -13.805 1.816 12.125 1 95.06 281 ARG B C 1
ATOM 5670 O O . ARG B 1 281 ? -12.602 1.825 12.367 1 95.06 281 ARG B O 1
ATOM 5677 N N . ARG B 1 282 ? -14.359 0.998 11.289 1 92.62 282 ARG B N 1
ATOM 5678 C CA . ARG B 1 282 ? -13.562 0.011 10.57 1 92.62 282 ARG B CA 1
ATOM 5679 C C . ARG B 1 282 ? -12.562 0.688 9.641 1 92.62 282 ARG B C 1
ATOM 5681 O O . ARG B 1 282 ? -11.43 0.228 9.5 1 92.62 282 ARG B O 1
ATOM 5688 N N . ALA B 1 283 ? -12.969 1.705 8.945 1 94.31 283 ALA B N 1
ATOM 5689 C CA . ALA B 1 283 ? -12.07 2.469 8.086 1 94.31 283 ALA B CA 1
ATOM 5690 C C . ALA B 1 283 ? -10.898 3.039 8.875 1 94.31 283 ALA B C 1
ATOM 5692 O O . ALA B 1 283 ? -9.75 2.977 8.43 1 94.31 283 ALA B O 1
ATOM 5693 N N . ASP B 1 284 ? -11.18 3.631 10.055 1 92.69 284 ASP B N 1
ATOM 5694 C CA . ASP B 1 284 ? -10.148 4.211 10.914 1 92.69 284 ASP B CA 1
ATOM 5695 C C . ASP B 1 284 ? -9.125 3.156 11.328 1 92.69 284 ASP B C 1
ATOM 5697 O O . ASP B 1 284 ? -7.922 3.434 11.383 1 92.69 284 ASP B O 1
ATOM 5701 N N . GLU B 1 285 ? -9.594 1.998 11.578 1 87 285 GLU B N 1
ATOM 5702 C CA . GLU B 1 285 ? -8.734 0.893 11.984 1 87 285 GLU B CA 1
ATOM 5703 C C . GLU B 1 285 ? -7.855 0.421 10.828 1 87 285 GLU B C 1
ATOM 5705 O O . GLU B 1 285 ? -6.734 -0.042 11.047 1 87 285 GLU B O 1
ATOM 5710 N N . SER B 1 286 ? -8.367 0.521 9.656 1 85.44 286 SER B N 1
ATOM 5711 C CA . SER B 1 286 ? -7.668 0.001 8.492 1 85.44 286 SER B CA 1
ATOM 5712 C C . SER B 1 286 ? -6.711 1.039 7.91 1 85.44 286 SER B C 1
ATOM 5714 O O . SER B 1 286 ? -5.875 0.717 7.066 1 85.44 286 SER B O 1
ATOM 5716 N N . ALA B 1 287 ? -6.828 2.215 8.398 1 80.56 287 ALA B N 1
ATOM 5717 C CA . ALA B 1 287 ? -6.027 3.297 7.828 1 80.56 287 ALA B CA 1
ATOM 5718 C C . ALA B 1 287 ? -4.566 3.176 8.25 1 80.56 287 ALA B C 1
ATOM 5720 O O . ALA B 1 287 ? -4.27 2.773 9.375 1 80.56 287 ALA B O 1
ATOM 5721 N N . PHE B 1 288 ? -3.695 3.441 7.293 1 67.56 288 PHE B N 1
ATOM 5722 C CA . PHE B 1 288 ? -2.264 3.414 7.574 1 67.56 288 PHE B CA 1
ATOM 5723 C C . PHE B 1 288 ? -1.875 4.547 8.516 1 67.56 288 PHE B C 1
ATOM 5725 O O . PHE B 1 288 ? -1.044 4.359 9.406 1 67.56 288 PHE B O 1
ATOM 5732 N N . GLN B 1 289 ? -2.412 5.68 8.273 1 70.38 289 GLN B N 1
ATOM 5733 C CA . GLN B 1 289 ? -2.195 6.855 9.109 1 70.38 289 GLN B CA 1
ATOM 5734 C C . GLN B 1 289 ? -3.521 7.488 9.516 1 70.38 289 GLN B C 1
ATOM 5736 O O . GLN B 1 289 ? -4.562 7.199 8.93 1 70.38 289 GLN B O 1
ATOM 5741 N N . GLN B 1 290 ? -3.355 8.227 10.523 1 74.19 290 GLN B N 1
ATOM 5742 C CA . GLN B 1 290 ? -4.547 8.93 10.977 1 74.19 290 GLN B CA 1
ATOM 5743 C C . GLN B 1 290 ? -5.141 9.789 9.867 1 74.19 290 GLN B C 1
ATOM 5745 O O . GLN B 1 290 ? -4.41 10.477 9.148 1 74.19 290 GLN B O 1
ATOM 5750 N N . ASN B 1 291 ? -6.453 9.531 9.703 1 83.19 291 ASN B N 1
ATOM 5751 C CA . ASN B 1 291 ? -7.168 10.227 8.648 1 83.19 291 ASN B CA 1
ATOM 5752 C C . ASN B 1 291 ? -8.172 11.234 9.211 1 83.19 291 ASN B C 1
ATOM 5754 O O . ASN B 1 291 ? -9.055 10.867 9.984 1 83.19 291 ASN B O 1
ATOM 5758 N N . TYR B 1 292 ? -8.031 12.477 8.906 1 87.31 292 TYR B N 1
ATOM 5759 C CA . TYR B 1 292 ? -8.875 13.562 9.398 1 87.31 292 TYR B CA 1
ATOM 5760 C C . TYR B 1 292 ? -10.352 13.266 9.148 1 87.31 292 TYR B C 1
ATOM 5762 O O . TYR B 1 292 ? -11.18 13.383 10.055 1 87.31 292 TYR B O 1
ATOM 5770 N N . LEU B 1 293 ? -10.688 12.867 7.938 1 91.81 293 LEU B N 1
ATOM 5771 C CA . LEU B 1 293 ? -12.078 12.75 7.527 1 91.81 293 LEU B CA 1
ATOM 5772 C C . LEU B 1 293 ? -12.773 11.633 8.297 1 91.81 293 LEU B C 1
ATOM 5774 O O . LEU B 1 293 ? -13.922 11.781 8.727 1 91.81 293 LEU B O 1
ATOM 5778 N N . THR B 1 294 ? -12.055 10.57 8.398 1 94.25 294 THR B N 1
ATOM 5779 C CA . THR B 1 294 ? -12.648 9.445 9.117 1 94.25 294 THR B CA 1
ATOM 5780 C C . THR B 1 294 ? -12.961 9.836 10.562 1 94.25 294 THR B C 1
ATOM 5782 O O . THR B 1 294 ? -14.055 9.562 11.062 1 94.25 294 THR B O 1
ATOM 5785 N N . LYS B 1 295 ? -12.07 10.469 11.258 1 94.44 295 LYS B N 1
ATOM 5786 C CA . LYS B 1 295 ? -12.273 10.898 12.641 1 94.44 295 LYS B CA 1
ATOM 5787 C C . LYS B 1 295 ? -13.359 11.961 12.734 1 94.44 295 LYS B C 1
ATOM 5789 O O . LYS B 1 295 ? -14.164 11.953 13.672 1 94.44 295 LYS B O 1
ATOM 5794 N N . TYR B 1 296 ? -13.336 12.836 11.781 1 95.44 296 TYR B N 1
ATOM 5795 C CA . TYR B 1 296 ? -14.367 13.867 11.734 1 95.44 296 TYR B CA 1
ATOM 5796 C C . TYR B 1 296 ? -15.75 13.25 11.625 1 95.44 296 TYR B C 1
ATOM 5798 O O . TYR B 1 296 ? -16.656 13.602 12.391 1 95.44 296 TYR B O 1
ATOM 5806 N N . TYR B 1 297 ? -15.953 12.32 10.773 1 96.88 297 TYR B N 1
ATOM 5807 C CA . TYR B 1 297 ? -17.266 11.734 10.547 1 96.88 297 TYR B CA 1
ATOM 5808 C C . TYR B 1 297 ? -17.672 10.82 11.695 1 96.88 297 TYR B C 1
ATOM 5810 O O . TYR B 1 297 ? -18.859 10.641 11.969 1 96.88 297 TYR B O 1
ATOM 5818 N N . LEU B 1 298 ? -16.703 10.25 12.352 1 96.75 298 LEU B N 1
ATOM 5819 C CA . LEU B 1 298 ? -17.031 9.531 13.578 1 96.75 298 LEU B CA 1
ATOM 5820 C C . LEU B 1 298 ? -17.672 10.461 14.602 1 96.75 298 LEU B C 1
ATOM 5822 O O . LEU B 1 298 ? -18.672 10.109 15.227 1 96.75 298 LEU B O 1
ATOM 5826 N N . GLY B 1 299 ? -17.047 11.625 14.719 1 96.75 299 GLY B N 1
ATOM 5827 C CA . GLY B 1 299 ? -17.641 12.633 15.586 1 96.75 299 GLY B CA 1
ATOM 5828 C C . GLY B 1 299 ? -19.031 13.062 15.125 1 96.75 299 GLY B C 1
ATOM 5829 O O . GLY B 1 299 ? -19.938 13.195 15.93 1 96.75 299 GLY B O 1
ATOM 5830 N N . MET B 1 300 ? -19.188 13.195 13.828 1 96.75 300 MET B N 1
ATOM 5831 C CA . MET B 1 300 ? -20.453 13.625 13.242 1 96.75 300 MET B CA 1
ATOM 5832 C C . MET B 1 300 ? -21.531 12.578 13.469 1 96.75 300 MET B C 1
ATOM 5834 O O . MET B 1 300 ? -22.703 12.914 13.695 1 96.75 300 MET B O 1
ATOM 5838 N N . CYS B 1 301 ? -21.188 11.352 13.328 1 97.62 301 CYS B N 1
ATOM 5839 C CA . CYS B 1 301 ? -22.156 10.297 13.578 1 97.62 301 CYS B CA 1
ATOM 5840 C C . CYS B 1 301 ? -22.688 10.367 15 1 97.62 301 CYS B C 1
ATOM 5842 O O . CYS B 1 301 ? -23.891 10.242 15.234 1 97.62 301 CYS B O 1
ATOM 5844 N N . ALA B 1 302 ? -21.781 10.508 15.945 1 97.31 302 ALA B N 1
ATOM 5845 C CA . ALA B 1 302 ? -22.219 10.656 17.328 1 97.31 302 ALA B CA 1
ATOM 5846 C C . ALA B 1 302 ? -23.141 11.859 17.5 1 97.31 302 ALA B C 1
ATOM 5848 O O . ALA B 1 302 ? -24.172 11.773 18.172 1 97.31 302 ALA B O 1
ATOM 5849 N N . TYR B 1 303 ? -22.781 12.938 16.875 1 96.44 303 TYR B N 1
ATOM 5850 C CA . TYR B 1 303 ? -23.594 14.148 16.938 1 96.44 303 TYR B CA 1
ATOM 5851 C C . TYR B 1 303 ? -25 13.906 16.375 1 96.44 303 TYR B C 1
ATOM 5853 O O . TYR B 1 303 ? -25.984 14.281 17 1 96.44 303 TYR B O 1
ATOM 5861 N N . ARG B 1 304 ? -25.078 13.266 15.234 1 96.44 304 ARG B N 1
ATOM 5862 C CA . ARG B 1 304 ? -26.359 13.016 14.578 1 96.44 304 ARG B CA 1
ATOM 5863 C C . ARG B 1 304 ? -27.219 12.07 15.414 1 96.44 304 ARG B C 1
ATOM 5865 O O . ARG B 1 304 ? -28.453 12.148 15.359 1 96.44 304 ARG B O 1
ATOM 5872 N N . GLN B 1 305 ? -26.594 11.273 16.156 1 96.69 305 GLN B N 1
ATOM 5873 C CA . GLN B 1 305 ? -27.297 10.344 17.031 1 96.69 305 GLN B CA 1
ATOM 5874 C C . GLN B 1 305 ? -27.609 10.984 18.375 1 96.69 305 GLN B C 1
ATOM 5876 O O . GLN B 1 305 ? -28.047 10.305 19.312 1 96.69 305 GLN B O 1
ATOM 5881 N N . LYS B 1 306 ? -27.234 12.258 18.516 1 96 306 LYS B N 1
ATOM 5882 C CA . LYS B 1 306 ? -27.547 13.094 19.656 1 96 306 LYS B CA 1
ATOM 5883 C C . LYS B 1 306 ? -26.75 12.648 20.891 1 96 306 LYS B C 1
ATOM 5885 O O . LYS B 1 306 ? -27.234 12.758 22.016 1 96 306 LYS B O 1
ATOM 5890 N N . LEU B 1 307 ? -25.75 11.961 20.656 1 96.25 307 LEU B N 1
ATOM 5891 C CA . LEU B 1 307 ? -24.781 11.664 21.703 1 96.25 307 LEU B CA 1
ATOM 5892 C C . LEU B 1 307 ? -23.75 12.781 21.828 1 96.25 307 LEU B C 1
ATOM 5894 O O . LEU B 1 307 ? -22.578 12.594 21.5 1 96.25 307 LEU B O 1
ATOM 5898 N N . TRP B 1 308 ? -24.125 13.898 22.359 1 94.56 308 TRP B N 1
ATOM 5899 C CA . TRP B 1 308 ? -23.391 15.164 22.312 1 94.56 308 TRP B CA 1
ATOM 5900 C C . TRP B 1 308 ? -22.062 15.039 23.062 1 94.56 308 TRP B C 1
ATOM 5902 O O . TRP B 1 308 ? -21.047 15.547 22.609 1 94.56 308 TRP B O 1
ATOM 5912 N N . GLU B 1 309 ? -22.094 14.391 24.156 1 94.81 309 GLU B N 1
ATOM 5913 C CA . GLU B 1 309 ? -20.875 14.242 24.953 1 94.81 309 GLU B CA 1
ATOM 5914 C C . GLU B 1 309 ? -19.812 13.438 24.203 1 94.81 309 GLU B C 1
ATOM 5916 O O . GLU B 1 309 ? -18.641 13.812 24.172 1 94.81 309 GLU B O 1
ATOM 5921 N N . GLU B 1 310 ? -20.344 12.359 23.672 1 96.25 310 GLU B N 1
ATOM 5922 C CA . GLU B 1 310 ? -19.438 11.508 22.906 1 96.25 310 GLU B CA 1
ATOM 5923 C C . GLU B 1 310 ? -18.922 12.234 21.672 1 96.25 310 GLU B C 1
ATOM 5925 O O . GLU B 1 310 ? -17.75 12.117 21.312 1 96.25 310 GLU B O 1
ATOM 5930 N N . ALA B 1 311 ? -19.703 12.914 20.938 1 96.81 311 ALA B N 1
ATOM 5931 C CA . ALA B 1 311 ? -19.312 13.703 19.766 1 96.81 311 ALA B CA 1
ATOM 5932 C C . ALA B 1 311 ? -18.234 14.719 20.141 1 96.81 311 ALA B C 1
ATOM 5934 O O . ALA B 1 311 ? -17.219 14.844 19.438 1 96.81 311 ALA B O 1
ATOM 5935 N N . GLU B 1 312 ? -18.438 15.422 21.234 1 95.62 312 GLU B N 1
ATOM 5936 C CA . GLU B 1 312 ? -17.484 16.422 21.719 1 95.62 312 GLU B CA 1
ATOM 5937 C C . GLU B 1 312 ? -16.125 15.797 22.016 1 95.62 312 GLU B C 1
ATOM 5939 O O . GLU B 1 312 ? -15.094 16.344 21.641 1 95.62 312 GLU B O 1
ATOM 5944 N N . LYS B 1 313 ? -16.219 14.727 22.719 1 95.94 313 LYS B N 1
ATOM 5945 C CA . LYS B 1 313 ? -14.984 14.031 23.062 1 95.94 313 LYS B CA 1
ATOM 5946 C C . LYS B 1 313 ? -14.195 13.656 21.812 1 95.94 313 LYS B C 1
ATOM 5948 O O . LYS B 1 313 ? -12.992 13.891 21.734 1 95.94 313 LYS B O 1
ATOM 5953 N N . ARG B 1 314 ? -14.82 13.109 20.812 1 96.06 314 ARG B N 1
ATOM 5954 C CA . ARG B 1 314 ? -14.188 12.672 19.578 1 96.06 314 ARG B CA 1
ATOM 5955 C C . ARG B 1 314 ? -13.664 13.867 18.781 1 96.06 314 ARG B C 1
ATOM 5957 O O . ARG B 1 314 ? -12.547 13.828 18.266 1 96.06 314 ARG B O 1
ATOM 5964 N N . LEU B 1 315 ? -14.398 14.867 18.734 1 95.88 315 LEU B N 1
ATOM 5965 C CA . LEU B 1 315 ? -14.016 16.047 17.984 1 95.88 315 LEU B CA 1
ATOM 5966 C C . LEU B 1 315 ? -12.859 16.781 18.672 1 95.88 315 LEU B C 1
ATOM 5968 O O . LEU B 1 315 ? -12.008 17.375 18 1 95.88 315 LEU B O 1
ATOM 5972 N N . GLN B 1 316 ? -12.867 16.766 19.984 1 94.19 316 GLN B N 1
ATOM 5973 C CA . GLN B 1 316 ? -11.75 17.359 20.719 1 94.19 316 GLN B CA 1
ATOM 5974 C C . GLN B 1 316 ? -10.445 16.625 20.406 1 94.19 316 GLN B C 1
ATOM 5976 O O . GLN B 1 316 ? -9.406 17.25 20.203 1 94.19 316 GLN B O 1
ATOM 5981 N N . LYS B 1 317 ? -10.547 15.328 20.438 1 93.12 317 LYS B N 1
ATOM 5982 C CA . LYS B 1 317 ? -9.375 14.539 20.062 1 93.12 317 LYS B CA 1
ATOM 5983 C C . LYS B 1 317 ? -8.914 14.859 18.656 1 93.12 317 LYS B C 1
ATOM 5985 O O . LYS B 1 317 ? -7.711 14.945 18.391 1 93.12 317 LYS B O 1
ATOM 5990 N N . LEU B 1 318 ? -9.836 15.008 17.75 1 92.69 318 LEU B N 1
ATOM 5991 C CA . LEU B 1 318 ? -9.531 15.383 16.375 1 92.69 318 LEU B CA 1
ATOM 5992 C C . LEU B 1 318 ? -8.859 16.75 16.328 1 92.69 318 LEU B C 1
ATOM 5994 O O . LEU B 1 318 ? -7.902 16.953 15.578 1 92.69 318 LEU B O 1
ATOM 5998 N N . LEU B 1 319 ? -9.414 17.719 17.094 1 90.69 319 LEU B N 1
ATOM 5999 C CA . LEU B 1 319 ? -8.836 19.062 17.141 1 90.69 319 LEU B CA 1
ATOM 6000 C C . LEU B 1 319 ? -7.375 19 17.578 1 90.69 319 LEU B C 1
ATOM 6002 O O . LEU B 1 319 ? -6.527 19.672 16.984 1 90.69 319 LEU B O 1
ATOM 6006 N N . ASP B 1 320 ? -7.102 18.188 18.531 1 86.75 320 ASP B N 1
ATOM 6007 C CA . ASP B 1 320 ? -5.734 18.031 19.016 1 86.75 320 ASP B CA 1
ATOM 6008 C C . ASP B 1 320 ? -4.816 17.5 17.906 1 86.75 320 ASP B C 1
ATOM 6010 O O . ASP B 1 320 ? -3.641 17.875 17.859 1 86.75 320 ASP B O 1
ATOM 6014 N N . LEU B 1 321 ? -5.398 16.672 17.125 1 83.19 321 LEU B N 1
ATOM 6015 C CA . LEU B 1 321 ? -4.629 16.047 16.062 1 83.19 321 LEU B CA 1
ATOM 6016 C C . LEU B 1 321 ? -4.309 17.047 14.953 1 83.19 321 LEU B C 1
ATOM 6018 O O . LEU B 1 321 ? -3.225 17 14.367 1 83.19 321 LEU B O 1
ATOM 6022 N N . ILE B 1 322 ? -5.207 17.922 14.594 1 83.12 322 ILE B N 1
ATOM 6023 C CA . ILE B 1 322 ? -5.039 18.734 13.391 1 83.12 322 ILE B CA 1
ATOM 6024 C C . ILE B 1 322 ? -4.465 20.094 13.766 1 83.12 322 ILE B C 1
ATOM 6026 O O . ILE B 1 322 ? -4.094 20.891 12.891 1 83.12 322 ILE B O 1
ATOM 6030 N N . GLU B 1 323 ? -4.434 20.422 14.938 1 80.25 323 GLU B N 1
ATOM 6031 C CA . GLU B 1 323 ? -3.801 21.672 15.359 1 80.25 323 GLU B CA 1
ATOM 6032 C C . GLU B 1 323 ? -2.363 21.75 14.852 1 80.25 323 GLU B C 1
ATOM 6034 O O . GLU B 1 323 ? -1.666 20.734 14.773 1 80.25 323 GLU B O 1
ATOM 6039 N N . PRO B 1 324 ? -2.117 22.906 14.32 1 73.12 324 PRO B N 1
ATOM 6040 C CA . PRO B 1 324 ? -0.792 23.094 13.727 1 73.12 324 PRO B CA 1
ATOM 6041 C C . PRO B 1 324 ? 0.335 22.609 14.633 1 73.12 324 PRO B C 1
ATOM 6043 O O . PRO B 1 324 ? 0.279 22.812 15.852 1 73.12 324 PRO B O 1
ATOM 6046 N N . LYS B 1 325 ? 1.123 21.812 13.977 1 73.88 325 LYS B N 1
ATOM 6047 C CA . LYS B 1 325 ? 2.34 21.391 14.672 1 73.88 325 LYS B CA 1
ATOM 6048 C C . LYS B 1 325 ? 3.375 22.516 14.68 1 73.88 325 LYS B C 1
ATOM 6050 O O . LYS B 1 325 ? 4.113 22.703 13.711 1 73.88 325 LYS B O 1
ATOM 6055 N N . THR B 1 326 ? 3.467 23.219 15.711 1 81.31 326 THR B N 1
ATOM 6056 C CA . THR B 1 326 ? 4.27 24.422 15.828 1 81.31 326 THR B CA 1
ATOM 6057 C C . THR B 1 326 ? 5.75 24.125 15.625 1 81.31 326 THR B C 1
ATOM 6059 O O . THR B 1 326 ? 6.508 24.984 15.172 1 81.31 326 THR B O 1
ATOM 6062 N N . ASP B 1 327 ? 6.098 22.922 15.781 1 86.12 327 ASP B N 1
ATOM 6063 C CA . ASP B 1 327 ? 7.496 22.547 15.609 1 86.12 327 ASP B CA 1
ATOM 6064 C C . ASP B 1 327 ? 7.906 22.594 14.141 1 86.12 327 ASP B C 1
ATOM 6066 O O . ASP B 1 327 ? 8.961 23.125 13.797 1 86.12 327 ASP B O 1
ATOM 6070 N N . ARG B 1 328 ? 7.039 22.078 13.266 1 8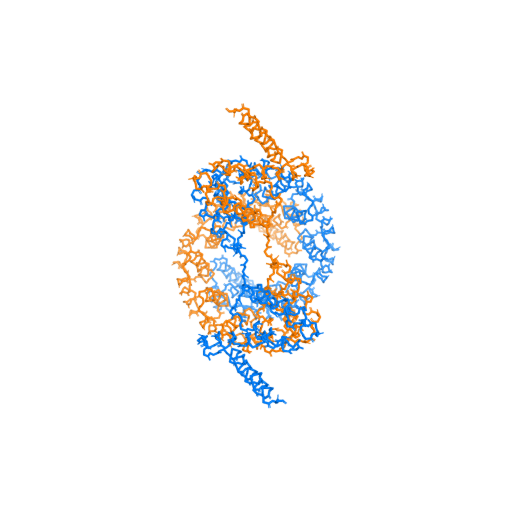7.31 328 ARG B N 1
ATOM 6071 C CA . ARG B 1 328 ? 7.324 22.078 11.836 1 87.31 328 ARG B CA 1
ATOM 6072 C C . ARG B 1 328 ? 7.379 23.5 11.281 1 87.31 328 ARG B C 1
ATOM 6074 O O . ARG B 1 328 ? 8.266 23.828 10.492 1 87.31 328 ARG B O 1
ATOM 6081 N N . LEU B 1 329 ? 6.449 24.312 11.727 1 90 329 LEU B N 1
ATOM 6082 C CA . LEU B 1 329 ? 6.426 25.703 11.297 1 90 329 LEU B CA 1
ATOM 6083 C C . LEU B 1 329 ? 7.684 26.438 11.758 1 90 329 LEU B C 1
ATOM 6085 O O . LEU B 1 329 ? 8.273 27.203 10.992 1 90 329 LEU B O 1
ATOM 6089 N N . THR B 1 330 ? 8.078 26.141 12.969 1 93.5 330 THR B N 1
ATOM 6090 C CA . THR B 1 330 ? 9.289 26.734 13.516 1 93.5 330 THR B CA 1
ATOM 6091 C C . THR B 1 330 ? 10.5 26.391 12.664 1 93.5 330 THR B C 1
ATOM 6093 O O . THR B 1 330 ? 11.281 27.266 12.289 1 93.5 330 THR B O 1
ATOM 6096 N N . ASP B 1 331 ? 10.641 25.141 12.32 1 93.06 331 ASP B N 1
ATOM 6097 C CA . ASP B 1 331 ? 11.789 24.656 11.547 1 93.06 331 ASP B CA 1
ATOM 6098 C C . ASP B 1 331 ? 11.828 25.312 10.172 1 93.06 331 ASP B C 1
ATOM 6100 O O . ASP B 1 331 ? 12.875 25.797 9.734 1 93.06 331 ASP B O 1
ATOM 6104 N N . VAL B 1 332 ? 10.711 25.344 9.531 1 94.56 332 VAL B N 1
ATOM 6105 C CA . VAL B 1 332 ? 10.648 25.859 8.164 1 94.56 332 VAL B CA 1
ATOM 6106 C C . VAL B 1 332 ? 10.93 27.359 8.164 1 94.56 332 VAL B C 1
ATOM 6108 O O . VAL B 1 332 ? 11.734 27.844 7.367 1 94.56 332 VAL B O 1
ATOM 6111 N N . HIS B 1 333 ? 10.328 28.109 9.102 1 95.25 333 HIS B N 1
ATOM 6112 C CA . HIS B 1 333 ? 10.578 29.547 9.188 1 95.25 333 HIS B CA 1
ATOM 6113 C C . HIS B 1 333 ? 12.031 29.828 9.531 1 95.25 333 HIS B C 1
ATOM 6115 O O . HIS B 1 333 ? 12.617 30.797 9.031 1 95.25 333 HIS B O 1
ATOM 6121 N N . THR B 1 334 ? 12.57 29.047 10.398 1 95.88 334 THR B N 1
ATOM 6122 C CA . THR B 1 334 ? 13.977 29.203 10.75 1 95.88 334 THR B CA 1
ATOM 6123 C C . THR B 1 334 ? 14.859 29.062 9.516 1 95.88 334 THR B C 1
ATOM 6125 O O . THR B 1 334 ? 15.742 29.875 9.266 1 95.88 334 THR B O 1
ATOM 6128 N N . MET B 1 335 ? 14.602 28.078 8.766 1 95.75 335 MET B N 1
ATOM 6129 C CA . MET B 1 335 ? 15.422 27.812 7.586 1 95.75 335 MET B CA 1
ATOM 6130 C C . MET B 1 335 ? 15.188 28.875 6.52 1 95.75 335 MET B C 1
ATOM 6132 O O . MET B 1 335 ? 16.109 29.266 5.809 1 95.75 335 MET B O 1
ATOM 6136 N N . LEU B 1 336 ? 13.93 29.312 6.363 1 96.06 336 LEU B N 1
ATOM 6137 C CA . LEU B 1 336 ? 13.656 30.422 5.445 1 96.06 336 LEU B CA 1
ATOM 6138 C C . LEU B 1 336 ? 14.422 31.672 5.859 1 96.06 336 LEU B C 1
ATOM 6140 O O . LEU B 1 336 ? 14.969 32.375 5.008 1 96.06 336 LEU B O 1
ATOM 6144 N N . GLY B 1 337 ? 14.391 31.891 7.168 1 96.38 337 GLY B N 1
ATOM 6145 C CA . GLY B 1 337 ? 15.172 33 7.684 1 96.38 337 GLY B CA 1
ATOM 6146 C C . GLY B 1 337 ? 16.656 32.875 7.367 1 96.38 337 GLY B C 1
ATOM 6147 O O . GLY B 1 337 ? 17.281 33.875 6.984 1 96.38 337 GLY B O 1
ATOM 6148 N N . ARG B 1 338 ? 17.219 31.703 7.504 1 95 338 ARG B N 1
ATOM 6149 C CA . ARG B 1 338 ? 18.625 31.438 7.184 1 95 338 ARG B CA 1
ATOM 6150 C C . ARG B 1 338 ? 18.906 31.703 5.711 1 95 338 ARG B C 1
ATOM 6152 O O . ARG B 1 338 ? 19.906 32.344 5.371 1 95 338 ARG B O 1
ATOM 6159 N N . CYS B 1 339 ? 18.094 31.203 4.871 1 95.56 339 CYS B N 1
ATOM 6160 C CA . CYS B 1 339 ? 18.266 31.375 3.436 1 95.56 339 CYS B CA 1
ATOM 6161 C C . CYS B 1 339 ? 18.219 32.844 3.051 1 95.56 339 CYS B C 1
ATOM 6163 O O . CYS B 1 339 ? 19.078 33.312 2.293 1 95.56 339 CYS B O 1
ATOM 6165 N N . ALA B 1 340 ? 17.266 33.594 3.611 1 95.94 340 ALA B N 1
ATOM 6166 C CA . ALA B 1 340 ? 17.141 35 3.314 1 95.94 340 ALA B CA 1
ATOM 6167 C C . ALA B 1 340 ? 18.359 35.781 3.795 1 95.94 340 ALA B C 1
ATOM 6169 O O . ALA B 1 340 ? 18.859 36.656 3.09 1 95.94 340 ALA B O 1
ATOM 6170 N N . ASN B 1 341 ? 18.812 35.438 4.953 1 94.94 341 ASN B N 1
ATOM 6171 C CA . ASN B 1 341 ? 19.969 36.125 5.512 1 94.94 341 ASN B CA 1
ATOM 6172 C C . ASN B 1 341 ? 21.219 35.906 4.656 1 94.94 341 ASN B C 1
ATOM 6174 O O . ASN B 1 341 ? 21.984 36.812 4.43 1 94.94 341 ASN B O 1
ATOM 6178 N N . GLU B 1 342 ? 21.422 34.688 4.188 1 94.12 342 GLU B N 1
ATOM 6179 C CA . GLU B 1 342 ? 22.562 34.375 3.348 1 94.12 342 GLU B CA 1
ATOM 6180 C C . GLU B 1 342 ? 22.516 35.094 2.02 1 94.12 342 GLU B C 1
ATOM 6182 O O . GLU B 1 342 ? 23.547 35.375 1.408 1 94.12 342 GLU B O 1
ATOM 6187 N N . GLN B 1 343 ? 21.344 35.469 1.624 1 95 343 GLN B N 1
ATOM 6188 C CA . GLN B 1 343 ? 21.141 36.219 0.378 1 95 343 GLN B CA 1
ATOM 6189 C C . GLN B 1 343 ? 21.219 37.719 0.609 1 95 343 GLN B C 1
ATOM 6191 O O . GLN B 1 343 ? 21.031 38.5 -0.322 1 95 343 GLN B O 1
ATOM 6196 N N . GLY B 1 344 ? 21.391 38.125 1.833 1 93.56 344 GLY B N 1
ATOM 6197 C CA . GLY B 1 344 ? 21.516 39.531 2.17 1 93.56 344 GLY B CA 1
ATOM 6198 C C . GLY B 1 344 ? 20.172 40.219 2.395 1 93.56 344 GLY B C 1
ATOM 6199 O O . GLY B 1 344 ? 20.109 41.438 2.576 1 93.56 344 GLY B O 1
ATOM 6200 N N . ARG B 1 345 ? 19.141 39.5 2.316 1 95.75 345 ARG B N 1
ATOM 6201 C CA . ARG B 1 345 ? 17.812 40.062 2.584 1 95.75 345 ARG B CA 1
ATOM 6202 C C . ARG B 1 345 ? 17.484 39.969 4.066 1 95.75 345 ARG B C 1
ATOM 6204 O O . ARG B 1 345 ? 16.594 39.219 4.465 1 95.75 345 ARG B O 1
ATOM 6211 N N . THR B 1 346 ? 18.016 40.781 4.879 1 95.94 346 THR B N 1
ATOM 6212 C CA . THR B 1 346 ? 18.016 40.719 6.336 1 95.94 346 THR B CA 1
ATOM 6213 C C . THR B 1 346 ? 16.625 41 6.891 1 95.94 346 THR B C 1
ATOM 6215 O O . THR B 1 346 ? 16.203 40.406 7.871 1 95.94 346 THR B O 1
ATOM 6218 N N . GLU B 1 347 ? 15.867 41.875 6.309 1 94.44 347 GLU B N 1
ATOM 6219 C CA . GLU B 1 347 ? 14.531 42.188 6.805 1 94.44 347 GLU B CA 1
ATOM 6220 C C . GLU B 1 347 ? 13.586 41 6.652 1 94.44 347 GLU B C 1
ATOM 6222 O O . GLU B 1 347 ? 12.805 40.719 7.559 1 94.44 347 GLU B O 1
ATOM 6227 N N . THR B 1 348 ? 13.719 40.438 5.484 1 95.38 348 THR B N 1
ATOM 6228 C CA . THR B 1 348 ? 12.922 39.25 5.262 1 95.38 348 THR B CA 1
ATOM 6229 C C . THR B 1 348 ? 13.305 38.156 6.254 1 95.38 348 THR B C 1
ATOM 6231 O O . THR B 1 348 ? 12.438 37.438 6.762 1 95.38 348 THR B O 1
ATOM 6234 N N . ALA B 1 349 ? 14.539 38 6.512 1 96.94 349 ALA B N 1
ATOM 6235 C CA . ALA B 1 349 ? 15.039 37.031 7.477 1 96.94 349 ALA B CA 1
ATOM 6236 C C . ALA B 1 349 ? 14.453 37.281 8.867 1 96.94 349 ALA B C 1
ATOM 6238 O O . ALA B 1 349 ? 13.992 36.344 9.531 1 96.94 349 ALA B O 1
ATOM 6239 N N . ILE B 1 350 ? 14.492 38.531 9.258 1 96.06 350 ILE B N 1
ATOM 6240 C CA . ILE B 1 350 ? 13.984 38.938 10.57 1 96.06 350 ILE B CA 1
ATOM 6241 C C . ILE B 1 350 ? 12.508 38.562 10.68 1 96.06 350 ILE B C 1
ATOM 6243 O O . ILE B 1 350 ? 12.07 38.031 11.703 1 96.06 350 ILE B O 1
ATOM 6247 N N . SER B 1 351 ? 11.805 38.812 9.625 1 95.81 351 SER B N 1
ATOM 6248 C CA . SER B 1 351 ? 10.383 38.469 9.625 1 95.81 351 SER B CA 1
ATOM 6249 C C . SER B 1 351 ? 10.148 37 9.852 1 95.81 351 SER B C 1
ATOM 6251 O O . SER B 1 351 ? 9.352 36.594 10.711 1 95.81 351 SER B O 1
ATOM 6253 N N . HIS B 1 352 ? 10.812 36.125 9.125 1 96.31 352 HIS B N 1
ATOM 6254 C CA . HIS B 1 352 ? 10.672 34.688 9.266 1 96.31 352 HIS B CA 1
ATOM 6255 C C . HIS B 1 352 ? 11.109 34.219 10.656 1 96.31 352 HIS B C 1
ATOM 6257 O O . HIS B 1 352 ? 10.461 33.375 11.266 1 96.31 352 HIS B O 1
ATOM 6263 N N . LEU B 1 353 ? 12.133 34.781 11.164 1 96.88 353 LEU B N 1
ATOM 6264 C CA . LEU B 1 353 ? 12.672 34.375 12.461 1 96.88 353 LEU B CA 1
ATOM 6265 C C . LEU B 1 353 ? 11.75 34.781 13.594 1 96.88 353 LEU B C 1
ATOM 6267 O O . LEU B 1 353 ? 11.633 34.094 14.602 1 96.88 353 LEU B O 1
ATOM 6271 N N . ARG B 1 354 ? 11.094 35.875 13.398 1 95 354 ARG B N 1
ATOM 6272 C CA . ARG B 1 354 ? 10.094 36.312 14.375 1 95 354 ARG B CA 1
ATOM 6273 C C . ARG B 1 354 ? 8.93 35.312 14.43 1 95 354 ARG B C 1
ATOM 6275 O O . ARG B 1 354 ? 8.453 34.969 15.508 1 95 354 ARG B O 1
ATOM 6282 N N . TYR B 1 355 ? 8.562 34.906 13.227 1 92.38 355 TYR B N 1
ATOM 6283 C CA . TYR B 1 355 ? 7.508 33.875 13.18 1 92.38 355 TYR B CA 1
ATOM 6284 C C . TYR B 1 355 ? 7.957 32.594 13.867 1 92.38 355 TYR B C 1
ATOM 6286 O O . TYR B 1 355 ? 7.199 32 14.633 1 92.38 355 TYR B O 1
ATOM 6294 N N . ALA B 1 356 ? 9.164 32.156 13.656 1 94.38 356 ALA B N 1
ATOM 6295 C CA . ALA B 1 356 ? 9.703 30.953 14.273 1 94.38 356 ALA B CA 1
ATOM 6296 C C . ALA B 1 356 ? 9.672 31.062 15.797 1 94.38 356 ALA B C 1
ATOM 6298 O O . ALA B 1 356 ? 9.266 30.109 16.469 1 94.38 356 ALA B O 1
ATOM 6299 N N . ILE B 1 357 ? 10 32.219 16.297 1 93.38 357 ILE B N 1
ATOM 6300 C CA . ILE B 1 357 ? 10.078 32.438 17.75 1 93.38 357 ILE B CA 1
ATOM 6301 C C . ILE B 1 357 ? 8.672 32.531 18.328 1 93.38 357 ILE B C 1
ATOM 6303 O O . ILE B 1 357 ? 8.43 32.094 19.453 1 93.38 357 ILE B O 1
ATOM 6307 N N . GLU B 1 358 ? 7.793 33.062 17.516 1 90.88 358 GLU B N 1
ATOM 6308 C CA . GLU B 1 358 ? 6.398 33.125 17.938 1 90.88 358 GLU B CA 1
ATOM 6309 C C . GLU B 1 358 ? 5.836 31.719 18.141 1 90.88 358 GLU B C 1
ATOM 6311 O O . GLU B 1 358 ? 5.066 31.484 19.078 1 90.88 358 GLU B O 1
ATOM 6316 N N . TYR B 1 359 ? 6.203 30.859 17.312 1 88.62 359 TYR B N 1
ATOM 6317 C CA . TYR B 1 359 ? 5.719 29.484 17.391 1 88.62 359 TYR B CA 1
ATOM 6318 C C . TYR B 1 359 ? 6.441 28.703 18.484 1 88.62 359 TYR B C 1
ATOM 6320 O O . TYR B 1 359 ? 5.84 27.875 19.156 1 88.62 359 TYR B O 1
ATOM 6328 N N . ASP B 1 360 ? 7.699 28.953 18.656 1 90.5 360 ASP B N 1
ATOM 6329 C CA . ASP B 1 360 ? 8.516 28.328 19.688 1 90.5 360 ASP B CA 1
ATOM 6330 C C . ASP B 1 360 ? 9.5 29.328 20.281 1 90.5 360 ASP B C 1
ATOM 6332 O O . ASP B 1 360 ? 10.633 29.453 19.812 1 90.5 360 ASP B O 1
ATOM 6336 N N . SER B 1 361 ? 9.086 29.875 21.328 1 87.31 361 SER B N 1
ATOM 6337 C CA . SER B 1 361 ? 9.852 30.953 21.938 1 87.31 361 SER B CA 1
ATOM 6338 C C . SER B 1 361 ? 11.203 30.453 22.438 1 87.31 361 SER B C 1
ATOM 6340 O O . SER B 1 361 ? 12.141 31.234 22.609 1 87.31 361 SER B O 1
ATOM 6342 N N . GLY B 1 362 ? 11.367 29.172 22.625 1 83.31 362 GLY B N 1
ATOM 6343 C CA . GLY B 1 362 ? 12.594 28.609 23.141 1 83.31 362 GLY B CA 1
ATOM 6344 C C . GLY B 1 362 ? 13.523 28.078 22.062 1 83.31 362 GLY B C 1
ATOM 6345 O O . GLY B 1 362 ? 14.539 27.453 22.359 1 83.31 362 GLY B O 1
ATOM 6346 N N . ASN B 1 363 ? 13.203 28.312 20.844 1 91.19 363 ASN B N 1
ATOM 6347 C CA . ASN B 1 363 ? 14.055 27.812 19.781 1 91.19 363 ASN B CA 1
ATOM 6348 C C . ASN B 1 363 ? 15.375 28.578 19.703 1 91.19 363 ASN B C 1
ATOM 6350 O O . ASN B 1 363 ? 15.43 29.672 19.109 1 91.19 363 ASN B O 1
ATOM 6354 N N . SER B 1 364 ? 16.406 27.984 20.203 1 92.12 364 SER B N 1
ATOM 6355 C CA . SER B 1 364 ? 17.688 28.656 20.359 1 92.12 364 SER B CA 1
ATOM 6356 C C . SER B 1 364 ? 18.297 29 19.016 1 92.12 364 SER B C 1
ATOM 6358 O O . SER B 1 364 ? 19.016 30 18.875 1 92.12 364 SER B O 1
ATOM 6360 N N . GLU B 1 365 ? 18.031 28.188 18.094 1 92.56 365 GLU B N 1
ATOM 6361 C CA . GLU B 1 365 ? 18.578 28.438 16.766 1 92.56 365 GLU B CA 1
ATOM 6362 C C . GLU B 1 365 ? 17.969 29.703 16.156 1 92.56 365 GLU B C 1
ATOM 6364 O O . GLU B 1 365 ? 18.703 30.547 15.617 1 92.56 365 GLU B O 1
ATOM 6369 N N . ALA B 1 366 ? 16.719 29.812 16.203 1 95.31 366 ALA B N 1
ATOM 6370 C CA . ALA B 1 366 ? 16.031 30.984 15.664 1 95.31 366 ALA B CA 1
ATOM 6371 C C . ALA B 1 366 ? 16.453 32.25 16.422 1 95.31 366 ALA B C 1
ATOM 6373 O O . ALA B 1 366 ? 16.656 33.281 15.812 1 95.31 366 ALA B O 1
ATOM 6374 N N . CYS B 1 367 ? 16.578 32.094 17.719 1 95.56 367 CYS B N 1
ATOM 6375 C CA . CYS B 1 367 ? 17 33.219 18.531 1 95.56 367 CYS B CA 1
ATOM 6376 C C . CYS B 1 367 ? 18.406 33.688 18.156 1 95.56 367 CYS B C 1
ATOM 6378 O O . CYS B 1 367 ? 18.656 34.875 18.031 1 95.56 367 CYS B O 1
ATOM 6380 N N . LEU B 1 368 ? 19.266 32.781 17.984 1 95.5 368 LEU B N 1
ATOM 6381 C CA . LEU B 1 368 ? 20.641 33.094 17.609 1 95.5 368 LEU B CA 1
ATOM 6382 C C . LEU B 1 368 ? 20.672 33.812 16.266 1 95.5 368 LEU B C 1
ATOM 6384 O O . LEU B 1 368 ? 21.359 34.812 16.109 1 95.5 368 LEU B O 1
ATOM 6388 N N . LEU B 1 369 ? 19.984 33.312 15.359 1 95.62 369 LEU B N 1
ATOM 6389 C CA . LEU B 1 369 ? 19.969 33.906 14.016 1 95.62 369 LEU B CA 1
ATOM 6390 C C . LEU B 1 369 ? 19.344 35.281 14.031 1 95.62 369 LEU B C 1
ATOM 6392 O O . LEU B 1 369 ? 19.828 36.188 13.336 1 95.62 369 LEU B O 1
ATOM 6396 N N . LEU B 1 370 ? 18.297 35.406 14.797 1 96.69 370 LEU B N 1
ATOM 6397 C CA . LEU B 1 370 ? 17.656 36.719 14.906 1 96.69 370 LEU B CA 1
ATOM 6398 C C . LEU B 1 370 ? 18.594 37.75 15.539 1 96.69 370 LEU B C 1
ATOM 6400 O O . LEU B 1 370 ? 18.656 38.906 15.117 1 96.69 370 LEU B O 1
ATOM 6404 N N . ALA B 1 371 ? 19.344 37.281 16.516 1 96.38 371 ALA B N 1
ATOM 6405 C CA . ALA B 1 371 ? 20.344 38.125 17.156 1 96.38 371 ALA B CA 1
ATOM 6406 C C . ALA B 1 371 ? 21.391 38.594 16.141 1 96.38 371 ALA B C 1
ATOM 6408 O O . ALA B 1 371 ? 21.75 39.781 16.109 1 96.38 371 ALA B O 1
ATOM 6409 N N . GLN B 1 372 ? 21.828 37.719 15.383 1 95.25 372 GLN B N 1
ATOM 6410 C CA . GLN B 1 372 ? 22.812 38.031 14.352 1 95.25 372 GLN B CA 1
ATOM 6411 C C . GLN B 1 372 ? 22.25 39.031 13.344 1 95.25 372 GLN B C 1
ATOM 6413 O O . GLN B 1 372 ? 22.953 39.969 12.914 1 95.25 372 GLN B O 1
ATOM 6418 N N . CYS B 1 373 ? 21.062 38.844 12.961 1 96.44 373 CYS B N 1
ATOM 6419 C CA . CYS B 1 373 ? 20.406 39.781 12.047 1 96.44 373 CYS B CA 1
ATOM 6420 C C . CYS B 1 373 ? 20.281 41.188 12.672 1 96.44 373 CYS B C 1
ATOM 6422 O O . CYS B 1 373 ? 20.484 42.188 11.992 1 96.44 373 CYS B O 1
ATOM 6424 N N . PHE B 1 374 ? 19.953 41.188 13.922 1 96.12 374 PHE B N 1
ATOM 6425 C CA . PHE B 1 374 ? 19.844 42.438 14.625 1 96.12 374 PHE B CA 1
ATOM 6426 C C . PHE B 1 374 ? 21.203 43.156 14.688 1 96.12 374 PHE B C 1
ATOM 6428 O O . PHE B 1 374 ? 21.266 44.375 14.547 1 96.12 374 PHE B O 1
ATOM 6435 N N . GLU B 1 375 ? 22.219 42.406 14.875 1 94.44 375 GLU B N 1
ATOM 6436 C CA . GLU B 1 375 ? 23.547 42.969 14.844 1 94.44 375 GLU B CA 1
ATOM 6437 C C . GLU B 1 375 ? 23.844 43.594 13.484 1 94.44 375 GLU B C 1
ATOM 6439 O O . GLU B 1 375 ? 24.391 44.719 13.406 1 94.44 375 GLU B O 1
ATOM 6444 N N . LYS B 1 376 ? 23.5 42.906 12.484 1 93.88 376 LYS B N 1
ATOM 6445 C CA . LYS B 1 376 ? 23.766 43.375 11.125 1 93.88 376 LYS B CA 1
ATOM 6446 C C . LYS B 1 376 ? 22.984 44.656 10.828 1 93.88 376 LYS B C 1
ATOM 6448 O O . LYS B 1 376 ? 23.438 45.5 10.047 1 93.88 376 LYS B O 1
ATOM 6453 N N . THR B 1 377 ? 21.828 44.781 11.406 1 94.5 377 THR B N 1
ATOM 6454 C CA . THR B 1 377 ? 20.969 45.938 11.125 1 94.5 377 THR B CA 1
ATOM 6455 C C . THR B 1 377 ? 21.188 47.031 12.164 1 94.5 377 THR B C 1
ATOM 6457 O O . THR B 1 377 ? 20.531 48.094 12.117 1 94.5 377 THR B O 1
ATOM 6460 N N . GLY B 1 378 ? 21.969 46.812 13.172 1 92 378 GLY B N 1
ATOM 6461 C CA . GLY B 1 378 ? 22.328 47.812 14.148 1 92 378 GLY B CA 1
ATOM 6462 C C . GLY B 1 378 ? 21.391 47.875 15.336 1 92 378 GLY B C 1
ATOM 6463 O O . GLY B 1 378 ? 21.453 48.781 16.156 1 92 378 GLY B O 1
ATOM 6464 N N . ASN B 1 379 ? 20.5 46.938 15.398 1 94.19 379 ASN B N 1
ATOM 6465 C CA . ASN B 1 379 ? 19.625 46.844 16.562 1 94.19 379 ASN B CA 1
ATOM 6466 C C . ASN B 1 379 ? 20.328 46.125 17.734 1 94.19 379 ASN B C 1
ATOM 6468 O O . ASN B 1 379 ? 20.047 44.969 18.016 1 94.19 379 ASN B O 1
ATOM 6472 N N . ARG B 1 380 ? 21.031 46.875 18.422 1 93 380 ARG B N 1
ATOM 6473 C CA . ARG B 1 380 ? 21.875 46.344 19.469 1 93 380 ARG B CA 1
ATOM 6474 C C . ARG B 1 380 ? 21.047 45.781 20.625 1 93 380 ARG B C 1
ATOM 6476 O O . ARG B 1 380 ? 21.344 44.688 21.125 1 93 380 ARG B O 1
ATOM 6483 N N . THR B 1 381 ? 20.047 46.469 21.078 1 94.19 381 THR B N 1
ATOM 6484 C CA . THR B 1 381 ? 19.203 46.031 22.172 1 94.19 381 THR B CA 1
ATOM 6485 C C . THR B 1 381 ? 18.531 44.719 21.844 1 94.19 381 THR B C 1
ATOM 6487 O O . THR B 1 381 ? 18.469 43.812 22.672 1 94.19 381 THR B O 1
ATOM 6490 N N . GLY B 1 382 ? 18.031 44.688 20.641 1 94.94 382 GLY B N 1
ATOM 6491 C CA . GLY B 1 382 ? 17.406 43.469 20.203 1 94.94 382 GLY B CA 1
ATOM 6492 C C . GLY B 1 382 ? 18.359 42.281 20.172 1 94.94 382 GLY B C 1
ATOM 6493 O O . GLY B 1 382 ? 18 41.156 20.562 1 94.94 382 GLY B O 1
ATOM 6494 N N . ALA B 1 383 ? 19.516 42.5 19.719 1 95.94 383 ALA B N 1
ATOM 6495 C CA . ALA B 1 383 ? 20.531 41.469 19.641 1 95.94 383 ALA B CA 1
ATOM 6496 C C . ALA B 1 383 ? 20.875 40.906 21.016 1 95.94 383 ALA B C 1
ATOM 6498 O O . ALA B 1 383 ? 20.906 39.688 21.219 1 95.94 383 ALA B O 1
ATOM 6499 N N . ILE B 1 384 ? 21.125 41.812 21.938 1 94.69 384 ILE B N 1
ATOM 6500 C CA . ILE B 1 384 ? 21.484 41.438 23.297 1 94.69 384 ILE B CA 1
ATOM 6501 C C . ILE B 1 384 ? 20.359 40.594 23.891 1 94.69 384 ILE B C 1
ATOM 6503 O O . ILE B 1 384 ? 20.609 39.562 24.5 1 94.69 384 ILE B O 1
ATOM 6507 N N . HIS B 1 385 ? 19.141 41.031 23.688 1 95 385 HIS B N 1
ATOM 6508 C CA . HIS B 1 385 ? 17.984 40.312 24.219 1 95 385 HIS B CA 1
ATOM 6509 C C . HIS B 1 385 ? 17.922 38.906 23.672 1 95 385 HIS B C 1
ATOM 6511 O O . HIS B 1 385 ? 17.688 37.938 24.422 1 95 385 HIS B O 1
ATOM 6517 N N . MET B 1 386 ? 18.125 38.75 22.438 1 95.44 386 MET B N 1
ATOM 6518 C CA . MET B 1 386 ? 18.031 37.469 21.797 1 95.44 386 MET B CA 1
ATOM 6519 C C . MET B 1 386 ? 19.188 36.562 22.203 1 95.44 386 MET B C 1
ATOM 6521 O O . MET B 1 386 ? 19.016 35.344 22.391 1 95.44 386 MET B O 1
ATOM 6525 N N . TYR B 1 387 ? 20.359 37.062 22.297 1 94.69 387 TYR B N 1
ATOM 6526 C CA . TYR B 1 387 ? 21.5 36.281 22.766 1 94.69 387 TYR B CA 1
ATOM 6527 C C . TYR B 1 387 ? 21.266 35.781 24.172 1 94.69 387 TYR B C 1
ATOM 6529 O O . TYR B 1 387 ? 21.641 34.625 24.516 1 94.69 387 TYR B O 1
ATOM 6537 N N . ARG B 1 388 ? 20.719 36.562 24.984 1 93.31 388 ARG B N 1
ATOM 6538 C CA . ARG B 1 388 ? 20.406 36.125 26.344 1 93.31 388 ARG B CA 1
ATOM 6539 C C . ARG B 1 388 ? 19.422 34.969 26.359 1 93.31 388 ARG B C 1
ATOM 6541 O O . ARG B 1 388 ? 19.531 34.062 27.188 1 93.31 388 ARG B O 1
ATOM 6548 N N . ARG B 1 389 ? 18.516 35.062 25.5 1 93.44 389 ARG B N 1
ATOM 6549 C CA . ARG B 1 389 ? 17.531 34 25.406 1 93.44 389 ARG B CA 1
ATOM 6550 C C . ARG B 1 389 ? 18.203 32.688 25.016 1 93.44 389 ARG B C 1
ATOM 6552 O O . ARG B 1 389 ? 17.812 31.625 25.5 1 93.44 389 ARG B O 1
ATOM 6559 N N . VAL B 1 390 ? 19.141 32.75 24.141 1 93.56 390 VAL B N 1
ATOM 6560 C CA . VAL B 1 390 ? 19.891 31.547 23.734 1 93.56 390 VAL B CA 1
ATOM 6561 C C . VAL B 1 390 ? 20.609 30.969 24.938 1 93.56 390 VAL B C 1
ATOM 6563 O O . VAL B 1 390 ? 20.594 29.75 25.156 1 93.56 390 VAL B O 1
ATOM 6566 N N . LEU B 1 391 ? 21.203 31.812 25.734 1 90.56 391 LEU B N 1
ATOM 6567 C CA . LEU B 1 391 ? 21.953 31.375 26.906 1 90.56 391 LEU B CA 1
ATOM 6568 C C . LEU B 1 391 ? 21.031 30.703 27.906 1 90.56 391 LEU B C 1
ATOM 6570 O O . LEU B 1 391 ? 21.359 29.656 28.453 1 90.56 391 LEU B O 1
ATOM 6574 N N . ASP B 1 392 ? 19.953 31.312 28.109 1 88.81 392 ASP B N 1
ATOM 6575 C CA . ASP B 1 392 ? 19 30.797 29.078 1 88.81 392 ASP B CA 1
ATOM 6576 C C . ASP B 1 392 ? 18.484 29.422 28.656 1 88.81 392 ASP B C 1
ATOM 6578 O O . ASP B 1 392 ? 18.391 28.5 29.484 1 88.81 392 ASP B O 1
ATOM 6582 N N . LYS B 1 393 ? 18.203 29.297 27.391 1 87.62 393 LYS B N 1
ATOM 6583 C CA . LYS B 1 393 ? 17.641 28.047 26.891 1 87.62 393 LYS B CA 1
ATOM 6584 C C . LYS B 1 393 ? 18.688 26.938 26.906 1 87.62 393 LYS B C 1
ATOM 6586 O O . LYS B 1 393 ? 18.406 25.812 27.344 1 87.62 393 LYS B O 1
ATOM 6591 N N . GLU B 1 394 ? 19.828 27.219 26.453 1 84.94 394 GLU B N 1
ATOM 6592 C CA . GLU B 1 394 ? 20.844 26.188 26.297 1 84.94 394 GLU B CA 1
ATOM 6593 C C . GLU B 1 394 ? 21.438 25.781 27.641 1 84.94 394 GLU B C 1
ATOM 6595 O O . GLU B 1 394 ? 21.859 24.641 27.828 1 84.94 394 GLU B O 1
ATOM 6600 N N . ARG B 1 395 ? 21.422 26.656 28.5 1 78.81 395 ARG B N 1
ATOM 6601 C CA . ARG B 1 395 ? 21.875 26.312 29.844 1 78.81 395 ARG B CA 1
ATOM 6602 C C . ARG B 1 395 ? 20.906 25.344 30.516 1 78.81 395 ARG B C 1
ATOM 6604 O O . ARG B 1 395 ? 21.312 24.484 31.281 1 78.81 395 ARG B O 1
ATOM 6611 N N . ALA B 1 396 ? 19.719 25.578 30.141 1 76.19 396 ALA B N 1
ATOM 6612 C CA . ALA B 1 396 ? 18.688 24.734 30.719 1 76.19 396 ALA B CA 1
ATOM 6613 C C . ALA B 1 396 ? 18.641 23.375 30.047 1 76.19 396 ALA B C 1
ATOM 6615 O O . ALA B 1 396 ? 18.156 22.391 30.625 1 76.19 396 ALA B O 1
ATOM 6616 N N . SER B 1 397 ? 19.141 23.391 28.875 1 73.75 397 SER B N 1
ATOM 6617 C CA . SER B 1 397 ? 19.062 22.141 28.125 1 73.75 397 SER B CA 1
ATOM 6618 C C . SER B 1 397 ? 20.031 21.094 28.656 1 73.75 397 SER B C 1
ATOM 6620 O O . SER B 1 397 ? 21.156 21.438 29.031 1 73.75 397 SER B O 1
ATOM 6622 N N . THR B 1 398 ? 19.562 20.062 29.062 1 60.38 398 THR B N 1
ATOM 6623 C CA . THR B 1 398 ? 20.297 18.969 29.656 1 60.38 398 THR B CA 1
ATOM 6624 C C . THR B 1 398 ? 20.938 18.094 28.594 1 60.38 398 THR B C 1
ATOM 6626 O O . THR B 1 398 ? 21.594 17.094 28.906 1 60.38 398 THR B O 1
ATOM 6629 N N . ALA B 1 399 ? 20.703 18.5 27.375 1 62.84 399 ALA B N 1
ATOM 6630 C CA . ALA B 1 399 ? 21.188 17.531 26.375 1 62.84 399 ALA B CA 1
ATOM 6631 C C . ALA B 1 399 ? 22.703 17.562 26.281 1 62.84 399 ALA B C 1
ATOM 6633 O O . ALA B 1 399 ? 23.281 18.516 25.75 1 62.84 399 ALA B O 1
ATOM 6634 N N . LYS B 1 400 ? 23.438 16.906 27.188 1 56.06 400 LYS B N 1
ATOM 6635 C CA . LYS B 1 400 ? 24.891 16.828 27.375 1 56.06 400 LYS B CA 1
ATOM 6636 C C . LYS B 1 400 ? 25.594 16.609 26.047 1 56.06 400 LYS B C 1
ATOM 6638 O O . LYS B 1 400 ? 26.703 17.078 25.844 1 56.06 400 LYS B O 1
ATOM 6643 N N . ASN B 1 401 ? 24.875 16.031 25.078 1 61.72 401 ASN B N 1
ATOM 6644 C CA . ASN B 1 401 ? 25.625 15.625 23.906 1 61.72 401 ASN B CA 1
ATOM 6645 C C . ASN B 1 401 ? 25.109 16.312 22.641 1 61.72 401 ASN B C 1
ATOM 6647 O O . ASN B 1 401 ? 25.297 15.812 21.531 1 61.72 401 ASN B O 1
ATOM 6651 N N . ASP B 1 402 ? 24.578 17.484 22.875 1 73.88 402 ASP B N 1
ATOM 6652 C CA . ASP B 1 402 ? 24.109 18.25 21.719 1 73.88 402 ASP B CA 1
ATOM 6653 C C . ASP B 1 402 ? 25.172 19.219 21.234 1 73.88 402 ASP B C 1
ATOM 6655 O O . ASP B 1 402 ? 25.25 20.359 21.703 1 73.88 402 ASP B O 1
ATOM 6659 N N . ILE B 1 403 ? 26.016 18.797 20.266 1 77.31 403 ILE B N 1
ATOM 6660 C CA . ILE B 1 403 ? 27.156 19.562 19.766 1 77.31 403 ILE B CA 1
ATOM 6661 C C . ILE B 1 403 ? 26.656 20.906 19.219 1 77.31 403 ILE B C 1
ATOM 6663 O O . ILE B 1 403 ? 27.297 21.938 19.438 1 77.31 403 ILE B O 1
ATOM 6667 N N . GLU B 1 404 ? 25.531 20.781 18.625 1 81.31 404 GLU B N 1
ATOM 6668 C CA . GLU B 1 404 ? 25.016 22.016 18.031 1 81.31 404 GLU B CA 1
ATOM 6669 C C . GLU B 1 404 ? 24.547 22.984 19.109 1 81.31 404 GLU B C 1
ATOM 6671 O O . GLU B 1 404 ? 24.734 24.203 18.984 1 81.31 404 GLU B O 1
ATOM 6676 N N . GLY B 1 405 ? 24.047 22.406 20.156 1 82.38 405 GLY B N 1
ATOM 6677 C CA . GLY B 1 405 ? 23.641 23.234 21.281 1 82.38 405 GLY B CA 1
ATOM 6678 C C . GLY B 1 405 ? 24.797 23.938 21.969 1 82.38 405 GLY B C 1
ATOM 6679 O O . GLY B 1 405 ? 24.719 25.125 22.297 1 82.38 405 GLY B O 1
ATOM 6680 N N . PHE B 1 406 ? 25.875 23.297 22.016 1 83.12 406 PHE B N 1
ATOM 6681 C CA . PHE B 1 406 ? 27.078 23.859 22.625 1 83.12 406 PHE B CA 1
ATOM 6682 C C . PHE B 1 406 ? 27.656 24.969 21.766 1 83.12 406 PHE B C 1
ATOM 6684 O O . PHE B 1 406 ? 28.109 25.984 22.297 1 83.12 406 PHE B O 1
ATOM 6691 N N . ARG B 1 407 ? 27.609 24.734 20.547 1 86.5 407 ARG B N 1
ATOM 6692 C CA . ARG B 1 407 ? 28.125 25.75 19.625 1 86.5 407 ARG B CA 1
ATOM 6693 C C . ARG B 1 407 ? 27.312 27.031 19.703 1 86.5 407 ARG B C 1
ATOM 6695 O O . ARG B 1 407 ? 27.859 28.125 19.703 1 86.5 407 ARG B O 1
ATOM 6702 N N . ARG B 1 408 ? 26 26.875 19.797 1 89.62 408 ARG B N 1
ATOM 6703 C CA . ARG B 1 408 ? 25.141 28.031 19.891 1 89.62 408 ARG B CA 1
ATOM 6704 C C . ARG B 1 408 ? 25.375 28.797 21.188 1 89.62 408 ARG B C 1
ATOM 6706 O O . ARG B 1 408 ? 25.391 30.031 21.203 1 89.62 408 ARG B O 1
ATOM 6713 N N . LEU B 1 409 ? 25.594 28.031 22.219 1 89.12 409 LEU B N 1
ATOM 6714 C CA . LEU B 1 409 ? 25.859 28.609 23.516 1 89.12 409 LEU B CA 1
ATOM 6715 C C . LEU B 1 409 ? 27.172 29.406 23.5 1 89.12 409 LEU B C 1
ATOM 6717 O O . LEU B 1 409 ? 27.219 30.531 23.984 1 89.12 409 LEU B O 1
ATOM 6721 N N . ALA B 1 410 ? 28.156 28.828 22.922 1 90.69 410 ALA B N 1
ATOM 6722 C CA . ALA B 1 410 ? 29.469 29.469 22.844 1 90.69 410 ALA B CA 1
ATOM 6723 C C . ALA B 1 410 ? 29.406 30.75 22.016 1 90.69 410 ALA B C 1
ATOM 6725 O O . ALA B 1 410 ? 29.984 31.781 22.391 1 90.69 410 ALA B O 1
ATOM 6726 N N . GLU B 1 411 ? 28.734 30.672 20.984 1 91.81 411 GLU B N 1
ATOM 6727 C CA . GLU B 1 411 ? 28.625 31.828 20.109 1 91.81 411 GLU B CA 1
ATOM 6728 C C . GLU B 1 411 ? 27.859 32.969 20.781 1 91.81 411 GLU B C 1
ATOM 6730 O O . GLU B 1 411 ? 28.266 34.125 20.703 1 91.81 411 GLU B O 1
ATOM 6735 N N . ALA B 1 412 ? 26.75 32.625 21.375 1 92.81 412 ALA B N 1
ATOM 6736 C CA . ALA B 1 412 ? 25.938 33.625 22.062 1 92.81 412 ALA B CA 1
ATOM 6737 C C . ALA B 1 412 ? 26.719 34.312 23.188 1 92.81 412 ALA B C 1
ATOM 6739 O O . ALA B 1 412 ? 26.656 35.531 23.344 1 92.81 412 ALA B O 1
ATOM 6740 N N . ARG B 1 413 ? 27.469 33.562 23.859 1 91.31 413 ARG B N 1
ATOM 6741 C CA . ARG B 1 413 ? 28.266 34.062 24.969 1 91.31 413 ARG B CA 1
ATOM 6742 C C . ARG B 1 413 ? 29.344 35.031 24.453 1 91.31 413 ARG B C 1
ATOM 6744 O O . ARG B 1 413 ? 29.562 36.094 25.016 1 91.31 413 ARG B O 1
ATOM 6751 N N . SER B 1 414 ? 30 34.531 23.484 1 93.5 414 SER B N 1
ATOM 6752 C CA . SER B 1 414 ? 31.078 35.344 22.906 1 93.5 414 SER B CA 1
ATOM 6753 C C . SER B 1 414 ? 30.547 36.656 22.359 1 93.5 414 SER B C 1
ATOM 6755 O O . SER B 1 414 ? 31.125 37.719 22.609 1 93.5 414 SER B O 1
ATOM 6757 N N . ARG B 1 415 ? 29.5 36.656 21.672 1 93 415 ARG B N 1
ATOM 6758 C CA . ARG B 1 415 ? 28.938 37.844 21.062 1 93 415 ARG B CA 1
ATOM 6759 C C . ARG B 1 415 ? 28.375 38.812 22.109 1 93 415 ARG B C 1
ATOM 6761 O O . ARG B 1 415 ? 28.484 40.031 21.969 1 93 415 ARG B O 1
ATOM 6768 N N . LEU B 1 416 ? 27.781 38.219 23.094 1 91.81 416 LEU B N 1
ATOM 6769 C CA . LEU B 1 416 ? 27.234 39.031 24.172 1 91.81 416 LEU B CA 1
ATOM 6770 C C . LEU B 1 416 ? 28.359 39.781 24.891 1 91.81 416 LEU B C 1
ATOM 6772 O O . LEU B 1 416 ? 28.188 40.938 25.266 1 91.81 416 LEU B O 1
ATOM 6776 N N . SER B 1 417 ? 29.453 39.094 25.031 1 90.69 417 SER B N 1
ATOM 6777 C CA . SER B 1 417 ? 30.594 39.75 25.688 1 90.69 417 SER B CA 1
ATOM 6778 C C . SER B 1 417 ? 31.141 40.875 24.859 1 90.69 417 SER B C 1
ATOM 6780 O O . SER B 1 417 ? 31.531 41.938 25.391 1 90.69 417 SER B O 1
ATOM 6782 N N . LEU B 1 418 ? 31.156 40.719 23.594 1 90.12 418 LEU B N 1
ATOM 6783 C CA . LEU B 1 418 ? 31.672 41.719 22.688 1 90.12 418 LEU B CA 1
ATOM 6784 C C . LEU B 1 418 ? 30.734 42.938 22.625 1 90.12 418 LEU B C 1
ATOM 6786 O O . LEU B 1 418 ? 31.172 44.062 22.578 1 90.12 418 LEU B O 1
ATOM 6790 N N . LEU B 1 419 ? 29.484 42.719 22.656 1 90.69 419 LEU B N 1
ATOM 6791 C CA . LEU B 1 419 ? 28.5 43.781 22.562 1 90.69 419 LEU B CA 1
ATOM 6792 C C . LEU B 1 419 ? 28.422 44.594 23.859 1 90.69 419 LEU B C 1
ATOM 6794 O O . LEU B 1 419 ? 28.141 45.781 23.844 1 90.69 419 LEU B O 1
ATOM 6798 N N . LYS B 1 420 ? 28.641 43.938 24.953 1 84.44 420 LYS B N 1
ATOM 6799 C CA . LYS B 1 420 ? 28.656 44.625 26.234 1 84.44 420 LYS B CA 1
ATOM 6800 C C . LYS B 1 420 ? 29.938 45.438 26.422 1 84.44 420 LYS B C 1
ATOM 6802 O O . LYS B 1 420 ? 29.938 46.5 27.047 1 84.44 420 LYS B O 1
ATOM 6807 N N . ALA B 1 421 ? 31.031 44.938 25.906 1 78.56 421 ALA B N 1
ATOM 6808 C CA . ALA B 1 421 ? 32.312 45.656 26 1 78.56 421 ALA B CA 1
ATOM 6809 C C . ALA B 1 421 ? 32.25 46.938 25.203 1 78.56 421 ALA B C 1
ATOM 6811 O O . ALA B 1 421 ? 32.812 47.969 25.625 1 78.56 421 ALA B O 1
ATOM 6812 N N . ASP B 1 422 ? 31.547 46.969 24.188 1 71.94 422 ASP B N 1
ATOM 6813 C CA . ASP B 1 422 ? 31.422 48.156 23.359 1 71.94 422 ASP B CA 1
ATOM 6814 C C . ASP B 1 422 ? 30.578 49.219 24.078 1 71.94 422 ASP B C 1
ATOM 6816 O O . ASP B 1 422 ? 30.828 50.438 23.906 1 71.94 422 ASP B O 1
ATOM 6820 N N . ASP B 1 423 ? 29.75 48.844 24.953 1 66.06 423 ASP B N 1
ATOM 6821 C CA . ASP B 1 423 ? 28.953 49.812 25.734 1 66.06 423 ASP B CA 1
ATOM 6822 C C . ASP B 1 423 ? 29.812 50.469 26.812 1 66.06 423 ASP B C 1
ATOM 6824 O O . ASP B 1 423 ? 29.641 51.656 27.094 1 66.06 423 ASP B O 1
ATOM 6828 N N . SER B 1 424 ? 30.734 49.656 27.406 1 62.66 424 SER B N 1
ATOM 6829 C CA . SER B 1 424 ? 31.594 50.25 28.422 1 62.66 424 SER B CA 1
ATOM 6830 C C . SER B 1 424 ? 32.594 51.219 27.812 1 62.66 424 SER B C 1
ATOM 6832 O O . SER B 1 424 ? 32.969 52.219 28.422 1 62.66 424 SER B O 1
ATOM 6834 N N . GLU B 1 425 ? 33 50.969 26.625 1 56.94 425 GLU B N 1
ATOM 6835 C CA . GLU B 1 425 ? 33.938 51.906 25.984 1 56.94 425 GLU B CA 1
ATOM 6836 C C . GLU B 1 425 ? 33.219 53.156 25.484 1 56.94 425 GLU B C 1
ATOM 6838 O O . GLU B 1 425 ? 33.781 54.25 25.547 1 56.94 425 GLU B O 1
ATOM 6843 N N . ASP B 1 426 ? 32.031 53.031 25.109 1 55.56 426 ASP B N 1
ATOM 6844 C CA . ASP B 1 426 ? 31.297 54.188 24.656 1 55.56 426 ASP B CA 1
ATOM 6845 C C . ASP B 1 426 ? 30.906 55.094 25.828 1 55.56 426 ASP B C 1
ATOM 6847 O O . ASP B 1 426 ? 30.719 56.312 25.656 1 55.56 426 ASP B O 1
ATOM 6851 N N . GLU B 1 427 ? 30.734 54.594 26.984 1 52 427 GLU B N 1
ATOM 6852 C CA . GLU B 1 427 ? 30.484 55.438 28.156 1 52 427 GLU B CA 1
ATOM 6853 C C . GLU B 1 427 ? 31.75 56.156 28.609 1 52 427 GLU B C 1
ATOM 6855 O O . GLU B 1 427 ? 31.672 57.156 29.328 1 52 427 GLU B O 1
ATOM 6860 N N . GLU B 1 428 ? 32.906 55.688 28.266 1 47.75 428 GLU B N 1
ATOM 6861 C CA . GLU B 1 428 ? 34.125 56.375 28.703 1 47.75 428 GLU B CA 1
ATOM 6862 C C . GLU B 1 428 ? 34.531 57.469 27.734 1 47.75 428 GLU B C 1
ATOM 6864 O O . GLU B 1 428 ? 35.469 58.219 27.969 1 47.75 428 GLU B O 1
ATOM 6869 N N . THR B 1 429 ? 33.969 57.5 26.531 1 43.72 429 THR B N 1
ATOM 6870 C CA . THR B 1 429 ? 34.312 58.688 25.766 1 43.72 429 THR B CA 1
ATOM 6871 C C . THR B 1 429 ? 33.406 59.844 26.156 1 43.72 429 THR B C 1
ATOM 6873 O O . THR B 1 429 ? 32.188 59.812 25.891 1 43.72 429 THR B O 1
ATOM 6876 N N . PRO B 1 430 ? 33.875 60.75 27.203 1 42.88 430 PRO B N 1
ATOM 6877 C CA . PRO B 1 430 ? 33.25 62.031 27.469 1 42.88 430 PRO B CA 1
ATOM 6878 C C . PRO B 1 430 ? 33.25 62.969 26.25 1 42.88 430 PRO B C 1
ATOM 6880 O O . PRO B 1 430 ? 34.156 62.875 25.406 1 42.88 430 PRO B O 1
#

Sequence (860 aa):
MKRLLLCLIVIAQTILSLTAQTTEELSRMQTLIDHMAYTEALAWADSCSLQDEQALHLRAKALSELGRHPEAFAVYQRIVRMDPHDAVAYRLGAALQVDMQDYATAAEMLHQGYERTSDIPTGYDLAKLLVHIGQDSTALVITDRILRQDSLPPVIRLRAKALNKRQQPSQAIALLEEQMLRDSTDFLTLIDLATLYGQVEETRRQEQVTARYLQTDSLNVAVLLAHAESMMMLQEADSALHDYERIIGRGHFPTSFKDLFYCGLAYYKTGRWAVAEECFRRADESAFQQNYLTKYYLGMCAYRQKLWEEAEKRLQKLLDLIEPKTDRLTDVHTMLGRCANEQGRTETAISHLRYAIEYDSGNSEACLLLAQCFEKTGNRTGAIHMYRRVLDKERASTAKNDIEGFRRLAEARSRLSLLKADDSEDEETPMKRLLLCLIVIAQTILSLTAQTTEELSRMQTLIDHMAYTEALAWADSCSLQDEQALHLRAKALSELGRHPEAFAVYQRIVRMDPHDAVAYRLGAALQVDMQDYATAAEMLHQGYERTSDIPTGYDLAKLLVHIGQDSTALVITDRILRQDSLPPVIRLRAKALNKRQQPSQAIALLEEQMLRDSTDFLTLIDLATLYGQVEETRRQEQVTARYLQTDSLNVAVLLAHAESMMMLQEADSALHDYERIIGRGHFPTSFKDLFYCGLAYYKTGRWAVAEECFRRADESAFQQNYLTKYYLGMCAYRQKLWEEAEKRLQKLLDLIEPKTDRLTDVHTMLGRCANEQGRTETAISHLRYAIEYDSGNSEACLLLAQCFEKTGNRTGAIHMYRRVLDKERASTAKNDIEGFRRLAEARSRLSLLKADDSEDEETP

Secondary structure (DSSP, 8-state):
-HHHHHHHHHHHHHHHHHHHHHHHHHHHHHHHHHTT-HHHHHHHHHHTT--SHHHHHHHHHHHHHTT-HHHHHHHHHHHHHH-TT-HHHHHHHHHHHHHTT-HHHHHHHHHHHHHHH--HHHHHHHHHHHHHTT-HHHHHHHHHHHHHH---HHHHHHHHHHHHHTT-HHHHHHHHHHHHHH-TT-HHHHHHHHHHHHHTT-HHHHHHHHHHHHHHSTT-HHHHHHHHHHHHHTT-HHHHHHHHHHHHTTT----SHHHHHHHHHHHHHTT-HHHHHHHHHHHHHH-SS--HHHHHHHHHHHHHTT-HHHHHHHHHHHHHHHS--HHHHHHHHHHHHHHHHHTT-HHHHHHHHHHHHHH-TT-HHHHHHHHHHHHHHT-HHHHHHHHHHHHHHHHH---TT-HHHHHHHHHHHHHHHHHHHHHHHHHH--/-HHHHHHHHHHHHHHHHHHHHHHHHHHHHHHHHHTT-HHHHHHHHHHTT--SHHHHHHHHHHHHHTT-HHHHHHHHHHHHHH-TT-HHHHHHHHHHHHHTT-HHHHHHHHHHHHHHH--HHHHHHHHHHHHHTT-HHHHHHHHHHHHHH---HHHHHHHHHHHHHTT-HHHHHHHHHHHHHH-TT-HHHHHHHHHHHHHTT-HHHHHHHHHHHHHHSTT-HHHHHHHHHHHHHTT-HHHHHHHHHHHHTTT----SHHHHHHHHHHHHHTT-HHHHHHHHHHHHHH-SS--HHHHHHHHHHHHHTT-HHHHHHHHHHHHHHHS--HHHHHHHHHHHHHHHHHTT-HHHHHHHHHHHHHH-TT-HHHHHHHHHHHHHHT-HHHHHHHHHHHHHHHHH---TT-HHHHHHHHHHHHHHHHHHHHHHHHHH--

Nearest PDB structures (foldseek):
  7y4i-assembly1_A  TM=4.224E-01  e=3.223E-11  Arabidopsis thaliana
  8dtg-assembly1_A  TM=4.030E-01  e=6.030E-11  Arabidopsis thaliana
  1fch-assembly2_B  TM=4.725E-01  e=1.294E-05  Homo sapiens
  8qoy-assembly1_A  TM=4.792E-01  e=2.136E-05  Actinobacillus pleuropneumoniae
  2y4u-assembly1_A  TM=2.267E-01  e=7.000E-08  Homo sapiens

Radius of gyration: 35.13 Å; Cα contacts (8 Å, |Δi|>4): 1152; chains: 2; bounding box: 77×131×67 Å

Foldseek 3Di:
DVVVVVVVVVVVVVVVVVVVVLVVLLVVLVVCVVVVVLVVSLVSCVVVVPDDLSSLLSNLSSCVSVVVLVVSLVSLVVSCVVPVQPLVSLQVSLVSCVVVVVLVVSLVSLVSNCVRHVDLVSLLSNLLSCLVVPVLVVSLVSLVVSVVVHPDVSSLQSNLSSCVSVVNNVVSLVSLVVVCVVPVQPPVSLLSNLVSCVVVVVLVVSLVSLVVNCVVVVLPLSSLLSNLVSCVSVVNLVSSQVSQCSNCVVPDHDQALVSLQSNLVSCVVVLNLVVSLVSLVNSCVRDPDGDLVSLLSNLVSCVSVVVPVVSVVSVVVSCVVPPDDLQVLLVVLLVVLVVCVVVVNLVSSLVSLVSSCVSPVQPLSSLLSNLVSCVVVVVLVSNLVSLVSLCVNLVPDPPVPDPVSVVSNVVSVVVNVVSVVVVVVVVPPD/DVVVVVVVVVVVVVVVVVVVVLVVLLVVLVVCVVVVVLVVSLVSCVVVVPDDLSSLLSNLSSCVSVVVLVVSLVSLVVSCVVPVQPLVSLQVSLVSCVVVVVLVVSLVSLVSNCVRHVDLVSLLSNLLSCLVVPVLVVSLVSLVVSVVVDPDVSSLQSNLSSCVSVVNNVVSLVSLVVVCVVPVQPPVSLLSNLVSCVVVVVLVVSLVSLVVNCVVVVLPLSSLLSNLVSCVSVVNLVSSQVSQCSNCVVPDHDQALVSLQSNLVSCVVVLNLVVSLVSLVNSCVRDPDGDLVSLLSNLVSCVSVVVPVVSVVSVVVSCVVPPDDLQVLLVVLLVVLVVCVVVVNLVSSLVSLVSSCVSPVQPLSSLLSNLVSCVVVVVLVSNLVSLVSLLVNLVPDPPVPDPVSVVSNVVSVVVNVVSVVVVVVVVPPD

Solvent-accessible surface area (backbone atoms only — not comparable to full-atom values): 42939 Å² total; per-residue (Å²): 112,66,65,61,51,50,50,50,49,52,50,51,49,48,49,51,50,50,50,49,47,50,50,49,53,49,48,50,37,49,50,29,46,68,55,62,35,30,70,57,24,49,52,49,38,60,75,67,65,58,73,47,70,69,45,42,52,50,47,23,50,33,29,43,64,58,17,29,44,71,63,17,38,51,44,27,51,50,47,36,72,75,36,71,66,46,47,64,39,26,44,57,35,19,50,52,28,46,73,34,57,33,52,64,62,17,47,51,37,19,48,51,30,21,71,66,48,68,37,56,56,32,42,51,52,37,25,53,51,28,42,73,75,66,40,27,70,62,19,45,54,50,38,49,59,51,47,74,75,42,90,42,64,62,52,53,51,50,39,26,51,28,32,38,75,68,71,34,49,69,63,18,46,52,54,41,50,52,49,38,70,76,39,73,63,26,49,58,51,48,55,53,43,36,52,50,24,54,72,71,66,37,38,70,61,24,31,51,56,34,52,57,46,35,73,78,45,72,78,42,39,50,51,38,52,52,27,22,50,28,25,47,74,69,69,32,34,66,63,16,38,55,38,50,47,60,45,39,70,70,72,44,73,72,80,50,36,67,55,17,39,52,50,14,49,22,30,41,77,70,64,41,32,70,63,11,35,53,27,24,51,53,18,56,70,56,36,93,57,93,50,69,65,45,48,52,49,42,16,47,28,30,42,76,69,66,35,35,68,62,14,37,54,43,41,50,55,48,48,65,67,65,47,67,60,44,64,61,53,21,52,50,25,31,51,43,13,50,28,29,41,77,70,65,39,47,67,63,12,45,53,29,22,50,52,14,34,69,55,34,76,70,42,45,66,33,29,44,52,41,17,52,45,23,53,74,72,64,37,55,69,59,15,51,54,25,25,50,49,23,44,56,45,50,68,66,47,75,65,86,81,40,66,68,53,51,51,52,37,52,50,33,51,53,51,48,53,53,58,52,50,52,51,59,54,56,70,64,61,126,114,68,64,61,49,51,51,49,49,51,50,50,50,49,50,50,50,49,50,49,48,50,50,49,53,48,49,50,38,50,51,29,45,70,55,64,36,31,70,57,23,50,51,50,39,59,75,68,63,56,72,49,71,69,44,43,53,50,47,23,50,34,30,43,63,56,18,29,42,71,61,16,38,53,43,26,51,50,47,37,72,75,36,71,64,47,46,65,39,27,47,56,36,20,50,51,27,45,74,33,57,33,52,63,62,17,48,49,36,19,48,52,32,21,72,67,48,67,38,57,56,32,41,50,52,36,24,52,51,27,40,72,75,67,39,27,72,62,19,44,54,49,40,48,58,51,48,73,75,42,89,43,65,62,52,50,51,51,41,25,50,29,32,38,76,68,72,34,49,69,60,17,46,52,52,40,51,52,50,38,71,76,38,74,62,24,48,58,51,48,53,53,41,39,52,50,24,54,74,73,66,37,38,68,60,23,31,50,56,34,53,56,45,33,73,80,46,72,77,42,39,48,50,36,52,53,29,22,51,27,25,47,75,69,68,33,35,69,65,16,36,54,39,50,46,60,45,39,71,70,72,43,72,71,77,49,35,69,55,18,39,52,50,13,49,22,29,42,78,71,66,41,33,70,64,11,35,53,27,22,53,52,17,58,68,57,38,92,57,92,50,69,66,44,50,51,49,44,17,47,27,30,41,75,70,67,36,35,68,60,15,34,55,41,41,50,55,46,49,67,66,65,48,68,59,42,65,61,53,22,52,50,25,31,49,45,13,51,30,28,41,76,70,66,38,47,67,62,13,46,53,28,20,50,52,14,33,70,55,33,77,72,43,44,66,34,30,44,52,41,15,53,45,22,54,77,72,64,36,55,69,59,16,53,54,24,26,51,50,24,44,57,45,48,67,64,47,74,65,85,82,39,66,67,53,50,51,53,39,52,50,33,52,53,51,48,51,54,58,52,50,53,52,59,53,57,68,65,61,126